Protein 2OMO (pdb70)

Sequence (775 aa):
NLYFQQGHYVTIVYASVKTDKTEAFKEATRRNHEQSIREPGNRFDILQSADDPTRFVLYEAYKTRKKDAAAHKEETAHYLTWRDTVADWAEPRKGVIYGGLYPTGNLYFQGHYVTIVYASSVKKTDKTEAFKEATRNHEQSIREPGNRFDILQSADDDPTRFVLYEAYKTRKDAAAHKKETAHYLTWRDTVADWAEPPRKKGVIIYGGLYPTGLYFQGHYVTIVYASVKTDKTEAFKEATRNHEQSIRREPGNRFDILQSADDPTRRFVLYEAYKKTRKDAAAHKEETAHYLTWRDTVADWAEPRKGVIYGGLYPTGNLYFQGHYVTIVYASVKTDKTEAFKEATRNHEQSIRREPGNRFDILQSADDPTRFVLYEAYKKTRRKKDAAAHKETAHYLTWRDTVADWAEPRKGVIYGGLYPTYVTIVYASSVKTDKTEAFKEATRNHEQSIIRREPGNRFDILQSSADDPTRFVLYEAYKTRKDAAAHKETAHYLTWRDTVADWAEPRKGVIYGGLYGHYVTIVYASVKTDKTEAFKKEATRNHEQSIREPGNRFDILQSADDPTRFVLYEAYKTRKKDAAAHKEETAHYLTWRDTVVADDWAEPRRKGVIYGGLGHYVTIVYASVKTDKTEAFKEATRNHEQSIREPGNRFDILQSADDPTRRFVLYEAYKKTRRKDAAAHKETAHYLTWRDTVADWAEPRKKGVIYGGLYPTGHYVTIVYASSVKTDKTEAFKEATRNHEQSIREPGNRFDILQSADDPTRFVLYEAYKTRKDAAAHKETAHYLTWRDTVADWAEPRKGVIYGGLYPT

InterPro domains:
  IPR007138 Antibiotic biosynthesis monooxygenase domain [PF03992] (1-76)
  IPR007138 Antibiotic biosynthesis monooxygenase domain [PS51725] (2-90)
  IPR011008 Dimeric alpha-beta barrel [SSF54909] (1-93)
  IPR050744 AI-2 Signaling Cycle Isomerase LsrG [PTHR33336] (1-90)

CATH classification: 3.30.70.100

Secondary structure (DSSP, 8-state):
--PPPP--EEEEEEE--GGGHHHHHHHH--HHHHTTSTT--EEEEEESS-TTEEEEEEE-SSHHHHHHHTTSHHHHHHHHHHTT-----EEEEEEEEES--/--PPPP--EEEEEEE--GGGHHHHHHHH--HHHHTTSTT--EEEEEESS-TTEEEEEEE-SSHHHHHHHTTSHHHHHHHHHHTT-----EEEEEEEEES--/-PPPP--EEEEEEE--TT-HHHHHHHH--HHHHTTSTT--EEEEEESS-TTEEEEEEE-SSHHHHHHHTTSHHHHHHHHHHTT-----EEEEEEEEES--/--PPPP--EEEEEEE--GGGHHHHHHHH--HHHHTTSTT--EEEEEESS-TTEEEEEEE-SSHHHHHHHTTSHHHHHHHHHHTT-----EEEEEEEEE--/-EEEEEEE--GGGHHHHHHHH--HHHHTTSTT--EEEEEESS-TTEEEEEEE-SSHHHHHHHTTSHHHHHHHHHHTT---PPEEEEEEE--/---EEEEEEE--GGGHHHHHHHH--HHHHTTSTT--EEEEEESS-TTEEEEEEE-SSHHHHHHHTTSHHHHHHHHHHTT--EEEEEEEEEE-/---EEEEEEE--TT-HHHHHHHH--HHHHTTSTT--EEEEEESS-TTEEEEEEE-SSHHHHHHHTTSHHHHHHHHHHTT-----EEEEEEEEE--/---EEEEEEE--GGGHHHHHHHH--HHHHTTSTT--EEEEEESS-TTEEEEEEE-SSHHHHHHHTTSHHHHHHHHHHTT--EEEEEEEEEEEE--

B-factor: mean 19.44, std 8.06, range [2.0, 61.03]

Radius of gyration: 32.49 Å; Cα contacts (8 Å, |Δi|>4): 1616; chains: 8; bounding box: 60×67×101 Å

Organism: Nitrosomonas europaea (strain ATCC 19718 / CIP 103999 / KCTC 2705 / NBRC 14298) (NCBI:txid228410)

Structure (mmCIF, N/CA/C/O backbone):
data_2OMO
#
_entry.id   2OMO
#
_cell.length_a   50.155
_cell.length_b   99.248
_cell.length_c   192.672
_cell.angle_alpha   90.00
_cell.angle_beta   90.00
_cell.angle_gamma   90.00
#
_symmetry.space_group_name_H-M   'P 21 21 21'
#
loop_
_entity.id
_entity.type
_entity.pdbx_description
1 polymer DUF176
2 water water
#
loop_
_atom_site.group_PDB
_atom_site.id
_atom_site.type_symbol
_atom_site.label_atom_id
_atom_site.label_alt_id
_atom_site.label_comp_id
_atom_site.label_asym_id
_atom_site.label_entity_id
_atom_site.label_seq_id
_atom_site.pdbx_PDB_ins_code
_atom_site.Cartn_x
_atom_site.Cartn_y
_atom_site.Cartn_z
_atom_site.occupancy
_atom_site.B_iso_or_equiv
_atom_site.auth_seq_id
_atom_site.auth_comp_id
_atom_site.auth_asym_id
_atom_site.auth_atom_id
_atom_site.pdbx_PDB_model_num
ATOM 1 N N . ASN A 1 16 ? 47.453 22.907 32.870 1.00 29.45 -6 ASN A N 1
ATOM 2 C CA . ASN A 1 16 ? 46.673 22.496 31.666 1.00 26.15 -6 ASN A CA 1
ATOM 3 C C . ASN A 1 16 ? 47.448 22.727 30.333 1.00 25.24 -6 ASN A C 1
ATOM 4 O O . ASN A 1 16 ? 47.662 23.873 29.849 1.00 25.45 -6 ASN A O 1
ATOM 9 N N . LEU A 1 17 ? 47.868 21.620 29.741 1.00 22.14 -5 LEU A N 1
ATOM 10 C CA . LEU A 1 17 ? 48.705 21.664 28.534 1.00 20.16 -5 LEU A CA 1
ATOM 11 C C . LEU A 1 17 ? 47.889 21.407 27.259 1.00 19.08 -5 LEU A C 1
ATOM 12 O O . LEU A 1 17 ? 48.458 21.225 26.222 1.00 17.04 -5 LEU A O 1
ATOM 17 N N . TYR A 1 18 ? 46.563 21.428 27.359 1.00 18.72 -4 TYR A N 1
ATOM 18 C CA . TYR A 1 18 ? 45.696 21.130 26.223 1.00 17.59 -4 TYR A CA 1
ATOM 19 C C . TYR A 1 18 ? 45.517 22.412 25.449 1.00 19.01 -4 TYR A C 1
ATOM 20 O O . TYR A 1 18 ? 45.464 23.520 26.042 1.00 17.67 -4 TYR A O 1
ATOM 29 N N . PHE A 1 19 ? 45.503 22.270 24.134 1.00 17.22 -3 PHE A N 1
ATOM 30 C CA . PHE A 1 19 ? 45.189 23.388 23.256 1.00 18.97 -3 PHE A CA 1
ATOM 31 C C . PHE A 1 19 ? 43.744 23.309 22.854 1.00 19.62 -3 PHE A C 1
ATOM 32 O O . PHE A 1 19 ? 43.109 22.252 22.879 1.00 19.43 -3 PHE A O 1
ATOM 40 N N . GLN A 1 20 ? 43.253 24.461 22.457 1.00 21.84 -2 GLN A N 1
ATOM 41 C CA A GLN A 1 20 ? 41.917 24.554 21.892 0.50 22.44 -2 GLN A CA 1
ATOM 42 C CA B GLN A 1 20 ? 41.943 24.615 21.888 0.50 22.46 -2 GLN A CA 1
ATOM 43 C C . GLN A 1 20 ? 41.858 23.734 20.610 1.00 21.89 -2 GLN A C 1
ATOM 44 O O . GLN A 1 20 ? 42.753 23.783 19.761 1.00 24.33 -2 GLN A O 1
ATOM 55 N N . GLY A 1 21 ? 40.832 22.901 20.495 1.00 20.55 -1 GLY A N 1
ATOM 56 C CA . GLY A 1 21 ? 40.610 22.118 19.253 1.00 18.08 -1 GLY A CA 1
ATOM 57 C C . GLY A 1 21 ? 39.910 22.967 18.176 1.00 16.61 -1 GLY A C 1
ATOM 58 O O . GLY A 1 21 ? 39.213 23.950 18.496 1.00 15.27 -1 GLY A O 1
ATOM 59 N N . HIS A 1 22 ? 40.105 22.600 16.915 1.00 12.96 0 HIS A N 1
ATOM 60 C CA . HIS A 1 22 ? 39.441 23.248 15.781 1.00 12.86 0 HIS A CA 1
ATOM 61 C C . HIS A 1 22 ? 38.675 22.263 14.897 1.00 13.23 0 HIS A C 1
ATOM 62 O O . HIS A 1 22 ? 37.981 22.657 13.937 1.00 15.12 0 HIS A O 1
ATOM 77 N N . TYR A 1 24 ? 37.077 18.081 15.639 1.00 9.51 2 TYR A N 1
ATOM 78 C CA . TYR A 1 24 ? 36.911 16.989 16.580 1.00 9.44 2 TYR A CA 1
ATOM 79 C C . TYR A 1 24 ? 37.219 15.708 15.797 1.00 9.98 2 TYR A C 1
ATOM 80 O O . TYR A 1 24 ? 36.524 15.405 14.840 1.00 7.64 2 TYR A O 1
ATOM 89 N N . VAL A 1 25 ? 38.233 14.957 16.223 1.00 9.59 3 VAL A N 1
ATOM 90 C CA . VAL A 1 25 ? 38.674 13.752 15.497 1.00 9.57 3 VAL A CA 1
ATOM 91 C C . VAL A 1 25 ? 38.646 12.522 16.371 1.00 10.66 3 VAL A C 1
ATOM 92 O O . VAL A 1 25 ? 39.071 12.547 17.530 1.00 10.26 3 VAL A O 1
ATOM 96 N N . THR A 1 26 ? 38.184 11.427 15.791 1.00 11.06 4 THR A N 1
ATOM 97 C CA . THR A 1 26 ? 38.228 10.109 16.448 1.00 13.39 4 THR A CA 1
ATOM 98 C C . THR A 1 26 ? 38.946 9.206 15.477 1.00 12.13 4 THR A C 1
ATOM 99 O O . THR A 1 26 ? 38.489 9.019 14.325 1.00 13.31 4 THR A O 1
ATOM 103 N N . ILE A 1 27 ? 40.083 8.679 15.891 1.00 11.45 5 ILE A N 1
ATOM 104 C CA . ILE A 1 27 ? 40.749 7.675 15.069 1.00 11.53 5 ILE A CA 1
ATOM 105 C C . ILE A 1 27 ? 40.247 6.307 15.554 1.00 12.66 5 ILE A C 1
ATOM 106 O O . ILE A 1 27 ? 40.479 5.924 16.730 1.00 12.11 5 ILE A O 1
ATOM 111 N N . VAL A 1 28 ? 39.574 5.586 14.657 1.00 12.01 6 VAL A N 1
ATOM 112 C CA . VAL A 1 28 ? 38.979 4.311 15.051 1.00 13.65 6 VAL A CA 1
ATOM 113 C C . VAL A 1 28 ? 39.822 3.175 14.501 1.00 13.86 6 VAL A C 1
ATOM 114 O O . VAL A 1 28 ? 40.034 3.094 13.290 1.00 13.31 6 VAL A O 1
ATOM 118 N N . TYR A 1 29 ? 40.291 2.307 15.391 1.00 13.11 7 TYR A N 1
ATOM 119 C CA . TYR A 1 29 ? 41.122 1.165 15.008 1.00 14.25 7 TYR A CA 1
ATOM 120 C C . TYR A 1 29 ? 40.315 -0.125 14.989 1.00 15.37 7 TYR A C 1
ATOM 121 O O . TYR A 1 29 ? 39.671 -0.483 15.976 1.00 15.63 7 TYR A O 1
ATOM 130 N N . ALA A 1 30 ? 40.351 -0.819 13.862 1.00 15.62 8 ALA A N 1
ATOM 131 C CA . ALA A 1 30 ? 39.576 -2.060 13.728 1.00 16.02 8 ALA A CA 1
ATOM 132 C C . ALA A 1 30 ? 40.461 -3.203 13.265 1.00 16.89 8 ALA A C 1
ATOM 133 O O . ALA A 1 30 ? 41.141 -3.073 12.247 1.00 17.51 8 ALA A O 1
ATOM 135 N N . SER A 1 31 ? 40.430 -4.308 14.014 1.00 16.15 9 SER A N 1
ATOM 136 C CA . SER A 1 31 ? 41.114 -5.559 13.625 1.00 16.70 9 SER A CA 1
ATOM 137 C C . SER A 1 31 ? 39.994 -6.528 13.223 1.00 16.56 9 SER A C 1
ATOM 138 O O . SER A 1 31 ? 39.057 -6.790 13.996 1.00 17.14 9 SER A O 1
ATOM 141 N N . VAL A 1 32 ? 40.088 -7.002 11.997 1.00 17.55 10 VAL A N 1
ATOM 142 C CA . VAL A 1 32 ? 39.032 -7.739 11.338 1.00 17.92 10 VAL A CA 1
ATOM 143 C C . VAL A 1 32 ? 39.474 -9.198 11.228 1.00 17.68 10 VAL A C 1
ATOM 144 O O . VAL A 1 32 ? 40.659 -9.474 11.072 1.00 16.02 10 VAL A O 1
ATOM 148 N N . LYS A 1 33 ? 38.508 -10.119 11.326 1.00 17.86 11 LYS A N 1
ATOM 149 C CA . LYS A 1 33 ? 38.746 -11.545 11.088 1.00 20.03 11 LYS A CA 1
ATOM 150 C C . LYS A 1 33 ? 39.334 -11.745 9.697 1.00 19.14 11 LYS A C 1
ATOM 151 O O . LYS A 1 33 ? 38.940 -11.122 8.746 1.00 18.51 11 LYS A O 1
ATOM 157 N N . THR A 1 34 ? 40.311 -12.632 9.623 1.00 21.16 12 THR A N 1
ATOM 158 C CA . THR A 1 34 ? 41.110 -12.836 8.434 1.00 21.96 12 THR A CA 1
ATOM 159 C C . THR A 1 34 ? 40.252 -13.111 7.159 1.00 22.81 12 THR A C 1
ATOM 160 O O . THR A 1 34 ? 40.597 -12.707 6.035 1.00 22.74 12 THR A O 1
ATOM 164 N N . ASP A 1 35 ? 39.101 -13.756 7.321 1.00 21.43 13 ASP A N 1
ATOM 165 C CA . ASP A 1 35 ? 38.323 -14.087 6.139 1.00 22.91 13 ASP A CA 1
ATOM 166 C C . ASP A 1 35 ? 37.103 -13.165 5.920 1.00 21.09 13 ASP A C 1
ATOM 167 O O . ASP A 1 35 ? 36.127 -13.546 5.235 1.00 20.87 13 ASP A O 1
ATOM 172 N N . LYS A 1 36 ? 37.167 -11.980 6.530 1.00 19.77 14 LYS A N 1
ATOM 173 C CA . LYS A 1 36 ? 36.123 -10.955 6.419 1.00 19.03 14 LYS A CA 1
ATOM 174 C C . LYS A 1 36 ? 36.651 -9.571 6.039 1.00 18.20 14 LYS A C 1
ATOM 175 O O . LYS A 1 36 ? 35.916 -8.571 6.095 1.00 16.82 14 LYS A O 1
ATOM 181 N N . THR A 1 37 ? 37.894 -9.517 5.592 1.00 17.53 15 THR A N 1
ATOM 182 C CA . THR A 1 37 ? 38.465 -8.221 5.164 1.00 18.57 15 THR A CA 1
ATOM 183 C C . THR A 1 37 ? 37.700 -7.564 4.011 1.00 17.41 15 THR A C 1
ATOM 184 O O . THR A 1 37 ? 37.452 -6.349 4.061 1.00 15.79 15 THR A O 1
ATOM 188 N N . GLU A 1 38 ? 37.296 -8.351 3.007 1.00 16.82 16 GLU A N 1
ATOM 189 C CA . GLU A 1 38 ? 36.563 -7.790 1.830 1.00 16.93 16 GLU A CA 1
ATOM 190 C C . GLU A 1 38 ? 35.169 -7.412 2.285 1.00 15.25 16 GLU A C 1
ATOM 191 O O . GLU A 1 38 ? 34.658 -6.373 1.902 1.00 15.09 16 GLU A O 1
ATOM 197 N N . ALA A 1 39 ? 34.569 -8.257 3.133 1.00 14.36 17 ALA A N 1
ATOM 198 C CA . ALA A 1 39 ? 33.243 -7.990 3.659 1.00 13.59 17 ALA A CA 1
ATOM 199 C C . ALA A 1 39 ? 33.286 -6.682 4.462 1.00 14.65 17 ALA A C 1
ATOM 200 O O . ALA A 1 39 ? 32.400 -5.817 4.336 1.00 13.90 17 ALA A O 1
ATOM 202 N N . PHE A 1 40 ? 34.331 -6.534 5.271 1.00 14.58 18 PHE A N 1
ATOM 203 C CA . PHE A 1 40 ? 34.433 -5.343 6.099 1.00 14.11 18 PHE A CA 1
ATOM 204 C C . PHE A 1 40 ? 34.626 -4.073 5.251 1.00 14.64 18 PHE A C 1
ATOM 205 O O . PHE A 1 40 ? 33.974 -3.045 5.540 1.00 13.69 18 PHE A O 1
ATOM 213 N N . LYS A 1 41 ? 35.460 -4.149 4.196 1.00 13.75 19 LYS A N 1
ATOM 214 C CA . LYS A 1 41 ? 35.663 -3.014 3.286 1.00 15.76 19 LYS A CA 1
ATOM 215 C C . LYS A 1 41 ? 34.376 -2.568 2.637 1.00 14.15 19 LYS A C 1
ATOM 216 O O . LYS A 1 41 ? 34.100 -1.373 2.505 1.00 12.97 19 LYS A O 1
ATOM 222 N N . GLU A 1 42 ? 33.562 -3.546 2.232 1.00 12.47 20 GLU A N 1
ATOM 223 C CA . GLU A 1 42 ? 32.355 -3.220 1.502 1.00 13.08 20 GLU A CA 1
ATOM 224 C C . GLU A 1 42 ? 31.345 -2.520 2.426 1.00 12.05 20 GLU A C 1
ATOM 225 O O . GLU A 1 42 ? 30.702 -1.553 2.041 1.00 11.99 20 GLU A O 1
ATOM 231 N N . ALA A 1 43 ? 31.191 -3.054 3.630 1.00 12.88 21 ALA A N 1
ATOM 232 C CA . ALA A 1 43 ? 30.289 -2.478 4.630 1.00 12.44 21 ALA A CA 1
ATOM 233 C C . ALA A 1 43 ? 30.767 -1.068 5.008 1.00 12.32 21 ALA A C 1
ATOM 234 O O . ALA A 1 43 ? 29.958 -0.146 5.141 1.00 11.81 21 ALA A O 1
ATOM 236 N N . THR A 1 44 ? 32.086 -0.899 5.131 1.00 11.52 22 THR A N 1
ATOM 237 C CA . THR A 1 44 ? 32.635 0.396 5.532 1.00 13.02 22 THR A CA 1
ATOM 238 C C . THR A 1 44 ? 32.545 1.417 4.377 1.00 13.29 22 THR A C 1
ATOM 239 O O . THR A 1 44 ? 32.408 2.626 4.624 1.00 14.22 22 THR A O 1
ATOM 243 N N . ARG A 1 45 ? 32.552 0.944 3.132 1.00 13.06 23 ARG A N 1
ATOM 244 C CA A ARG A 1 45 ? 32.354 1.824 1.969 0.60 13.34 23 ARG A CA 1
ATOM 245 C CA B ARG A 1 45 ? 32.365 1.850 1.994 0.40 13.06 23 ARG A CA 1
ATOM 246 C C . ARG A 1 45 ? 31.016 2.560 2.107 1.00 13.14 23 ARG A C 1
ATOM 247 O O . ARG A 1 45 ? 30.921 3.772 1.883 1.00 12.91 23 ARG A O 1
ATOM 270 N N . ASN A 1 47 ? 29.207 3.063 4.814 1.00 13.52 25 ASN A N 1
ATOM 271 C CA . ASN A 1 47 ? 29.312 4.007 5.941 1.00 14.85 25 ASN A CA 1
ATOM 272 C C . ASN A 1 47 ? 30.012 5.318 5.493 1.00 14.74 25 ASN A C 1
ATOM 273 O O . ASN A 1 47 ? 29.491 6.413 5.694 1.00 15.62 25 ASN A O 1
ATOM 278 N N . HIS A 1 48 ? 31.165 5.184 4.833 1.00 15.21 26 HIS A N 1
ATOM 279 C CA . HIS A 1 48 ? 31.940 6.316 4.304 1.00 15.31 26 HIS A CA 1
ATOM 280 C C . HIS A 1 48 ? 31.079 7.195 3.373 1.00 15.85 26 HIS A C 1
ATOM 281 O O . HIS A 1 48 ? 31.039 8.409 3.546 1.00 16.76 26 HIS A O 1
ATOM 288 N N . GLU A 1 49 ? 30.407 6.568 2.400 1.00 15.35 27 GLU A N 1
ATOM 289 C CA . GLU A 1 49 ? 29.633 7.283 1.361 1.00 15.82 27 GLU A CA 1
ATOM 290 C C . GLU A 1 49 ? 28.556 8.152 1.968 1.00 15.68 27 GLU A C 1
ATOM 291 O O . GLU A 1 49 ? 28.307 9.236 1.476 1.00 16.11 27 GLU A O 1
ATOM 297 N N . GLN A 1 50 ? 27.929 7.686 3.043 1.00 15.21 28 GLN A N 1
ATOM 298 C CA . GLN A 1 50 ? 26.899 8.451 3.710 1.00 15.09 28 GLN A CA 1
ATOM 299 C C . GLN A 1 50 ? 27.516 9.448 4.699 1.00 15.35 28 GLN A C 1
ATOM 300 O O . GLN A 1 50 ? 26.996 10.526 4.899 1.00 15.76 28 GLN A O 1
ATOM 306 N N . SER A 1 51 ? 28.594 9.065 5.344 1.00 14.47 29 SER A N 1
ATOM 307 C CA . SER A 1 51 ? 29.150 9.873 6.420 1.00 15.50 29 SER A CA 1
ATOM 308 C C . SER A 1 51 ? 29.765 11.156 5.883 1.00 15.51 29 SER A C 1
ATOM 309 O O . SER A 1 51 ? 29.670 12.198 6.542 1.00 16.47 29 SER A O 1
ATOM 312 N N . ILE A 1 52 ? 30.347 11.106 4.691 1.00 15.84 30 ILE A N 1
ATOM 313 C CA . ILE A 1 52 ? 30.924 12.325 4.087 1.00 17.01 30 ILE A CA 1
ATOM 314 C C . ILE A 1 52 ? 29.894 13.395 3.706 1.00 18.20 30 ILE A C 1
ATOM 315 O O . ILE A 1 52 ? 30.264 14.531 3.398 1.00 18.00 30 ILE A O 1
ATOM 320 N N . ARG A 1 53 ? 28.626 12.991 3.727 1.00 18.72 31 ARG A N 1
ATOM 321 C CA . ARG A 1 53 ? 27.492 13.857 3.466 1.00 20.22 31 ARG A CA 1
ATOM 322 C C . ARG A 1 53 ? 26.887 14.411 4.756 1.00 20.12 31 ARG A C 1
ATOM 323 O O . ARG A 1 53 ? 25.926 15.193 4.712 1.00 21.64 31 ARG A O 1
ATOM 331 N N . GLU A 1 54 ? 27.407 14.008 5.907 1.00 19.65 32 GLU A N 1
ATOM 332 C CA . GLU A 1 54 ? 26.872 14.496 7.182 1.00 19.04 32 GLU A CA 1
ATOM 333 C C . GLU A 1 54 ? 27.294 15.949 7.384 1.00 18.72 32 GLU A C 1
ATOM 334 O O . GLU A 1 54 ? 28.426 16.337 7.027 1.00 17.14 32 GLU A O 1
ATOM 340 N N . PRO A 1 55 ? 26.398 16.749 7.997 1.00 18.49 33 PRO A N 1
ATOM 341 C CA . PRO A 1 55 ? 26.769 18.150 8.214 1.00 18.57 33 PRO A CA 1
ATOM 342 C C . PRO A 1 55 ? 28.048 18.264 9.109 1.00 16.55 33 PRO A C 1
ATOM 343 O O . PRO A 1 55 ? 28.160 17.635 10.185 1.00 15.45 33 PRO A O 1
ATOM 347 N N . GLY A 1 56 ? 29.006 19.044 8.628 1.00 15.91 34 GLY A N 1
ATOM 348 C CA . GLY A 1 56 ? 30.213 19.279 9.422 1.00 14.98 34 GLY A CA 1
ATOM 349 C C . GLY A 1 56 ? 31.259 18.182 9.303 1.00 13.51 34 GLY A C 1
ATOM 350 O O . GLY A 1 56 ? 32.327 18.293 9.921 1.00 11.96 34 GLY A O 1
ATOM 351 N N . ASN A 1 57 ? 30.996 17.120 8.525 1.00 13.02 35 ASN A N 1
ATOM 352 C CA . ASN A 1 57 ? 32.084 16.120 8.270 1.00 13.18 35 ASN A CA 1
ATOM 353 C C . ASN A 1 57 ? 33.230 16.741 7.483 1.00 13.82 35 ASN A C 1
ATOM 354 O O . ASN A 1 57 ? 32.990 17.428 6.481 1.00 12.99 35 ASN A O 1
ATOM 367 N N . ARG A 1 59 ? 36.488 14.752 7.374 1.00 11.46 37 ARG A N 1
ATOM 368 C CA . ARG A 1 59 ? 37.071 13.563 6.748 1.00 10.04 37 ARG A CA 1
ATOM 369 C C . ARG A 1 59 ? 36.346 12.362 7.284 1.00 11.65 37 ARG A C 1
ATOM 370 O O . ARG A 1 59 ? 35.894 12.364 8.434 1.00 11.06 37 ARG A O 1
ATOM 378 N N . PHE A 1 60 ? 36.318 11.307 6.474 1.00 12.01 38 PHE A N 1
ATOM 379 C CA . PHE A 1 60 ? 35.829 10.014 6.931 1.00 12.75 38 PHE A CA 1
ATOM 380 C C . PHE A 1 60 ? 36.664 9.004 6.150 1.00 12.65 38 PHE A C 1
ATOM 381 O O . PHE A 1 60 ? 36.153 8.137 5.439 1.00 14.57 38 PHE A O 1
ATOM 389 N N . ASP A 1 61 ? 37.978 9.139 6.295 1.00 11.97 39 ASP A N 1
ATOM 390 C CA . ASP A 1 61 ? 38.894 8.342 5.488 1.00 11.89 39 ASP A CA 1
ATOM 391 C C . ASP A 1 61 ? 38.869 6.904 5.982 1.00 12.40 39 ASP A C 1
ATOM 392 O O . ASP A 1 61 ? 38.920 6.632 7.203 1.00 13.47 39 ASP A O 1
ATOM 397 N N . ILE A 1 62 ? 38.855 5.982 5.041 1.00 10.93 40 ILE A N 1
ATOM 398 C CA . ILE A 1 62 ? 38.911 4.548 5.398 1.00 11.84 40 ILE A CA 1
ATOM 399 C C . ILE A 1 62 ? 40.267 4.027 4.941 1.00 11.71 40 ILE A C 1
ATOM 400 O O . ILE A 1 62 ? 40.553 4.024 3.726 1.00 12.67 40 ILE A O 1
ATOM 405 N N . LEU A 1 63 ? 41.039 3.514 5.898 1.00 12.52 41 LEU A N 1
ATOM 406 C CA . LEU A 1 63 ? 42.445 3.135 5.659 1.00 11.31 41 LEU A CA 1
ATOM 407 C C . LEU A 1 63 ? 42.686 1.676 5.961 1.00 12.48 41 LEU A C 1
ATOM 408 O O . LEU A 1 63 ? 42.060 1.126 6.911 1.00 12.79 41 LEU A O 1
ATOM 413 N N . GLN A 1 64 ? 43.570 1.071 5.163 1.00 12.89 42 GLN A N 1
ATOM 414 C CA . GLN A 1 64 ? 43.967 -0.326 5.389 1.00 13.50 42 GLN A CA 1
ATOM 415 C C . GLN A 1 64 ? 45.488 -0.365 5.575 1.00 13.79 42 GLN A C 1
ATOM 416 O O . GLN A 1 64 ? 46.217 0.263 4.817 1.00 14.41 42 GLN A O 1
ATOM 422 N N . SER A 1 65 ? 45.931 -1.029 6.634 1.00 14.80 43 SER A N 1
ATOM 423 C CA . SER A 1 65 ? 47.358 -1.019 6.996 1.00 15.42 43 SER A CA 1
ATOM 424 C C . SER A 1 65 ? 48.145 -1.634 5.851 1.00 16.45 43 SER A C 1
ATOM 425 O O . SER A 1 65 ? 47.728 -2.662 5.282 1.00 16.06 43 SER A O 1
ATOM 428 N N . ALA A 1 66 ? 49.242 -0.971 5.459 1.00 16.60 44 ALA A N 1
ATOM 429 C CA . ALA A 1 66 ? 50.150 -1.502 4.443 1.00 17.43 44 ALA A CA 1
ATOM 430 C C . ALA A 1 66 ? 50.776 -2.803 4.884 1.00 18.64 44 ALA A C 1
ATOM 431 O O . ALA A 1 66 ? 51.093 -3.633 4.054 1.00 19.36 44 ALA A O 1
ATOM 433 N N . ASP A 1 67 ? 51.018 -2.963 6.180 1.00 19.93 45 ASP A N 1
ATOM 434 C CA . ASP A 1 67 ? 51.734 -4.138 6.653 1.00 21.24 45 ASP A CA 1
ATOM 435 C C . ASP A 1 67 ? 50.797 -5.316 6.879 1.00 21.30 45 ASP A C 1
ATOM 436 O O . ASP A 1 67 ? 51.236 -6.461 6.924 1.00 21.08 45 ASP A O 1
ATOM 441 N N . ASP A 1 68 ? 49.512 -5.037 7.070 1.00 20.95 46 ASP A N 1
ATOM 442 C CA . ASP A 1 68 ? 48.583 -6.067 7.529 1.00 20.85 46 ASP A CA 1
ATOM 443 C C . ASP A 1 68 ? 47.194 -5.728 7.081 1.00 21.20 46 ASP A C 1
ATOM 444 O O . ASP A 1 68 ? 46.576 -4.859 7.690 1.00 20.39 46 ASP A O 1
ATOM 449 N N . PRO A 1 69 ? 46.679 -6.435 6.046 1.00 20.94 47 PRO A N 1
ATOM 450 C CA . PRO A 1 69 ? 45.337 -6.105 5.498 1.00 20.35 47 PRO A CA 1
ATOM 451 C C . PRO A 1 69 ? 44.185 -6.332 6.470 1.00 18.39 47 PRO A C 1
ATOM 452 O O . PRO A 1 69 ? 43.076 -5.929 6.181 1.00 18.94 47 PRO A O 1
ATOM 456 N N . THR A 1 70 ? 44.410 -6.995 7.596 1.00 18.65 48 THR A N 1
ATOM 457 C CA . THR A 1 70 ? 43.305 -7.189 8.549 1.00 18.58 48 THR A CA 1
ATOM 458 C C . THR A 1 70 ? 43.160 -5.972 9.483 1.00 17.72 48 THR A C 1
ATOM 459 O O . THR A 1 70 ? 42.246 -5.922 10.299 1.00 18.39 48 THR A O 1
ATOM 463 N N . ARG A 1 71 ? 44.069 -5.005 9.350 1.00 16.78 49 ARG A N 1
ATOM 464 C CA . ARG A 1 71 ? 44.085 -3.861 10.233 1.00 16.59 49 ARG A CA 1
ATOM 465 C C . ARG A 1 71 ? 43.596 -2.645 9.496 1.00 15.33 49 ARG A C 1
ATOM 466 O O . ARG A 1 71 ? 44.143 -2.281 8.445 1.00 15.66 49 ARG A O 1
ATOM 474 N N . PHE A 1 72 ? 42.523 -2.065 10.025 1.00 14.36 50 PHE A N 1
ATOM 475 C CA . PHE A 1 72 ? 41.924 -0.856 9.420 1.00 13.25 50 PHE A CA 1
ATOM 476 C C . PHE A 1 72 ? 41.861 0.311 10.369 1.00 13.59 50 PHE A C 1
ATOM 477 O O . PHE A 1 72 ? 41.797 0.141 11.606 1.00 13.97 50 PHE A O 1
ATOM 485 N N . VAL A 1 73 ? 41.789 1.499 9.788 1.00 13.99 51 VAL A N 1
ATOM 486 C CA . VAL A 1 73 ? 41.539 2.743 10.572 1.00 14.63 51 VAL A CA 1
ATOM 487 C C . VAL A 1 73 ? 40.412 3.528 9.893 1.00 14.70 51 VAL A C 1
ATOM 488 O O . VAL A 1 73 ? 40.419 3.680 8.649 1.00 14.04 51 VAL A O 1
ATOM 492 N N . LEU A 1 74 ? 39.432 3.979 10.678 1.00 13.64 52 LEU A N 1
ATOM 493 C CA . LEU A 1 74 ? 38.491 5.001 10.235 1.00 14.37 52 LEU A CA 1
ATOM 494 C C . LEU A 1 74 ? 38.913 6.324 10.896 1.00 14.27 52 LEU A C 1
ATOM 495 O O . LEU A 1 74 ? 38.901 6.448 12.115 1.00 13.64 52 LEU A O 1
ATOM 500 N N . TYR A 1 75 ? 39.243 7.303 10.067 1.00 13.03 53 TYR A N 1
ATOM 501 C CA . TYR A 1 75 ? 39.681 8.606 10.520 1.00 13.48 53 TYR A CA 1
ATOM 502 C C . TYR A 1 75 ? 38.495 9.559 10.357 1.00 13.48 53 TYR A C 1
ATOM 503 O O . TYR A 1 75 ? 38.221 10.064 9.260 1.00 12.28 53 TYR A O 1
ATOM 512 N N . GLU A 1 76 ? 37.814 9.813 11.477 1.00 13.99 54 GLU A N 1
ATOM 513 C CA . GLU A 1 76 ? 36.509 10.472 11.445 1.00 14.46 54 GLU A CA 1
ATOM 514 C C . GLU A 1 76 ? 36.657 11.867 12.096 1.00 14.35 54 GLU A C 1
ATOM 515 O O . GLU A 1 76 ? 36.772 11.968 13.314 1.00 14.93 54 GLU A O 1
ATOM 521 N N . ALA A 1 77 ? 36.671 12.906 11.261 1.00 14.47 55 ALA A N 1
ATOM 522 C CA . ALA A 1 77 ? 36.958 14.281 11.645 1.00 14.42 55 ALA A CA 1
ATOM 523 C C . ALA A 1 77 ? 35.703 15.105 11.364 1.00 14.62 55 ALA A C 1
ATOM 524 O O . ALA A 1 77 ? 35.137 15.016 10.256 1.00 15.16 55 ALA A O 1
ATOM 526 N N . TYR A 1 78 ? 35.268 15.902 12.355 1.00 15.47 56 TYR A N 1
ATOM 527 C CA . TYR A 1 78 ? 34.154 16.825 12.154 1.00 15.63 56 TYR A CA 1
ATOM 528 C C . TYR A 1 78 ? 34.525 18.242 12.589 1.00 16.36 56 TYR A C 1
ATOM 529 O O . TYR A 1 78 ? 35.417 18.452 13.457 1.00 14.62 56 TYR A O 1
ATOM 538 N N . LYS A 1 79 ? 33.820 19.221 12.013 1.00 16.84 57 LYS A N 1
ATOM 539 C CA . LYS A 1 79 ? 33.961 20.616 12.445 1.00 18.34 57 LYS A CA 1
ATOM 540 C C . LYS A 1 79 ? 33.750 20.790 13.955 1.00 17.24 57 LYS A C 1
ATOM 541 O O . LYS A 1 79 ? 34.489 21.526 14.597 1.00 17.09 57 LYS A O 1
ATOM 547 N N . THR A 1 80 ? 32.738 20.123 14.504 1.00 16.87 58 THR A N 1
ATOM 548 C CA . THR A 1 80 ? 32.381 20.230 15.917 1.00 18.26 58 THR A CA 1
ATOM 549 C C . THR A 1 80 ? 32.075 18.900 16.557 1.00 18.41 58 THR A C 1
ATOM 550 O O . THR A 1 80 ? 31.692 17.899 15.889 1.00 18.27 58 THR A O 1
ATOM 554 N N . ARG A 1 81 ? 32.244 18.874 17.876 1.00 18.29 59 ARG A N 1
ATOM 555 C CA . ARG A 1 81 ? 31.941 17.669 18.627 1.00 19.43 59 ARG A CA 1
ATOM 556 C C . ARG A 1 81 ? 30.487 17.246 18.418 1.00 19.76 59 ARG A C 1
ATOM 557 O O . ARG A 1 81 ? 30.184 16.066 18.361 1.00 20.69 59 ARG A O 1
ATOM 565 N N . LYS A 1 82 ? 29.580 18.210 18.333 1.00 20.33 60 LYS A N 1
ATOM 566 C CA A LYS A 1 82 ? 28.178 17.826 18.261 0.50 19.90 60 LYS A CA 1
ATOM 567 C CA B LYS A 1 82 ? 28.133 17.960 18.204 0.50 19.88 60 LYS A CA 1
ATOM 568 C C . LYS A 1 82 ? 27.817 17.206 16.910 1.00 19.90 60 LYS A C 1
ATOM 569 O O . LYS A 1 82 ? 26.987 16.272 16.888 1.00 17.96 60 LYS A O 1
ATOM 580 N N . ASP A 1 83 ? 28.490 17.654 15.825 1.00 19.79 61 ASP A N 1
ATOM 581 C CA . ASP A 1 83 ? 28.476 16.993 14.510 1.00 20.66 61 ASP A CA 1
ATOM 582 C C . ASP A 1 83 ? 28.952 15.555 14.637 1.00 19.96 61 ASP A C 1
ATOM 583 O O . ASP A 1 83 ? 28.302 14.667 14.113 1.00 19.30 61 ASP A O 1
ATOM 588 N N . ALA A 1 84 ? 30.063 15.317 15.368 1.00 19.04 62 ALA A N 1
ATOM 589 C CA . ALA A 1 84 ? 30.575 13.957 15.556 1.00 19.49 62 ALA A CA 1
ATOM 590 C C . ALA A 1 84 ? 29.571 13.090 16.319 1.00 19.55 62 ALA A C 1
ATOM 591 O O . ALA A 1 84 ? 29.377 11.921 16.005 1.00 19.15 62 ALA A O 1
ATOM 593 N N . ALA A 1 85 ? 28.949 13.683 17.344 1.00 20.05 63 ALA A N 1
ATOM 594 C CA . ALA A 1 85 ? 27.959 13.007 18.191 1.00 19.15 63 ALA A CA 1
ATOM 595 C C . ALA A 1 85 ? 26.780 12.528 17.369 1.00 18.49 63 ALA A C 1
ATOM 596 O O . ALA A 1 85 ? 26.260 11.454 17.597 1.00 19.56 63 ALA A O 1
ATOM 598 N N . ALA A 1 86 ? 26.362 13.337 16.405 1.00 17.93 64 ALA A N 1
ATOM 599 C CA . ALA A 1 86 ? 25.205 13.018 15.557 1.00 16.89 64 ALA A CA 1
ATOM 600 C C . ALA A 1 86 ? 25.456 11.785 14.704 1.00 16.56 64 ALA A C 1
ATOM 601 O O . ALA A 1 86 ? 24.528 11.073 14.335 1.00 15.49 64 ALA A O 1
ATOM 603 N N . HIS A 1 87 ? 26.721 11.560 14.349 1.00 16.48 65 HIS A N 1
ATOM 604 C CA . HIS A 1 87 ? 27.062 10.407 13.526 1.00 16.83 65 HIS A CA 1
ATOM 605 C C . HIS A 1 87 ? 26.529 9.095 14.099 1.00 17.12 65 HIS A C 1
ATOM 606 O O . HIS A 1 87 ? 26.103 8.235 13.349 1.00 17.10 65 HIS A O 1
ATOM 613 N N . LYS A 1 88 ? 26.575 8.922 15.416 1.00 17.20 66 LYS A N 1
ATOM 614 C CA . LYS A 1 88 ? 26.221 7.632 16.006 1.00 19.06 66 LYS A CA 1
ATOM 615 C C . LYS A 1 88 ? 24.704 7.397 16.039 1.00 19.13 66 LYS A C 1
ATOM 616 O O . LYS A 1 88 ? 24.243 6.300 16.383 1.00 18.69 66 LYS A O 1
ATOM 622 N N . GLU A 1 89 ? 23.973 8.424 15.606 1.00 18.73 67 GLU A N 1
ATOM 623 C CA A GLU A 1 89 ? 22.512 8.450 15.546 0.50 19.32 67 GLU A CA 1
ATOM 624 C CA B GLU A 1 89 ? 22.520 8.376 15.560 0.50 19.21 67 GLU A CA 1
ATOM 625 C C . GLU A 1 89 ? 22.004 8.040 14.164 1.00 18.98 67 GLU A C 1
ATOM 626 O O . GLU A 1 89 ? 20.814 7.723 13.979 1.00 19.28 67 GLU A O 1
ATOM 637 N N . THR A 1 90 ? 22.897 8.062 13.184 1.00 17.65 68 THR A N 1
ATOM 638 C CA . THR A 1 90 ? 22.487 7.860 11.801 1.00 16.70 68 THR A CA 1
ATOM 639 C C . THR A 1 90 ? 22.185 6.380 11.532 1.00 17.06 68 THR A C 1
ATOM 640 O O . THR A 1 90 ? 22.767 5.480 12.193 1.00 15.39 68 THR A O 1
ATOM 644 N N . ALA A 1 91 ? 21.257 6.136 10.592 1.00 18.18 69 ALA A N 1
ATOM 645 C CA . ALA A 1 91 ? 20.925 4.761 10.181 1.00 18.59 69 ALA A CA 1
ATOM 646 C C . ALA A 1 91 ? 22.161 4.012 9.627 1.00 18.15 69 ALA A C 1
ATOM 647 O O . ALA A 1 91 ? 22.366 2.834 9.927 1.00 17.27 69 ALA A O 1
ATOM 649 N N . HIS A 1 92 ? 22.980 4.714 8.838 1.00 17.90 70 HIS A N 1
ATOM 650 C CA . HIS A 1 92 ? 24.145 4.088 8.185 1.00 17.36 70 HIS A CA 1
ATOM 651 C C . HIS A 1 92 ? 25.186 3.694 9.212 1.00 17.20 70 HIS A C 1
ATOM 652 O O . HIS A 1 92 ? 25.782 2.620 9.091 1.00 17.86 70 HIS A O 1
ATOM 659 N N . TYR A 1 93 ? 25.371 4.516 10.256 1.00 16.69 71 TYR A N 1
ATOM 660 C CA . TYR A 1 93 ? 26.211 4.062 11.367 1.00 17.20 71 TYR A CA 1
ATOM 661 C C . TYR A 1 93 ? 25.686 2.783 12.032 1.00 17.36 71 TYR A C 1
ATOM 662 O O . TYR A 1 93 ? 26.420 1.823 12.248 1.00 17.14 71 TYR A O 1
ATOM 671 N N . LEU A 1 94 ? 24.417 2.821 12.415 1.00 17.32 72 LEU A N 1
ATOM 672 C CA . LEU A 1 94 ? 23.773 1.720 13.120 1.00 18.63 72 LEU A CA 1
ATOM 673 C C . LEU A 1 94 ? 23.805 0.449 12.287 1.00 18.44 72 LEU A C 1
ATOM 674 O O . LEU A 1 94 ? 24.075 -0.638 12.819 1.00 19.07 72 LEU A O 1
ATOM 679 N N . THR A 1 95 ? 23.548 0.584 10.985 1.00 18.43 73 THR A N 1
ATOM 680 C CA . THR A 1 95 ? 23.671 -0.527 10.043 1.00 18.78 73 THR A CA 1
ATOM 681 C C . THR A 1 95 ? 25.094 -1.116 10.012 1.00 19.52 73 THR A C 1
ATOM 682 O O . THR A 1 95 ? 25.276 -2.327 10.108 1.00 19.81 73 THR A O 1
ATOM 686 N N . TRP A 1 96 ? 26.085 -0.240 9.857 1.00 18.16 74 TRP A N 1
ATOM 687 C CA . TRP A 1 96 ? 27.471 -0.624 9.831 1.00 18.46 74 TRP A CA 1
ATOM 688 C C . TRP A 1 96 ? 27.830 -1.374 11.124 1.00 18.34 74 TRP A C 1
ATOM 689 O O . TRP A 1 96 ? 28.343 -2.492 11.067 1.00 18.60 74 TRP A O 1
ATOM 700 N N . ARG A 1 97 ? 27.546 -0.766 12.278 1.00 17.80 75 ARG A N 1
ATOM 701 C CA . ARG A 1 97 ? 27.887 -1.333 13.573 1.00 18.53 75 ARG A CA 1
ATOM 702 C C . ARG A 1 97 ? 27.319 -2.754 13.728 1.00 18.16 75 ARG A C 1
ATOM 703 O O . ARG A 1 97 ? 28.050 -3.676 14.077 1.00 17.68 75 ARG A O 1
ATOM 711 N N . ASP A 1 98 ? 26.030 -2.918 13.442 1.00 17.73 76 ASP A N 1
ATOM 712 C CA . ASP A 1 98 ? 25.403 -4.254 13.494 1.00 19.73 76 ASP A CA 1
ATOM 713 C C . ASP A 1 98 ? 26.016 -5.230 12.489 1.00 19.93 76 ASP A C 1
ATOM 714 O O . ASP A 1 98 ? 26.196 -6.407 12.803 1.00 20.61 76 ASP A O 1
ATOM 719 N N . THR A 1 99 ? 26.327 -4.743 11.293 1.00 18.65 77 THR A N 1
ATOM 720 C CA . THR A 1 99 ? 26.862 -5.589 10.220 1.00 18.93 77 THR A CA 1
ATOM 721 C C . THR A 1 99 ? 28.263 -6.164 10.509 1.00 17.02 77 THR A C 1
ATOM 722 O O . THR A 1 99 ? 28.511 -7.391 10.305 1.00 16.96 77 THR A O 1
ATOM 726 N N . VAL A 1 100 ? 29.149 -5.315 11.017 1.00 13.05 78 VAL A N 1
ATOM 727 C CA . VAL A 1 100 ? 30.536 -5.705 11.163 1.00 11.47 78 VAL A CA 1
ATOM 728 C C . VAL A 1 100 ? 30.792 -6.358 12.538 1.00 11.40 78 VAL A C 1
ATOM 729 O O . VAL A 1 100 ? 31.858 -6.899 12.783 1.00 10.57 78 VAL A O 1
ATOM 733 N N . ALA A 1 101 ? 29.791 -6.332 13.422 1.00 11.41 79 ALA A N 1
ATOM 734 C CA . ALA A 1 101 ? 29.999 -6.804 14.799 1.00 11.47 79 ALA A CA 1
ATOM 735 C C . ALA A 1 101 ? 30.706 -8.190 14.830 1.00 11.21 79 ALA A C 1
ATOM 736 O O . ALA A 1 101 ? 31.740 -8.373 15.508 1.00 11.38 79 ALA A O 1
ATOM 738 N N . ASP A 1 102 ? 30.185 -9.119 14.041 1.00 9.83 80 ASP A N 1
ATOM 739 C CA . ASP A 1 102 ? 30.665 -10.491 14.041 1.00 10.38 80 ASP A CA 1
ATOM 740 C C . ASP A 1 102 ? 31.968 -10.686 13.274 1.00 9.78 80 ASP A C 1
ATOM 741 O O . ASP A 1 102 ? 32.546 -11.790 13.307 1.00 10.06 80 ASP A O 1
ATOM 746 N N . TRP A 1 103 ? 32.431 -9.628 12.597 1.00 7.93 81 TRP A N 1
ATOM 747 C CA . TRP A 1 103 ? 33.637 -9.724 11.798 1.00 7.78 81 TRP A CA 1
ATOM 748 C C . TRP A 1 103 ? 34.834 -9.149 12.521 1.00 7.95 81 TRP A C 1
ATOM 749 O O . TRP A 1 103 ? 35.961 -9.250 12.028 1.00 8.41 81 TRP A O 1
ATOM 768 N N . ALA A 1 105 ? 37.855 -9.069 15.016 1.00 8.11 83 ALA A N 1
ATOM 769 C CA . ALA A 1 105 ? 38.693 -10.086 15.658 1.00 9.82 83 ALA A CA 1
ATOM 770 C C . ALA A 1 105 ? 38.893 -9.712 17.149 1.00 11.48 83 ALA A C 1
ATOM 771 O O . ALA A 1 105 ? 39.281 -10.550 17.976 1.00 9.68 83 ALA A O 1
ATOM 773 N N . GLU A 1 106 ? 38.603 -8.455 17.466 1.00 12.53 84 GLU A N 1
ATOM 774 C CA . GLU A 1 106 ? 38.653 -7.917 18.834 1.00 15.27 84 GLU A CA 1
ATOM 775 C C . GLU A 1 106 ? 37.912 -6.565 18.857 1.00 14.77 84 GLU A C 1
ATOM 776 O O . GLU A 1 106 ? 37.634 -6.015 17.782 1.00 13.13 84 GLU A O 1
ATOM 782 N N . PRO A 1 107 ? 37.562 -6.044 20.065 1.00 14.34 85 PRO A N 1
ATOM 783 C CA . PRO A 1 107 ? 36.853 -4.764 20.132 1.00 14.37 85 PRO A CA 1
ATOM 784 C C . PRO A 1 107 ? 37.585 -3.642 19.399 1.00 13.83 85 PRO A C 1
ATOM 785 O O . PRO A 1 107 ? 38.790 -3.486 19.549 1.00 14.07 85 PRO A O 1
ATOM 789 N N . ARG A 1 108 ? 36.842 -2.862 18.641 1.00 14.22 86 ARG A N 1
ATOM 790 C CA . ARG A 1 108 ? 37.378 -1.630 18.035 1.00 15.20 86 ARG A CA 1
ATOM 791 C C . ARG A 1 108 ? 37.774 -0.681 19.151 1.00 15.67 86 ARG A C 1
ATOM 792 O O . ARG A 1 108 ? 37.210 -0.749 20.240 1.00 16.31 86 ARG A O 1
ATOM 800 N N . LYS A 1 109 ? 38.781 0.139 18.907 1.00 16.22 87 LYS A N 1
ATOM 801 C CA . LYS A 1 109 ? 39.092 1.225 19.831 1.00 16.68 87 LYS A CA 1
ATOM 802 C C . LYS A 1 109 ? 39.036 2.548 19.108 1.00 16.15 87 LYS A C 1
ATOM 803 O O . LYS A 1 109 ? 39.574 2.670 17.994 1.00 15.81 87 LYS A O 1
ATOM 809 N N . GLY A 1 110 ? 38.430 3.551 19.769 1.00 14.86 88 GLY A N 1
ATOM 810 C CA . GLY A 1 110 ? 38.319 4.904 19.226 1.00 14.76 88 GLY A CA 1
ATOM 811 C C . GLY A 1 110 ? 39.142 5.827 20.100 1.00 14.52 88 GLY A C 1
ATOM 812 O O . GLY A 1 110 ? 39.005 5.806 21.367 1.00 15.86 88 GLY A O 1
ATOM 813 N N . VAL A 1 111 ? 40.076 6.538 19.477 1.00 12.54 89 VAL A N 1
ATOM 814 C CA . VAL A 1 111 ? 40.911 7.488 20.215 1.00 12.34 89 VAL A CA 1
ATOM 815 C C . VAL A 1 111 ? 40.589 8.913 19.810 1.00 12.03 89 VAL A C 1
ATOM 816 O O . VAL A 1 111 ? 40.601 9.251 18.612 1.00 11.00 89 VAL A O 1
ATOM 820 N N . ILE A 1 112 ? 40.247 9.728 20.812 1.00 11.85 90 ILE A N 1
ATOM 821 C CA . ILE A 1 112 ? 39.791 11.105 20.589 1.00 10.94 90 ILE A CA 1
ATOM 822 C C . ILE A 1 112 ? 40.948 12.106 20.546 1.00 10.89 90 ILE A C 1
ATOM 823 O O . ILE A 1 112 ? 41.820 12.117 21.427 1.00 11.63 90 ILE A O 1
ATOM 828 N N . TYR A 1 113 ? 40.926 12.949 19.526 1.00 8.78 91 TYR A N 1
ATOM 829 C CA . TYR A 1 113 ? 41.898 14.031 19.350 1.00 9.81 91 TYR A CA 1
ATOM 830 C C . TYR A 1 113 ? 41.234 15.401 19.126 1.00 10.17 91 TYR A C 1
ATOM 831 O O . TYR A 1 113 ? 40.109 15.510 18.584 1.00 11.03 91 TYR A O 1
ATOM 840 N N . GLY A 1 114 ? 41.933 16.473 19.499 1.00 10.13 92 GLY A N 1
ATOM 841 C CA . GLY A 1 114 ? 41.550 17.779 19.000 1.00 11.33 92 GLY A CA 1
ATOM 842 C C . GLY A 1 114 ? 42.497 18.202 17.888 1.00 10.30 92 GLY A C 1
ATOM 843 O O . GLY A 1 114 ? 43.742 18.008 17.981 1.00 10.58 92 GLY A O 1
ATOM 844 N N . GLY A 1 115 ? 41.898 18.732 16.814 1.00 10.45 93 GLY A N 1
ATOM 845 C CA . GLY A 1 115 ? 42.621 19.292 15.658 1.00 9.59 93 GLY A CA 1
ATOM 846 C C . GLY A 1 115 ? 43.211 20.633 15.992 1.00 9.28 93 GLY A C 1
ATOM 847 O O . GLY A 1 115 ? 42.498 21.587 16.357 1.00 11.04 93 GLY A O 1
ATOM 848 N N . LEU A 1 116 ? 44.528 20.705 15.938 1.00 7.10 94 LEU A N 1
ATOM 849 C CA . LEU A 1 116 ? 45.209 21.951 16.108 1.00 7.76 94 LEU A CA 1
ATOM 850 C C . LEU A 1 116 ? 45.334 22.680 14.785 1.00 6.84 94 LEU A C 1
ATOM 851 O O . LEU A 1 116 ? 45.170 23.900 14.738 1.00 6.01 94 LEU A O 1
ATOM 856 N N . TYR A 1 117 ? 45.651 21.917 13.715 1.00 7.26 95 TYR A N 1
ATOM 857 C CA . TYR A 1 117 ? 45.808 22.479 12.353 1.00 6.81 95 TYR A CA 1
ATOM 858 C C . TYR A 1 117 ? 45.191 21.459 11.370 1.00 6.66 95 TYR A C 1
ATOM 859 O O . TYR A 1 117 ? 45.354 20.285 11.572 1.00 5.78 95 TYR A O 1
ATOM 868 N N . PRO A 1 118 ? 44.482 21.926 10.321 1.00 7.93 96 PRO A N 1
ATOM 869 C CA . PRO A 1 118 ? 44.238 23.317 9.951 1.00 9.34 96 PRO A CA 1
ATOM 870 C C . PRO A 1 118 ? 43.293 23.984 10.961 1.00 10.14 96 PRO A C 1
ATOM 871 O O . PRO A 1 118 ? 42.528 23.278 11.605 1.00 9.00 96 PRO A O 1
ATOM 875 N N . THR A 1 119 ? 43.350 25.308 11.101 1.00 11.98 97 THR A N 1
ATOM 876 C CA . THR A 1 119 ? 42.471 25.973 12.080 1.00 13.74 97 THR A CA 1
ATOM 877 C C . THR A 1 119 ? 41.065 26.221 11.553 1.00 15.21 97 THR A C 1
ATOM 878 O O . THR A 1 119 ? 40.109 26.258 12.331 1.00 17.22 97 THR A O 1
ATOM 882 N N . GLY A 1 120 ? 40.929 26.372 10.241 1.00 15.82 98 GLY A N 1
ATOM 883 C CA . GLY A 1 120 ? 39.679 26.847 9.669 1.00 16.98 98 GLY A CA 1
ATOM 884 C C . GLY A 1 120 ? 39.457 28.321 9.956 1.00 17.49 98 GLY A C 1
ATOM 885 O O . GLY A 1 120 ? 40.413 29.098 10.108 1.00 18.70 98 GLY A O 1
ATOM 886 N N . ASN B 1 16 ? 64.812 6.245 -1.423 1.00 27.37 -6 ASN B N 1
ATOM 887 C CA . ASN B 1 16 ? 63.834 6.751 -2.429 1.00 25.90 -6 ASN B CA 1
ATOM 888 C C . ASN B 1 16 ? 64.061 6.158 -3.822 1.00 25.10 -6 ASN B C 1
ATOM 889 O O . ASN B 1 16 ? 65.022 6.514 -4.529 1.00 24.47 -6 ASN B O 1
ATOM 894 N N . LEU B 1 17 ? 63.150 5.274 -4.206 1.00 22.30 -5 LEU B N 1
ATOM 895 C CA . LEU B 1 17 ? 63.291 4.478 -5.411 1.00 21.84 -5 LEU B CA 1
ATOM 896 C C . LEU B 1 17 ? 62.693 5.115 -6.647 1.00 19.83 -5 LEU B C 1
ATOM 897 O O . LEU B 1 17 ? 62.745 4.513 -7.720 1.00 18.57 -5 LEU B O 1
ATOM 902 N N . TYR B 1 18 ? 62.141 6.322 -6.482 1.00 19.81 -4 TYR B N 1
ATOM 903 C CA . TYR B 1 18 ? 61.518 7.037 -7.606 1.00 18.99 -4 TYR B CA 1
ATOM 904 C C . TYR B 1 18 ? 62.565 7.741 -8.450 1.00 20.03 -4 TYR B C 1
ATOM 905 O O . TYR B 1 18 ? 63.475 8.400 -7.932 1.00 19.03 -4 TYR B O 1
ATOM 914 N N . PHE B 1 19 ? 62.431 7.618 -9.763 1.00 18.56 -3 PHE B N 1
ATOM 915 C CA . PHE B 1 19 ? 63.267 8.372 -10.655 1.00 20.37 -3 PHE B CA 1
ATOM 916 C C . PHE B 1 19 ? 62.695 9.764 -10.946 1.00 21.53 -3 PHE B C 1
ATOM 917 O O . PHE B 1 19 ? 61.500 9.977 -10.823 1.00 21.48 -3 PHE B O 1
ATOM 925 N N . GLN B 1 20 ? 63.552 10.695 -11.377 1.00 23.47 -2 GLN B N 1
ATOM 926 C CA . GLN B 1 20 ? 63.049 11.961 -11.916 1.00 25.79 -2 GLN B CA 1
ATOM 927 C C . GLN B 1 20 ? 62.243 11.688 -13.195 1.00 25.16 -2 GLN B C 1
ATOM 928 O O . GLN B 1 20 ? 62.723 11.000 -14.107 1.00 27.47 -2 GLN B O 1
ATOM 934 N N . GLY B 1 21 ? 61.035 12.222 -13.254 1.00 24.49 -1 GLY B N 1
ATOM 935 C CA . GLY B 1 21 ? 60.193 12.033 -14.450 1.00 22.38 -1 GLY B CA 1
ATOM 936 C C . GLY B 1 21 ? 60.497 13.068 -15.508 1.00 19.98 -1 GLY B C 1
ATOM 937 O O . GLY B 1 21 ? 60.901 14.202 -15.183 1.00 21.18 -1 GLY B O 1
ATOM 938 N N . HIS B 1 22 ? 60.365 12.671 -16.770 1.00 15.61 0 HIS B N 1
ATOM 939 C CA . HIS B 1 22 ? 60.497 13.576 -17.891 1.00 13.61 0 HIS B CA 1
ATOM 940 C C . HIS B 1 22 ? 59.153 13.853 -18.565 1.00 12.33 0 HIS B C 1
ATOM 941 O O . HIS B 1 22 ? 59.066 14.649 -19.485 1.00 11.07 0 HIS B O 1
ATOM 956 N N . TYR B 1 24 ? 54.743 13.602 -17.311 1.00 10.60 2 TYR B N 1
ATOM 957 C CA . TYR B 1 24 ? 53.727 13.273 -16.330 1.00 9.95 2 TYR B CA 1
ATOM 958 C C . TYR B 1 24 ? 52.638 12.547 -17.141 1.00 9.87 2 TYR B C 1
ATOM 959 O O . TYR B 1 24 ? 52.087 13.124 -18.086 1.00 9.98 2 TYR B O 1
ATOM 968 N N . VAL B 1 25 ? 52.336 11.316 -16.775 1.00 10.09 3 VAL B N 1
ATOM 969 C CA . VAL B 1 25 ? 51.443 10.488 -17.617 1.00 11.14 3 VAL B CA 1
ATOM 970 C C . VAL B 1 25 ? 50.281 9.974 -16.774 1.00 11.63 3 VAL B C 1
ATOM 971 O O . VAL B 1 25 ? 50.493 9.510 -15.635 1.00 11.84 3 VAL B O 1
ATOM 975 N N . THR B 1 26 ? 49.058 10.126 -17.294 1.00 12.10 4 THR B N 1
ATOM 976 C CA . THR B 1 26 ? 47.894 9.519 -16.636 1.00 12.08 4 THR B CA 1
ATOM 977 C C . THR B 1 26 ? 47.315 8.535 -17.660 1.00 11.59 4 THR B C 1
ATOM 978 O O . THR B 1 26 ? 46.979 8.932 -18.783 1.00 11.18 4 THR B O 1
ATOM 982 N N . ILE B 1 27 ? 47.166 7.273 -17.255 1.00 11.38 5 ILE B N 1
ATOM 983 C CA . ILE B 1 27 ? 46.482 6.266 -18.064 1.00 11.25 5 ILE B CA 1
ATOM 984 C C . ILE B 1 27 ? 45.070 6.164 -17.468 1.00 11.28 5 ILE B C 1
ATOM 985 O O . ILE B 1 27 ? 44.905 5.823 -16.287 1.00 11.76 5 ILE B O 1
ATOM 990 N N . VAL B 1 28 ? 44.104 6.498 -18.291 1.00 10.66 6 VAL B N 1
ATOM 991 C CA . VAL B 1 28 ? 42.696 6.605 -17.861 1.00 11.40 6 VAL B CA 1
ATOM 992 C C . VAL B 1 28 ? 41.968 5.418 -18.462 1.00 11.87 6 VAL B C 1
ATOM 993 O O . VAL B 1 28 ? 41.995 5.217 -19.673 1.00 12.36 6 VAL B O 1
ATOM 997 N N . TYR B 1 29 ? 41.327 4.624 -17.603 1.00 10.89 7 TYR B N 1
ATOM 998 C CA . TYR B 1 29 ? 40.670 3.395 -18.030 1.00 11.34 7 TYR B CA 1
ATOM 999 C C . TYR B 1 29 ? 39.192 3.617 -17.950 1.00 10.89 7 TYR B C 1
ATOM 1000 O O . TYR B 1 29 ? 38.678 3.979 -16.860 1.00 10.66 7 TYR B O 1
ATOM 1009 N N . ALA B 1 30 ? 38.509 3.422 -19.069 1.00 11.48 8 ALA B N 1
ATOM 1010 C CA . ALA B 1 30 ? 37.084 3.720 -19.115 1.00 10.95 8 ALA B CA 1
ATOM 1011 C C . ALA B 1 30 ? 36.307 2.534 -19.636 1.00 12.09 8 ALA B C 1
ATOM 1012 O O . ALA B 1 30 ? 36.738 1.801 -20.550 1.00 12.86 8 ALA B O 1
ATOM 1014 N N . SER B 1 31 ? 35.163 2.325 -18.986 1.00 13.58 9 SER B N 1
ATOM 1015 C CA A SER B 1 31 ? 34.259 1.246 -19.357 0.60 14.29 9 SER B CA 1
ATOM 1016 C CA B SER B 1 31 ? 34.234 1.246 -19.314 0.40 13.69 9 SER B CA 1
ATOM 1017 C C . SER B 1 31 ? 32.922 1.879 -19.762 1.00 14.11 9 SER B C 1
ATOM 1018 O O . SER B 1 31 ? 32.334 2.675 -19.022 1.00 13.92 9 SER B O 1
ATOM 1023 N N . VAL B 1 32 ? 32.471 1.566 -20.975 1.00 13.41 10 VAL B N 1
ATOM 1024 C CA . VAL B 1 32 ? 31.356 2.285 -21.595 1.00 15.36 10 VAL B CA 1
ATOM 1025 C C . VAL B 1 32 ? 30.135 1.345 -21.728 1.00 15.28 10 VAL B C 1
ATOM 1026 O O . VAL B 1 32 ? 30.308 0.167 -21.938 1.00 14.85 10 VAL B O 1
ATOM 1030 N N . LYS B 1 33 ? 28.924 1.858 -21.513 1.00 15.29 11 LYS B N 1
ATOM 1031 C CA A LYS B 1 33 ? 27.696 1.060 -21.739 0.60 15.39 11 LYS B CA 1
ATOM 1032 C CA B LYS B 1 33 ? 27.701 1.065 -21.735 0.40 15.23 11 LYS B CA 1
ATOM 1033 C C . LYS B 1 33 ? 27.699 0.451 -23.124 1.00 16.05 11 LYS B C 1
ATOM 1034 O O . LYS B 1 33 ? 28.194 1.042 -24.092 1.00 15.64 11 LYS B O 1
ATOM 1045 N N . THR B 1 34 ? 27.181 -0.760 -23.233 1.00 16.27 12 THR B N 1
ATOM 1046 C CA . THR B 1 34 ? 27.368 -1.501 -24.480 1.00 17.98 12 THR B CA 1
ATOM 1047 C C . THR B 1 34 ? 26.861 -0.790 -25.740 1.00 17.29 12 THR B C 1
ATOM 1048 O O . THR B 1 34 ? 27.467 -0.960 -26.809 1.00 18.32 12 THR B O 1
ATOM 1052 N N . ASP B 1 35 ? 25.762 -0.028 -25.614 1.00 17.51 13 ASP B N 1
ATOM 1053 C CA . ASP B 1 35 ? 25.141 0.661 -26.776 1.00 16.78 13 ASP B CA 1
ATOM 1054 C C . ASP B 1 35 ? 25.659 2.087 -27.009 1.00 17.21 13 ASP B C 1
ATOM 1055 O O . ASP B 1 35 ? 25.131 2.813 -27.852 1.00 16.18 13 ASP B O 1
ATOM 1060 N N . LYS B 1 36 ? 26.717 2.478 -26.282 1.00 16.12 14 LYS B N 1
ATOM 1061 C CA . LYS B 1 36 ? 27.217 3.866 -26.361 1.00 16.09 14 LYS B CA 1
ATOM 1062 C C . LYS B 1 36 ? 28.663 3.954 -26.835 1.00 16.86 14 LYS B C 1
ATOM 1063 O O . LYS B 1 36 ? 29.273 5.020 -26.718 1.00 17.92 14 LYS B O 1
ATOM 1069 N N . THR B 1 37 ? 29.196 2.876 -27.371 1.00 17.85 15 THR B N 1
ATOM 1070 C CA . THR B 1 37 ? 30.604 2.884 -27.857 1.00 17.88 15 THR B CA 1
ATOM 1071 C C . THR B 1 37 ? 30.861 3.871 -29.024 1.00 17.16 15 THR B C 1
ATOM 1072 O O . THR B 1 37 ? 31.893 4.540 -29.050 1.00 18.47 15 THR B O 1
ATOM 1076 N N . GLU B 1 38 ? 29.908 4.003 -29.946 1.00 17.55 16 GLU B N 1
ATOM 1077 C CA . GLU B 1 38 ? 30.057 4.933 -31.087 1.00 17.63 16 GLU B CA 1
ATOM 1078 C C . GLU B 1 38 ? 29.979 6.380 -30.603 1.00 15.08 16 GLU B C 1
ATOM 1079 O O . GLU B 1 38 ? 30.746 7.253 -31.062 1.00 15.45 16 GLU B O 1
ATOM 1085 N N . ALA B 1 39 ? 28.980 6.648 -29.755 1.00 13.92 17 ALA B N 1
ATOM 1086 C CA . ALA B 1 39 ? 28.803 7.978 -29.193 1.00 14.10 17 ALA B CA 1
ATOM 1087 C C . ALA B 1 39 ? 30.080 8.363 -28.430 1.00 14.16 17 ALA B C 1
ATOM 1088 O O . ALA B 1 39 ? 30.570 9.504 -28.534 1.00 13.17 17 ALA B O 1
ATOM 1090 N N . PHE B 1 40 ? 30.575 7.419 -27.628 1.00 14.13 18 PHE B N 1
ATOM 1091 C CA . PHE B 1 40 ? 31.765 7.686 -26.804 1.00 15.60 18 PHE B CA 1
ATOM 1092 C C . PHE B 1 40 ? 32.975 8.008 -27.713 1.00 14.26 18 PHE B C 1
ATOM 1093 O O . PHE B 1 40 ? 33.763 8.945 -27.419 1.00 14.00 18 PHE B O 1
ATOM 1101 N N . LYS B 1 41 ? 33.138 7.219 -28.774 1.00 14.54 19 LYS B N 1
ATOM 1102 C CA . LYS B 1 41 ? 34.230 7.391 -29.720 1.00 14.42 19 LYS B CA 1
ATOM 1103 C C . LYS B 1 41 ? 34.205 8.803 -30.318 1.00 14.83 19 LYS B C 1
ATOM 1104 O O . LYS B 1 41 ? 35.233 9.498 -30.357 1.00 13.64 19 LYS B O 1
ATOM 1110 N N . GLU B 1 42 ? 33.025 9.224 -30.768 1.00 13.32 20 GLU B N 1
ATOM 1111 C CA . GLU B 1 42 ? 32.861 10.519 -31.405 1.00 13.17 20 GLU B CA 1
ATOM 1112 C C . GLU B 1 42 ? 33.133 11.674 -30.419 1.00 12.03 20 GLU B C 1
ATOM 1113 O O . GLU B 1 42 ? 33.840 12.623 -30.769 1.00 12.68 20 GLU B O 1
ATOM 1119 N N . ALA B 1 43 ? 32.598 11.599 -29.189 1.00 12.29 21 ALA B N 1
ATOM 1120 C CA . ALA B 1 43 ? 32.892 12.615 -28.130 1.00 12.72 21 ALA B CA 1
ATOM 1121 C C . ALA B 1 43 ? 34.378 12.721 -27.781 1.00 13.01 21 ALA B C 1
ATOM 1122 O O . ALA B 1 43 ? 34.938 13.808 -27.578 1.00 14.57 21 ALA B O 1
ATOM 1124 N N . THR B 1 44 ? 34.991 11.565 -27.681 1.00 14.64 22 THR B N 1
ATOM 1125 C CA . THR B 1 44 ? 36.405 11.454 -27.353 1.00 14.17 22 THR B CA 1
ATOM 1126 C C . THR B 1 44 ? 37.342 11.960 -28.487 1.00 14.41 22 THR B C 1
ATOM 1127 O O . THR B 1 44 ? 38.391 12.493 -28.193 1.00 13.99 22 THR B O 1
ATOM 1131 N N . ARG B 1 45 ? 36.947 11.779 -29.741 1.00 14.89 23 ARG B N 1
ATOM 1132 C CA . ARG B 1 45 ? 37.625 12.384 -30.903 1.00 13.82 23 ARG B CA 1
ATOM 1133 C C . ARG B 1 45 ? 37.830 13.899 -30.685 1.00 14.06 23 ARG B C 1
ATOM 1134 O O . ARG B 1 45 ? 38.931 14.425 -30.849 1.00 12.38 23 ARG B O 1
ATOM 1150 N N . ASN B 1 47 ? 37.731 15.556 -27.870 1.00 14.97 25 ASN B N 1
ATOM 1151 C CA . ASN B 1 47 ? 38.631 15.765 -26.728 1.00 15.50 25 ASN B CA 1
ATOM 1152 C C . ASN B 1 47 ? 40.090 15.588 -27.198 1.00 15.72 25 ASN B C 1
ATOM 1153 O O . ASN B 1 47 ? 40.943 16.452 -26.977 1.00 14.92 25 ASN B O 1
ATOM 1158 N N . HIS B 1 48 ? 40.352 14.481 -27.889 1.00 15.11 26 HIS B N 1
ATOM 1159 C CA . HIS B 1 48 ? 41.680 14.208 -28.457 1.00 14.69 26 HIS B CA 1
ATOM 1160 C C . HIS B 1 48 ? 42.201 15.366 -29.319 1.00 14.15 26 HIS B C 1
ATOM 1161 O O . HIS B 1 48 ? 43.336 15.829 -29.144 1.00 14.09 26 HIS B O 1
ATOM 1168 N N . GLU B 1 49 ? 41.380 15.808 -30.269 1.00 13.86 27 GLU B N 1
ATOM 1169 C CA . GLU B 1 49 ? 41.787 16.798 -31.251 1.00 13.79 27 GLU B CA 1
ATOM 1170 C C . GLU B 1 49 ? 42.194 18.113 -30.571 1.00 13.10 27 GLU B C 1
ATOM 1171 O O . GLU B 1 49 ? 43.184 18.745 -30.997 1.00 12.13 27 GLU B O 1
ATOM 1177 N N . GLN B 1 50 ? 41.466 18.531 -29.538 1.00 11.39 28 GLN B N 1
ATOM 1178 C CA . GLN B 1 50 ? 41.874 19.763 -28.819 1.00 12.21 28 GLN B CA 1
ATOM 1179 C C . GLN B 1 50 ? 43.029 19.517 -27.845 1.00 13.29 28 GLN B C 1
ATOM 1180 O O . GLN B 1 50 ? 43.907 20.361 -27.649 1.00 12.83 28 GLN B O 1
ATOM 1186 N N . SER B 1 51 ? 42.977 18.388 -27.177 1.00 13.55 29 SER B N 1
ATOM 1187 C CA . SER B 1 51 ? 43.965 18.123 -26.104 1.00 13.59 29 SER B CA 1
ATOM 1188 C C . SER B 1 51 ? 45.401 18.031 -26.680 1.00 13.98 29 SER B C 1
ATOM 1189 O O . SER B 1 51 ? 46.343 18.420 -26.012 1.00 13.76 29 SER B O 1
ATOM 1192 N N . ILE B 1 52 ? 45.567 17.516 -27.911 1.00 14.86 30 ILE B N 1
ATOM 1193 C CA . ILE B 1 52 ? 46.931 17.515 -28.535 1.00 15.05 30 ILE B CA 1
ATOM 1194 C C . ILE B 1 52 ? 47.464 18.908 -28.859 1.00 14.92 30 ILE B C 1
ATOM 1195 O O . ILE B 1 52 ? 48.648 19.079 -29.138 1.00 15.48 30 ILE B O 1
ATOM 1200 N N . ARG B 1 53 ? 46.594 19.905 -28.777 1.00 14.48 31 ARG B N 1
ATOM 1201 C CA . ARG B 1 53 ? 46.981 21.307 -29.016 1.00 15.08 31 ARG B CA 1
ATOM 1202 C C . ARG B 1 53 ? 47.284 22.032 -27.724 1.00 14.63 31 ARG B C 1
ATOM 1203 O O . ARG B 1 53 ? 47.632 23.211 -27.729 1.00 14.17 31 ARG B O 1
ATOM 1211 N N . GLU B 1 54 ? 47.071 21.363 -26.593 1.00 14.32 32 GLU B N 1
ATOM 1212 C CA . GLU B 1 54 ? 47.318 21.958 -25.298 1.00 14.94 32 GLU B CA 1
ATOM 1213 C C . GLU B 1 54 ? 48.833 22.151 -25.111 1.00 15.38 32 GLU B C 1
ATOM 1214 O O . GLU B 1 54 ? 49.621 21.274 -25.517 1.00 15.30 32 GLU B O 1
ATOM 1220 N N . PRO B 1 55 ? 49.229 23.282 -24.516 1.00 16.51 33 PRO B N 1
ATOM 1221 C CA . PRO B 1 55 ? 50.690 23.453 -24.279 1.00 16.63 33 PRO B CA 1
ATOM 1222 C C . PRO B 1 55 ? 51.264 22.305 -23.428 1.00 15.23 33 PRO B C 1
ATOM 1223 O O . PRO B 1 55 ? 50.732 21.962 -22.376 1.00 15.41 33 PRO B O 1
ATOM 1227 N N . GLY B 1 56 ? 52.348 21.727 -23.892 1.00 15.97 34 GLY B N 1
ATOM 1228 C CA . GLY B 1 56 ? 52.992 20.693 -23.120 1.00 14.47 34 GLY B CA 1
ATOM 1229 C C . GLY B 1 56 ? 52.343 19.334 -23.276 1.00 13.17 34 GLY B C 1
ATOM 1230 O O . GLY B 1 56 ? 52.778 18.398 -22.635 1.00 11.68 34 GLY B O 1
ATOM 1231 N N . ASN B 1 57 ? 51.314 19.202 -24.134 1.00 12.47 35 ASN B N 1
ATOM 1232 C CA . ASN B 1 57 ? 50.775 17.865 -24.357 1.00 11.94 35 ASN B CA 1
ATOM 1233 C C . ASN B 1 57 ? 51.775 17.063 -25.208 1.00 11.82 35 ASN B C 1
ATOM 1234 O O . ASN B 1 57 ? 52.323 17.580 -26.202 1.00 13.96 35 ASN B O 1
ATOM 1252 N N . ARG B 1 59 ? 51.206 13.284 -25.641 1.00 7.33 37 ARG B N 1
ATOM 1253 C CA . ARG B 1 59 ? 50.357 12.200 -26.193 1.00 7.55 37 ARG B CA 1
ATOM 1254 C C . ARG B 1 59 ? 48.994 12.392 -25.595 1.00 8.90 37 ARG B C 1
ATOM 1255 O O . ARG B 1 59 ? 48.852 12.804 -24.410 1.00 8.23 37 ARG B O 1
ATOM 1263 N N . PHE B 1 60 ? 48.002 12.078 -26.418 1.00 8.62 38 PHE B N 1
ATOM 1264 C CA . PHE B 1 60 ? 46.629 11.942 -25.929 1.00 11.10 38 PHE B CA 1
ATOM 1265 C C . PHE B 1 60 ? 45.967 10.826 -26.737 1.00 11.48 38 PHE B C 1
ATOM 1266 O O . PHE B 1 60 ? 44.972 11.032 -27.420 1.00 12.36 38 PHE B O 1
ATOM 1274 N N . ASP B 1 61 ? 46.527 9.618 -26.638 1.00 11.55 39 ASP B N 1
ATOM 1275 C CA . ASP B 1 61 ? 46.063 8.522 -27.489 1.00 11.28 39 ASP B CA 1
ATOM 1276 C C . ASP B 1 61 ? 44.750 7.943 -26.951 1.00 12.26 39 ASP B C 1
ATOM 1277 O O . ASP B 1 61 ? 44.559 7.816 -25.741 1.00 11.55 39 ASP B O 1
ATOM 1282 N N . ILE B 1 62 ? 43.860 7.614 -27.866 1.00 11.20 40 ILE B N 1
ATOM 1283 C CA . ILE B 1 62 ? 42.569 7.030 -27.501 1.00 11.00 40 ILE B CA 1
ATOM 1284 C C . ILE B 1 62 ? 42.616 5.598 -27.985 1.00 11.38 40 ILE B C 1
ATOM 1285 O O . ILE B 1 62 ? 42.780 5.369 -29.199 1.00 11.01 40 ILE B O 1
ATOM 1290 N N . LEU B 1 63 ? 42.496 4.644 -27.055 1.00 10.09 41 LEU B N 1
ATOM 1291 C CA . LEU B 1 63 ? 42.633 3.218 -27.428 1.00 9.62 41 LEU B CA 1
ATOM 1292 C C . LEU B 1 63 ? 41.376 2.447 -27.074 1.00 11.86 41 LEU B C 1
ATOM 1293 O O . LEU B 1 63 ? 40.711 2.759 -26.066 1.00 11.43 41 LEU B O 1
ATOM 1298 N N . GLN B 1 64 ? 41.070 1.416 -27.860 1.00 11.42 42 GLN B N 1
ATOM 1299 C CA . GLN B 1 64 ? 39.964 0.481 -27.520 1.00 13.84 42 GLN B CA 1
ATOM 1300 C C . GLN B 1 64 ? 40.569 -0.889 -27.322 1.00 14.41 42 GLN B C 1
ATOM 1301 O O . GLN B 1 64 ? 41.436 -1.311 -28.110 1.00 14.03 42 GLN B O 1
ATOM 1307 N N . SER B 1 65 ? 40.173 -1.551 -26.237 1.00 15.33 43 SER B N 1
ATOM 1308 C CA . SER B 1 65 ? 40.642 -2.887 -25.934 1.00 16.77 43 SER B CA 1
ATOM 1309 C C . SER B 1 65 ? 40.392 -3.854 -27.089 1.00 16.92 43 SER B C 1
ATOM 1310 O O . SER B 1 65 ? 39.289 -3.879 -27.708 1.00 16.14 43 SER B O 1
ATOM 1313 N N . ALA B 1 66 ? 41.406 -4.653 -27.412 1.00 17.72 44 ALA B N 1
ATOM 1314 C CA . ALA B 1 66 ? 41.198 -5.657 -28.478 1.00 19.95 44 ALA B CA 1
ATOM 1315 C C . ALA B 1 66 ? 40.260 -6.787 -27.974 1.00 21.12 44 ALA B C 1
ATOM 1316 O O . ALA B 1 66 ? 39.593 -7.459 -28.774 1.00 22.53 44 ALA B O 1
ATOM 1318 N N . ASP B 1 67 ? 40.153 -6.956 -26.660 1.00 21.73 45 ASP B N 1
ATOM 1319 C CA A ASP B 1 67 ? 39.476 -8.112 -26.054 0.50 22.36 45 ASP B CA 1
ATOM 1320 C CA B ASP B 1 67 ? 39.436 -8.121 -26.122 0.50 22.67 45 ASP B CA 1
ATOM 1321 C C . ASP B 1 67 ? 37.982 -7.851 -25.705 1.00 22.49 45 ASP B C 1
ATOM 1322 O O . ASP B 1 67 ? 37.169 -8.786 -25.629 1.00 23.90 45 ASP B O 1
ATOM 1331 N N . ASP B 1 68 ? 37.650 -6.586 -25.474 1.00 21.91 46 ASP B N 1
ATOM 1332 C CA . ASP B 1 68 ? 36.298 -6.162 -25.076 1.00 21.53 46 ASP B CA 1
ATOM 1333 C C . ASP B 1 68 ? 36.095 -4.759 -25.633 1.00 19.55 46 ASP B C 1
ATOM 1334 O O . ASP B 1 68 ? 36.719 -3.797 -25.174 1.00 19.72 46 ASP B O 1
ATOM 1339 N N . PRO B 1 69 ? 35.225 -4.624 -26.638 1.00 19.06 47 PRO B N 1
ATOM 1340 C CA . PRO B 1 69 ? 35.080 -3.325 -27.299 1.00 18.49 47 PRO B CA 1
ATOM 1341 C C . PRO B 1 69 ? 34.437 -2.237 -26.380 1.00 17.14 47 PRO B C 1
ATOM 1342 O O . PRO B 1 69 ? 34.354 -1.101 -26.793 1.00 17.68 47 PRO B O 1
ATOM 1346 N N . THR B 1 70 ? 34.017 -2.568 -25.150 1.00 14.57 48 THR B N 1
ATOM 1347 C CA . THR B 1 70 ? 33.449 -1.529 -24.281 1.00 15.30 48 THR B CA 1
ATOM 1348 C C . THR B 1 70 ? 34.511 -0.869 -23.397 1.00 15.23 48 THR B C 1
ATOM 1349 O O . THR B 1 70 ? 34.205 0.067 -22.648 1.00 15.49 48 THR B O 1
ATOM 1353 N N . ARG B 1 71 ? 35.748 -1.370 -23.492 1.00 14.53 49 ARG B N 1
ATOM 1354 C CA . ARG B 1 71 ? 36.845 -0.899 -22.612 1.00 14.40 49 ARG B CA 1
ATOM 1355 C C . ARG B 1 71 ? 37.810 -0.058 -23.451 1.00 12.96 49 ARG B C 1
ATOM 1356 O O . ARG B 1 71 ? 38.225 -0.462 -24.536 1.00 13.62 49 ARG B O 1
ATOM 1364 N N . PHE B 1 72 ? 38.089 1.129 -22.947 1.00 11.80 50 PHE B N 1
ATOM 1365 C CA . PHE B 1 72 ? 38.885 2.148 -23.659 1.00 10.78 50 PHE B CA 1
ATOM 1366 C C . PHE B 1 72 ? 39.954 2.644 -22.734 1.00 10.88 50 PHE B C 1
ATOM 1367 O O . PHE B 1 72 ? 39.830 2.522 -21.516 1.00 12.13 50 PHE B O 1
ATOM 1375 N N . VAL B 1 73 ? 41.032 3.168 -23.307 1.00 10.78 51 VAL B N 1
ATOM 1376 C CA . VAL B 1 73 ? 42.058 3.804 -22.510 1.00 12.17 51 VAL B CA 1
ATOM 1377 C C . VAL B 1 73 ? 42.335 5.162 -23.161 1.00 11.39 51 VAL B C 1
ATOM 1378 O O . VAL B 1 73 ? 42.348 5.268 -24.408 1.00 11.34 51 VAL B O 1
ATOM 1382 N N . LEU B 1 74 ? 42.507 6.190 -22.326 1.00 10.29 52 LEU B N 1
ATOM 1383 C CA . LEU B 1 74 ? 43.032 7.457 -22.819 1.00 9.74 52 LEU B CA 1
ATOM 1384 C C . LEU B 1 74 ? 44.443 7.603 -22.201 1.00 11.48 52 LEU B C 1
ATOM 1385 O O . LEU B 1 74 ? 44.628 7.586 -20.950 1.00 11.46 52 LEU B O 1
ATOM 1390 N N . TYR B 1 75 ? 45.426 7.676 -23.081 1.00 10.24 53 TYR B N 1
ATOM 1391 C CA . TYR B 1 75 ? 46.807 7.718 -22.637 1.00 10.65 53 TYR B CA 1
ATOM 1392 C C . TYR B 1 75 ? 47.240 9.186 -22.719 1.00 10.16 53 TYR B C 1
ATOM 1393 O O . TYR B 1 75 ? 47.487 9.710 -23.805 1.00 9.79 53 TYR B O 1
ATOM 1402 N N . GLU B 1 76 ? 47.272 9.846 -21.567 1.00 11.01 54 GLU B N 1
ATOM 1403 C CA . GLU B 1 76 ? 47.421 11.327 -21.520 1.00 11.47 54 GLU B CA 1
ATOM 1404 C C . GLU B 1 76 ? 48.775 11.698 -20.949 1.00 11.22 54 GLU B C 1
ATOM 1405 O O . GLU B 1 76 ? 49.005 11.536 -19.732 1.00 13.39 54 GLU B O 1
ATOM 1411 N N . ALA B 1 77 ? 49.654 12.218 -21.801 1.00 10.84 55 ALA B N 1
ATOM 1412 C CA . ALA B 1 77 ? 51.023 12.510 -21.372 1.00 12.71 55 ALA B CA 1
ATOM 1413 C C . ALA B 1 77 ? 51.388 13.960 -21.572 1.00 13.00 55 ALA B C 1
ATOM 1414 O O . ALA B 1 77 ? 51.125 14.548 -22.645 1.00 15.43 55 ALA B O 1
ATOM 1416 N N . TYR B 1 78 ? 52.032 14.547 -20.566 1.00 13.41 56 TYR B N 1
ATOM 1417 C CA . TYR B 1 78 ? 52.335 15.962 -20.563 1.00 14.09 56 TYR B CA 1
ATOM 1418 C C . TYR B 1 78 ? 53.775 16.168 -20.074 1.00 13.60 56 TYR B C 1
ATOM 1419 O O . TYR B 1 78 ? 54.331 15.316 -19.369 1.00 13.36 56 TYR B O 1
ATOM 1428 N N . LYS B 1 79 ? 54.377 17.266 -20.512 1.00 15.05 57 LYS B N 1
ATOM 1429 C CA . LYS B 1 79 ? 55.712 17.627 -20.068 1.00 17.00 57 LYS B CA 1
ATOM 1430 C C . LYS B 1 79 ? 55.787 17.762 -18.552 1.00 16.76 57 LYS B C 1
ATOM 1431 O O . LYS B 1 79 ? 56.719 17.284 -17.948 1.00 18.04 57 LYS B O 1
ATOM 1437 N N . THR B 1 80 ? 54.791 18.392 -17.942 1.00 17.44 58 THR B N 1
ATOM 1438 C CA . THR B 1 80 ? 54.834 18.617 -16.472 1.00 18.84 58 THR B CA 1
ATOM 1439 C C . THR B 1 80 ? 53.531 18.259 -15.817 1.00 18.13 58 THR B C 1
ATOM 1440 O O . THR B 1 80 ? 52.514 18.210 -16.473 1.00 17.05 58 THR B O 1
ATOM 1444 N N . ARG B 1 81 ? 53.563 18.045 -14.511 1.00 17.80 59 ARG B N 1
ATOM 1445 C CA . ARG B 1 81 ? 52.351 17.897 -13.710 1.00 17.73 59 ARG B CA 1
ATOM 1446 C C . ARG B 1 81 ? 51.373 19.086 -13.877 1.00 18.17 59 ARG B C 1
ATOM 1447 O O . ARG B 1 81 ? 50.156 18.896 -14.050 1.00 16.29 59 ARG B O 1
ATOM 1455 N N . LYS B 1 82 ? 51.924 20.299 -13.846 1.00 19.32 60 LYS B N 1
ATOM 1456 C CA . LYS B 1 82 ? 51.120 21.540 -14.028 1.00 22.05 60 LYS B CA 1
ATOM 1457 C C . LYS B 1 82 ? 50.382 21.560 -15.389 1.00 20.37 60 LYS B C 1
ATOM 1458 O O . LYS B 1 82 ? 49.202 21.911 -15.426 1.00 20.72 60 LYS B O 1
ATOM 1464 N N . ASP B 1 83 ? 51.060 21.181 -16.484 1.00 21.00 61 ASP B N 1
ATOM 1465 C CA . ASP B 1 83 ? 50.388 20.995 -17.796 1.00 20.94 61 ASP B CA 1
ATOM 1466 C C . ASP B 1 83 ? 49.178 20.035 -17.709 1.00 20.51 61 ASP B C 1
ATOM 1467 O O . ASP B 1 83 ? 48.092 20.365 -18.166 1.00 20.18 61 ASP B O 1
ATOM 1472 N N . ALA B 1 84 ? 49.372 18.874 -17.095 1.00 18.95 62 ALA B N 1
ATOM 1473 C CA . ALA B 1 84 ? 48.312 17.897 -16.939 1.00 18.40 62 ALA B CA 1
ATOM 1474 C C . ALA B 1 84 ? 47.133 18.427 -16.126 1.00 18.08 62 ALA B C 1
ATOM 1475 O O . ALA B 1 84 ? 45.976 18.199 -16.451 1.00 17.72 62 ALA B O 1
ATOM 1477 N N . ALA B 1 85 ? 47.441 19.153 -15.048 1.00 17.52 63 ALA B N 1
ATOM 1478 C CA . ALA B 1 85 ? 46.427 19.727 -14.212 1.00 17.98 63 ALA B CA 1
ATOM 1479 C C . ALA B 1 85 ? 45.588 20.714 -15.034 1.00 17.75 63 ALA B C 1
ATOM 1480 O O . ALA B 1 85 ? 44.373 20.752 -14.902 1.00 18.27 63 ALA B O 1
ATOM 1482 N N . ALA B 1 86 ? 46.226 21.512 -15.882 1.00 17.17 64 ALA B N 1
ATOM 1483 C CA . ALA B 1 86 ? 45.488 22.478 -16.717 1.00 16.81 64 ALA B CA 1
ATOM 1484 C C . ALA B 1 86 ? 44.464 21.837 -17.680 1.00 16.32 64 ALA B C 1
ATOM 1485 O O . ALA B 1 86 ? 43.473 22.462 -18.059 1.00 17.13 64 ALA B O 1
ATOM 1487 N N . HIS B 1 87 ? 44.718 20.597 -18.094 1.00 14.75 65 HIS B N 1
ATOM 1488 C CA . HIS B 1 87 ? 43.819 19.858 -18.924 1.00 14.20 65 HIS B CA 1
ATOM 1489 C C . HIS B 1 87 ? 42.417 19.838 -18.287 1.00 14.46 65 HIS B C 1
ATOM 1490 O O . HIS B 1 87 ? 41.452 19.942 -19.007 1.00 14.25 65 HIS B O 1
ATOM 1497 N N . LYS B 1 88 ? 42.338 19.681 -16.961 1.00 15.28 66 LYS B N 1
ATOM 1498 C CA A LYS B 1 88 ? 41.044 19.551 -16.262 0.50 16.09 66 LYS B CA 1
ATOM 1499 C CA B LYS B 1 88 ? 41.024 19.540 -16.313 0.50 15.76 66 LYS B CA 1
ATOM 1500 C C . LYS B 1 88 ? 40.229 20.844 -16.269 1.00 16.29 66 LYS B C 1
ATOM 1501 O O . LYS B 1 88 ? 39.041 20.828 -15.910 1.00 16.64 66 LYS B O 1
ATOM 1512 N N . GLU B 1 89 ? 40.881 21.963 -16.641 1.00 15.96 67 GLU B N 1
ATOM 1513 C CA . GLU B 1 89 ? 40.188 23.263 -16.781 1.00 17.12 67 GLU B CA 1
ATOM 1514 C C . GLU B 1 89 ? 39.912 23.659 -18.228 1.00 16.69 67 GLU B C 1
ATOM 1515 O O . GLU B 1 89 ? 39.364 24.737 -18.465 1.00 17.95 67 GLU B O 1
ATOM 1521 N N . THR B 1 90 ? 40.239 22.805 -19.207 1.00 14.47 68 THR B N 1
ATOM 1522 C CA . THR B 1 90 ? 39.970 23.183 -20.590 1.00 14.59 68 THR B CA 1
ATOM 1523 C C . THR B 1 90 ? 38.508 23.039 -20.961 1.00 14.08 68 THR B C 1
ATOM 1524 O O . THR B 1 90 ? 37.752 22.212 -20.350 1.00 13.70 68 THR B O 1
ATOM 1528 N N . ALA B 1 91 ? 38.118 23.812 -21.982 1.00 13.66 69 ALA B N 1
ATOM 1529 C CA . ALA B 1 91 ? 36.737 23.816 -22.440 1.00 12.96 69 ALA B CA 1
ATOM 1530 C C . ALA B 1 91 ? 36.326 22.423 -22.928 1.00 13.66 69 ALA B C 1
ATOM 1531 O O . ALA B 1 91 ? 35.270 21.926 -22.558 1.00 13.31 69 ALA B O 1
ATOM 1533 N N . HIS B 1 92 ? 37.188 21.782 -23.715 1.00 12.86 70 HIS B N 1
ATOM 1534 C CA . HIS B 1 92 ? 36.907 20.463 -24.257 1.00 14.73 70 HIS B CA 1
ATOM 1535 C C . HIS B 1 92 ? 36.824 19.379 -23.195 1.00 14.36 70 HIS B C 1
ATOM 1536 O O . HIS B 1 92 ? 35.971 18.474 -23.291 1.00 14.50 70 HIS B O 1
ATOM 1543 N N . TYR B 1 93 ? 37.688 19.452 -22.181 1.00 14.90 71 TYR B N 1
ATOM 1544 C CA . TYR B 1 93 ? 37.586 18.495 -21.093 1.00 14.89 71 TYR B CA 1
ATOM 1545 C C . TYR B 1 93 ? 36.228 18.605 -20.367 1.00 15.33 71 TYR B C 1
ATOM 1546 O O . TYR B 1 93 ? 35.578 17.582 -20.180 1.00 14.74 71 TYR B O 1
ATOM 1555 N N . LEU B 1 94 ? 35.859 19.811 -19.920 1.00 13.95 72 LEU B N 1
ATOM 1556 C CA . LEU B 1 94 ? 34.582 20.025 -19.224 1.00 13.96 72 LEU B CA 1
ATOM 1557 C C . LEU B 1 94 ? 33.385 19.515 -20.059 1.00 14.53 72 LEU B C 1
ATOM 1558 O O . LEU B 1 94 ? 32.504 18.841 -19.535 1.00 12.91 72 LEU B O 1
ATOM 1563 N N . THR B 1 95 ? 33.365 19.842 -21.351 1.00 14.22 73 THR B N 1
ATOM 1564 C CA . THR B 1 95 ? 32.240 19.433 -22.158 1.00 16.02 73 THR B CA 1
ATOM 1565 C C . THR B 1 95 ? 32.269 17.917 -22.425 1.00 15.29 73 THR B C 1
ATOM 1566 O O . THR B 1 95 ? 31.235 17.267 -22.403 1.00 14.21 73 THR B O 1
ATOM 1570 N N . TRP B 1 96 ? 33.450 17.342 -22.642 1.00 14.94 74 TRP B N 1
ATOM 1571 C CA . TRP B 1 96 ? 33.538 15.894 -22.871 1.00 14.50 74 TRP B CA 1
ATOM 1572 C C . TRP B 1 96 ? 33.036 15.144 -21.603 1.00 13.90 74 TRP B C 1
ATOM 1573 O O . TRP B 1 96 ? 32.271 14.158 -21.682 1.00 13.17 74 TRP B O 1
ATOM 1584 N N . ARG B 1 97 ? 33.526 15.578 -20.448 1.00 13.47 75 ARG B N 1
ATOM 1585 C CA . ARG B 1 97 ? 33.141 14.975 -19.152 1.00 14.78 75 ARG B CA 1
ATOM 1586 C C . ARG B 1 97 ? 31.629 14.995 -18.970 1.00 13.42 75 ARG B C 1
ATOM 1587 O O . ARG B 1 97 ? 30.994 13.984 -18.597 1.00 13.46 75 ARG B O 1
ATOM 1595 N N . ASP B 1 98 ? 31.029 16.136 -19.282 1.00 13.98 76 ASP B N 1
ATOM 1596 C CA . ASP B 1 98 ? 29.552 16.231 -19.220 1.00 15.18 76 ASP B CA 1
ATOM 1597 C C . ASP B 1 98 ? 28.841 15.333 -20.262 1.00 14.98 76 ASP B C 1
ATOM 1598 O O . ASP B 1 98 ? 27.833 14.706 -19.948 1.00 15.57 76 ASP B O 1
ATOM 1603 N N . THR B 1 99 ? 29.362 15.283 -21.490 1.00 14.78 77 THR B N 1
ATOM 1604 C CA . THR B 1 99 ? 28.769 14.485 -22.549 1.00 15.70 77 THR B CA 1
ATOM 1605 C C . THR B 1 99 ? 28.778 12.981 -22.245 1.00 15.47 77 THR B C 1
ATOM 1606 O O . THR B 1 99 ? 27.755 12.275 -22.443 1.00 15.43 77 THR B O 1
ATOM 1610 N N . VAL B 1 100 ? 29.898 12.498 -21.705 1.00 13.12 78 VAL B N 1
ATOM 1611 C CA . VAL B 1 100 ? 30.064 11.060 -21.547 1.00 13.58 78 VAL B CA 1
ATOM 1612 C C . VAL B 1 100 ? 29.573 10.521 -20.224 1.00 12.78 78 VAL B C 1
ATOM 1613 O O . VAL B 1 100 ? 29.497 9.326 -20.073 1.00 12.56 78 VAL B O 1
ATOM 1617 N N . ALA B 1 101 ? 29.273 11.406 -19.263 1.00 14.91 79 ALA B N 1
ATOM 1618 C CA . ALA B 1 101 ? 28.915 11.019 -17.886 1.00 16.49 79 ALA B CA 1
ATOM 1619 C C . ALA B 1 101 ? 27.885 9.878 -17.835 1.00 16.64 79 ALA B C 1
ATOM 1620 O O . ALA B 1 101 ? 28.118 8.852 -17.199 1.00 17.47 79 ALA B O 1
ATOM 1622 N N . ASP B 1 102 ? 26.810 10.005 -18.593 1.00 16.15 80 ASP B N 1
ATOM 1623 C CA . ASP B 1 102 ? 25.752 8.996 -18.575 1.00 17.20 80 ASP B CA 1
ATOM 1624 C C . ASP B 1 102 ? 26.072 7.737 -19.382 1.00 15.80 80 ASP B C 1
ATOM 1625 O O . ASP B 1 102 ? 25.260 6.797 -19.389 1.00 15.27 80 ASP B O 1
ATOM 1630 N N . TRP B 1 103 ? 27.224 7.717 -20.074 1.00 14.47 81 TRP B N 1
ATOM 1631 C CA . TRP B 1 103 ? 27.582 6.563 -20.878 1.00 13.12 81 TRP B CA 1
ATOM 1632 C C . TRP B 1 103 ? 28.558 5.603 -20.193 1.00 12.25 81 TRP B C 1
ATOM 1633 O O . TRP B 1 103 ? 28.847 4.561 -20.758 1.00 10.11 81 TRP B O 1
ATOM 1652 N N . ALA B 1 105 ? 29.935 2.784 -17.693 1.00 10.18 83 ALA B N 1
ATOM 1653 C CA . ALA B 1 105 ? 29.286 1.641 -17.020 1.00 10.73 83 ALA B CA 1
ATOM 1654 C C . ALA B 1 105 ? 29.784 1.565 -15.566 1.00 11.26 83 ALA B C 1
ATOM 1655 O O . ALA B 1 105 ? 29.204 0.888 -14.698 1.00 11.18 83 ALA B O 1
ATOM 1657 N N . GLU B 1 106 ? 30.876 2.259 -15.323 1.00 12.34 84 GLU B N 1
ATOM 1658 C CA . GLU B 1 106 ? 31.493 2.342 -14.005 1.00 13.87 84 GLU B CA 1
ATOM 1659 C C . GLU B 1 106 ? 32.360 3.601 -14.018 1.00 13.35 84 GLU B C 1
ATOM 1660 O O . GLU B 1 106 ? 32.672 4.126 -15.106 1.00 12.57 84 GLU B O 1
ATOM 1666 N N A PRO B 1 107 ? 32.754 4.098 -12.825 0.60 13.84 85 PRO B N 1
ATOM 1667 N N B PRO B 1 107 ? 32.683 4.156 -12.838 0.40 13.39 85 PRO B N 1
ATOM 1668 C CA A PRO B 1 107 ? 33.652 5.262 -12.757 0.60 13.65 85 PRO B CA 1
ATOM 1669 C CA B PRO B 1 107 ? 33.510 5.363 -12.906 0.40 13.19 85 PRO B CA 1
ATOM 1670 C C A PRO B 1 107 ? 34.964 5.038 -13.519 0.60 13.58 85 PRO B C 1
ATOM 1671 C C B PRO B 1 107 ? 34.917 5.095 -13.483 0.40 13.37 85 PRO B C 1
ATOM 1672 O O A PRO B 1 107 ? 35.555 3.959 -13.415 0.60 12.39 85 PRO B O 1
ATOM 1673 O O B PRO B 1 107 ? 35.512 4.039 -13.240 0.40 12.71 85 PRO B O 1
ATOM 1680 N N . ARG B 1 108 ? 35.402 6.034 -14.292 1.00 13.17 86 ARG B N 1
ATOM 1681 C CA . ARG B 1 108 ? 36.766 5.970 -14.844 1.00 14.51 86 ARG B CA 1
ATOM 1682 C C . ARG B 1 108 ? 37.838 5.981 -13.740 1.00 15.13 86 ARG B C 1
ATOM 1683 O O . ARG B 1 108 ? 37.642 6.505 -12.621 1.00 16.24 86 ARG B O 1
ATOM 1691 N N . LYS B 1 109 ? 38.973 5.372 -14.038 1.00 14.52 87 LYS B N 1
ATOM 1692 C CA A LYS B 1 109 ? 40.057 5.323 -13.078 0.60 14.80 87 LYS B CA 1
ATOM 1693 C CA B LYS B 1 109 ? 40.057 5.382 -13.078 0.40 15.18 87 LYS B CA 1
ATOM 1694 C C . LYS B 1 109 ? 41.290 5.876 -13.792 1.00 15.42 87 LYS B C 1
ATOM 1695 O O . LYS B 1 109 ? 41.566 5.469 -14.923 1.00 15.81 87 LYS B O 1
ATOM 1706 N N . GLY B 1 110 ? 42.007 6.791 -13.139 1.00 14.67 88 GLY B N 1
ATOM 1707 C CA . GLY B 1 110 ? 43.274 7.317 -13.705 1.00 13.86 88 GLY B CA 1
ATOM 1708 C C . GLY B 1 110 ? 44.424 6.772 -12.871 1.00 15.12 88 GLY B C 1
ATOM 1709 O O . GLY B 1 110 ? 44.326 6.736 -11.613 1.00 15.73 88 GLY B O 1
ATOM 1710 N N . VAL B 1 111 ? 45.494 6.304 -13.515 1.00 14.16 89 VAL B N 1
ATOM 1711 C CA . VAL B 1 111 ? 46.661 5.802 -12.774 1.00 14.41 89 VAL B CA 1
ATOM 1712 C C . VAL B 1 111 ? 47.864 6.639 -13.251 1.00 13.31 89 VAL B C 1
ATOM 1713 O O . VAL B 1 111 ? 48.040 6.801 -14.467 1.00 13.25 89 VAL B O 1
ATOM 1717 N N . ILE B 1 112 ? 48.639 7.174 -12.291 1.00 12.29 90 ILE B N 1
ATOM 1718 C CA A ILE B 1 112 ? 49.681 8.173 -12.563 0.60 11.91 90 ILE B CA 1
ATOM 1719 C CA B ILE B 1 112 ? 49.667 8.153 -12.632 0.40 11.33 90 ILE B CA 1
ATOM 1720 C C . ILE B 1 112 ? 51.045 7.514 -12.732 1.00 11.77 90 ILE B C 1
ATOM 1721 O O . ILE B 1 112 ? 51.399 6.646 -11.931 1.00 10.68 90 ILE B O 1
ATOM 1730 N N . TYR B 1 113 ? 51.802 7.965 -13.737 1.00 10.39 91 TYR B N 1
ATOM 1731 C CA . TYR B 1 113 ? 53.156 7.462 -14.010 1.00 11.18 91 TYR B CA 1
ATOM 1732 C C . TYR B 1 113 ? 54.085 8.635 -14.314 1.00 11.24 91 TYR B C 1
ATOM 1733 O O . TYR B 1 113 ? 53.633 9.699 -14.740 1.00 11.48 91 TYR B O 1
ATOM 1742 N N . GLY B 1 114 ? 55.377 8.447 -14.047 1.00 9.83 92 GLY B N 1
ATOM 1743 C CA . GLY B 1 114 ? 56.401 9.393 -14.513 1.00 10.67 92 GLY B CA 1
ATOM 1744 C C . GLY B 1 114 ? 57.106 8.754 -15.700 1.00 10.16 92 GLY B C 1
ATOM 1745 O O . GLY B 1 114 ? 57.396 7.541 -15.710 1.00 10.78 92 GLY B O 1
ATOM 1746 N N . GLY B 1 115 ? 57.357 9.584 -16.707 1.00 9.26 93 GLY B N 1
ATOM 1747 C CA . GLY B 1 115 ? 57.960 9.150 -17.961 1.00 10.28 93 GLY B CA 1
ATOM 1748 C C . GLY B 1 115 ? 59.469 9.107 -17.740 1.00 8.74 93 GLY B C 1
ATOM 1749 O O . GLY B 1 115 ? 60.084 10.083 -17.324 1.00 9.45 93 GLY B O 1
ATOM 1750 N N . LEU B 1 116 ? 60.047 7.931 -17.979 1.00 9.30 94 LEU B N 1
ATOM 1751 C CA . LEU B 1 116 ? 61.486 7.777 -17.922 1.00 8.45 94 LEU B CA 1
ATOM 1752 C C . LEU B 1 116 ? 62.173 7.955 -19.307 1.00 8.25 94 LEU B C 1
ATOM 1753 O O . LEU B 1 116 ? 63.224 8.561 -19.412 1.00 7.02 94 LEU B O 1
ATOM 1758 N N . TYR B 1 117 ? 61.563 7.380 -20.350 1.00 7.05 95 TYR B N 1
ATOM 1759 C CA . TYR B 1 117 ? 62.047 7.512 -21.745 1.00 7.67 95 TYR B CA 1
ATOM 1760 C C . TYR B 1 117 ? 60.822 7.631 -22.626 1.00 7.04 95 TYR B C 1
ATOM 1761 O O . TYR B 1 117 ? 59.799 7.008 -22.321 1.00 6.46 95 TYR B O 1
ATOM 1770 N N . PRO B 1 118 ? 60.897 8.488 -23.660 1.00 8.23 96 PRO B N 1
ATOM 1771 C CA . PRO B 1 118 ? 62.061 9.315 -24.026 1.00 8.85 96 PRO B CA 1
ATOM 1772 C C . PRO B 1 118 ? 62.294 10.453 -22.998 1.00 9.14 96 PRO B C 1
ATOM 1773 O O . PRO B 1 118 ? 61.358 10.863 -22.301 1.00 7.31 96 PRO B O 1
ATOM 1777 N N . THR B 1 119 ? 63.548 10.891 -22.868 1.00 10.60 97 THR B N 1
ATOM 1778 C CA . THR B 1 119 ? 63.914 11.890 -21.865 1.00 11.94 97 THR B CA 1
ATOM 1779 C C . THR B 1 119 ? 63.657 13.248 -22.447 1.00 13.56 97 THR B C 1
ATOM 1780 O O . THR B 1 119 ? 63.637 13.398 -23.672 1.00 14.72 97 THR B O 1
ATOM 1784 N N . GLY B 1 120 ? 63.517 14.257 -21.593 1.00 14.73 98 GLY B N 1
ATOM 1785 C CA . GLY B 1 120 ? 63.513 15.655 -22.086 1.00 15.58 98 GLY B CA 1
ATOM 1786 C C . GLY B 1 120 ? 64.244 15.875 -23.425 1.00 15.81 98 GLY B C 1
ATOM 1787 O O . GLY B 1 120 ? 65.515 15.868 -23.465 1.00 17.06 98 GLY B O 1
ATOM 1788 N N . LEU C 1 17 ? 31.131 -4.058 -33.152 1.00 20.41 -5 LEU C N 1
ATOM 1789 C CA . LEU C 1 17 ? 31.539 -3.170 -32.000 1.00 20.06 -5 LEU C CA 1
ATOM 1790 C C . LEU C 1 17 ? 32.998 -2.710 -32.014 1.00 20.25 -5 LEU C C 1
ATOM 1791 O O . LEU C 1 17 ? 33.343 -1.687 -31.400 1.00 19.46 -5 LEU C O 1
ATOM 1796 N N . TYR C 1 18 ? 33.863 -3.464 -32.681 1.00 20.50 -4 TYR C N 1
ATOM 1797 C CA . TYR C 1 18 ? 35.236 -3.004 -32.817 1.00 21.03 -4 TYR C CA 1
ATOM 1798 C C . TYR C 1 18 ? 35.341 -1.910 -33.849 1.00 21.54 -4 TYR C C 1
ATOM 1799 O O . TYR C 1 18 ? 34.710 -1.951 -34.930 1.00 22.06 -4 TYR C O 1
ATOM 1808 N N . PHE C 1 19 ? 36.063 -0.873 -33.462 1.00 21.58 -3 PHE C N 1
ATOM 1809 C CA . PHE C 1 19 ? 36.430 0.153 -34.400 1.00 22.64 -3 PHE C CA 1
ATOM 1810 C C . PHE C 1 19 ? 37.757 -0.264 -35.037 1.00 23.20 -3 PHE C C 1
ATOM 1811 O O . PHE C 1 19 ? 38.595 -0.935 -34.394 1.00 23.02 -3 PHE C O 1
ATOM 1819 N N . GLN C 1 20 ? 37.943 0.106 -36.297 1.00 23.88 -2 GLN C N 1
ATOM 1820 C CA . GLN C 1 20 ? 39.174 -0.260 -36.995 1.00 25.06 -2 GLN C CA 1
ATOM 1821 C C . GLN C 1 20 ? 40.388 0.444 -36.349 1.00 24.32 -2 GLN C C 1
ATOM 1822 O O . GLN C 1 20 ? 40.343 1.652 -36.095 1.00 24.69 -2 GLN C O 1
ATOM 1828 N N . GLY C 1 21 ? 41.418 -0.340 -36.010 1.00 23.71 -1 GLY C N 1
ATOM 1829 C CA . GLY C 1 21 ? 42.686 0.180 -35.450 1.00 21.82 -1 GLY C CA 1
ATOM 1830 C C . GLY C 1 21 ? 43.509 0.977 -36.460 1.00 20.59 -1 GLY C C 1
ATOM 1831 O O . GLY C 1 21 ? 43.567 0.625 -37.651 1.00 20.72 -1 GLY C O 1
ATOM 1832 N N . HIS C 1 22 ? 44.121 2.070 -35.998 1.00 17.67 0 HIS C N 1
ATOM 1833 C CA . HIS C 1 22 ? 45.146 2.762 -36.779 1.00 14.67 0 HIS C CA 1
ATOM 1834 C C . HIS C 1 22 ? 46.557 2.496 -36.196 1.00 13.92 0 HIS C C 1
ATOM 1835 O O . HIS C 1 22 ? 47.572 2.894 -36.797 1.00 12.16 0 HIS C O 1
ATOM 1850 N N . TYR C 1 24 ? 48.562 -0.606 -33.386 1.00 8.60 2 TYR C N 1
ATOM 1851 C CA . TYR C 1 24 ? 48.489 -1.771 -32.539 1.00 7.95 2 TYR C CA 1
ATOM 1852 C C . TYR C 1 24 ? 49.252 -1.409 -31.283 1.00 9.19 2 TYR C C 1
ATOM 1853 O O . TYR C 1 24 ? 50.444 -1.079 -31.349 1.00 7.31 2 TYR C O 1
ATOM 1862 N N . VAL C 1 25 ? 48.612 -1.514 -30.126 1.00 8.42 3 VAL C N 1
ATOM 1863 C CA . VAL C 1 25 ? 49.272 -1.023 -28.912 1.00 9.34 3 VAL C CA 1
ATOM 1864 C C . VAL C 1 25 ? 49.275 -2.110 -27.870 1.00 11.11 3 VAL C C 1
ATOM 1865 O O . VAL C 1 25 ? 48.241 -2.725 -27.608 1.00 9.89 3 VAL C O 1
ATOM 1869 N N . THR C 1 26 ? 50.441 -2.368 -27.302 1.00 11.99 4 THR C N 1
ATOM 1870 C CA . THR C 1 26 ? 50.542 -3.260 -26.153 1.00 12.18 4 THR C CA 1
ATOM 1871 C C . THR C 1 26 ? 50.984 -2.442 -24.928 1.00 13.07 4 THR C C 1
ATOM 1872 O O . THR C 1 26 ? 52.046 -1.815 -24.955 1.00 12.78 4 THR C O 1
ATOM 1876 N N . ILE C 1 27 ? 50.180 -2.469 -23.872 1.00 11.50 5 ILE C N 1
ATOM 1877 C CA . ILE C 1 27 ? 50.555 -1.869 -22.558 1.00 10.43 5 ILE C CA 1
ATOM 1878 C C . ILE C 1 27 ? 51.129 -3.032 -21.753 1.00 9.71 5 ILE C C 1
ATOM 1879 O O . ILE C 1 27 ? 50.407 -3.992 -21.429 1.00 8.27 5 ILE C O 1
ATOM 1884 N N . VAL C 1 28 ? 52.421 -2.909 -21.474 1.00 9.29 6 VAL C N 1
ATOM 1885 C CA . VAL C 1 28 ? 53.182 -3.997 -20.868 1.00 9.79 6 VAL C CA 1
ATOM 1886 C C . VAL C 1 28 ? 53.398 -3.598 -19.424 1.00 10.85 6 VAL C C 1
ATOM 1887 O O . VAL C 1 28 ? 53.945 -2.532 -19.161 1.00 11.58 6 VAL C O 1
ATOM 1891 N N . TYR C 1 29 ? 52.861 -4.375 -18.498 1.00 10.14 7 TYR C N 1
ATOM 1892 C CA . TYR C 1 29 ? 52.991 -4.047 -17.051 1.00 11.78 7 TYR C CA 1
ATOM 1893 C C . TYR C 1 29 ? 54.037 -4.955 -16.432 1.00 12.80 7 TYR C C 1
ATOM 1894 O O . TYR C 1 29 ? 53.966 -6.190 -16.592 1.00 13.23 7 TYR C O 1
ATOM 1903 N N . ALA C 1 30 ? 55.009 -4.357 -15.747 1.00 13.50 8 ALA C N 1
ATOM 1904 C CA . ALA C 1 30 ? 56.171 -5.103 -15.253 1.00 14.74 8 ALA C CA 1
ATOM 1905 C C . ALA C 1 30 ? 56.401 -4.736 -13.776 1.00 15.50 8 ALA C C 1
ATOM 1906 O O . ALA C 1 30 ? 56.390 -3.548 -13.406 1.00 16.67 8 ALA C O 1
ATOM 1908 N N . SER C 1 31 ? 56.536 -5.773 -12.954 1.00 15.05 9 SER C N 1
ATOM 1909 C CA . SER C 1 31 ? 56.875 -5.631 -11.537 1.00 16.45 9 SER C CA 1
ATOM 1910 C C . SER C 1 31 ? 58.278 -6.184 -11.317 1.00 14.94 9 SER C C 1
ATOM 1911 O O . SER C 1 31 ? 58.560 -7.328 -11.652 1.00 13.56 9 SER C O 1
ATOM 1914 N N . VAL C 1 32 ? 59.130 -5.339 -10.774 1.00 15.15 10 VAL C N 1
ATOM 1915 C CA . VAL C 1 32 ? 60.532 -5.636 -10.668 1.00 15.62 10 VAL C CA 1
ATOM 1916 C C . VAL C 1 32 ? 60.851 -5.952 -9.198 1.00 16.04 10 VAL C C 1
ATOM 1917 O O . VAL C 1 32 ? 60.222 -5.415 -8.281 1.00 15.82 10 VAL C O 1
ATOM 1921 N N . LYS C 1 33 ? 61.851 -6.801 -8.972 1.00 15.99 11 LYS C N 1
ATOM 1922 C CA . LYS C 1 33 ? 62.345 -7.033 -7.624 1.00 17.02 11 LYS C CA 1
ATOM 1923 C C . LYS C 1 33 ? 62.852 -5.725 -7.007 1.00 18.32 11 LYS C C 1
ATOM 1924 O O . LYS C 1 33 ? 63.394 -4.844 -7.697 1.00 17.43 11 LYS C O 1
ATOM 1930 N N . THR C 1 34 ? 62.642 -5.585 -5.706 1.00 18.99 12 THR C N 1
ATOM 1931 C CA . THR C 1 34 ? 62.760 -4.265 -5.090 1.00 19.59 12 THR C CA 1
ATOM 1932 C C . THR C 1 34 ? 64.147 -3.623 -5.233 1.00 18.41 12 THR C C 1
ATOM 1933 O O . THR C 1 34 ? 64.234 -2.412 -5.276 1.00 20.14 12 THR C O 1
ATOM 1937 N N . ASP C 1 35 ? 65.227 -4.413 -5.329 1.00 16.64 13 ASP C N 1
ATOM 1938 C CA . ASP C 1 35 ? 66.577 -3.844 -5.424 1.00 18.36 13 ASP C CA 1
ATOM 1939 C C . ASP C 1 35 ? 67.082 -3.730 -6.886 1.00 17.22 13 ASP C C 1
ATOM 1940 O O . ASP C 1 35 ? 68.267 -3.468 -7.157 1.00 16.75 13 ASP C O 1
ATOM 1945 N N . LYS C 1 36 ? 66.162 -3.922 -7.822 1.00 17.24 14 LYS C N 1
ATOM 1946 C CA . LYS C 1 36 ? 66.494 -4.004 -9.251 1.00 17.97 14 LYS C CA 1
ATOM 1947 C C . LYS C 1 36 ? 65.951 -2.847 -10.108 1.00 17.83 14 LYS C C 1
ATOM 1948 O O . LYS C 1 36 ? 66.014 -2.898 -11.348 1.00 18.62 14 LYS C O 1
ATOM 1954 N N . THR C 1 37 ? 65.432 -1.800 -9.470 1.00 17.31 15 THR C N 1
ATOM 1955 C CA . THR C 1 37 ? 64.823 -0.686 -10.221 1.00 16.58 15 THR C CA 1
ATOM 1956 C C . THR C 1 37 ? 65.842 0.039 -11.111 1.00 16.70 15 THR C C 1
ATOM 1957 O O . THR C 1 37 ? 65.553 0.303 -12.279 1.00 16.81 15 THR C O 1
ATOM 1961 N N . GLU C 1 38 ? 67.020 0.364 -10.581 1.00 15.05 16 GLU C N 1
ATOM 1962 C CA . GLU C 1 38 ? 68.024 1.035 -11.430 1.00 16.78 16 GLU C CA 1
ATOM 1963 C C . GLU C 1 38 ? 68.501 0.148 -12.570 1.00 15.51 16 GLU C C 1
ATOM 1964 O O . GLU C 1 38 ? 68.669 0.627 -13.701 1.00 15.80 16 GLU C O 1
ATOM 1970 N N . ALA C 1 39 ? 68.674 -1.143 -12.268 1.00 13.38 17 ALA C N 1
ATOM 1971 C CA . ALA C 1 39 ? 69.188 -2.083 -13.232 1.00 12.98 17 ALA C CA 1
ATOM 1972 C C . ALA C 1 39 ? 68.180 -2.254 -14.380 1.00 12.62 17 ALA C C 1
ATOM 1973 O O . ALA C 1 39 ? 68.537 -2.249 -15.579 1.00 10.15 17 ALA C O 1
ATOM 1975 N N . PHE C 1 40 ? 66.917 -2.374 -13.994 1.00 12.36 18 PHE C N 1
ATOM 1976 C CA . PHE C 1 40 ? 65.832 -2.494 -14.956 1.00 13.64 18 PHE C CA 1
ATOM 1977 C C . PHE C 1 40 ? 65.703 -1.237 -15.871 1.00 14.35 18 PHE C C 1
ATOM 1978 O O . PHE C 1 40 ? 65.533 -1.340 -17.104 1.00 13.04 18 PHE C O 1
ATOM 1986 N N . LYS C 1 41 ? 65.850 -0.074 -15.262 1.00 13.52 19 LYS C N 1
ATOM 1987 C CA . LYS C 1 41 ? 65.794 1.188 -15.978 1.00 14.07 19 LYS C CA 1
ATOM 1988 C C . LYS C 1 41 ? 66.856 1.247 -17.087 1.00 13.78 19 LYS C C 1
ATOM 1989 O O . LYS C 1 41 ? 66.576 1.631 -18.240 1.00 14.56 19 LYS C O 1
ATOM 1995 N N . GLU C 1 42 ? 68.082 0.904 -16.731 1.00 13.95 20 GLU C N 1
ATOM 1996 C CA . GLU C 1 42 ? 69.190 0.987 -17.655 1.00 13.51 20 GLU C CA 1
ATOM 1997 C C . GLU C 1 42 ? 69.024 -0.043 -18.805 1.00 13.11 20 GLU C C 1
ATOM 1998 O O . GLU C 1 42 ? 69.313 0.280 -19.983 1.00 13.48 20 GLU C O 1
ATOM 2004 N N . ALA C 1 43 ? 68.599 -1.269 -18.473 1.00 11.64 21 ALA C N 1
ATOM 2005 C CA . ALA C 1 43 ? 68.443 -2.329 -19.522 1.00 11.42 21 ALA C CA 1
ATOM 2006 C C . ALA C 1 43 ? 67.327 -1.900 -20.457 1.00 11.77 21 ALA C C 1
ATOM 2007 O O . ALA C 1 43 ? 67.402 -2.070 -21.661 1.00 10.66 21 ALA C O 1
ATOM 2009 N N . THR C 1 44 ? 66.293 -1.294 -19.897 1.00 10.76 22 THR C N 1
ATOM 2010 C CA . THR C 1 44 ? 65.093 -0.965 -20.722 1.00 11.86 22 THR C CA 1
ATOM 2011 C C . THR C 1 44 ? 65.394 0.283 -21.561 1.00 12.87 22 THR C C 1
ATOM 2012 O O . THR C 1 44 ? 64.898 0.406 -22.718 1.00 12.01 22 THR C O 1
ATOM 2016 N N . ARG C 1 45 ? 66.227 1.181 -21.003 1.00 10.83 23 ARG C N 1
ATOM 2017 C CA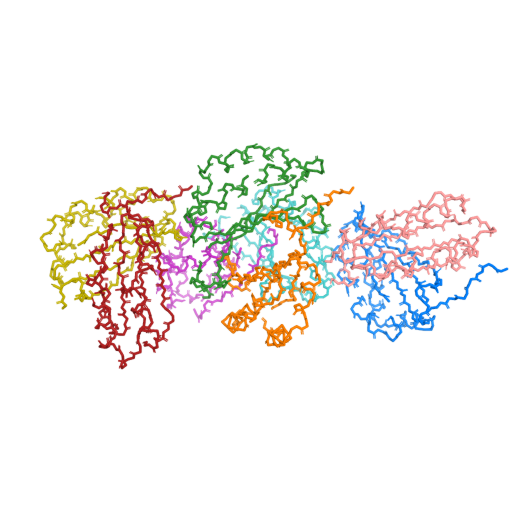 . ARG C 1 45 ? 66.792 2.287 -21.818 1.00 10.60 23 ARG C CA 1
ATOM 2018 C C . ARG C 1 45 ? 67.376 1.777 -23.148 1.00 11.27 23 ARG C C 1
ATOM 2019 O O . ARG C 1 45 ? 67.103 2.290 -24.233 1.00 11.07 23 ARG C O 1
ATOM 2035 N N . ASN C 1 47 ? 66.850 -1.025 -24.771 1.00 12.97 25 ASN C N 1
ATOM 2036 C CA . ASN C 1 47 ? 65.744 -1.571 -25.557 1.00 13.23 25 ASN C CA 1
ATOM 2037 C C . ASN C 1 47 ? 64.944 -0.403 -26.204 1.00 15.10 25 ASN C C 1
ATOM 2038 O O . ASN C 1 47 ? 64.687 -0.428 -27.416 1.00 14.56 25 ASN C O 1
ATOM 2043 N N . HIS C 1 48 ? 64.541 0.590 -25.393 1.00 13.53 26 HIS C N 1
ATOM 2044 C CA . HIS C 1 48 ? 63.831 1.795 -25.866 1.00 14.23 26 HIS C CA 1
ATOM 2045 C C . HIS C 1 48 ? 64.575 2.440 -27.032 1.00 14.51 26 HIS C C 1
ATOM 2046 O O . HIS C 1 48 ? 63.967 2.660 -28.073 1.00 13.92 26 HIS C O 1
ATOM 2053 N N . GLU C 1 49 ? 65.893 2.700 -26.887 1.00 12.97 27 GLU C N 1
ATOM 2054 C CA . GLU C 1 49 ? 66.604 3.498 -27.873 1.00 14.58 27 GLU C CA 1
ATOM 2055 C C . GLU C 1 49 ? 66.655 2.839 -29.254 1.00 14.65 27 GLU C C 1
ATOM 2056 O O . GLU C 1 49 ? 66.637 3.541 -30.283 1.00 15.16 27 GLU C O 1
ATOM 2062 N N . GLN C 1 50 ? 66.734 1.504 -29.283 1.00 13.20 28 GLN C N 1
ATOM 2063 C CA . GLN C 1 50 ? 66.688 0.767 -30.569 1.00 12.49 28 GLN C CA 1
ATOM 2064 C C . GLN C 1 50 ? 65.231 0.580 -31.058 1.00 11.96 28 GLN C C 1
ATOM 2065 O O . GLN C 1 50 ? 64.987 0.542 -32.276 1.00 10.93 28 GLN C O 1
ATOM 2071 N N . SER C 1 51 ? 64.293 0.489 -30.114 1.00 11.19 29 SER C N 1
ATOM 2072 C CA . SER C 1 51 ? 62.900 0.108 -30.513 1.00 12.37 29 SER C CA 1
ATOM 2073 C C . SER C 1 51 ? 62.223 1.245 -31.266 1.00 12.82 29 SER C C 1
ATOM 2074 O O . SER C 1 51 ? 61.443 0.991 -32.237 1.00 13.73 29 SER C O 1
ATOM 2077 N N . ILE C 1 52 ? 62.518 2.469 -30.837 1.00 13.37 30 ILE C N 1
ATOM 2078 C CA . ILE C 1 52 ? 61.985 3.670 -31.500 1.00 14.30 30 ILE C CA 1
ATOM 2079 C C . ILE C 1 52 ? 62.497 3.824 -32.969 1.00 15.44 30 ILE C C 1
ATOM 2080 O O . ILE C 1 52 ? 61.941 4.628 -33.745 1.00 15.13 30 ILE C O 1
ATOM 2085 N N . ARG C 1 53 ? 63.545 3.053 -33.338 1.00 14.98 31 ARG C N 1
ATOM 2086 C CA A ARG C 1 53 ? 64.080 3.095 -34.702 0.60 15.59 31 ARG C CA 1
ATOM 2087 C CA B ARG C 1 53 ? 64.114 3.070 -34.686 0.40 15.75 31 ARG C CA 1
ATOM 2088 C C . ARG C 1 53 ? 63.545 1.967 -35.570 1.00 15.51 31 ARG C C 1
ATOM 2089 O O . ARG C 1 53 ? 63.936 1.835 -36.737 1.00 14.46 31 ARG C O 1
ATOM 2104 N N . GLU C 1 54 ? 62.672 1.128 -35.012 1.00 14.98 32 GLU C N 1
ATOM 2105 C CA . GLU C 1 54 ? 62.170 0.002 -35.790 1.00 15.62 32 GLU C CA 1
ATOM 2106 C C . GLU C 1 54 ? 61.122 0.551 -36.739 1.00 15.21 32 GLU C C 1
ATOM 2107 O O . GLU C 1 54 ? 60.386 1.470 -36.354 1.00 14.96 32 GLU C O 1
ATOM 2113 N N . PRO C 1 55 ? 61.093 0.040 -37.976 1.00 16.13 33 PRO C N 1
ATOM 2114 C CA . PRO C 1 55 ? 60.052 0.380 -38.939 1.00 17.33 33 PRO C CA 1
ATOM 2115 C C . PRO C 1 55 ? 58.685 0.113 -38.337 1.00 16.10 33 PRO C C 1
ATOM 2116 O O . PRO C 1 55 ? 58.397 -0.989 -37.846 1.00 17.40 33 PRO C O 1
ATOM 2120 N N . GLY C 1 56 ? 57.865 1.133 -38.328 1.00 15.31 34 GLY C N 1
ATOM 2121 C CA . GLY C 1 56 ? 56.503 0.894 -37.860 1.00 13.59 34 GLY C CA 1
ATOM 2122 C C . GLY C 1 56 ? 56.346 1.189 -36.382 1.00 12.42 34 GLY C C 1
ATOM 2123 O O . GLY C 1 56 ? 55.232 1.178 -35.898 1.00 11.83 34 GLY C O 1
ATOM 2124 N N . ASN C 1 57 ? 57.441 1.448 -35.659 1.00 12.05 35 ASN C N 1
ATOM 2125 C CA . ASN C 1 57 ? 57.268 1.884 -34.269 1.00 12.32 35 ASN C CA 1
ATOM 2126 C C . ASN C 1 57 ? 56.732 3.292 -34.176 1.00 13.17 35 ASN C C 1
ATOM 2127 O O . ASN C 1 57 ? 57.176 4.203 -34.954 1.00 13.10 35 ASN C O 1
ATOM 2140 N N . ARG C 1 59 ? 55.426 4.457 -30.700 1.00 10.30 37 ARG C N 1
ATOM 2141 C CA . ARG C 1 59 ? 55.784 4.834 -29.328 1.00 10.33 37 ARG C CA 1
ATOM 2142 C C . ARG C 1 59 ? 56.476 3.657 -28.684 1.00 10.84 37 ARG C C 1
ATOM 2143 O O . ARG C 1 59 ? 56.165 2.490 -28.995 1.00 10.75 37 ARG C O 1
ATOM 2151 N N . PHE C 1 60 ? 57.384 3.961 -27.761 1.00 9.05 38 PHE C N 1
ATOM 2152 C CA . PHE C 1 60 ? 57.954 2.919 -26.917 1.00 10.19 38 PHE C CA 1
ATOM 2153 C C . PHE C 1 60 ? 58.260 3.602 -25.581 1.00 11.03 38 PHE C C 1
ATOM 2154 O O . PHE C 1 60 ? 59.399 3.608 -25.140 1.00 10.06 38 PHE C O 1
ATOM 2162 N N . ASP C 1 61 ? 57.221 4.172 -24.954 1.00 10.28 39 ASP C N 1
ATOM 2163 C CA . ASP C 1 61 ? 57.435 4.942 -23.736 1.00 11.68 39 ASP C CA 1
ATOM 2164 C C . ASP C 1 61 ? 57.740 4.025 -22.557 1.00 12.25 39 ASP C C 1
ATOM 2165 O O . ASP C 1 61 ? 57.119 2.937 -22.416 1.00 12.82 39 ASP C O 1
ATOM 2170 N N . ILE C 1 62 ? 58.643 4.476 -21.670 1.00 11.66 40 ILE C N 1
ATOM 2171 C CA . ILE C 1 62 ? 58.981 3.684 -20.516 1.00 9.72 40 ILE C CA 1
ATOM 2172 C C . ILE C 1 62 ? 58.553 4.509 -19.296 1.00 9.81 40 ILE C C 1
ATOM 2173 O O . ILE C 1 62 ? 59.029 5.642 -19.127 1.00 8.91 40 ILE C O 1
ATOM 2178 N N . LEU C 1 63 ? 57.687 3.936 -18.438 1.00 8.46 41 LEU C N 1
ATOM 2179 C CA . LEU C 1 63 ? 57.060 4.677 -17.327 1.00 9.62 41 LEU C CA 1
ATOM 2180 C C . LEU C 1 63 ? 57.297 3.979 -16.001 1.00 9.84 41 LEU C C 1
ATOM 2181 O O . LEU C 1 63 ? 57.373 2.742 -15.966 1.00 10.16 41 LEU C O 1
ATOM 2186 N N . GLN C 1 64 ? 57.388 4.763 -14.906 1.00 9.04 42 GLN C N 1
ATOM 2187 C CA . GLN C 1 64 ? 57.440 4.216 -13.577 1.00 9.98 42 GLN C CA 1
ATOM 2188 C C . GLN C 1 64 ? 56.188 4.664 -12.811 1.00 9.81 42 GLN C C 1
ATOM 2189 O O . GLN C 1 64 ? 55.807 5.832 -12.803 1.00 10.21 42 GLN C O 1
ATOM 2195 N N . SER C 1 65 ? 55.573 3.727 -12.133 1.00 11.52 43 SER C N 1
ATOM 2196 C CA . SER C 1 65 ? 54.306 4.031 -11.453 1.00 11.54 43 SER C CA 1
ATOM 2197 C C . SER C 1 65 ? 54.545 5.039 -10.309 1.00 12.13 43 SER C C 1
ATOM 2198 O O . SER C 1 65 ? 55.519 4.924 -9.560 1.00 12.54 43 SER C O 1
ATOM 2201 N N . ALA C 1 66 ? 53.658 6.009 -10.162 1.00 10.81 44 ALA C N 1
ATOM 2202 C CA . ALA C 1 66 ? 53.792 6.859 -8.961 1.00 12.75 44 ALA C CA 1
ATOM 2203 C C . ALA C 1 66 ? 53.371 6.179 -7.666 1.00 13.03 44 ALA C C 1
ATOM 2204 O O . ALA C 1 66 ? 53.831 6.567 -6.574 1.00 14.50 44 ALA C O 1
ATOM 2206 N N . ASP C 1 67 ? 52.461 5.201 -7.771 1.00 13.88 45 ASP C N 1
ATOM 2207 C CA . ASP C 1 67 ? 51.945 4.451 -6.608 1.00 14.68 45 ASP C CA 1
ATOM 2208 C C . ASP C 1 67 ? 52.932 3.480 -5.967 1.00 14.64 45 ASP C C 1
ATOM 2209 O O . ASP C 1 67 ? 52.903 3.247 -4.745 1.00 14.61 45 ASP C O 1
ATOM 2214 N N . ASP C 1 68 ? 53.847 2.950 -6.788 1.00 14.38 46 ASP C N 1
ATOM 2215 C CA . ASP C 1 68 ? 54.776 1.916 -6.342 1.00 14.05 46 ASP C CA 1
ATOM 2216 C C . ASP C 1 68 ? 55.986 1.973 -7.280 1.00 14.11 46 ASP C C 1
ATOM 2217 O O . ASP C 1 68 ? 55.899 1.674 -8.484 1.00 11.73 46 ASP C O 1
ATOM 2222 N N . PRO C 1 69 ? 57.134 2.361 -6.729 1.00 13.81 47 PRO C N 1
ATOM 2223 C CA . PRO C 1 69 ? 58.298 2.559 -7.611 1.00 14.57 47 PRO C CA 1
ATOM 2224 C C . PRO C 1 69 ? 58.888 1.276 -8.261 1.00 14.32 47 PRO C C 1
ATOM 2225 O O . PRO C 1 69 ? 59.720 1.404 -9.162 1.00 15.62 47 PRO C O 1
ATOM 2229 N N . THR C 1 70 ? 58.461 0.088 -7.833 1.00 13.19 48 THR C N 1
ATOM 2230 C CA . THR C 1 70 ? 58.885 -1.195 -8.462 1.00 13.49 48 THR C CA 1
ATOM 2231 C C . THR C 1 70 ? 57.982 -1.619 -9.634 1.00 13.86 48 THR C C 1
ATOM 2232 O O . THR C 1 70 ? 58.251 -2.653 -10.245 1.00 14.62 48 THR C O 1
ATOM 2236 N N . ARG C 1 71 ? 56.956 -0.808 -9.956 1.00 13.68 49 ARG C N 1
ATOM 2237 C CA A ARG C 1 71 ? 56.039 -1.135 -11.055 0.60 13.49 49 ARG C CA 1
ATOM 2238 C CA B ARG C 1 71 ? 56.000 -1.100 -11.032 0.40 13.38 49 ARG C CA 1
ATOM 2239 C C . ARG C 1 71 ? 56.306 -0.165 -12.193 1.00 12.82 49 ARG C C 1
ATOM 2240 O O . ARG C 1 71 ? 56.435 1.049 -11.993 1.00 12.51 49 ARG C O 1
ATOM 2255 N N . PHE C 1 72 ? 56.432 -0.723 -13.382 1.00 12.96 50 PHE C N 1
ATOM 2256 C CA . PHE C 1 72 ? 56.720 0.044 -14.582 1.00 12.55 50 PHE C CA 1
ATOM 2257 C C . PHE C 1 72 ? 55.737 -0.342 -15.672 1.00 12.79 50 PHE C C 1
ATOM 2258 O O . PHE C 1 72 ? 55.117 -1.412 -15.635 1.00 12.99 50 PHE C O 1
ATOM 2266 N N . VAL C 1 73 ? 55.620 0.532 -16.668 1.00 12.12 51 VAL C N 1
ATOM 2267 C CA . VAL C 1 73 ? 54.853 0.247 -17.867 1.00 11.87 51 VAL C CA 1
ATOM 2268 C C . VAL C 1 73 ? 55.743 0.509 -19.079 1.00 11.58 51 VAL C C 1
ATOM 2269 O O . VAL C 1 73 ? 56.467 1.507 -19.093 1.00 11.21 51 VAL C O 1
ATOM 2273 N N . LEU C 1 74 ? 55.734 -0.420 -20.043 1.00 10.51 52 LEU C N 1
ATOM 2274 C CA . LEU C 1 74 ? 56.264 -0.156 -21.400 1.00 11.72 52 LEU C CA 1
ATOM 2275 C C . LEU C 1 74 ? 55.042 0.023 -22.309 1.00 12.31 52 LEU C C 1
ATOM 2276 O O . LEU C 1 74 ? 54.209 -0.869 -22.442 1.00 11.99 52 LEU C O 1
ATOM 2281 N N . TYR C 1 75 ? 54.912 1.202 -22.874 1.00 11.05 53 TYR C N 1
ATOM 2282 C CA . TYR C 1 75 ? 53.807 1.524 -23.783 1.00 11.31 53 TYR C CA 1
ATOM 2283 C C . TYR C 1 75 ? 54.304 1.384 -25.216 1.00 11.20 53 TYR C C 1
ATOM 2284 O O . TYR C 1 75 ? 54.990 2.242 -25.728 1.00 11.34 53 TYR C O 1
ATOM 2293 N N . GLU C 1 76 ? 53.943 0.270 -25.857 1.00 10.16 54 GLU C N 1
ATOM 2294 C CA . GLU C 1 76 ? 54.590 -0.182 -27.119 1.00 11.42 54 GLU C CA 1
ATOM 2295 C C . GLU C 1 76 ? 53.595 -0.061 -28.219 1.00 11.53 54 GLU C C 1
ATOM 2296 O O . GLU C 1 76 ? 52.640 -0.843 -28.307 1.00 12.23 54 GLU C O 1
ATOM 2302 N N . ALA C 1 77 ? 53.752 0.956 -29.039 1.00 12.19 55 ALA C N 1
ATOM 2303 C CA . ALA C 1 77 ? 52.780 1.170 -30.119 1.00 12.04 55 ALA C CA 1
ATOM 2304 C C . ALA C 1 77 ? 53.438 1.022 -31.492 1.00 13.67 55 ALA C C 1
ATOM 2305 O O . ALA C 1 77 ? 54.538 1.562 -31.726 1.00 12.50 55 ALA C O 1
ATOM 2307 N N . TYR C 1 78 ? 52.781 0.243 -32.365 1.00 11.28 56 TYR C N 1
ATOM 2308 C CA . TYR C 1 78 ? 53.243 -0.046 -33.738 1.00 14.01 56 TYR C CA 1
ATOM 2309 C C . TYR C 1 78 ? 52.139 0.185 -34.750 1.00 14.50 56 TYR C C 1
ATOM 2310 O O . TYR C 1 78 ? 50.944 0.185 -34.394 1.00 15.72 56 TYR C O 1
ATOM 2319 N N . LYS C 1 79 ? 52.524 0.343 -36.009 1.00 14.22 57 LYS C N 1
ATOM 2320 C CA A LYS C 1 79 ? 51.539 0.446 -37.093 0.60 16.48 57 LYS C CA 1
ATOM 2321 C CA B LYS C 1 79 ? 51.506 0.460 -37.059 0.40 15.17 57 LYS C CA 1
ATOM 2322 C C . LYS C 1 79 ? 50.616 -0.771 -37.144 1.00 14.47 57 LYS C C 1
ATOM 2323 O O . LYS C 1 79 ? 49.399 -0.637 -37.342 1.00 15.44 57 LYS C O 1
ATOM 2334 N N . 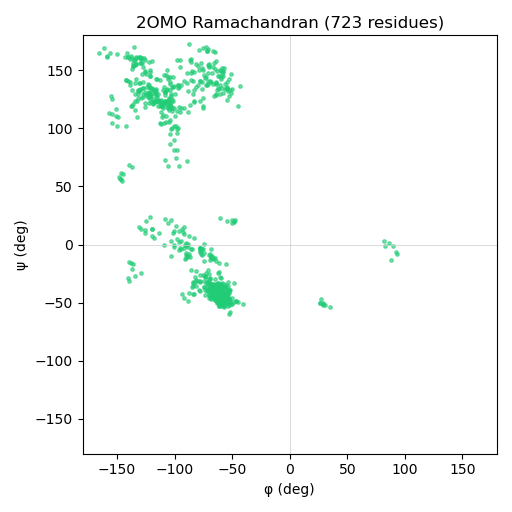THR C 1 80 ? 51.196 -1.955 -36.978 1.00 14.39 58 THR C N 1
ATOM 2335 C CA . THR C 1 80 ? 50.453 -3.200 -37.077 1.00 13.16 58 THR C CA 1
ATOM 2336 C C . THR C 1 80 ? 50.931 -4.223 -36.077 1.00 12.68 58 THR C C 1
ATOM 2337 O O . THR C 1 80 ? 52.046 -4.149 -35.589 1.00 13.72 58 THR C O 1
ATOM 2341 N N . ARG C 1 81 ? 50.104 -5.221 -35.820 1.00 13.45 59 ARG C N 1
ATOM 2342 C CA . ARG C 1 81 ? 50.521 -6.361 -35.031 1.00 13.54 59 ARG C CA 1
ATOM 2343 C C . ARG C 1 81 ? 51.835 -7.024 -35.554 1.00 14.52 59 ARG C C 1
ATOM 2344 O O . ARG C 1 81 ? 52.681 -7.456 -34.781 1.00 12.86 59 ARG C O 1
ATOM 2352 N N . LYS C 1 82 ? 51.969 -7.109 -36.885 1.00 15.20 60 LYS C N 1
ATOM 2353 C CA . LYS C 1 82 ? 53.123 -7.761 -37.498 1.00 15.06 60 LYS C CA 1
ATOM 2354 C C . LYS C 1 82 ? 54.415 -7.049 -37.060 1.00 14.37 60 LYS C C 1
ATOM 2355 O O . LYS C 1 82 ? 55.460 -7.694 -36.857 1.00 13.93 60 LYS C O 1
ATOM 2361 N N . ASP C 1 83 ? 54.345 -5.721 -36.939 1.00 14.65 61 ASP C N 1
ATOM 2362 C CA . ASP C 1 83 ? 55.490 -4.931 -36.534 1.00 15.51 61 ASP C CA 1
ATOM 2363 C C . ASP C 1 83 ? 55.807 -5.283 -35.073 1.00 14.91 61 ASP C C 1
ATOM 2364 O O . ASP C 1 83 ? 56.980 -5.388 -34.677 1.00 14.32 61 ASP C O 1
ATOM 2369 N N . ALA C 1 84 ? 54.768 -5.435 -34.259 1.00 13.92 62 ALA C N 1
ATOM 2370 C CA . ALA C 1 84 ? 55.009 -5.837 -32.853 1.00 14.13 62 ALA C CA 1
ATOM 2371 C C . ALA C 1 84 ? 55.659 -7.241 -32.770 1.00 15.61 62 ALA C C 1
ATOM 2372 O O . ALA C 1 84 ? 56.570 -7.488 -31.944 1.00 14.89 62 ALA C O 1
ATOM 2374 N N . ALA C 1 85 ? 55.165 -8.182 -33.595 1.00 14.31 63 ALA C N 1
ATOM 2375 C CA . ALA C 1 85 ? 55.799 -9.517 -33.702 1.00 15.95 63 ALA C CA 1
ATOM 2376 C C . ALA C 1 85 ? 57.265 -9.399 -34.123 1.00 15.28 63 ALA C C 1
ATOM 2377 O O . ALA C 1 85 ? 58.097 -10.055 -33.536 1.00 16.73 63 ALA C O 1
ATOM 2379 N N . ALA C 1 86 ? 57.570 -8.558 -35.101 1.00 14.33 64 ALA C N 1
ATOM 2380 C CA . ALA C 1 86 ? 58.964 -8.342 -35.559 1.00 13.76 64 ALA C CA 1
ATOM 2381 C C . ALA C 1 86 ? 59.864 -7.800 -34.405 1.00 13.39 64 ALA C C 1
ATOM 2382 O O . ALA C 1 86 ? 61.045 -8.155 -34.276 1.00 14.03 64 ALA C O 1
ATOM 2384 N N . HIS C 1 87 ? 59.293 -6.949 -33.566 1.00 12.93 65 HIS C N 1
ATOM 2385 C CA . HIS C 1 87 ? 60.027 -6.424 -32.415 1.00 13.49 65 HIS C CA 1
ATOM 2386 C C . HIS C 1 87 ? 60.579 -7.570 -31.566 1.00 15.01 65 HIS C C 1
ATOM 2387 O O . HIS C 1 87 ? 61.730 -7.490 -31.096 1.00 13.41 65 HIS C O 1
ATOM 2394 N N . LYS C 1 88 ? 59.792 -8.640 -31.407 1.00 15.24 66 LYS C N 1
ATOM 2395 C CA . LYS C 1 88 ? 60.191 -9.737 -30.497 1.00 17.15 66 LYS C CA 1
ATOM 2396 C C . LYS C 1 88 ? 61.239 -10.685 -31.073 1.00 18.83 66 LYS C C 1
ATOM 2397 O O . LYS C 1 88 ? 61.738 -11.598 -30.382 1.00 18.33 66 LYS C O 1
ATOM 2403 N N . GLU C 1 89 ? 61.582 -10.420 -32.330 1.00 19.79 67 GLU C N 1
ATOM 2404 C CA A GLU C 1 89 ? 62.618 -11.140 -33.054 0.60 20.38 67 GLU C CA 1
ATOM 2405 C CA B GLU C 1 89 ? 62.614 -11.157 -33.044 0.40 20.40 67 GLU C CA 1
ATOM 2406 C C . GLU C 1 89 ? 63.921 -10.360 -33.123 1.00 20.29 67 GLU C C 1
ATOM 2407 O O . GLU C 1 89 ? 64.935 -10.862 -33.660 1.00 21.38 67 GLU C O 1
ATOM 2418 N N . THR C 1 90 ? 63.917 -9.146 -32.568 1.00 19.93 68 THR C N 1
ATOM 2419 C CA . THR C 1 90 ? 65.085 -8.258 -32.671 1.00 19.48 68 THR C CA 1
ATOM 2420 C C . THR C 1 90 ? 66.167 -8.633 -31.673 1.00 19.57 68 THR C C 1
ATOM 2421 O O . THR C 1 90 ? 65.888 -9.213 -30.618 1.00 17.46 68 THR C O 1
ATOM 2425 N N . ALA C 1 91 ? 67.415 -8.298 -31.998 1.00 19.68 69 ALA C N 1
ATOM 2426 C CA . ALA C 1 91 ? 68.517 -8.617 -31.121 1.00 19.59 69 ALA C CA 1
ATOM 2427 C C . ALA C 1 91 ? 68.363 -7.831 -29.824 1.00 19.65 69 ALA C C 1
ATOM 2428 O O . ALA C 1 91 ? 68.674 -8.353 -28.768 1.00 18.98 69 ALA C O 1
ATOM 2430 N N . HIS C 1 92 ? 67.909 -6.578 -29.905 1.00 19.13 70 HIS C N 1
ATOM 2431 C CA . HIS C 1 92 ? 67.814 -5.776 -28.669 1.00 18.66 70 HIS C CA 1
ATOM 2432 C C . HIS C 1 92 ? 66.694 -6.279 -27.752 1.00 18.11 70 HIS C C 1
ATOM 2433 O O . HIS C 1 92 ? 66.846 -6.295 -26.525 1.00 16.79 70 HIS C O 1
ATOM 2440 N N . TYR C 1 93 ? 65.582 -6.685 -28.352 1.00 15.37 71 TYR C N 1
ATOM 2441 C CA . TYR C 1 93 ? 64.511 -7.282 -27.536 1.00 16.27 71 TYR C CA 1
ATOM 2442 C C . TYR C 1 93 ? 65.035 -8.522 -26.824 1.00 15.20 71 TYR C C 1
ATOM 2443 O O . TYR C 1 93 ? 64.786 -8.709 -25.643 1.00 14.36 71 TYR C O 1
ATOM 2452 N N . LEU C 1 94 ? 65.691 -9.395 -27.578 1.00 14.79 72 LEU C N 1
ATOM 2453 C CA . LEU C 1 94 ? 66.117 -10.683 -27.023 1.00 15.67 72 LEU C CA 1
ATOM 2454 C C . LEU C 1 94 ? 67.160 -10.484 -25.903 1.00 16.11 72 LEU C C 1
ATOM 2455 O O . LEU C 1 94 ? 67.089 -11.146 -24.846 1.00 15.48 72 LEU C O 1
ATOM 2460 N N . THR C 1 95 ? 68.089 -9.553 -26.132 1.00 16.13 73 THR C N 1
ATOM 2461 C CA . THR C 1 95 ? 69.039 -9.137 -25.082 1.00 16.80 73 THR C CA 1
ATOM 2462 C C . THR C 1 95 ? 68.354 -8.560 -23.841 1.00 16.11 73 THR C C 1
ATOM 2463 O O . THR C 1 95 ? 68.737 -8.893 -22.728 1.00 15.42 73 THR C O 1
ATOM 2467 N N . TRP C 1 96 ? 67.365 -7.678 -24.038 1.00 14.27 74 TRP C N 1
ATOM 2468 C CA . TRP C 1 96 ? 66.617 -7.112 -22.931 1.00 13.81 74 TRP C CA 1
ATOM 2469 C C . TRP C 1 96 ? 65.883 -8.251 -22.173 1.00 14.35 74 TRP C C 1
ATOM 2470 O O . TRP C 1 96 ? 65.965 -8.334 -20.945 1.00 13.67 74 TRP C O 1
ATOM 2481 N N . ARG C 1 97 ? 65.117 -9.066 -22.912 1.00 12.78 75 ARG C N 1
ATOM 2482 C CA . ARG C 1 97 ? 64.378 -10.187 -22.327 1.00 14.30 75 ARG C CA 1
ATOM 2483 C C . ARG C 1 97 ? 65.319 -11.037 -21.451 1.00 14.80 75 ARG C C 1
ATOM 2484 O O . ARG C 1 97 ? 65.001 -11.394 -20.289 1.00 14.21 75 ARG C O 1
ATOM 2492 N N . ASP C 1 98 ? 66.500 -11.334 -21.990 1.00 14.09 76 ASP C N 1
ATOM 2493 C CA . ASP C 1 98 ? 67.431 -12.211 -21.302 1.00 16.48 76 ASP C CA 1
ATOM 2494 C C . ASP C 1 98 ? 67.952 -11.516 -20.027 1.00 16.06 76 ASP C C 1
ATOM 2495 O O . ASP C 1 98 ? 68.063 -12.131 -18.974 1.00 17.92 76 ASP C O 1
ATOM 2500 N N . THR C 1 99 ? 68.305 -10.245 -20.170 1.00 15.26 77 THR C N 1
ATOM 2501 C CA . THR C 1 99 ? 68.860 -9.462 -19.063 1.00 14.75 77 THR C CA 1
ATOM 2502 C C . THR C 1 99 ? 67.875 -9.292 -17.901 1.00 15.71 77 THR C C 1
ATOM 2503 O O . THR C 1 99 ? 68.262 -9.470 -16.731 1.00 14.21 77 THR C O 1
ATOM 2507 N N . VAL C 1 100 ? 66.607 -8.977 -18.222 1.00 13.77 78 VAL C N 1
ATOM 2508 C CA . VAL C 1 100 ? 65.676 -8.581 -17.155 1.00 13.59 78 VAL C CA 1
ATOM 2509 C C . VAL C 1 100 ? 64.959 -9.770 -16.524 1.00 12.74 78 VAL C C 1
ATOM 2510 O O . VAL C 1 100 ? 64.244 -9.601 -15.550 1.00 12.73 78 VAL C O 1
ATOM 2514 N N . ALA C 1 101 ? 65.085 -10.950 -17.126 1.00 14.35 79 ALA C N 1
ATOM 2515 C CA . ALA C 1 101 ? 64.273 -12.104 -16.707 1.00 14.95 79 ALA C CA 1
ATOM 2516 C C . ALA C 1 101 ? 64.368 -12.366 -15.210 1.00 14.99 79 ALA C C 1
ATOM 2517 O O . ALA C 1 101 ? 63.313 -12.532 -14.520 1.00 14.97 79 ALA C O 1
ATOM 2519 N N . ASP C 1 102 ? 65.597 -12.336 -14.688 1.00 15.73 80 ASP C N 1
ATOM 2520 C CA . ASP C 1 102 ? 65.842 -12.610 -13.264 1.00 17.60 80 ASP C CA 1
ATOM 2521 C C . ASP C 1 102 ? 65.525 -11.468 -12.325 1.00 17.11 80 ASP C C 1
ATOM 2522 O O . ASP C 1 102 ? 65.687 -11.591 -11.092 1.00 17.38 80 ASP C O 1
ATOM 2527 N N . TRP C 1 103 ? 65.121 -10.331 -12.899 1.00 15.11 81 TRP C N 1
ATOM 2528 C CA . TRP C 1 103 ? 64.684 -9.211 -12.097 1.00 13.86 81 TRP C CA 1
ATOM 2529 C C . TRP C 1 103 ? 63.147 -9.080 -12.011 1.00 12.72 81 TRP C C 1
ATOM 2530 O O . TRP C 1 103 ? 62.644 -8.162 -11.361 1.00 13.49 81 TRP C O 1
ATOM 2549 N N . ALA C 1 105 ? 59.551 -9.650 -10.612 1.00 11.39 83 ALA C N 1
ATOM 2550 C CA . ALA C 1 105 ? 58.915 -10.081 -9.351 1.00 11.64 83 ALA C CA 1
ATOM 2551 C C . ALA C 1 105 ? 57.721 -10.991 -9.639 1.00 12.46 83 ALA C C 1
ATOM 2552 O O . ALA C 1 105 ? 57.363 -11.849 -8.837 1.00 12.64 83 ALA C O 1
ATOM 2554 N N . GLU C 1 106 ? 57.110 -10.768 -10.788 1.00 13.52 84 GLU C N 1
ATOM 2555 C CA . GLU C 1 106 ? 56.099 -11.671 -11.351 1.00 14.89 84 GLU C CA 1
ATOM 2556 C C . GLU C 1 106 ? 56.170 -11.560 -12.869 1.00 14.36 84 GLU C C 1
ATOM 2557 O O . GLU C 1 106 ? 56.825 -10.646 -13.381 1.00 12.90 84 GLU C O 1
ATOM 2563 N N . PRO C 1 107 ? 55.566 -12.524 -13.606 1.00 14.84 85 PRO C N 1
ATOM 2564 C CA . PRO C 1 107 ? 55.563 -12.409 -15.079 1.00 14.27 85 PRO C CA 1
ATOM 2565 C C . PRO C 1 107 ? 55.000 -11.090 -15.573 1.00 14.09 85 PRO C C 1
ATOM 2566 O O . PRO C 1 107 ? 54.024 -10.589 -15.014 1.00 13.37 85 PRO C O 1
ATOM 2570 N N . ARG C 1 108 ? 55.620 -10.529 -16.599 1.00 13.65 86 ARG C N 1
ATOM 2571 C CA . ARG C 1 108 ? 55.016 -9.353 -17.274 1.00 14.23 86 ARG C CA 1
ATOM 2572 C C . ARG C 1 108 ? 53.650 -9.693 -17.868 1.00 14.60 86 ARG C C 1
ATOM 2573 O O . ARG C 1 108 ? 53.414 -10.836 -18.253 1.00 14.55 86 ARG C O 1
ATOM 2581 N N . LYS C 1 109 ? 52.754 -8.711 -17.941 1.00 15.06 87 LYS C N 1
ATOM 2582 C CA . LYS C 1 109 ? 51.427 -8.930 -18.568 1.00 16.42 87 LYS C CA 1
ATOM 2583 C C . LYS C 1 109 ? 51.324 -7.864 -19.638 1.00 16.13 87 LYS C C 1
ATOM 2584 O O . LYS C 1 109 ? 51.607 -6.716 -19.365 1.00 16.43 87 LYS C O 1
ATOM 2590 N N . GLY C 1 110 ? 51.000 -8.253 -20.868 1.00 15.78 88 GLY C N 1
ATOM 2591 C CA . GLY C 1 110 ? 50.730 -7.293 -21.926 1.00 15.62 88 GLY C CA 1
ATOM 2592 C C . GLY C 1 110 ? 49.243 -7.243 -22.216 1.00 16.75 88 GLY C C 1
ATOM 2593 O O . GLY C 1 110 ? 48.588 -8.303 -22.305 1.00 16.34 88 GLY C O 1
ATOM 2594 N N . VAL C 1 111 ? 48.701 -6.037 -22.313 1.00 14.43 89 VAL C N 1
ATOM 2595 C CA . VAL C 1 111 ? 47.299 -5.821 -22.673 1.00 14.07 89 VAL C CA 1
ATOM 2596 C C . VAL C 1 111 ? 47.193 -5.089 -24.025 1.00 13.21 89 VAL C C 1
ATOM 2597 O O . VAL C 1 111 ? 47.867 -4.066 -24.238 1.00 15.90 89 VAL C O 1
ATOM 2601 N N . ILE C 1 112 ? 46.427 -5.675 -24.943 1.00 13.47 90 ILE C N 1
ATOM 2602 C CA . ILE C 1 112 ? 46.412 -5.266 -26.347 1.00 12.07 90 ILE C CA 1
ATOM 2603 C C . ILE C 1 112 ? 45.260 -4.321 -26.642 1.00 12.57 90 ILE C C 1
ATOM 2604 O O . ILE C 1 112 ? 44.096 -4.598 -26.296 1.00 11.58 90 ILE C O 1
ATOM 2609 N N . TYR C 1 113 ? 45.585 -3.265 -27.375 1.00 11.19 91 TYR C N 1
ATOM 2610 C CA . TYR C 1 113 ? 44.589 -2.251 -27.780 1.00 12.68 91 TYR C CA 1
ATOM 2611 C C . TYR C 1 113 ? 44.763 -1.893 -29.235 1.00 13.15 91 TYR C C 1
ATOM 2612 O O . TYR C 1 113 ? 45.810 -2.187 -29.829 1.00 13.49 91 TYR C O 1
ATOM 2621 N N . GLY C 1 114 ? 43.691 -1.347 -29.820 1.00 13.82 92 GLY C N 1
ATOM 2622 C CA . GLY C 1 114 ? 43.723 -0.727 -31.122 1.00 13.70 92 GLY C CA 1
ATOM 2623 C C . GLY C 1 114 ? 43.636 0.767 -30.877 1.00 12.41 92 GLY C C 1
ATOM 2624 O O . GLY C 1 114 ? 42.821 1.251 -30.050 1.00 13.74 92 GLY C O 1
ATOM 2625 N N . GLY C 1 115 ? 44.510 1.493 -31.561 1.00 12.15 93 GLY C N 1
ATOM 2626 C CA . GLY C 1 115 ? 44.526 2.948 -31.543 1.00 12.60 93 GLY C CA 1
ATOM 2627 C C . GLY C 1 115 ? 43.451 3.534 -32.415 1.00 13.31 93 GLY C C 1
ATOM 2628 O O . GLY C 1 115 ? 43.376 3.263 -33.611 1.00 15.02 93 GLY C O 1
ATOM 2629 N N . LEU C 1 116 ? 42.610 4.359 -31.799 1.00 13.78 94 LEU C N 1
ATOM 2630 C CA . LEU C 1 116 ? 41.555 5.057 -32.520 1.00 14.15 94 LEU C CA 1
ATOM 2631 C C . LEU C 1 116 ? 42.050 6.407 -32.969 1.00 12.86 94 LEU C C 1
ATOM 2632 O O . LEU C 1 116 ? 41.777 6.823 -34.100 1.00 11.94 94 LEU C O 1
ATOM 2637 N N . TYR C 1 117 ? 42.717 7.123 -32.050 1.00 11.12 95 TYR C N 1
ATOM 2638 C CA . TYR C 1 117 ? 43.243 8.432 -32.347 1.00 10.02 95 TYR C CA 1
ATOM 2639 C C . TYR C 1 117 ? 44.620 8.521 -31.710 1.00 8.99 95 TYR C C 1
ATOM 2640 O O . TYR C 1 117 ? 44.787 8.023 -30.592 1.00 9.05 95 TYR C O 1
ATOM 2649 N N . PRO C 1 118 ? 45.596 9.138 -32.409 1.00 9.36 96 PRO C N 1
ATOM 2650 C CA . PRO C 1 118 ? 45.473 9.810 -33.718 1.00 9.67 96 PRO C CA 1
ATOM 2651 C C . PRO C 1 118 ? 45.262 8.793 -34.834 1.00 11.18 96 PRO C C 1
ATOM 2652 O O . PRO C 1 118 ? 45.628 7.623 -34.675 1.00 9.50 96 PRO C O 1
ATOM 2656 N N . THR C 1 119 ? 44.632 9.219 -35.928 1.00 13.31 97 THR C N 1
ATOM 2657 C CA . THR C 1 119 ? 44.460 8.321 -37.063 1.00 16.17 97 THR C CA 1
ATOM 2658 C C . THR C 1 119 ? 45.711 8.488 -37.904 1.00 17.90 97 THR C C 1
ATOM 2659 O O . THR C 1 119 ? 46.537 9.357 -37.621 1.00 19.75 97 THR C O 1
ATOM 2663 N N . GLY C 1 120 ? 45.879 7.669 -38.938 1.00 19.31 98 GLY C N 1
ATOM 2664 C CA . GLY C 1 120 ? 46.915 7.955 -39.936 1.00 19.59 98 GLY C CA 1
ATOM 2665 C C . GLY C 1 120 ? 46.568 9.213 -40.705 1.00 20.40 98 GLY C C 1
ATOM 2666 O O . GLY C 1 120 ? 47.324 10.203 -40.664 1.00 21.01 98 GLY C O 1
ATOM 2667 N N . ASN D 1 16 ? 55.100 -17.059 -33.131 1.00 8.90 -6 ASN D N 1
ATOM 2668 C CA . ASN D 1 16 ? 55.030 -16.093 -34.278 1.00 9.27 -6 ASN D CA 1
ATOM 2669 C C . ASN D 1 16 ? 54.564 -16.800 -35.554 1.00 8.62 -6 ASN D C 1
ATOM 2670 O O . ASN D 1 16 ? 55.258 -17.669 -36.087 1.00 8.73 -6 ASN D O 1
ATOM 2675 N N . LEU D 1 17 ? 53.379 -16.441 -36.027 1.00 7.49 -5 LEU D N 1
ATOM 2676 C CA . LEU D 1 17 ? 52.812 -17.108 -37.200 1.00 7.07 -5 LEU D CA 1
ATOM 2677 C C . LEU D 1 17 ? 52.946 -16.322 -38.505 1.00 6.25 -5 LEU D C 1
ATOM 2678 O O . LEU D 1 17 ? 52.351 -16.707 -39.521 1.00 4.80 -5 LEU D O 1
ATOM 2683 N N . TYR D 1 18 ? 53.722 -15.244 -38.486 1.00 4.75 -4 TYR D N 1
ATOM 2684 C CA . TYR D 1 18 ? 53.878 -14.414 -39.699 1.00 5.59 -4 TYR D CA 1
ATOM 2685 C C . TYR D 1 18 ? 54.948 -15.007 -40.593 1.00 5.68 -4 TYR D C 1
ATOM 2686 O O . TYR D 1 18 ? 55.965 -15.533 -40.116 1.00 5.24 -4 TYR D O 1
ATOM 2695 N N . PHE D 1 19 ? 54.686 -14.951 -41.889 1.00 5.22 -3 PHE D N 1
ATOM 2696 C CA . PHE D 1 19 ? 55.650 -15.323 -42.871 1.00 7.08 -3 PHE D CA 1
ATOM 2697 C C . PHE D 1 19 ? 56.393 -14.087 -43.352 1.00 8.32 -3 PHE D C 1
ATOM 2698 O O . PHE D 1 19 ? 55.912 -12.938 -43.231 1.00 8.88 -3 PHE D O 1
ATOM 2706 N N . GLN D 1 20 ? 57.569 -14.320 -43.907 1.00 8.96 -2 GLN D N 1
ATOM 2707 C CA . GLN D 1 20 ? 58.301 -13.251 -44.555 1.00 10.12 -2 GLN D CA 1
ATOM 2708 C C . GLN D 1 20 ? 57.488 -12.774 -45.761 1.00 9.69 -2 GLN D C 1
ATOM 2709 O O . GLN D 1 20 ? 57.057 -13.593 -46.577 1.00 11.15 -2 GLN D O 1
ATOM 2715 N N . GLY D 1 21 ? 57.269 -11.470 -45.865 1.00 8.76 -1 GLY D N 1
ATOM 2716 C CA . GLY D 1 21 ? 56.577 -10.940 -47.047 1.00 7.00 -1 GLY D CA 1
ATOM 2717 C C . GLY D 1 21 ? 57.562 -10.683 -48.179 1.00 6.76 -1 GLY D C 1
ATOM 2718 O O . GLY D 1 21 ? 58.784 -10.567 -47.957 1.00 5.77 -1 GLY D O 1
ATOM 2719 N N . HIS D 1 22 ? 57.035 -10.663 -49.400 1.00 5.35 0 HIS D N 1
ATOM 2720 C CA . HIS D 1 22 ? 57.807 -10.418 -50.617 1.00 5.53 0 HIS D CA 1
ATOM 2721 C C . HIS D 1 22 ? 57.237 -9.193 -51.357 1.00 7.76 0 HIS D C 1
ATOM 2722 O O . HIS D 1 22 ? 57.823 -8.719 -52.340 1.00 8.44 0 HIS D O 1
ATOM 2737 N N . TYR D 1 24 ? 54.760 -5.467 -50.232 1.00 11.81 2 TYR D N 1
ATOM 2738 C CA . TYR D 1 24 ? 54.047 -4.706 -49.237 1.00 11.51 2 TYR D CA 1
ATOM 2739 C C . TYR D 1 24 ? 52.715 -4.275 -49.902 1.00 13.34 2 TYR D C 1
ATOM 2740 O O . TYR D 1 24 ? 52.749 -3.535 -50.889 1.00 13.63 2 TYR D O 1
ATOM 2749 N N . VAL D 1 25 ? 51.577 -4.754 -49.389 1.00 11.61 3 VAL D N 1
ATOM 2750 C CA . VAL D 1 25 ? 50.281 -4.479 -50.019 1.00 12.87 3 VAL D CA 1
ATOM 2751 C C . VAL D 1 25 ? 49.327 -3.732 -49.095 1.00 13.38 3 VAL D C 1
ATOM 2752 O O . VAL D 1 25 ? 49.197 -4.097 -47.934 1.00 13.30 3 VAL D O 1
ATOM 2756 N N . THR D 1 26 ? 48.687 -2.694 -49.620 1.00 14.50 4 THR D N 1
ATOM 2757 C CA . THR D 1 26 ? 47.618 -2.014 -48.905 1.00 15.65 4 THR D CA 1
ATOM 2758 C C . THR D 1 26 ? 46.368 -2.151 -49.751 1.00 16.54 4 THR D C 1
ATOM 2759 O O . THR D 1 26 ? 46.352 -1.770 -50.938 1.00 17.85 4 THR D O 1
ATOM 2763 N N . ILE D 1 27 ? 45.343 -2.745 -49.183 1.00 15.57 5 ILE D N 1
ATOM 2764 C CA . ILE D 1 27 ? 44.060 -2.767 -49.865 1.00 16.01 5 ILE D CA 1
ATOM 2765 C C . ILE D 1 27 ? 43.217 -1.630 -49.276 1.00 17.46 5 ILE D C 1
ATOM 2766 O O . ILE D 1 27 ? 42.903 -1.641 -48.067 1.00 16.58 5 ILE D O 1
ATOM 2771 N N . VAL D 1 28 ? 42.899 -0.643 -50.116 1.00 17.93 6 VAL D N 1
ATOM 2772 C CA . VAL D 1 28 ? 42.176 0.577 -49.655 1.00 19.25 6 VAL D CA 1
ATOM 2773 C C . VAL D 1 28 ? 40.720 0.477 -50.086 1.00 19.27 6 VAL D C 1
ATOM 2774 O O . VAL D 1 28 ? 40.431 0.290 -51.288 1.00 20.81 6 VAL D O 1
ATOM 2778 N N . TYR D 1 29 ? 39.813 0.549 -49.108 1.00 19.41 7 TYR D N 1
ATOM 2779 C CA . TYR D 1 29 ? 38.362 0.470 -49.368 1.00 19.56 7 TYR D CA 1
ATOM 2780 C C . TYR D 1 29 ? 37.771 1.855 -49.281 1.00 20.29 7 TYR D C 1
ATOM 2781 O O . TYR D 1 29 ? 37.983 2.621 -48.277 1.00 20.46 7 TYR D O 1
ATOM 2790 N N . ALA D 1 30 ? 37.019 2.185 -50.323 1.00 21.59 8 ALA D N 1
ATOM 2791 C CA . ALA D 1 30 ? 36.504 3.526 -50.473 1.00 23.11 8 ALA D CA 1
ATOM 2792 C C . ALA D 1 30 ? 35.030 3.451 -50.792 1.00 23.70 8 ALA D C 1
ATOM 2793 O O . ALA D 1 30 ? 34.595 2.665 -51.623 1.00 25.02 8 ALA D O 1
ATOM 2795 N N . SER D 1 31 ? 34.271 4.277 -50.079 1.00 25.15 9 SER D N 1
ATOM 2796 C CA . SER D 1 31 ? 32.838 4.434 -50.253 1.00 25.38 9 SER D CA 1
ATOM 2797 C C . SER D 1 31 ? 32.562 5.886 -50.661 1.00 24.57 9 SER D C 1
ATOM 2798 O O . SER D 1 31 ? 32.918 6.823 -49.953 1.00 23.87 9 SER D O 1
ATOM 2801 N N . VAL D 1 32 ? 31.912 6.050 -51.808 1.00 24.53 10 VAL D N 1
ATOM 2802 C CA . VAL D 1 32 ? 31.852 7.351 -52.498 1.00 22.97 10 VAL D CA 1
ATOM 2803 C C . VAL D 1 32 ? 30.407 7.802 -52.537 1.00 22.32 10 VAL D C 1
ATOM 2804 O O . VAL D 1 32 ? 29.506 6.985 -52.738 1.00 21.89 10 VAL D O 1
ATOM 2808 N N . LYS D 1 33 ? 30.183 9.095 -52.368 1.00 21.50 11 LYS D N 1
ATOM 2809 C CA . LYS D 1 33 ? 28.850 9.641 -52.490 1.00 22.40 11 LYS D CA 1
ATOM 2810 C C . LYS D 1 33 ? 28.307 9.346 -53.887 1.00 22.86 11 LYS D C 1
ATOM 2811 O O . LYS D 1 33 ? 29.056 9.328 -54.886 1.00 21.59 11 LYS D O 1
ATOM 2817 N N . THR D 1 34 ? 27.000 9.142 -53.948 1.00 23.82 12 THR D N 1
ATOM 2818 C CA . THR D 1 34 ? 26.387 8.626 -55.151 1.00 24.29 12 THR D CA 1
ATOM 2819 C C . THR D 1 34 ? 26.595 9.491 -56.394 1.00 24.55 12 THR D C 1
ATOM 2820 O O . THR D 1 34 ? 26.708 8.958 -57.498 1.00 23.98 12 THR D O 1
ATOM 2824 N N . ASP D 1 35 ? 26.646 10.816 -56.224 1.00 24.48 13 ASP D N 1
ATOM 2825 C CA . ASP D 1 35 ? 26.736 11.736 -57.370 1.00 24.24 13 ASP D CA 1
ATOM 2826 C C . ASP D 1 35 ? 28.149 12.215 -57.652 1.00 23.35 13 ASP D C 1
ATOM 2827 O O . ASP D 1 35 ? 28.337 13.204 -58.356 1.00 22.27 13 ASP D O 1
ATOM 2832 N N . LYS D 1 36 ? 29.127 11.512 -57.076 1.00 22.39 14 LYS D N 1
ATOM 2833 C CA . LYS D 1 36 ? 30.549 11.794 -57.256 1.00 22.09 14 LYS D CA 1
ATOM 2834 C C . LYS D 1 36 ? 31.310 10.563 -57.735 1.00 21.97 14 LYS D C 1
ATOM 2835 O O . LYS D 1 36 ? 32.535 10.579 -57.725 1.00 22.55 14 LYS D O 1
ATOM 2841 N N . THR D 1 37 ? 30.598 9.501 -58.118 1.00 21.74 15 THR D N 1
ATOM 2842 C CA . THR D 1 37 ? 31.247 8.247 -58.525 1.00 21.12 15 THR D CA 1
ATOM 2843 C C . THR D 1 37 ? 32.055 8.418 -59.806 1.00 20.52 15 THR D C 1
ATOM 2844 O O . THR D 1 37 ? 33.170 7.908 -59.900 1.00 20.00 15 THR D O 1
ATOM 2848 N N . GLU D 1 38 ? 31.511 9.150 -60.778 1.00 19.16 16 GLU D N 1
ATOM 2849 C CA . GLU D 1 38 ? 32.231 9.354 -62.047 1.00 19.04 16 GLU D CA 1
ATOM 2850 C C . GLU D 1 38 ? 33.451 10.246 -61.802 1.00 18.29 16 GLU D C 1
ATOM 2851 O O . GLU D 1 38 ? 34.531 10.044 -62.402 1.00 16.91 16 GLU D O 1
ATOM 2857 N N . ALA D 1 39 ? 33.268 11.233 -60.918 1.00 17.10 17 ALA D N 1
ATOM 2858 C CA . ALA D 1 39 ? 34.346 12.166 -60.581 1.00 17.01 17 ALA D CA 1
ATOM 2859 C C . ALA D 1 39 ? 35.472 11.402 -59.852 1.00 16.93 17 ALA D C 1
ATOM 2860 O O . ALA D 1 39 ? 36.650 11.596 -60.144 1.00 16.09 17 ALA D O 1
ATOM 2862 N N . PHE D 1 40 ? 35.098 10.528 -58.927 1.00 16.88 18 PHE D N 1
ATOM 2863 C CA . PHE D 1 40 ? 36.070 9.726 -58.187 1.00 18.66 18 PHE D CA 1
ATOM 2864 C C . PHE D 1 40 ? 36.864 8.794 -59.115 1.00 19.11 18 PHE D C 1
ATOM 2865 O O . PHE D 1 40 ? 38.093 8.650 -58.978 1.00 19.49 18 PHE D O 1
ATOM 2873 N N . LYS D 1 41 ? 36.160 8.175 -60.062 1.00 19.07 19 LYS D N 1
ATOM 2874 C CA . LYS D 1 41 ? 36.781 7.220 -60.986 1.00 19.28 19 LYS D CA 1
ATOM 2875 C C . LYS D 1 41 ? 37.868 7.921 -61.815 1.00 18.90 19 LYS D C 1
ATOM 2876 O O . LYS D 1 41 ? 38.959 7.382 -62.036 1.00 19.00 19 LYS D O 1
ATOM 2882 N N . GLU D 1 42 ? 37.541 9.122 -62.287 1.00 17.97 20 GLU D N 1
ATOM 2883 C CA . GLU D 1 42 ? 38.443 9.950 -63.064 1.00 16.89 20 GLU D CA 1
ATOM 2884 C C . GLU D 1 42 ? 39.693 10.416 -62.264 1.00 17.61 20 GLU D C 1
ATOM 2885 O O . GLU D 1 42 ? 40.840 10.342 -62.741 1.00 16.76 20 GLU D O 1
ATOM 2891 N N . ALA D 1 43 ? 39.468 10.917 -61.049 1.00 16.91 21 ALA D N 1
ATOM 2892 C CA . ALA D 1 43 ? 40.558 11.363 -60.189 1.00 18.03 21 ALA D CA 1
ATOM 2893 C C . ALA D 1 43 ? 41.472 10.175 -59.864 1.00 17.18 21 ALA D C 1
ATOM 2894 O O . ALA D 1 43 ? 42.678 10.335 -59.745 1.00 17.08 21 ALA D O 1
ATOM 2896 N N . THR D 1 44 ? 40.881 9.000 -59.699 1.00 18.18 22 THR D N 1
ATOM 2897 C CA . THR D 1 44 ? 41.640 7.796 -59.311 1.00 19.01 22 THR D CA 1
ATOM 2898 C C . THR D 1 44 ? 42.465 7.255 -60.504 1.00 19.44 22 THR D C 1
ATOM 2899 O O . THR D 1 44 ? 43.615 6.820 -60.350 1.00 20.50 22 THR D O 1
ATOM 2903 N N . ARG D 1 45 ? 41.903 7.355 -61.700 1.00 18.41 23 ARG D N 1
ATOM 2904 C CA . ARG D 1 45 ? 42.651 7.111 -62.920 1.00 18.49 23 ARG D CA 1
ATOM 2905 C C . ARG D 1 45 ? 43.963 7.897 -62.941 1.00 18.47 23 ARG D C 1
ATOM 2906 O O . ARG D 1 45 ? 45.030 7.322 -63.227 1.00 18.56 23 ARG D O 1
ATOM 2922 N N . ASN D 1 47 ? 45.653 9.160 -60.490 1.00 17.33 25 ASN D N 1
ATOM 2923 C CA . ASN D 1 47 ? 46.493 8.565 -59.440 1.00 18.60 25 ASN D CA 1
ATOM 2924 C C . ASN D 1 47 ? 47.143 7.289 -59.967 1.00 18.09 25 ASN D C 1
ATOM 2925 O O . ASN D 1 47 ? 48.373 7.134 -59.878 1.00 18.91 25 ASN D O 1
ATOM 2930 N N . HIS D 1 48 ? 46.312 6.391 -60.507 1.00 18.22 26 HIS D N 1
ATOM 2931 C CA . HIS D 1 48 ? 46.774 5.126 -61.051 1.00 17.15 26 HIS D CA 1
ATOM 2932 C C . HIS D 1 48 ? 47.892 5.319 -62.061 1.00 16.38 26 HIS D C 1
ATOM 2933 O O . HIS D 1 48 ? 48.933 4.658 -62.002 1.00 16.27 26 HIS D O 1
ATOM 2940 N N . GLU D 1 49 ? 47.668 6.215 -63.016 1.00 16.56 27 GLU D N 1
ATOM 2941 C CA . GLU D 1 49 ? 48.559 6.310 -64.153 1.00 16.90 27 GLU D CA 1
ATOM 2942 C C . GLU D 1 49 ? 49.964 6.664 -63.680 1.00 17.29 27 GLU D C 1
ATOM 2943 O O . GLU D 1 49 ? 50.944 6.149 -64.213 1.00 16.73 27 GLU D O 1
ATOM 2949 N N . GLN D 1 50 ? 50.051 7.531 -62.666 1.00 16.39 28 GLN D N 1
ATOM 2950 C CA . GLN D 1 50 ? 51.347 7.971 -62.172 1.00 17.92 28 GLN D CA 1
ATOM 2951 C C . GLN D 1 50 ? 51.916 6.968 -61.165 1.00 17.96 28 GLN D C 1
ATOM 2952 O O . GLN D 1 50 ? 53.143 6.774 -61.082 1.00 18.49 28 GLN D O 1
ATOM 2958 N N . SER D 1 51 ? 51.042 6.325 -60.397 1.00 18.56 29 SER D N 1
ATOM 2959 C CA . SER D 1 51 ? 51.531 5.448 -59.317 1.00 17.49 29 SER D CA 1
ATOM 2960 C C . SER D 1 51 ? 52.204 4.205 -59.882 1.00 17.87 29 SER D C 1
ATOM 2961 O O . SER D 1 51 ? 53.194 3.743 -59.325 1.00 17.86 29 SER D O 1
ATOM 2964 N N . ILE D 1 52 ? 51.698 3.687 -61.009 1.00 18.11 30 ILE D N 1
ATOM 2965 C CA . ILE D 1 52 ? 52.313 2.513 -61.610 1.00 18.88 30 ILE D CA 1
ATOM 2966 C C . ILE D 1 52 ? 53.713 2.805 -62.187 1.00 19.76 30 ILE D C 1
ATOM 2967 O O . ILE D 1 52 ? 54.440 1.883 -62.560 1.00 19.86 30 ILE D O 1
ATOM 2972 N N . ARG D 1 53 ? 54.065 4.091 -62.283 1.00 19.78 31 ARG D N 1
ATOM 2973 C CA A ARG D 1 53 ? 55.369 4.526 -62.746 0.60 19.64 31 ARG D CA 1
ATOM 2974 C CA B ARG D 1 53 ? 55.388 4.458 -62.762 0.40 19.72 31 ARG D CA 1
ATOM 2975 C C . ARG D 1 53 ? 56.338 4.744 -61.583 1.00 19.93 31 ARG D C 1
ATOM 2976 O O . ARG D 1 53 ? 57.506 5.039 -61.780 1.00 19.70 31 ARG D O 1
ATOM 2991 N N . GLU D 1 54 ? 55.851 4.619 -60.350 1.00 19.96 32 GLU D N 1
ATOM 2992 C CA . GLU D 1 54 ? 56.714 4.792 -59.188 1.00 20.85 32 GLU D CA 1
ATOM 2993 C C . GLU D 1 54 ? 57.689 3.615 -59.066 1.00 21.81 32 GLU D C 1
ATOM 2994 O O . GLU D 1 54 ? 57.314 2.457 -59.309 1.00 20.65 32 GLU D O 1
ATOM 3000 N N . PRO D 1 55 ? 58.964 3.914 -58.743 1.00 21.98 33 PRO D N 1
ATOM 3001 C CA . PRO D 1 55 ? 59.926 2.896 -58.311 1.00 21.94 33 PRO D CA 1
ATOM 3002 C C . PRO D 1 55 ? 59.365 1.903 -57.292 1.00 20.77 33 PRO D C 1
ATOM 3003 O O . PRO D 1 55 ? 58.940 2.266 -56.181 1.00 20.79 33 PRO D O 1
ATOM 3007 N N . GLY D 1 56 ? 59.375 0.643 -57.690 1.00 20.06 34 GLY D N 1
ATOM 3008 C CA . GLY D 1 56 ? 58.963 -0.422 -56.810 1.00 19.03 34 GLY D CA 1
ATOM 3009 C C . GLY D 1 56 ? 57.481 -0.685 -56.803 1.00 18.80 34 GLY D C 1
ATOM 3010 O O . GLY D 1 56 ? 57.044 -1.564 -56.077 1.00 20.13 34 GLY D O 1
ATOM 3011 N N . ASN D 1 57 ? 56.682 0.040 -57.593 1.00 18.42 35 ASN D N 1
ATOM 3012 C CA . ASN D 1 57 ? 55.277 -0.309 -57.662 1.00 17.21 35 ASN D CA 1
ATOM 3013 C C . ASN D 1 57 ? 55.091 -1.606 -58.416 1.00 16.88 35 ASN D C 1
ATOM 3014 O O . ASN D 1 57 ? 55.701 -1.816 -59.472 1.00 16.19 35 ASN D O 1
ATOM 3027 N N . ARG D 1 59 ? 51.611 -3.293 -58.270 1.00 16.05 37 ARG D N 1
ATOM 3028 C CA . ARG D 1 59 ? 50.216 -3.196 -58.694 1.00 14.86 37 ARG D CA 1
ATOM 3029 C C . ARG D 1 59 ? 49.700 -1.885 -58.182 1.00 15.00 37 ARG D C 1
ATOM 3030 O O . ARG D 1 59 ? 50.088 -1.402 -57.087 1.00 14.74 37 ARG D O 1
ATOM 3038 N N . PHE D 1 60 ? 48.755 -1.321 -58.922 1.00 16.50 38 PHE D N 1
ATOM 3039 C CA . PHE D 1 60 ? 47.949 -0.217 -58.400 1.00 16.66 38 PHE D CA 1
ATOM 3040 C C . PHE D 1 60 ? 46.547 -0.352 -58.999 1.00 17.53 38 PHE D C 1
ATOM 3041 O O . PHE D 1 60 ? 46.070 0.536 -59.710 1.00 18.00 38 PHE D O 1
ATOM 3049 N N . ASP D 1 61 ? 45.880 -1.462 -58.710 1.00 17.08 39 ASP D N 1
ATOM 3050 C CA . ASP D 1 61 ? 44.659 -1.812 -59.441 1.00 18.47 39 ASP D CA 1
ATOM 3051 C C . ASP D 1 61 ? 43.516 -1.006 -58.885 1.00 18.60 39 ASP D C 1
ATOM 3052 O O . ASP D 1 61 ? 43.395 -0.884 -57.658 1.00 18.21 39 ASP D O 1
ATOM 3057 N N . ILE D 1 62 ? 42.673 -0.475 -59.767 1.00 17.53 40 ILE D N 1
ATOM 3058 C CA . ILE D 1 62 ? 41.515 0.319 -59.336 1.00 17.84 40 ILE D CA 1
ATOM 3059 C C . ILE D 1 62 ? 40.227 -0.477 -59.626 1.00 18.34 40 ILE D C 1
ATOM 3060 O O . ILE D 1 62 ? 39.936 -0.752 -60.782 1.00 17.70 40 ILE D O 1
ATOM 3065 N N . LEU D 1 63 ? 39.474 -0.830 -58.585 1.00 17.99 41 LEU D N 1
ATOM 3066 C CA . LEU D 1 63 ? 38.332 -1.766 -58.733 1.00 18.42 41 LEU D CA 1
ATOM 3067 C C . LEU D 1 63 ? 37.030 -1.153 -58.284 1.00 17.70 41 LEU D C 1
ATOM 3068 O O . LEU D 1 63 ? 37.016 -0.350 -57.359 1.00 18.40 41 LEU D O 1
ATOM 3073 N N . GLN D 1 64 ? 35.937 -1.586 -58.898 1.00 18.23 42 GLN D N 1
ATOM 3074 C CA . GLN D 1 64 ? 34.606 -1.187 -58.503 1.00 18.57 42 GLN D CA 1
ATOM 3075 C C . GLN D 1 64 ? 33.819 -2.432 -58.150 1.00 19.18 42 GLN D C 1
ATOM 3076 O O . GLN D 1 64 ? 33.846 -3.439 -58.863 1.00 18.50 42 GLN D O 1
ATOM 3082 N N . SER D 1 65 ? 33.112 -2.356 -57.035 1.00 19.43 43 SER D N 1
ATOM 3083 C CA . SER D 1 65 ? 32.334 -3.487 -56.549 1.00 21.41 43 SER D CA 1
ATOM 3084 C C . SER D 1 65 ? 31.255 -3.862 -57.557 1.00 22.26 43 SER D C 1
ATOM 3085 O O . SER D 1 65 ? 30.546 -2.966 -58.061 1.00 21.66 43 SER D O 1
ATOM 3088 N N . ALA D 1 66 ? 31.108 -5.167 -57.822 1.00 23.03 44 ALA D N 1
ATOM 3089 C CA . ALA D 1 66 ? 29.987 -5.679 -58.630 1.00 25.59 44 ALA D CA 1
ATOM 3090 C C . ALA D 1 66 ? 28.603 -5.419 -57.993 1.00 26.75 44 ALA D C 1
ATOM 3091 O O . ALA D 1 66 ? 27.639 -5.201 -58.718 1.00 27.85 44 ALA D O 1
ATOM 3093 N N . ASP D 1 67 ? 28.517 -5.495 -56.659 1.00 28.14 45 ASP D N 1
ATOM 3094 C CA . ASP D 1 67 ? 27.243 -5.384 -55.951 1.00 29.76 45 ASP D CA 1
ATOM 3095 C C . ASP D 1 67 ? 26.841 -3.935 -55.692 1.00 29.46 45 ASP D C 1
ATOM 3096 O O . ASP D 1 67 ? 25.662 -3.590 -55.804 1.00 30.03 45 ASP D O 1
ATOM 3101 N N . ASP D 1 68 ? 27.821 -3.089 -55.397 1.00 28.46 46 ASP D N 1
ATOM 3102 C CA . ASP D 1 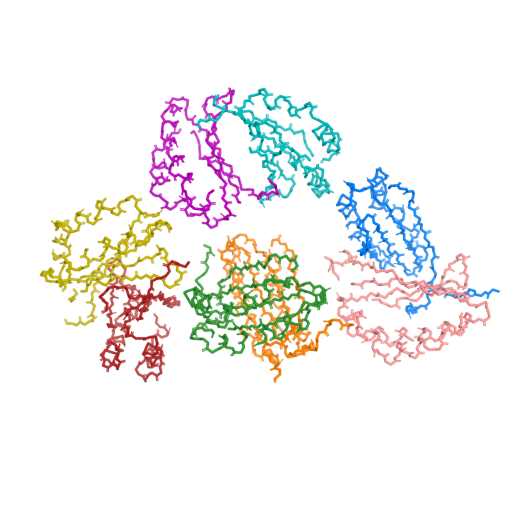68 ? 27.554 -1.694 -55.088 1.00 28.39 46 ASP D CA 1
ATOM 3103 C C . ASP D 1 68 ? 28.486 -0.742 -55.849 1.00 27.79 46 ASP D C 1
ATOM 3104 O O . ASP D 1 68 ? 29.675 -0.641 -55.523 1.00 27.67 46 ASP D O 1
ATOM 3109 N N . PRO D 1 69 ? 27.930 0.007 -56.826 1.00 27.01 47 PRO D N 1
ATOM 3110 C CA . PRO D 1 69 ? 28.716 0.923 -57.680 1.00 26.05 47 PRO D CA 1
ATOM 3111 C C . PRO D 1 69 ? 29.429 2.071 -56.949 1.00 25.01 47 PRO D C 1
ATOM 3112 O O . PRO D 1 69 ? 30.335 2.688 -57.518 1.00 24.38 47 PRO D O 1
ATOM 3116 N N . THR D 1 70 ? 29.031 2.350 -55.710 1.00 23.26 48 THR D N 1
ATOM 3117 C CA . THR D 1 70 ? 29.672 3.397 -54.923 1.00 23.18 48 THR D CA 1
ATOM 3118 C C . THR D 1 70 ? 30.883 2.865 -54.118 1.00 22.32 48 THR D C 1
ATOM 3119 O O . THR D 1 70 ? 31.575 3.623 -53.413 1.00 22.82 48 THR D O 1
ATOM 3123 N N . ARG D 1 71 ? 31.136 1.562 -54.217 1.00 20.99 49 ARG D N 1
ATOM 3124 C CA . ARG D 1 71 ? 32.247 0.962 -53.465 1.00 21.08 49 ARG D CA 1
ATOM 3125 C C . ARG D 1 71 ? 33.382 0.589 -54.382 1.00 20.00 49 ARG D C 1
ATOM 3126 O O . ARG D 1 71 ? 33.166 -0.045 -55.418 1.00 19.90 49 ARG D O 1
ATOM 3134 N N . PHE D 1 72 ? 34.584 1.002 -53.979 1.00 18.88 50 PHE D N 1
ATOM 3135 C CA . PHE D 1 72 ? 35.812 0.874 -54.768 1.00 17.22 50 PHE D CA 1
ATOM 3136 C C . PHE D 1 72 ? 36.896 0.331 -53.892 1.00 17.93 50 PHE D C 1
ATOM 3137 O O . PHE D 1 72 ? 36.866 0.478 -52.647 1.00 17.53 50 PHE D O 1
ATOM 3145 N N . VAL D 1 73 ? 37.862 -0.295 -54.555 1.00 17.81 51 VAL D N 1
ATOM 3146 C CA . VAL D 1 73 ? 39.083 -0.767 -53.912 1.00 18.20 51 VAL D CA 1
ATOM 3147 C C . VAL D 1 73 ? 40.292 -0.287 -54.699 1.00 17.95 51 VAL D C 1
ATOM 3148 O O . VAL D 1 73 ? 40.286 -0.343 -55.939 1.00 17.27 51 VAL D O 1
ATOM 3152 N N . LEU D 1 74 ? 41.295 0.257 -54.008 1.00 18.23 52 LEU D N 1
ATOM 3153 C CA . LEU D 1 74 ? 42.610 0.474 -54.623 1.00 18.90 52 LEU D CA 1
ATOM 3154 C C . LEU D 1 74 ? 43.538 -0.615 -54.065 1.00 19.18 52 LEU D C 1
ATOM 3155 O O . LEU D 1 74 ? 43.795 -0.651 -52.864 1.00 19.65 52 LEU D O 1
ATOM 3160 N N . TYR D 1 75 ? 44.050 -1.465 -54.952 1.00 17.89 53 TYR D N 1
ATOM 3161 C CA . TYR D 1 75 ? 44.957 -2.537 -54.561 1.00 18.14 53 TYR D CA 1
ATOM 3162 C C . TYR D 1 75 ? 46.406 -2.057 -54.828 1.00 18.04 53 TYR D C 1
ATOM 3163 O O . TYR D 1 75 ? 46.913 -2.099 -55.963 1.00 17.95 53 TYR D O 1
ATOM 3172 N N . GLU D 1 76 ? 47.057 -1.613 -53.773 1.00 16.90 54 GLU D N 1
ATOM 3173 C CA . GLU D 1 76 ? 48.326 -0.896 -53.920 1.00 19.08 54 GLU D CA 1
ATOM 3174 C C . GLU D 1 76 ? 49.417 -1.833 -53.445 1.00 18.86 54 GLU D C 1
ATOM 3175 O O . GLU D 1 76 ? 49.509 -2.097 -52.240 1.00 20.56 54 GLU D O 1
ATOM 3181 N N . ALA D 1 77 ? 50.239 -2.315 -54.383 1.00 18.55 55 ALA D N 1
ATOM 3182 C CA . ALA D 1 77 ? 51.308 -3.295 -54.081 1.00 19.01 55 ALA D CA 1
ATOM 3183 C C . ALA D 1 77 ? 52.696 -2.784 -54.445 1.00 19.15 55 ALA D C 1
ATOM 3184 O O . ALA D 1 77 ? 52.936 -2.350 -55.584 1.00 18.09 55 ALA D O 1
ATOM 3186 N N . TYR D 1 78 ? 53.608 -2.849 -53.477 1.00 18.89 56 TYR D N 1
ATOM 3187 C CA . TYR D 1 78 ? 54.981 -2.366 -53.676 1.00 19.89 56 TYR D CA 1
ATOM 3188 C C . TYR D 1 78 ? 56.008 -3.435 -53.321 1.00 21.04 56 TYR D C 1
ATOM 3189 O O . TYR D 1 78 ? 55.721 -4.354 -52.539 1.00 21.26 56 TYR D O 1
ATOM 3198 N N . LYS D 1 79 ? 57.230 -3.280 -53.827 1.00 22.06 57 LYS D N 1
ATOM 3199 C CA A LYS D 1 79 ? 58.285 -4.248 -53.511 0.60 22.72 57 LYS D CA 1
ATOM 3200 C CA B LYS D 1 79 ? 58.312 -4.219 -53.540 0.40 22.68 57 LYS D CA 1
ATOM 3201 C C . LYS D 1 79 ? 58.627 -4.219 -52.038 1.00 23.00 57 LYS D C 1
ATOM 3202 O O . LYS D 1 79 ? 58.844 -5.262 -51.444 1.00 22.41 57 LYS D O 1
ATOM 3213 N N . THR D 1 80 ? 58.639 -3.019 -51.463 1.00 23.01 58 THR D N 1
ATOM 3214 C CA . THR D 1 80 ? 58.995 -2.807 -50.069 1.00 24.77 58 THR D CA 1
ATOM 3215 C C . THR D 1 80 ? 58.110 -1.762 -49.413 1.00 24.34 58 THR D C 1
ATOM 3216 O O . THR D 1 80 ? 57.466 -0.932 -50.091 1.00 23.03 58 THR D O 1
ATOM 3220 N N . ARG D 1 81 ? 58.124 -1.820 -48.076 1.00 24.04 59 ARG D N 1
ATOM 3221 C CA A ARG D 1 81 ? 57.459 -0.832 -47.231 0.60 24.45 59 ARG D CA 1
ATOM 3222 C CA B ARG D 1 81 ? 57.490 -0.844 -47.209 0.40 24.01 59 ARG D CA 1
ATOM 3223 C C . ARG D 1 81 ? 57.892 0.610 -47.486 1.00 24.13 59 ARG D C 1
ATOM 3224 O O . ARG D 1 81 ? 57.048 1.515 -47.435 1.00 24.46 59 ARG D O 1
ATOM 3239 N N . LYS D 1 82 ? 59.185 0.844 -47.737 1.00 24.03 60 LYS D N 1
ATOM 3240 C CA A LYS D 1 82 ? 59.634 2.213 -47.956 0.60 24.07 60 LYS D CA 1
ATOM 3241 C CA B LYS D 1 82 ? 59.710 2.188 -48.005 0.40 23.88 60 LYS D CA 1
ATOM 3242 C C . LYS D 1 82 ? 59.150 2.733 -49.314 1.00 24.13 60 LYS D C 1
ATOM 3243 O O . LYS D 1 82 ? 58.869 3.936 -49.441 1.00 24.20 60 LYS D O 1
ATOM 3254 N N . ASP D 1 83 ? 59.024 1.845 -50.312 1.00 24.12 61 ASP D N 1
ATOM 3255 C CA . ASP D 1 83 ? 58.443 2.229 -51.609 1.00 24.75 61 ASP D CA 1
ATOM 3256 C C . ASP D 1 83 ? 57.021 2.715 -51.415 1.00 24.04 61 ASP D C 1
ATOM 3257 O O . ASP D 1 83 ? 56.629 3.732 -51.977 1.00 23.88 61 ASP D O 1
ATOM 3262 N N . ALA D 1 84 ? 56.250 1.968 -50.624 1.00 24.38 62 ALA D N 1
ATOM 3263 C CA . ALA D 1 84 ? 54.872 2.319 -50.316 1.00 25.27 62 ALA D CA 1
ATOM 3264 C C . ALA D 1 84 ? 54.805 3.639 -49.585 1.00 24.84 62 ALA D C 1
ATOM 3265 O O . ALA D 1 84 ? 53.929 4.465 -49.867 1.00 25.77 62 ALA D O 1
ATOM 3267 N N . ALA D 1 85 ? 55.711 3.842 -48.625 1.00 24.92 63 ALA D N 1
ATOM 3268 C CA . ALA D 1 85 ? 55.747 5.113 -47.893 1.00 24.92 63 ALA D CA 1
ATOM 3269 C C . ALA D 1 85 ? 56.034 6.300 -48.857 1.00 25.26 63 ALA D C 1
ATOM 3270 O O . ALA D 1 85 ? 55.424 7.381 -48.749 1.00 25.20 63 ALA D O 1
ATOM 3272 N N . ALA D 1 86 ? 56.898 6.077 -49.850 1.00 25.35 64 ALA D N 1
ATOM 3273 C CA . ALA D 1 86 ? 57.255 7.116 -50.814 1.00 25.27 64 ALA D CA 1
ATOM 3274 C C . ALA D 1 86 ? 56.028 7.653 -51.577 1.00 24.77 64 ALA D C 1
ATOM 3275 O O . ALA D 1 86 ? 55.928 8.850 -51.848 1.00 23.76 64 ALA D O 1
ATOM 3277 N N . HIS D 1 87 ? 55.099 6.755 -51.884 1.00 24.04 65 HIS D N 1
ATOM 3278 C CA . HIS D 1 87 ? 53.854 7.065 -52.605 1.00 23.01 65 HIS D CA 1
ATOM 3279 C C . HIS D 1 87 ? 53.067 8.211 -51.998 1.00 22.09 65 HIS D C 1
ATOM 3280 O O . HIS D 1 87 ? 52.527 9.051 -52.731 1.00 21.96 65 HIS D O 1
ATOM 3287 N N . LYS D 1 88 ? 53.032 8.268 -50.659 1.00 21.28 66 LYS D N 1
ATOM 3288 C CA . LYS D 1 88 ? 52.263 9.310 -49.976 1.00 20.72 66 LYS D CA 1
ATOM 3289 C C . LYS D 1 88 ? 52.968 10.671 -50.012 1.00 20.16 66 LYS D C 1
ATOM 3290 O O . LYS D 1 88 ? 52.384 11.692 -49.646 1.00 19.88 66 LYS D O 1
ATOM 3296 N N . GLU D 1 89 ? 54.211 10.670 -50.477 1.00 19.65 67 GLU D N 1
ATOM 3297 C CA . GLU D 1 89 ? 55.008 11.890 -50.587 1.00 20.71 67 GLU D CA 1
ATOM 3298 C C . GLU D 1 89 ? 54.897 12.489 -52.003 1.00 19.98 67 GLU D C 1
ATOM 3299 O O . GLU D 1 89 ? 55.432 13.571 -52.262 1.00 20.98 67 GLU D O 1
ATOM 3305 N N . THR D 1 90 ? 54.190 11.802 -52.899 1.00 19.45 68 THR D N 1
ATOM 3306 C CA . THR D 1 90 ? 54.109 12.222 -54.299 1.00 19.25 68 THR D CA 1
ATOM 3307 C C . THR D 1 90 ? 53.036 13.270 -54.610 1.00 18.75 68 THR D C 1
ATOM 3308 O O . THR D 1 90 ? 51.974 13.281 -53.994 1.00 18.21 68 THR D O 1
ATOM 3312 N N . ALA D 1 91 ? 53.299 14.112 -55.613 1.00 18.99 69 ALA D N 1
ATOM 3313 C CA . ALA D 1 91 ? 52.361 15.189 -55.938 1.00 19.39 69 ALA D CA 1
ATOM 3314 C C . ALA D 1 91 ? 51.011 14.620 -56.360 1.00 19.56 69 ALA D C 1
ATOM 3315 O O . ALA D 1 91 ? 49.986 15.138 -55.943 1.00 20.38 69 ALA D O 1
ATOM 3317 N N . HIS D 1 92 ? 51.023 13.537 -57.135 1.00 19.90 70 HIS D N 1
ATOM 3318 C CA . HIS D 1 92 ? 49.779 12.865 -57.599 1.00 19.60 70 HIS D CA 1
ATOM 3319 C C . HIS D 1 92 ? 48.934 12.237 -56.485 1.00 19.81 70 HIS D C 1
ATOM 3320 O O . HIS D 1 92 ? 47.704 12.343 -56.521 1.00 20.37 70 HIS D O 1
ATOM 3327 N N . TYR D 1 93 ? 49.570 11.606 -55.488 1.00 19.39 71 TYR D N 1
ATOM 3328 C CA . TYR D 1 93 ? 48.841 11.184 -54.294 1.00 19.84 71 TYR D CA 1
ATOM 3329 C C . TYR D 1 93 ? 48.190 12.405 -53.594 1.00 20.34 71 TYR D C 1
ATOM 3330 O O . TYR D 1 93 ? 47.007 12.384 -53.221 1.00 21.04 71 TYR D O 1
ATOM 3339 N N . LEU D 1 94 ? 48.977 13.460 -53.392 1.00 19.67 72 LEU D N 1
ATOM 3340 C CA . LEU D 1 94 ? 48.527 14.582 -52.579 1.00 19.60 72 LEU D CA 1
ATOM 3341 C C . LEU D 1 94 ? 47.371 15.267 -53.300 1.00 19.35 72 LEU D C 1
ATOM 3342 O O . LEU D 1 94 ? 46.377 15.636 -52.683 1.00 18.81 72 LEU D O 1
ATOM 3347 N N . THR D 1 95 ? 47.487 15.342 -54.622 1.00 18.78 73 THR D N 1
ATOM 3348 C CA . THR D 1 95 ? 46.435 15.838 -55.481 1.00 19.60 73 THR D CA 1
ATOM 3349 C C . THR D 1 95 ? 45.175 14.981 -55.382 1.00 19.33 73 THR D C 1
ATOM 3350 O O . THR D 1 95 ? 44.075 15.498 -55.182 1.00 20.27 73 THR D O 1
ATOM 3354 N N . TRP D 1 96 ? 45.330 13.680 -55.505 1.00 19.38 74 TRP D N 1
ATOM 3355 C CA . TRP D 1 96 ? 44.200 12.763 -55.402 1.00 19.45 74 TRP D CA 1
ATOM 3356 C C . TRP D 1 96 ? 43.465 12.897 -54.067 1.00 19.18 74 TRP D C 1
ATOM 3357 O O . TRP D 1 96 ? 42.248 13.080 -54.066 1.00 19.89 74 TRP D O 1
ATOM 3368 N N . ARG D 1 97 ? 44.214 12.827 -52.957 1.00 19.19 75 ARG D N 1
ATOM 3369 C CA . ARG D 1 97 ? 43.663 12.858 -51.608 1.00 20.07 75 ARG D CA 1
ATOM 3370 C C . ARG D 1 97 ? 42.840 14.135 -51.438 1.00 20.16 75 ARG D C 1
ATOM 3371 O O . ARG D 1 97 ? 41.679 14.088 -51.000 1.00 19.53 75 ARG D O 1
ATOM 3379 N N . ASP D 1 98 ? 43.443 15.255 -51.826 1.00 20.17 76 ASP D N 1
ATOM 3380 C CA . ASP D 1 98 ? 42.809 16.550 -51.646 1.00 21.08 76 ASP D CA 1
ATOM 3381 C C . ASP D 1 98 ? 41.573 16.674 -52.511 1.00 21.47 76 ASP D C 1
ATOM 3382 O O . ASP D 1 98 ? 40.606 17.306 -52.096 1.00 21.97 76 ASP D O 1
ATOM 3387 N N . THR D 1 99 ? 41.583 16.073 -53.706 1.00 21.20 77 THR D N 1
ATOM 3388 C CA . THR D 1 99 ? 40.414 16.233 -54.595 1.00 21.58 77 THR D CA 1
ATOM 3389 C C . THR D 1 99 ? 39.226 15.321 -54.249 1.00 20.58 77 THR D C 1
ATOM 3390 O O . THR D 1 99 ? 38.065 15.741 -54.399 1.00 19.83 77 THR D O 1
ATOM 3394 N N . VAL D 1 100 ? 39.514 14.119 -53.712 1.00 19.58 78 VAL D N 1
ATOM 3395 C CA . VAL D 1 100 ? 38.453 13.144 -53.424 1.00 17.32 78 VAL D CA 1
ATOM 3396 C C . VAL D 1 100 ? 37.890 13.292 -52.017 1.00 16.58 78 VAL D C 1
ATOM 3397 O O . VAL D 1 100 ? 36.874 12.684 -51.689 1.00 15.24 78 VAL D O 1
ATOM 3401 N N . ALA D 1 101 ? 38.533 14.130 -51.202 1.00 17.40 79 ALA D N 1
ATOM 3402 C CA . ALA D 1 101 ? 38.229 14.222 -49.772 1.00 18.44 79 ALA D CA 1
ATOM 3403 C C . ALA D 1 101 ? 36.740 14.492 -49.539 1.00 18.54 79 ALA D C 1
ATOM 3404 O O . ALA D 1 101 ? 36.093 13.777 -48.774 1.00 18.37 79 ALA D O 1
ATOM 3406 N N . ASP D 1 102 ? 36.198 15.473 -50.261 1.00 19.29 80 ASP D N 1
ATOM 3407 C CA . ASP D 1 102 ? 34.797 15.845 -50.140 1.00 19.89 80 ASP D CA 1
ATOM 3408 C C . ASP D 1 102 ? 33.818 14.859 -50.779 1.00 18.67 80 ASP D C 1
ATOM 3409 O O . ASP D 1 102 ? 32.628 14.926 -50.504 1.00 19.51 80 ASP D O 1
ATOM 3414 N N . TRP D 1 103 ? 34.315 1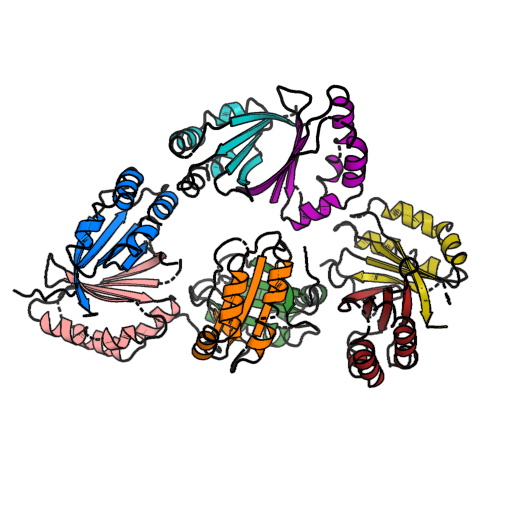3.941 -51.604 1.00 16.82 81 TRP D N 1
ATOM 3415 C CA . TRP D 1 103 ? 33.479 12.967 -52.319 1.00 15.81 81 TRP D CA 1
ATOM 3416 C C . TRP D 1 103 ? 33.210 11.638 -51.562 1.00 14.81 81 TRP D C 1
ATOM 3417 O O . TRP D 1 103 ? 32.506 10.745 -52.069 1.00 14.44 81 TRP D O 1
ATOM 3436 N N . ALA D 1 105 ? 31.786 9.089 -48.935 1.00 11.92 83 ALA D N 1
ATOM 3437 C CA . ALA D 1 105 ? 30.590 8.840 -48.136 1.00 11.88 83 ALA D CA 1
ATOM 3438 C C . ALA D 1 105 ? 30.963 8.498 -46.687 1.00 11.96 83 ALA D C 1
ATOM 3439 O O . ALA D 1 105 ? 30.169 8.711 -45.764 1.00 11.35 83 ALA D O 1
ATOM 3441 N N . GLU D 1 106 ? 32.166 7.944 -46.504 1.00 12.10 84 GLU D N 1
ATOM 3442 C CA . GLU D 1 106 ? 32.716 7.621 -45.175 1.00 12.71 84 GLU D CA 1
ATOM 3443 C C . GLU D 1 106 ? 34.242 7.567 -45.256 1.00 12.69 84 GLU D C 1
ATOM 3444 O O . GLU D 1 106 ? 34.793 7.537 -46.356 1.00 10.98 84 GLU D O 1
ATOM 3450 N N . PRO D 1 107 ? 34.936 7.589 -44.101 1.00 13.48 85 PRO D N 1
ATOM 3451 C CA . PRO D 1 107 ? 36.396 7.553 -44.196 1.00 14.60 85 PRO D CA 1
ATOM 3452 C C . PRO D 1 107 ? 36.905 6.239 -44.810 1.00 16.17 85 PRO D C 1
ATOM 3453 O O . PRO D 1 107 ? 36.395 5.152 -44.524 1.00 14.74 85 PRO D O 1
ATOM 3457 N N . ARG D 1 108 ? 37.893 6.365 -45.679 1.00 19.03 86 ARG D N 1
ATOM 3458 C CA . ARG D 1 108 ? 38.494 5.186 -46.317 1.00 20.91 86 ARG D CA 1
ATOM 3459 C C . ARG D 1 108 ? 39.204 4.338 -45.271 1.00 22.05 86 ARG D C 1
ATOM 3460 O O . ARG D 1 108 ? 39.609 4.841 -44.236 1.00 23.41 86 ARG D O 1
ATOM 3468 N N . LYS D 1 109 ? 39.370 3.044 -45.565 1.00 22.83 87 LYS D N 1
ATOM 3469 C CA . LYS D 1 109 ? 39.979 2.060 -44.644 1.00 23.51 87 LYS D CA 1
ATOM 3470 C C . LYS D 1 109 ? 41.104 1.418 -45.452 1.00 22.58 87 LYS D C 1
ATOM 3471 O O . LYS D 1 109 ? 40.848 0.884 -46.524 1.00 22.18 87 LYS D O 1
ATOM 3477 N N . GLY D 1 110 ? 42.343 1.490 -44.974 1.00 22.39 88 GLY D N 1
ATOM 3478 C CA . GLY D 1 110 ? 43.453 0.791 -45.645 1.00 21.92 88 GLY D CA 1
ATOM 3479 C C . GLY D 1 110 ? 43.869 -0.390 -44.782 1.00 21.21 88 GLY D C 1
ATOM 3480 O O . GLY D 1 110 ? 44.037 -0.239 -43.557 1.00 22.18 88 GLY D O 1
ATOM 3481 N N . VAL D 1 111 ? 43.997 -1.559 -45.404 1.00 19.23 89 VAL D N 1
ATOM 3482 C CA . VAL D 1 111 ? 44.314 -2.804 -44.683 1.00 18.19 89 VAL D CA 1
ATOM 3483 C C . VAL D 1 111 ? 45.628 -3.355 -45.246 1.00 17.73 89 VAL D C 1
ATOM 3484 O O . VAL D 1 111 ? 45.754 -3.548 -46.442 1.00 17.20 89 VAL D O 1
ATOM 3488 N N . ILE D 1 112 ? 46.614 -3.542 -44.362 1.00 17.82 90 ILE D N 1
ATOM 3489 C CA . ILE D 1 112 ? 47.979 -3.908 -44.784 1.00 16.08 90 ILE D CA 1
ATOM 3490 C C . ILE D 1 112 ? 48.200 -5.428 -44.828 1.00 16.96 90 ILE D C 1
ATOM 3491 O O . ILE D 1 112 ? 47.703 -6.144 -43.964 1.00 15.72 90 ILE D O 1
ATOM 3496 N N . TYR D 1 113 ? 48.932 -5.887 -45.849 1.00 15.55 91 TYR D N 1
ATOM 3497 C CA . TYR D 1 113 ? 49.198 -7.302 -46.097 1.00 15.86 91 TYR D CA 1
ATOM 3498 C C . TYR D 1 113 ? 50.662 -7.488 -46.479 1.00 14.94 91 TYR D C 1
ATOM 3499 O O . TYR D 1 113 ? 51.289 -6.590 -47.035 1.00 15.95 91 TYR D O 1
ATOM 3508 N N . GLY D 1 114 ? 51.192 -8.661 -46.161 1.00 15.43 92 GLY D N 1
ATOM 3509 C CA . GLY D 1 114 ? 52.496 -9.132 -46.664 1.00 15.58 92 GLY D CA 1
ATOM 3510 C C . GLY D 1 114 ? 52.222 -10.102 -47.834 1.00 15.38 92 GLY D C 1
ATOM 3511 O O . GLY D 1 114 ? 51.390 -11.010 -47.721 1.00 15.88 92 GLY D O 1
ATOM 3512 N N . GLY D 1 115 ? 52.888 -9.885 -48.970 1.00 15.28 93 GLY D N 1
ATOM 3513 C CA . GLY D 1 115 ? 52.790 -10.817 -50.118 1.00 14.14 93 GLY D CA 1
ATOM 3514 C C . GLY D 1 115 ? 53.586 -12.086 -49.883 1.00 14.57 93 GLY D C 1
ATOM 3515 O O . GLY D 1 115 ? 54.788 -12.037 -49.660 1.00 15.11 93 GLY D O 1
ATOM 3516 N N . LEU D 1 116 ? 52.903 -13.220 -49.888 1.00 14.23 94 LEU D N 1
ATOM 3517 C CA . LEU D 1 116 ? 53.524 -14.519 -49.798 1.00 15.30 94 LEU D CA 1
ATOM 3518 C C . LEU D 1 116 ? 53.915 -15.077 -51.188 1.00 14.24 94 LEU D C 1
ATOM 3519 O O . LEU D 1 116 ? 55.040 -15.525 -51.353 1.00 12.22 94 LEU D O 1
ATOM 3524 N N . TYR D 1 117 ? 52.972 -15.032 -52.157 1.00 14.89 95 TYR D N 1
ATOM 3525 C CA . TYR D 1 117 ? 53.192 -15.399 -53.568 1.00 14.12 95 TYR D CA 1
ATOM 3526 C C . TYR D 1 117 ? 52.602 -14.334 -54.496 1.00 13.26 95 TYR D C 1
ATOM 3527 O O . TYR D 1 117 ? 51.574 -13.759 -54.146 1.00 12.46 95 TYR D O 1
ATOM 3536 N N . PRO D 1 118 ? 53.282 -14.035 -55.634 1.00 12.61 96 PRO D N 1
ATOM 3537 C CA . PRO D 1 118 ? 54.596 -14.606 -56.030 1.00 12.59 96 PRO D CA 1
ATOM 3538 C C . PRO D 1 118 ? 55.752 -14.107 -55.146 1.00 12.92 96 PRO D C 1
ATOM 3539 O O . PRO D 1 118 ? 55.677 -13.007 -54.622 1.00 13.52 96 PRO D O 1
ATOM 3543 N N . THR D 1 119 ? 56.820 -14.895 -55.024 1.00 13.97 97 THR D N 1
ATOM 3544 C CA . THR D 1 119 ? 57.933 -14.526 -54.131 1.00 14.90 97 THR D CA 1
ATOM 3545 C C . THR D 1 119 ? 58.851 -13.426 -54.687 1.00 15.74 97 THR D C 1
ATOM 3546 O O . THR D 1 119 ? 59.005 -13.273 -55.906 1.00 17.00 97 THR D O 1
ATOM 3558 N N . TYR E 1 24 ? 35.336 -15.854 -20.076 1.00 13.24 2 TYR E N 1
ATOM 3559 C CA . TYR E 1 24 ? 34.122 -15.314 -20.605 1.00 13.65 2 TYR E CA 1
ATOM 3560 C C . TYR E 1 24 ? 33.162 -16.486 -20.797 1.00 13.11 2 TYR E C 1
ATOM 3561 O O . TYR E 1 24 ? 33.454 -17.432 -21.570 1.00 12.96 2 TYR E O 1
ATOM 3570 N N . VAL E 1 25 ? 32.037 -16.450 -20.076 1.00 12.09 3 VAL E N 1
ATOM 3571 C CA . VAL E 1 25 ? 31.111 -17.560 -20.060 1.00 12.06 3 VAL E CA 1
ATOM 3572 C C . VAL E 1 25 ? 29.708 -17.112 -20.503 1.00 12.93 3 VAL E C 1
ATOM 3573 O O . VAL E 1 25 ? 29.188 -16.126 -19.988 1.00 12.69 3 VAL E O 1
ATOM 3577 N N . THR E 1 26 ? 29.158 -17.812 -21.493 1.00 11.68 4 THR E N 1
ATOM 3578 C CA . THR E 1 26 ? 27.744 -17.707 -21.849 1.00 14.12 4 THR E CA 1
ATOM 3579 C C . THR E 1 26 ? 26.942 -18.985 -21.552 1.00 14.36 4 THR E C 1
ATOM 3580 O O . THR E 1 26 ? 27.240 -20.070 -22.103 1.00 15.11 4 THR E O 1
ATOM 3584 N N . ILE E 1 27 ? 25.935 -18.890 -20.688 1.00 14.90 5 ILE E N 1
ATOM 3585 C CA . ILE E 1 27 ? 25.061 -20.050 -20.450 1.00 14.99 5 ILE E CA 1
ATOM 3586 C C . ILE E 1 27 ? 23.861 -19.901 -21.385 1.00 16.18 5 ILE E C 1
ATOM 3587 O O . ILE E 1 27 ? 23.105 -18.925 -21.291 1.00 15.97 5 ILE E O 1
ATOM 3592 N N . VAL E 1 28 ? 23.711 -20.852 -22.293 1.00 16.96 6 VAL E N 1
ATOM 3593 C CA . VAL E 1 28 ? 22.677 -20.754 -23.312 1.00 18.74 6 VAL E CA 1
ATOM 3594 C C . VAL E 1 28 ? 21.624 -21.778 -22.945 1.00 19.59 6 VAL E C 1
ATOM 3595 O O . VAL E 1 28 ? 21.934 -22.953 -22.812 1.00 20.53 6 VAL E O 1
ATOM 3599 N N . TYR E 1 29 ? 20.398 -21.312 -22.756 1.00 20.16 7 TYR E N 1
ATOM 3600 C CA . TYR E 1 29 ? 19.273 -22.143 -22.355 1.00 20.94 7 TYR E CA 1
ATOM 3601 C C . TYR E 1 29 ? 18.394 -22.394 -23.565 1.00 21.76 7 TYR E C 1
ATOM 3602 O O . TYR E 1 29 ? 17.930 -21.436 -24.214 1.00 20.99 7 TYR E O 1
ATOM 3611 N N . ALA E 1 30 ? 18.246 -23.671 -23.897 1.00 20.61 8 ALA E N 1
ATOM 3612 C CA . ALA E 1 30 ? 17.403 -24.081 -24.998 1.00 22.43 8 ALA E CA 1
ATOM 3613 C C . ALA E 1 30 ? 16.215 -24.901 -24.491 1.00 23.10 8 ALA E C 1
ATOM 3614 O O . ALA E 1 30 ? 16.393 -25.950 -23.849 1.00 24.79 8 ALA E O 1
ATOM 3616 N N . SER E 1 31 ? 15.013 -24.386 -24.741 1.00 23.82 9 SER E N 1
ATOM 3617 C CA A SER E 1 31 ? 13.806 -25.195 -24.562 0.60 22.93 9 SER E CA 1
ATOM 3618 C CA B SER E 1 31 ? 13.766 -25.137 -24.578 0.40 23.66 9 SER E CA 1
ATOM 3619 C C . SER E 1 31 ? 13.383 -25.744 -25.919 1.00 23.60 9 SER E C 1
ATOM 3620 O O . SER E 1 31 ? 13.032 -24.994 -26.848 1.00 24.12 9 SER E O 1
ATOM 3625 N N . VAL E 1 32 ? 13.448 -27.067 -26.020 1.00 22.72 10 VAL E N 1
ATOM 3626 C CA . VAL E 1 32 ? 13.209 -27.767 -27.287 1.00 24.02 10 VAL E CA 1
ATOM 3627 C C . VAL E 1 32 ? 11.801 -28.349 -27.301 1.00 23.92 10 VAL E C 1
ATOM 3628 O O . VAL E 1 32 ? 11.275 -28.766 -26.256 1.00 23.46 10 VAL E O 1
ATOM 3632 N N . LYS E 1 33 ? 11.187 -28.328 -28.479 1.00 24.53 11 LYS E N 1
ATOM 3633 C CA . LYS E 1 33 ? 9.886 -28.970 -28.681 1.00 24.66 11 LYS E CA 1
ATOM 3634 C C . LYS E 1 33 ? 9.918 -30.417 -28.223 1.00 24.87 11 LYS E C 1
ATOM 3635 O O . LYS E 1 33 ? 10.924 -31.113 -28.384 1.00 24.82 11 LYS E O 1
ATOM 3641 N N . THR E 1 34 ? 8.823 -30.869 -27.634 1.00 25.52 12 THR E N 1
ATOM 3642 C CA . THR E 1 34 ? 8.825 -32.199 -27.030 1.00 27.45 12 THR E CA 1
ATOM 3643 C C . THR E 1 34 ? 9.222 -33.289 -28.022 1.00 27.00 12 THR E C 1
ATOM 3644 O O . THR E 1 34 ? 9.945 -34.209 -27.657 1.00 28.19 12 THR E O 1
ATOM 3648 N N . ASP E 1 35 ? 8.804 -33.160 -29.280 1.00 26.28 13 ASP E N 1
ATOM 3649 C CA . ASP E 1 35 ? 9.140 -34.148 -30.301 1.00 26.75 13 ASP E CA 1
ATOM 3650 C C . ASP E 1 35 ? 10.402 -33.872 -31.159 1.00 26.02 13 ASP E C 1
ATOM 3651 O O . ASP E 1 35 ? 10.576 -34.505 -32.174 1.00 25.14 13 ASP E O 1
ATOM 3656 N N . LYS E 1 36 ? 11.252 -32.918 -30.759 1.00 25.64 14 LYS E N 1
ATOM 3657 C CA . LYS E 1 36 ? 12.535 -32.647 -31.436 1.00 25.25 14 LYS E CA 1
ATOM 3658 C C . LYS E 1 36 ? 13.718 -32.8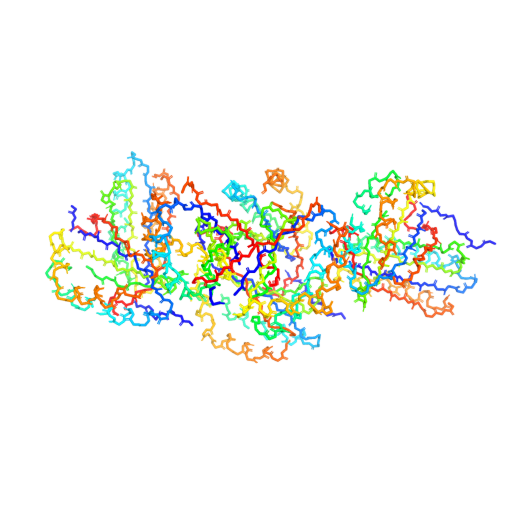40 -30.473 1.00 24.94 14 LYS E C 1
ATOM 3659 O O . LYS E 1 36 ? 14.871 -32.542 -30.777 1.00 24.30 14 LYS E O 1
ATOM 3665 N N . THR E 1 37 ? 13.398 -33.353 -29.296 1.00 25.13 15 THR E N 1
ATOM 3666 C CA . THR E 1 37 ? 14.363 -33.617 -28.250 1.00 25.50 15 THR E CA 1
ATOM 3667 C C . THR E 1 37 ? 15.562 -34.497 -28.712 1.00 24.93 15 THR E C 1
ATOM 3668 O O . THR E 1 37 ? 16.717 -34.148 -28.479 1.00 25.11 15 THR E O 1
ATOM 3672 N N . GLU E 1 38 ? 15.283 -35.597 -29.414 1.00 24.53 16 GLU E N 1
ATOM 3673 C CA . GLU E 1 38 ? 16.317 -36.480 -29.944 1.00 24.13 16 GLU E CA 1
ATOM 3674 C C . GLU E 1 38 ? 17.040 -35.884 -31.135 1.00 23.92 16 GLU E C 1
ATOM 3675 O O . GLU E 1 38 ? 18.251 -36.077 -31.304 1.00 23.51 16 GLU E O 1
ATOM 3681 N N . ALA E 1 39 ? 16.287 -35.200 -31.995 1.00 24.01 17 ALA E N 1
ATOM 3682 C CA . ALA E 1 39 ? 16.865 -34.525 -33.145 1.00 23.77 17 ALA E CA 1
ATOM 3683 C C . ALA E 1 39 ? 17.901 -33.489 -32.657 1.00 23.32 17 ALA E C 1
ATOM 3684 O O . ALA E 1 39 ? 18.986 -33.377 -33.229 1.00 23.54 17 ALA E O 1
ATOM 3686 N N . PHE E 1 40 ? 17.571 -32.789 -31.573 1.00 23.33 18 PHE E N 1
ATOM 3687 C CA . PHE E 1 40 ? 18.431 -31.735 -30.995 1.00 23.65 18 PHE E CA 1
ATOM 3688 C C . PHE E 1 40 ? 19.781 -32.264 -30.494 1.00 23.75 18 PHE E C 1
ATOM 3689 O O . PHE E 1 40 ? 20.841 -31.722 -30.837 1.00 22.64 18 PHE E O 1
ATOM 3697 N N . LYS E 1 41 ? 19.719 -33.336 -29.711 1.00 23.41 19 LYS E N 1
ATOM 3698 C CA . LYS E 1 41 ? 20.885 -34.002 -29.156 1.00 23.72 19 LYS E CA 1
ATOM 3699 C C . LYS E 1 41 ? 21.812 -34.477 -30.248 1.00 23.62 19 LYS E C 1
ATOM 3700 O O . LYS E 1 41 ? 23.017 -34.290 -30.179 1.00 22.82 19 LYS E O 1
ATOM 3706 N N . GLU E 1 42 ? 21.230 -35.057 -31.291 1.00 22.93 20 GLU E N 1
ATOM 3707 C CA . GLU E 1 42 ? 21.984 -35.529 -32.419 1.00 23.64 20 GLU E CA 1
ATOM 3708 C C . GLU E 1 42 ? 22.721 -34.366 -33.087 1.00 22.89 20 GLU E C 1
ATOM 3709 O O . GLU E 1 42 ? 23.928 -34.465 -33.317 1.00 24.30 20 GLU E O 1
ATOM 3715 N N . ALA E 1 43 ? 22.007 -33.273 -33.374 1.00 21.17 21 ALA E N 1
ATOM 3716 C CA . ALA E 1 43 ? 22.547 -32.124 -34.100 1.00 21.84 21 ALA E CA 1
ATOM 3717 C C . ALA E 1 43 ? 23.635 -31.401 -33.291 1.00 21.46 21 ALA E C 1
ATOM 3718 O O . ALA E 1 43 ? 24.615 -30.924 -33.855 1.00 21.11 21 ALA E O 1
ATOM 3720 N N . THR E 1 44 ? 23.455 -31.369 -31.975 1.00 22.13 22 THR E N 1
ATOM 3721 C CA . THR E 1 44 ? 24.336 -30.614 -31.049 1.00 22.95 22 THR E CA 1
ATOM 3722 C C . THR E 1 44 ? 25.680 -31.337 -30.769 1.00 23.23 22 THR E C 1
ATOM 3723 O O . THR E 1 44 ? 26.718 -30.690 -30.563 1.00 23.26 22 THR E O 1
ATOM 3727 N N . ARG E 1 45 ? 25.668 -32.669 -30.790 1.00 22.46 23 ARG E N 1
ATOM 3728 C CA . ARG E 1 45 ? 26.898 -33.464 -30.690 1.00 22.23 23 ARG E CA 1
ATOM 3729 C C . ARG E 1 45 ? 27.949 -32.928 -31.649 1.00 22.32 23 ARG E C 1
ATOM 3730 O O . ARG E 1 45 ? 29.087 -32.682 -31.280 1.00 21.88 23 ARG E O 1
ATOM 3746 N N . ASN E 1 47 ? 28.112 -29.850 -33.036 1.00 23.88 25 ASN E N 1
ATOM 3747 C CA . ASN E 1 47 ? 28.529 -28.509 -32.561 1.00 23.48 25 ASN E CA 1
ATOM 3748 C C . ASN E 1 47 ? 29.576 -28.606 -31.421 1.00 24.07 25 ASN E C 1
ATOM 3749 O O . ASN E 1 47 ? 30.625 -27.942 -31.427 1.00 23.75 25 ASN E O 1
ATOM 3754 N N . HIS E 1 48 ? 29.296 -29.460 -30.452 1.00 23.87 26 HIS E N 1
ATOM 3755 C CA . HIS E 1 48 ? 30.234 -29.707 -29.376 1.00 25.44 26 HIS E CA 1
ATOM 3756 C C . HIS E 1 48 ? 31.613 -30.193 -29.876 1.00 25.97 26 HIS E C 1
ATOM 3757 O O . HIS E 1 48 ? 32.650 -29.625 -29.518 1.00 26.68 26 HIS E O 1
ATOM 3764 N N . GLU E 1 49 ? 31.614 -31.242 -30.699 1.00 26.13 27 GLU E N 1
ATOM 3765 C CA . GLU E 1 49 ? 32.856 -31.872 -31.136 1.00 26.62 27 GLU E CA 1
ATOM 3766 C C . GLU E 1 49 ? 33.826 -30.883 -31.808 1.00 26.86 27 GLU E C 1
ATOM 3767 O O . GLU E 1 49 ? 35.032 -30.935 -31.541 1.00 26.49 27 GLU E O 1
ATOM 3773 N N . GLN E 1 50 ? 33.305 -29.981 -32.646 1.00 26.43 28 GLN E N 1
ATOM 3774 C CA . GLN E 1 50 ? 34.139 -28.959 -33.298 1.00 27.66 28 GLN E CA 1
ATOM 3775 C C . GLN E 1 50 ? 34.520 -27.780 -32.394 1.00 28.43 28 GLN E C 1
ATOM 3776 O O . GLN E 1 50 ? 35.650 -27.297 -32.440 1.00 29.47 28 GLN E O 1
ATOM 3782 N N . SER E 1 51 ? 33.568 -27.330 -31.578 1.00 28.66 29 SER E N 1
ATOM 3783 C CA . SER E 1 51 ? 33.733 -26.142 -30.724 1.00 29.33 29 SER E CA 1
ATOM 3784 C C . SER E 1 51 ? 34.803 -26.295 -29.642 1.00 29.50 29 SER E C 1
ATOM 3785 O O . SER E 1 51 ? 35.479 -25.329 -29.283 1.00 29.97 29 SER E O 1
ATOM 3788 N N . ILE E 1 52 ? 34.913 -27.510 -29.132 1.00 29.61 30 ILE E N 1
ATOM 3789 C CA A ILE E 1 52 ? 35.922 -27.846 -28.129 0.60 30.31 30 ILE E CA 1
ATOM 3790 C CA B ILE E 1 52 ? 35.910 -27.899 -28.138 0.40 30.60 30 ILE E CA 1
ATOM 3791 C C . ILE E 1 52 ? 37.351 -27.756 -28.678 1.00 30.57 30 ILE E C 1
ATOM 3792 O O . ILE E 1 52 ? 38.312 -27.649 -27.901 1.00 31.31 30 ILE E O 1
ATOM 3801 N N . ARG E 1 53 ? 37.480 -27.734 -30.014 1.00 31.00 31 ARG E N 1
ATOM 3802 C CA A ARG E 1 53 ? 38.782 -27.596 -30.682 0.60 30.65 31 ARG E CA 1
ATOM 3803 C CA B ARG E 1 53 ? 38.772 -27.597 -30.698 0.40 30.50 31 ARG E CA 1
ATOM 3804 C C . ARG E 1 53 ? 39.160 -26.140 -30.948 1.00 30.71 31 ARG E C 1
ATOM 3805 O O . ARG E 1 53 ? 40.290 -25.861 -31.381 1.00 30.49 31 ARG E O 1
ATOM 3820 N N . GLU E 1 54 ? 38.219 -25.216 -30.704 1.00 29.68 32 GLU E N 1
ATOM 3821 C CA . GLU E 1 54 ? 38.456 -23.778 -30.918 1.00 29.44 32 GLU E CA 1
ATOM 3822 C C . GLU E 1 54 ? 39.548 -23.269 -29.964 1.00 29.55 32 GLU E C 1
ATOM 3823 O O . GLU E 1 54 ? 39.557 -23.669 -28.803 1.00 29.96 32 GLU E O 1
ATOM 3829 N N . PRO E 1 55 ? 40.468 -22.390 -30.448 1.00 28.94 33 PRO E N 1
ATOM 3830 C CA . PRO E 1 55 ? 41.721 -22.094 -29.719 1.00 28.32 33 PRO E CA 1
ATOM 3831 C C . PRO E 1 55 ? 41.558 -21.290 -28.420 1.00 27.43 33 PRO E C 1
ATOM 3832 O O . PRO E 1 55 ? 42.428 -21.367 -27.541 1.00 27.36 33 PRO E O 1
ATOM 3836 N N . GLY E 1 56 ? 40.490 -20.505 -28.312 1.00 25.90 34 GLY E N 1
ATOM 3837 C CA . GLY E 1 56 ? 40.222 -19.783 -27.073 1.00 24.66 34 GLY E CA 1
ATOM 3838 C C . GLY E 1 56 ? 39.269 -20.508 -26.128 1.00 23.84 34 GLY E C 1
ATOM 3839 O O . GLY E 1 56 ? 38.915 -19.977 -25.067 1.00 23.38 34 GLY E O 1
ATOM 3840 N N . ASN E 1 57 ? 38.857 -21.718 -26.504 1.00 22.90 35 ASN E N 1
ATOM 3841 C CA . ASN E 1 57 ? 37.828 -22.441 -25.770 1.00 22.77 35 ASN E CA 1
ATOM 3842 C C . ASN E 1 57 ? 38.270 -23.142 -24.492 1.00 23.16 35 ASN E C 1
ATOM 3843 O O . ASN E 1 57 ? 39.323 -23.788 -24.466 1.00 22.86 35 ASN E O 1
ATOM 3856 N N . ARG E 1 59 ? 35.464 -24.456 -22.034 1.00 22.03 37 ARG E N 1
ATOM 3857 C CA . ARG E 1 59 ? 34.476 -25.533 -21.988 1.00 22.50 37 ARG E CA 1
ATOM 3858 C C . ARG E 1 59 ? 33.361 -25.289 -22.983 1.00 23.36 37 ARG E C 1
ATOM 3859 O O . ARG E 1 59 ? 33.013 -24.156 -23.292 1.00 22.80 37 ARG E O 1
ATOM 3867 N N . PHE E 1 60 ? 32.829 -26.370 -23.514 1.00 24.37 38 PHE E N 1
ATOM 3868 C CA . PHE E 1 60 ? 31.642 -26.241 -24.350 1.00 26.21 38 PHE E CA 1
ATOM 3869 C C . PHE E 1 60 ? 30.788 -27.413 -23.952 1.00 26.19 38 PHE E C 1
ATOM 3870 O O . PHE E 1 60 ? 30.645 -28.390 -24.714 1.00 27.56 38 PHE E O 1
ATOM 3878 N N . ASP E 1 61 ? 30.290 -27.361 -22.720 1.00 25.57 39 ASP E N 1
ATOM 3879 C CA . ASP E 1 61 ? 29.597 -28.517 -22.161 1.00 25.94 39 ASP E CA 1
ATOM 3880 C C . ASP E 1 61 ? 28.146 -28.514 -22.619 1.00 25.55 39 ASP E C 1
ATOM 3881 O O . ASP E 1 61 ? 27.451 -27.523 -22.543 1.00 25.97 39 ASP E O 1
ATOM 3886 N N . ILE E 1 62 ? 27.716 -29.657 -23.134 1.00 24.98 40 ILE E N 1
ATOM 3887 C CA . ILE E 1 62 ? 26.327 -29.813 -23.521 1.00 23.82 40 ILE E CA 1
ATOM 3888 C C . ILE E 1 62 ? 25.675 -30.669 -22.455 1.00 22.88 40 ILE E C 1
ATOM 3889 O O . ILE E 1 62 ? 26.074 -31.831 -22.222 1.00 22.54 40 ILE E O 1
ATOM 3894 N N . LEU E 1 63 ? 24.673 -30.074 -21.827 1.00 22.19 41 LEU E N 1
ATOM 3895 C CA . LEU E 1 63 ? 24.015 -30.639 -20.668 1.00 22.59 41 LEU E CA 1
ATOM 3896 C C . LEU E 1 63 ? 22.546 -30.694 -20.952 1.00 21.29 41 LEU E C 1
ATOM 3897 O O . LEU E 1 63 ? 22.039 -29.894 -21.710 1.00 20.14 41 LEU E O 1
ATOM 3902 N N . GLN E 1 64 ? 21.899 -31.688 -20.353 1.00 20.82 42 GLN E N 1
ATOM 3903 C CA . GLN E 1 64 ? 20.465 -31.892 -20.460 1.00 18.76 42 GLN E CA 1
ATOM 3904 C C . GLN E 1 64 ? 20.001 -32.166 -19.069 1.00 19.13 42 GLN E C 1
ATOM 3905 O O . GLN E 1 64 ? 20.631 -32.975 -18.339 1.00 19.29 42 GLN E O 1
ATOM 3911 N N . SER E 1 65 ? 18.856 -31.577 -18.757 1.00 18.96 43 SER E N 1
ATOM 3912 C CA A SER E 1 65 ? 18.279 -31.642 -17.428 0.60 19.87 43 SER E CA 1
ATOM 3913 C CA B SER E 1 65 ? 18.295 -31.617 -17.427 0.40 19.44 43 SER E CA 1
ATOM 3914 C C . SER E 1 65 ? 18.068 -33.055 -16.951 1.00 20.09 43 SER E C 1
ATOM 3915 O O . SER E 1 65 ? 17.508 -33.890 -17.684 1.00 20.42 43 SER E O 1
ATOM 3920 N N . ALA E 1 66 ? 18.493 -33.343 -15.721 1.00 19.81 44 ALA E N 1
ATOM 3921 C CA . ALA E 1 66 ? 18.227 -34.669 -15.156 1.00 20.73 44 ALA E CA 1
ATOM 3922 C C . ALA E 1 66 ? 16.718 -34.929 -15.109 1.00 20.83 44 ALA E C 1
ATOM 3923 O O . ALA E 1 66 ? 16.277 -36.074 -15.263 1.00 20.41 44 ALA E O 1
ATOM 3925 N N . ASP E 1 67 ? 15.938 -33.859 -14.889 1.00 20.52 45 ASP E N 1
ATOM 3926 C CA . ASP E 1 67 ? 14.504 -33.995 -14.593 1.00 20.87 45 ASP E CA 1
ATOM 3927 C C . ASP E 1 67 ? 13.542 -33.530 -15.701 1.00 20.45 45 ASP E C 1
ATOM 3928 O O . ASP E 1 67 ? 12.315 -33.641 -15.576 1.00 19.40 45 ASP E O 1
ATOM 3933 N N . ASP E 1 68 ? 14.106 -33.040 -16.803 1.00 20.18 46 ASP E N 1
ATOM 3934 C CA . ASP E 1 68 ? 13.292 -32.657 -17.948 1.00 19.71 46 ASP E CA 1
ATOM 3935 C C . ASP E 1 68 ? 14.086 -32.830 -19.246 1.00 19.77 46 ASP E C 1
ATOM 3936 O O . ASP E 1 68 ? 15.079 -32.128 -19.459 1.00 18.90 46 ASP E O 1
ATOM 3941 N N . PRO E 1 69 ? 13.622 -33.739 -20.137 1.00 19.76 47 PRO E N 1
ATOM 3942 C CA . PRO E 1 69 ? 14.387 -34.057 -21.355 1.00 20.10 47 PRO E CA 1
ATOM 3943 C C . PRO E 1 69 ? 14.404 -32.897 -22.360 1.00 20.95 47 PRO E C 1
ATOM 3944 O O . PRO E 1 69 ? 15.421 -32.891 -23.187 1.00 20.02 47 PRO E O 1
ATOM 3948 N N . THR E 1 70 ? 13.286 -32.083 -22.306 1.00 22.69 48 THR E N 1
ATOM 3949 C CA . THR E 1 70 ? 13.202 -30.945 -23.274 1.00 23.40 48 THR E CA 1
ATOM 3950 C C . THR E 1 70 ? 14.086 -29.684 -22.934 1.00 23.36 48 THR E C 1
ATOM 3951 O O . THR E 1 70 ? 14.174 -28.722 -23.744 1.00 23.44 48 THR E O 1
ATOM 3955 N N . ARG E 1 71 ? 14.709 -29.664 -21.740 1.00 22.77 49 ARG E N 1
ATOM 3956 C CA . ARG E 1 71 ? 15.551 -28.480 -21.422 1.00 22.07 49 ARG E CA 1
ATOM 3957 C C . ARG E 1 71 ? 17.038 -28.746 -21.375 1.00 21.21 49 ARG E C 1
ATOM 3958 O O . ARG E 1 71 ? 17.514 -29.622 -20.618 1.00 21.43 49 ARG E O 1
ATOM 3966 N N . PHE E 1 72 ? 17.783 -28.014 -22.222 1.00 19.17 50 PHE E N 1
ATOM 3967 C CA . PHE E 1 72 ? 19.202 -28.178 -22.405 1.00 18.48 50 PHE E CA 1
ATOM 3968 C C . PHE E 1 72 ? 19.914 -26.904 -22.041 1.00 18.56 50 PHE E C 1
ATOM 3969 O O . PHE E 1 72 ? 19.313 -25.828 -22.057 1.00 16.85 50 PHE E O 1
ATOM 3977 N N . VAL E 1 73 ? 21.197 -27.058 -21.724 1.00 19.38 51 VAL E N 1
ATOM 3978 C CA . VAL E 1 73 ? 22.092 -25.956 -21.508 1.00 20.44 51 VAL E CA 1
ATOM 3979 C C . VAL E 1 73 ? 23.341 -26.212 -22.301 1.00 21.27 51 VAL E C 1
ATOM 3980 O O . VAL E 1 73 ? 23.859 -27.338 -22.304 1.00 22.24 51 VAL E O 1
ATOM 3984 N N . LEU E 1 74 ? 23.774 -25.192 -23.029 1.00 20.44 52 LEU E N 1
ATOM 3985 C CA . LEU E 1 74 ? 25.093 -25.176 -23.629 1.00 22.08 52 LEU E CA 1
ATOM 3986 C C . LEU E 1 74 ? 25.877 -24.221 -22.750 1.00 22.19 52 LEU E C 1
ATOM 3987 O O . LEU E 1 74 ? 25.528 -23.053 -22.653 1.00 22.26 52 LEU E O 1
ATOM 3992 N N . TYR E 1 75 ? 26.887 -24.769 -22.080 1.00 24.11 53 TYR E N 1
ATOM 3993 C CA . TYR E 1 75 ? 27.804 -24.021 -21.187 1.00 24.96 53 TYR E CA 1
ATOM 3994 C C . TYR E 1 75 ? 29.083 -23.686 -21.956 1.00 25.52 53 TYR E C 1
ATOM 3995 O O . TYR E 1 75 ? 30.043 -24.497 -22.043 1.00 26.56 53 TYR E O 1
ATOM 4004 N N . GLU E 1 76 ? 29.093 -22.469 -22.485 1.00 25.44 54 GLU E N 1
ATOM 4005 C CA . GLU E 1 76 ? 30.092 -22.041 -23.434 1.00 25.79 54 GLU E CA 1
ATOM 4006 C C . GLU E 1 76 ? 31.095 -21.105 -22.754 1.00 25.48 54 GLU E C 1
ATOM 4007 O O . GLU E 1 76 ? 30.760 -19.975 -22.401 1.00 26.38 54 GLU E O 1
ATOM 4013 N N . ALA E 1 77 ? 32.294 -21.614 -22.484 1.00 26.12 55 ALA E N 1
ATOM 4014 C CA . ALA E 1 77 ? 33.332 -20.826 -21.796 1.00 25.65 55 ALA E CA 1
ATOM 4015 C C . ALA E 1 77 ? 34.592 -20.619 -22.623 1.00 24.93 55 ALA E C 1
ATOM 4016 O O . ALA E 1 77 ? 35.109 -21.562 -23.229 1.00 26.32 55 ALA E O 1
ATOM 4018 N N . TYR E 1 78 ? 35.060 -19.379 -22.659 1.00 25.43 56 TYR E N 1
ATOM 4019 C CA . TYR E 1 78 ? 36.179 -18.975 -23.527 1.00 26.13 56 TYR E CA 1
ATOM 4020 C C . TYR E 1 78 ? 37.126 -18.049 -22.774 1.00 26.25 56 TYR E C 1
ATOM 4021 O O . TYR E 1 78 ? 36.754 -17.482 -21.746 1.00 26.25 56 TYR E O 1
ATOM 4030 N N . LYS E 1 79 ? 38.347 -17.890 -23.275 1.00 26.24 57 LYS E N 1
ATOM 4031 C CA . LYS E 1 79 ? 39.331 -17.068 -22.568 1.00 27.30 57 LYS E CA 1
ATOM 4032 C C . LYS E 1 79 ? 38.933 -15.621 -22.616 1.00 27.39 57 LYS E C 1
ATOM 4033 O O . LYS E 1 79 ? 39.089 -14.908 -21.634 1.00 28.69 57 LYS E O 1
ATOM 4039 N N . THR E 1 80 ? 38.430 -15.196 -23.770 1.00 27.41 58 THR E N 1
ATOM 4040 C CA . THR E 1 80 ? 37.844 -13.886 -23.928 1.00 28.39 58 THR E CA 1
ATOM 4041 C C . THR E 1 80 ? 36.543 -13.917 -24.686 1.00 28.45 58 THR E C 1
ATOM 4042 O O . THR E 1 80 ? 36.158 -14.932 -25.297 1.00 28.51 58 THR E O 1
ATOM 4046 N N . ARG E 1 81 ? 35.905 -12.752 -24.641 1.00 29.12 59 ARG E N 1
ATOM 4047 C CA . ARG E 1 81 ? 34.802 -12.379 -25.500 1.00 30.12 59 ARG E CA 1
ATOM 4048 C C . ARG E 1 81 ? 35.170 -12.609 -26.974 1.00 30.79 59 ARG E C 1
ATOM 4049 O O . ARG E 1 81 ? 34.407 -13.219 -27.720 1.00 31.05 59 ARG E O 1
ATOM 4057 N N . LYS E 1 82 ? 36.349 -12.132 -27.377 1.00 31.17 60 LYS E N 1
ATOM 4058 C CA . LYS E 1 82 ? 36.849 -12.326 -28.748 1.00 32.14 60 LYS E CA 1
ATOM 4059 C C . LYS E 1 82 ? 36.675 -13.746 -29.282 1.00 31.65 60 LYS E C 1
ATOM 4060 O O . LYS E 1 82 ? 36.213 -13.952 -30.404 1.00 32.27 60 LYS E O 1
ATOM 4066 N N . ASP E 1 83 ? 37.090 -14.719 -28.482 1.00 30.84 61 ASP E N 1
ATOM 4067 C CA . ASP E 1 83 ? 36.958 -16.132 -28.806 1.00 30.19 61 ASP E CA 1
ATOM 4068 C C . ASP E 1 83 ? 35.501 -16.564 -28.897 1.00 29.75 61 ASP E C 1
ATOM 4069 O O . ASP E 1 83 ? 35.114 -17.223 -29.851 1.00 29.13 61 ASP E O 1
ATOM 4074 N N . ALA E 1 84 ? 34.690 -16.172 -27.915 1.00 29.21 62 ALA E N 1
ATOM 4075 C CA . ALA E 1 84 ? 33.244 -16.407 -27.990 1.00 28.53 62 ALA E CA 1
ATOM 4076 C C . ALA E 1 84 ? 32.664 -15.840 -29.295 1.00 28.60 62 ALA E C 1
ATOM 4077 O O . ALA E 1 84 ? 31.913 -16.526 -30.000 1.00 28.37 62 ALA E O 1
ATOM 4079 N N . ALA E 1 85 ? 33.043 -14.609 -29.645 1.00 28.57 63 ALA E N 1
ATOM 4080 C CA . ALA E 1 85 ? 32.561 -13.991 -30.883 1.00 28.52 63 ALA E CA 1
ATOM 4081 C C . ALA E 1 85 ? 32.920 -14.853 -32.094 1.00 28.50 63 ALA E C 1
ATOM 4082 O O . ALA E 1 85 ? 32.101 -15.039 -33.003 1.00 29.42 63 ALA E O 1
ATOM 4084 N N . ALA E 1 86 ? 34.138 -15.395 -32.097 1.00 28.34 64 ALA E N 1
ATOM 4085 C CA . ALA E 1 86 ? 34.634 -16.137 -33.256 1.00 27.95 64 ALA E CA 1
ATOM 4086 C C . ALA E 1 86 ? 33.886 -17.463 -33.424 1.00 27.27 64 ALA E C 1
ATOM 4087 O O . ALA E 1 86 ? 33.705 -17.939 -34.547 1.00 25.85 64 ALA E O 1
ATOM 4089 N N . HIS E 1 87 ? 33.427 -18.032 -32.304 1.00 26.65 65 HIS E N 1
ATOM 4090 C CA . HIS E 1 87 ? 32.647 -19.267 -32.322 1.00 26.01 65 HIS E CA 1
ATOM 4091 C C . HIS E 1 87 ? 31.436 -19.102 -33.255 1.00 25.93 65 HIS E C 1
ATOM 4092 O O . HIS E 1 87 ? 31.122 -19.987 -34.059 1.00 25.39 65 HIS E O 1
ATOM 4099 N N . LYS E 1 88 ? 30.799 -17.939 -33.191 1.00 24.99 66 LYS E N 1
ATOM 4100 C CA . LYS E 1 88 ? 29.589 -17.716 -33.961 1.00 24.42 66 LYS E CA 1
ATOM 4101 C C . LYS E 1 88 ? 29.847 -17.501 -35.461 1.00 25.21 66 LYS E C 1
ATOM 4102 O O . LYS E 1 88 ? 28.892 -17.311 -36.241 1.00 24.11 66 LYS E O 1
ATOM 4108 N N . GLU E 1 89 ? 31.128 -17.547 -35.859 1.00 23.75 67 GLU E N 1
ATOM 4109 C CA . GLU E 1 89 ? 31.526 -17.344 -37.264 1.00 22.70 67 GLU E CA 1
ATOM 4110 C C . GLU E 1 89 ? 31.872 -18.667 -37.961 1.00 21.81 67 GLU E C 1
ATOM 4111 O O . GLU E 1 89 ? 32.041 -18.727 -39.183 1.00 20.93 67 GLU E O 1
ATOM 4117 N N . THR E 1 90 ? 31.963 -19.728 -37.164 1.00 19.70 68 THR E N 1
ATOM 4118 C CA . THR E 1 90 ? 32.381 -21.029 -37.671 1.00 18.72 68 THR E CA 1
ATOM 4119 C C . THR E 1 90 ? 31.268 -21.725 -38.458 1.00 18.45 68 THR E C 1
ATOM 4120 O O . THR E 1 90 ? 30.074 -21.521 -38.211 1.00 18.30 68 THR E O 1
ATOM 4124 N N . ALA E 1 91 ? 31.672 -22.558 -39.401 1.00 17.77 69 ALA E N 1
ATOM 4125 C CA . ALA E 1 91 ? 30.740 -23.352 -40.174 1.00 18.36 69 ALA E CA 1
ATOM 4126 C C . ALA E 1 91 ? 29.834 -24.205 -39.291 1.00 19.05 69 ALA E C 1
ATOM 4127 O O . ALA E 1 91 ? 28.644 -24.262 -39.541 1.00 20.03 69 ALA E O 1
ATOM 4129 N N . HIS E 1 92 ? 30.399 -24.845 -38.259 1.00 19.08 70 HIS E N 1
ATOM 4130 C CA . HIS E 1 92 ? 29.644 -25.780 -37.422 1.00 19.13 70 HIS E CA 1
ATOM 4131 C C . HIS E 1 92 ? 28.557 -25.072 -36.587 1.00 19.02 70 HIS E C 1
ATOM 4132 O O . HIS E 1 92 ? 27.440 -25.583 -36.466 1.00 17.89 70 HIS E O 1
ATOM 4139 N N . TYR E 1 93 ? 28.875 -23.896 -36.062 1.00 18.54 71 TYR E N 1
ATOM 4140 C CA . TYR E 1 93 ? 27.874 -23.096 -35.392 1.00 19.88 71 TYR E CA 1
ATOM 4141 C C . TYR E 1 93 ? 26.708 -22.760 -36.337 1.00 20.61 71 TYR E C 1
ATOM 4142 O O . TYR E 1 93 ? 25.533 -22.875 -35.968 1.00 21.23 71 TYR E O 1
ATOM 4151 N N . LEU E 1 94 ? 27.048 -22.289 -37.542 1.00 20.44 72 LEU E N 1
ATOM 4152 C CA . LEU E 1 94 ? 26.064 -21.787 -38.487 1.00 20.69 72 LEU E CA 1
ATOM 4153 C C . LEU E 1 94 ? 25.168 -22.932 -38.933 1.00 20.78 72 LEU E C 1
ATOM 4154 O O . LEU E 1 94 ? 23.964 -22.763 -39.072 1.00 20.72 72 LEU E O 1
ATOM 4159 N N . THR E 1 95 ? 25.773 -24.093 -39.139 1.00 21.23 73 THR E N 1
ATOM 4160 C CA . THR E 1 95 ? 25.043 -25.295 -39.516 1.00 22.26 73 THR E CA 1
ATOM 4161 C C . THR E 1 95 ? 24.094 -25.737 -38.419 1.00 20.99 73 THR E C 1
ATOM 4162 O O . THR E 1 95 ? 22.927 -26.024 -38.678 1.00 21.42 73 THR E O 1
ATOM 4166 N N . TRP E 1 96 ? 24.607 -25.776 -37.199 1.00 19.95 74 TRP E N 1
ATOM 4167 C CA . TRP E 1 96 ? 23.808 -26.102 -36.034 1.00 19.14 74 TRP E CA 1
ATOM 4168 C C . TRP E 1 96 ? 22.632 -25.126 -35.906 1.00 17.89 74 TRP E C 1
ATOM 4169 O O . TRP E 1 96 ? 21.489 -25.561 -35.820 1.00 16.69 74 TRP E O 1
ATOM 4180 N N . ARG E 1 97 ? 22.909 -23.818 -35.954 1.00 17.89 75 ARG E N 1
ATOM 4181 C CA . ARG E 1 97 ? 21.888 -22.777 -35.729 1.00 18.28 75 ARG E CA 1
ATOM 4182 C C . ARG E 1 97 ? 20.764 -22.979 -36.745 1.00 18.32 75 ARG E C 1
ATOM 4183 O O . ARG E 1 97 ? 19.577 -22.976 -36.397 1.00 17.86 75 ARG E O 1
ATOM 4191 N N . ASP E 1 98 ? 21.159 -23.154 -38.003 1.00 18.73 76 ASP E N 1
ATOM 4192 C CA . ASP E 1 98 ? 20.208 -23.317 -39.092 1.00 19.97 76 ASP E CA 1
ATOM 4193 C C . ASP E 1 98 ? 19.411 -24.621 -38.941 1.00 18.46 76 ASP E C 1
ATOM 4194 O O . ASP E 1 98 ? 18.212 -24.655 -39.250 1.00 18.78 76 ASP E O 1
ATOM 4199 N N . THR E 1 99 ? 20.068 -25.673 -38.469 1.00 18.27 77 THR E N 1
ATOM 4200 C CA . THR E 1 99 ? 19.407 -26.971 -38.334 1.00 17.76 77 THR E CA 1
ATOM 4201 C C . THR E 1 99 ? 18.349 -27.008 -37.223 1.00 17.80 77 THR E C 1
ATOM 4202 O O . THR E 1 99 ? 17.246 -27.571 -37.406 1.00 16.99 77 THR E O 1
ATOM 4206 N N . VAL E 1 100 ? 18.696 -26.419 -36.074 1.00 15.51 78 VAL E N 1
ATOM 4207 C CA . VAL E 1 100 ? 17.828 -26.472 -34.873 1.00 15.48 78 VAL E CA 1
ATOM 4208 C C . VAL E 1 100 ? 16.804 -25.352 -34.750 1.00 15.70 78 VAL E C 1
ATOM 4209 O O . VAL E 1 100 ? 15.947 -25.418 -33.871 1.00 16.06 78 VAL E O 1
ATOM 4213 N N . ALA E 1 101 ? 16.903 -24.324 -35.596 1.00 15.31 79 ALA E N 1
ATOM 4214 C CA . ALA E 1 101 ? 16.001 -23.162 -35.514 1.00 16.06 79 ALA E CA 1
ATOM 4215 C C . ALA E 1 101 ? 14.519 -23.524 -35.357 1.00 15.78 79 ALA E C 1
ATOM 4216 O O . ALA E 1 101 ? 13.846 -22.999 -34.462 1.00 16.32 79 ALA E O 1
ATOM 4218 N N . ASP E 1 102 ? 14.019 -24.434 -36.184 1.00 16.12 80 ASP E N 1
ATOM 4219 C CA . ASP E 1 102 ? 12.611 -24.808 -36.096 1.00 16.34 80 ASP E CA 1
ATOM 4220 C C . ASP E 1 102 ? 12.301 -25.714 -34.922 1.00 15.11 80 ASP E C 1
ATOM 4221 O O . ASP E 1 102 ? 11.155 -26.063 -34.696 1.00 16.19 80 ASP E O 1
ATOM 4226 N N . TRP E 1 103 ? 13.315 -26.122 -34.188 1.00 13.96 81 TRP E N 1
ATOM 4227 C CA . TRP E 1 103 ? 13.088 -27.089 -33.125 1.00 13.91 81 TRP E CA 1
ATOM 4228 C C . TRP E 1 103 ? 12.918 -26.452 -31.762 1.00 14.38 81 TRP E C 1
ATOM 4229 O O . TRP E 1 103 ? 12.546 -27.121 -30.795 1.00 15.17 81 TRP E O 1
ATOM 4248 N N . ALA E 1 105 ? 11.196 -24.321 -28.947 1.00 16.56 83 ALA E N 1
ATOM 4249 C CA . ALA E 1 105 ? 9.879 -23.912 -28.456 1.00 17.25 83 ALA E CA 1
ATOM 4250 C C . ALA E 1 105 ? 9.800 -22.383 -28.264 1.00 17.94 83 ALA E C 1
ATOM 4251 O O . ALA E 1 105 ? 8.706 -21.803 -28.298 1.00 18.06 83 ALA E O 1
ATOM 4253 N N . GLU E 1 106 ? 10.959 -21.748 -28.059 1.00 18.83 84 GLU E N 1
ATOM 4254 C CA . GLU E 1 106 ? 11.113 -20.285 -28.209 1.00 19.86 84 GLU E CA 1
ATOM 4255 C C . GLU E 1 106 ? 12.583 -19.906 -28.357 1.00 19.69 84 GLU E C 1
ATOM 4256 O O . GLU E 1 106 ? 13.439 -20.759 -28.135 1.00 19.06 84 GLU E O 1
ATOM 4262 N N . PRO E 1 107 ? 12.886 -18.630 -28.730 1.00 19.46 85 PRO E N 1
ATOM 4263 C CA . PRO E 1 107 ? 14.294 -18.261 -28.920 1.00 19.42 85 PRO E CA 1
ATOM 4264 C C . PRO E 1 107 ? 15.121 -18.588 -27.688 1.00 18.53 85 PRO E C 1
ATOM 4265 O O . PRO E 1 107 ? 14.679 -18.322 -26.557 1.00 18.09 85 PRO E O 1
ATOM 4269 N N . ARG E 1 108 ? 16.279 -19.199 -27.927 1.00 18.33 86 ARG E N 1
ATOM 4270 C CA . ARG E 1 108 ? 17.246 -19.523 -26.873 1.00 17.11 86 ARG E CA 1
ATOM 4271 C C . ARG E 1 108 ? 17.552 -18.280 -26.019 1.00 17.34 86 ARG E C 1
ATOM 4272 O O . ARG E 1 108 ? 17.520 -17.164 -26.526 1.00 15.77 86 ARG E O 1
ATOM 4280 N N . LYS E 1 109 ? 17.809 -18.503 -24.728 1.00 16.47 87 LYS E N 1
ATOM 4281 C CA . LYS E 1 109 ? 18.189 -17.424 -23.833 1.00 17.46 87 LYS E CA 1
ATOM 4282 C C . LYS E 1 109 ? 19.687 -17.513 -23.658 1.00 17.00 87 LYS E C 1
ATOM 4283 O O . LYS E 1 109 ? 20.204 -18.604 -23.423 1.00 17.62 87 LYS E O 1
ATOM 4289 N N . GLY E 1 110 ? 20.392 -16.383 -23.725 1.00 16.94 88 GLY E N 1
ATOM 4290 C CA . GLY E 1 110 ? 21.798 -16.406 -23.353 1.00 15.72 88 GLY E CA 1
ATOM 4291 C C . GLY E 1 110 ? 22.066 -15.548 -22.115 1.00 17.01 88 GLY E C 1
ATOM 4292 O O . GLY E 1 110 ? 21.497 -14.471 -21.954 1.00 17.93 88 GLY E O 1
ATOM 4293 N N . VAL E 1 111 ? 22.950 -15.995 -21.248 1.00 15.00 89 VAL E N 1
ATOM 4294 C CA . VAL E 1 111 ? 23.281 -15.154 -20.079 1.00 15.02 89 VAL E CA 1
ATOM 4295 C C . VAL E 1 111 ? 24.776 -15.122 -19.967 1.00 13.52 89 VAL E C 1
ATOM 4296 O O . VAL E 1 111 ? 25.393 -16.173 -19.850 1.00 12.90 89 VAL E O 1
ATOM 4300 N N . ILE E 1 112 ? 25.351 -13.920 -19.976 1.00 14.14 90 ILE E N 1
ATOM 4301 C CA . ILE E 1 112 ? 26.829 -13.829 -20.008 1.00 14.30 90 ILE E CA 1
ATOM 4302 C C . ILE E 1 112 ? 27.341 -13.628 -18.588 1.00 12.29 90 ILE E C 1
ATOM 4303 O O . ILE E 1 112 ? 26.800 -12.812 -17.831 1.00 12.93 90 ILE E O 1
ATOM 4308 N N . TYR E 1 113 ? 28.404 -14.345 -18.256 1.00 12.71 91 TYR E N 1
ATOM 4309 C CA . TYR E 1 113 ? 29.071 -14.209 -16.973 1.00 11.23 91 TYR E CA 1
ATOM 4310 C C . TYR E 1 113 ? 30.588 -13.993 -17.170 1.00 11.31 91 TYR E C 1
ATOM 4311 O O . TYR E 1 113 ? 31.152 -14.380 -18.215 1.00 10.61 91 TYR E O 1
ATOM 4320 N N . GLY E 1 114 ? 31.236 -13.457 -16.141 1.00 9.95 92 GLY E N 1
ATOM 4321 C CA . GLY E 1 114 ? 32.696 -13.571 -16.052 1.00 11.19 92 GLY E CA 1
ATOM 4322 C C . GLY E 1 114 ? 33.043 -14.596 -14.995 1.00 11.36 92 GLY E C 1
ATOM 4323 O O . GLY E 1 114 ? 32.377 -14.666 -13.945 1.00 11.60 92 GLY E O 1
ATOM 4324 N N . GLY E 1 115 ? 34.085 -15.379 -15.249 1.00 12.76 93 GLY E N 1
ATOM 4325 C CA . GLY E 1 115 ? 34.558 -16.325 -14.255 1.00 14.01 93 GLY E CA 1
ATOM 4326 C C . GLY E 1 115 ? 35.297 -15.593 -13.172 1.00 15.83 93 GLY E C 1
ATOM 4327 O O . GLY E 1 115 ? 36.201 -14.825 -13.461 1.00 17.93 93 GLY E O 1
ATOM 4328 N N . LEU E 1 116 ? 34.914 -15.793 -11.917 1.00 15.70 94 LEU E N 1
ATOM 4329 C CA . 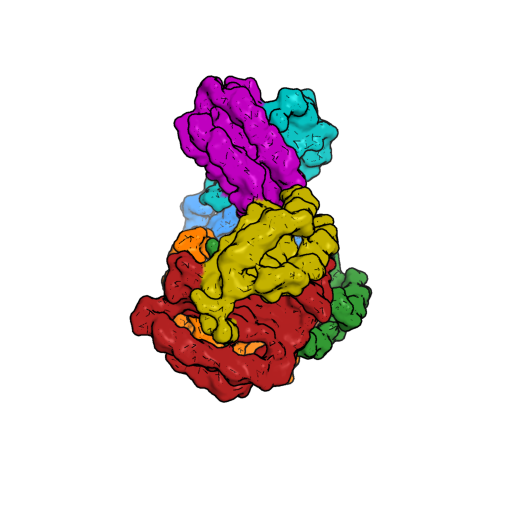LEU E 1 116 ? 35.726 -15.308 -10.818 1.00 16.21 94 LEU E CA 1
ATOM 4330 C C . LEU E 1 116 ? 36.802 -16.356 -10.563 1.00 16.82 94 LEU E C 1
ATOM 4331 O O . LEU E 1 116 ? 37.965 -16.013 -10.353 1.00 17.00 94 LEU E O 1
ATOM 4336 N N . TYR E 1 117 ? 36.403 -17.633 -10.596 1.00 17.50 95 TYR E N 1
ATOM 4337 C CA . TYR E 1 117 ? 37.294 -18.767 -10.267 1.00 17.79 95 TYR E CA 1
ATOM 4338 C C . TYR E 1 117 ? 36.982 -19.978 -11.157 1.00 17.80 95 TYR E C 1
ATOM 4339 O O . TYR E 1 117 ? 35.721 -20.086 -11.545 1.00 18.14 95 TYR E O 1
ATOM 4348 N N . GLY F 1 21 ? 24.322 -39.365 -17.133 1.00 20.08 -1 GLY F N 1
ATOM 4349 C CA . GLY F 1 21 ? 25.294 -39.079 -18.243 1.00 19.42 -1 GLY F CA 1
ATOM 4350 C C . GLY F 1 21 ? 26.606 -39.789 -17.961 1.00 18.91 -1 GLY F C 1
ATOM 4351 O O . GLY F 1 21 ? 26.619 -40.886 -17.379 1.00 18.99 -1 GLY F O 1
ATOM 4352 N N . HIS F 1 22 ? 27.708 -39.189 -18.399 1.00 17.77 0 HIS F N 1
ATOM 4353 C CA . HIS F 1 22 ? 28.973 -39.474 -17.760 1.00 17.18 0 HIS F CA 1
ATOM 4354 C C . HIS F 1 22 ? 29.124 -38.408 -16.688 1.00 16.75 0 HIS F C 1
ATOM 4355 O O . HIS F 1 22 ? 28.928 -38.673 -15.501 1.00 16.94 0 HIS F O 1
ATOM 4375 N N . TYR F 1 24 ? 28.598 -35.451 -14.109 1.00 15.08 2 TYR F N 1
ATOM 4376 C CA . TYR F 1 24 ? 27.508 -35.016 -13.233 1.00 15.12 2 TYR F CA 1
ATOM 4377 C C . TYR F 1 24 ? 27.634 -33.517 -12.947 1.00 14.91 2 TYR F C 1
ATOM 4378 O O . TYR F 1 24 ? 28.693 -33.078 -12.512 1.00 13.13 2 TYR F O 1
ATOM 4387 N N . VAL F 1 25 ? 26.559 -32.750 -13.166 1.00 15.33 3 VAL F N 1
ATOM 4388 C CA . VAL F 1 25 ? 26.619 -31.273 -13.102 1.00 15.80 3 VAL F CA 1
ATOM 4389 C C . VAL F 1 25 ? 25.505 -30.654 -12.259 1.00 17.27 3 VAL F C 1
ATOM 4390 O O . VAL F 1 25 ? 24.326 -30.923 -12.487 1.00 15.80 3 VAL F O 1
ATOM 4394 N N . THR F 1 26 ? 25.895 -29.833 -11.279 1.00 18.87 4 THR F N 1
ATOM 4395 C CA . THR F 1 26 ? 24.925 -28.977 -10.580 1.00 20.59 4 THR F CA 1
ATOM 4396 C C . THR F 1 26 ? 25.229 -27.478 -10.853 1.00 20.93 4 THR F C 1
ATOM 4397 O O . THR F 1 26 ? 26.356 -27.005 -10.618 1.00 21.46 4 THR F O 1
ATOM 4401 N N . ILE F 1 27 ? 24.230 -26.761 -11.381 1.00 22.27 5 ILE F N 1
ATOM 4402 C CA . ILE F 1 27 ? 24.338 -25.294 -11.614 1.00 22.55 5 ILE F CA 1
ATOM 4403 C C . ILE F 1 27 ? 23.616 -24.612 -10.453 1.00 24.64 5 ILE F C 1
ATOM 4404 O O . ILE F 1 27 ? 22.380 -24.703 -10.347 1.00 24.72 5 ILE F O 1
ATOM 4409 N N . VAL F 1 28 ? 24.396 -23.952 -9.593 1.00 25.22 6 VAL F N 1
ATOM 4410 C CA . VAL F 1 28 ? 23.879 -23.315 -8.384 1.00 26.01 6 VAL F CA 1
ATOM 4411 C C . VAL F 1 28 ? 23.748 -21.790 -8.593 1.00 26.16 6 VAL F C 1
ATOM 4412 O O . VAL F 1 28 ? 24.733 -21.106 -8.868 1.00 25.84 6 VAL F O 1
ATOM 4416 N N . TYR F 1 29 ? 22.516 -21.293 -8.503 1.00 25.66 7 TYR F N 1
ATOM 4417 C CA . TYR F 1 29 ? 22.263 -19.870 -8.644 1.00 25.20 7 TYR F CA 1
ATOM 4418 C C . TYR F 1 29 ? 22.183 -19.177 -7.275 1.00 25.42 7 TYR F C 1
ATOM 4419 O O . TYR F 1 29 ? 21.526 -19.686 -6.370 1.00 25.52 7 TYR F O 1
ATOM 4428 N N . ALA F 1 30 ? 22.842 -18.016 -7.153 1.00 25.96 8 ALA F N 1
ATOM 4429 C CA . ALA F 1 30 ? 22.766 -17.156 -5.936 1.00 27.12 8 ALA F CA 1
ATOM 4430 C C . ALA F 1 30 ? 22.425 -15.697 -6.263 1.00 27.03 8 ALA F C 1
ATOM 4431 O O . ALA F 1 30 ? 23.052 -15.063 -7.137 1.00 27.25 8 ALA F O 1
ATOM 4433 N N . SER F 1 31 ? 21.385 -15.187 -5.611 1.00 26.22 9 SER F N 1
ATOM 4434 C CA . SER F 1 31 ? 21.024 -13.780 -5.765 1.00 26.48 9 SER F CA 1
ATOM 4435 C C . SER F 1 31 ? 21.372 -13.084 -4.442 1.00 25.57 9 SER F C 1
ATOM 4436 O O . SER F 1 31 ? 20.698 -13.252 -3.440 1.00 23.08 9 SER F O 1
ATOM 4439 N N . VAL F 1 32 ? 22.469 -12.332 -4.441 1.00 23.85 10 VAL F N 1
ATOM 4440 C CA . VAL F 1 32 ? 22.999 -11.797 -3.185 1.00 23.36 10 VAL F CA 1
ATOM 4441 C C . VAL F 1 32 ? 22.469 -10.377 -3.007 1.00 23.36 10 VAL F C 1
ATOM 4442 O O . VAL F 1 32 ? 22.178 -9.700 -3.992 1.00 23.52 10 VAL F O 1
ATOM 4446 N N . LYS F 1 33 ? 22.340 -9.913 -1.756 1.00 23.45 11 LYS F N 1
ATOM 4447 C CA . LYS F 1 33 ? 21.926 -8.546 -1.465 1.00 23.42 11 LYS F CA 1
ATOM 4448 C C . LYS F 1 33 ? 22.946 -7.586 -2.018 1.00 25.12 11 LYS F C 1
ATOM 4449 O O . LYS F 1 33 ? 24.180 -7.865 -1.975 1.00 24.10 11 LYS F O 1
ATOM 4455 N N . THR F 1 34 ? 22.477 -6.435 -2.497 1.00 25.70 12 THR F N 1
ATOM 4456 C CA . THR F 1 34 ? 23.415 -5.520 -3.160 1.00 27.29 12 THR F CA 1
ATOM 4457 C C . THR F 1 34 ? 24.674 -5.125 -2.356 1.00 27.00 12 THR F C 1
ATOM 4458 O O . THR F 1 34 ? 25.762 -4.990 -2.925 1.00 28.05 12 THR F O 1
ATOM 4462 N N . ASP F 1 35 ? 24.521 -4.978 -1.042 1.00 25.17 13 ASP F N 1
ATOM 4463 C CA . ASP F 1 35 ? 25.588 -4.560 -0.121 1.00 24.51 13 ASP F CA 1
ATOM 4464 C C . ASP F 1 35 ? 26.489 -5.725 0.321 1.00 22.29 13 ASP F C 1
ATOM 4465 O O . ASP F 1 35 ? 27.378 -5.538 1.162 1.00 21.27 13 ASP F O 1
ATOM 4470 N N . LYS F 1 36 ? 26.276 -6.915 -0.248 1.00 18.80 14 LYS F N 1
ATOM 4471 C CA . LYS F 1 36 ? 27.046 -8.104 0.161 1.00 16.90 14 LYS F CA 1
ATOM 4472 C C . LYS F 1 36 ? 27.750 -8.836 -1.009 1.00 15.28 14 LYS F C 1
ATOM 4473 O O . LYS F 1 36 ? 28.223 -9.985 -0.849 1.00 14.72 14 LYS F O 1
ATOM 4479 N N . THR F 1 37 ? 27.810 -8.215 -2.180 1.00 12.81 15 THR F N 1
ATOM 4480 C CA . THR F 1 37 ? 28.482 -8.896 -3.290 1.00 13.23 15 THR F CA 1
ATOM 4481 C C . THR F 1 37 ? 29.951 -9.235 -2.961 1.00 12.78 15 THR F C 1
ATOM 4482 O O . THR F 1 37 ? 30.390 -10.348 -3.204 1.00 13.78 15 THR F O 1
ATOM 4486 N N . GLU F 1 38 ? 30.708 -8.281 -2.417 1.00 13.55 16 GLU F N 1
ATOM 4487 C CA . GLU F 1 38 ? 32.142 -8.540 -2.093 1.00 14.48 16 GLU F CA 1
ATOM 4488 C C . GLU F 1 38 ? 32.260 -9.564 -0.959 1.00 15.32 16 GLU F C 1
ATOM 4489 O O . GLU F 1 38 ? 33.134 -10.431 -0.984 1.00 14.95 16 GLU F O 1
ATOM 4495 N N . ALA F 1 39 ? 31.366 -9.481 0.027 1.00 15.84 17 ALA F N 1
ATOM 4496 C CA . ALA F 1 39 ? 31.358 -10.464 1.118 1.00 16.38 17 ALA F CA 1
ATOM 4497 C C . ALA F 1 39 ? 31.120 -11.891 0.545 1.00 17.49 17 ALA F C 1
ATOM 4498 O O . ALA F 1 39 ? 31.863 -12.843 0.864 1.00 18.33 17 ALA F O 1
ATOM 4500 N N . PHE F 1 40 ? 30.138 -12.012 -0.354 1.00 16.67 18 PHE F N 1
ATOM 4501 C CA . PHE F 1 40 ? 29.830 -13.314 -0.948 1.00 18.18 18 PHE F CA 1
ATOM 4502 C C . PHE F 1 40 ? 30.971 -13.861 -1.781 1.00 18.27 18 PHE F C 1
ATOM 4503 O O . PHE F 1 40 ? 31.226 -15.057 -1.734 1.00 20.78 18 PHE F O 1
ATOM 4511 N N . LYS F 1 41 ? 31.655 -13.016 -2.540 1.00 18.74 19 LYS F N 1
ATOM 4512 C CA A LYS F 1 41 ? 32.732 -13.502 -3.395 0.60 19.92 19 LYS F CA 1
ATOM 4513 C CA B LYS F 1 41 ? 32.779 -13.436 -3.396 0.40 19.19 19 LYS F CA 1
ATOM 4514 C C . LYS F 1 41 ? 33.900 -13.983 -2.530 1.00 20.46 19 LYS F C 1
ATOM 4515 O O . LYS F 1 41 ? 34.543 -14.998 -2.841 1.00 20.18 19 LYS F O 1
ATOM 4526 N N . GLU F 1 42 ? 34.154 -13.259 -1.435 1.00 20.17 20 GLU F N 1
ATOM 4527 C CA . GLU F 1 42 ? 35.205 -13.620 -0.507 1.00 21.40 20 GLU F CA 1
ATOM 4528 C C . GLU F 1 42 ? 34.932 -14.992 0.099 1.00 22.33 20 GLU F C 1
ATOM 4529 O O . GLU F 1 42 ? 35.809 -15.881 0.069 1.00 24.13 20 GLU F O 1
ATOM 4535 N N . ALA F 1 43 ? 33.729 -15.178 0.624 1.00 22.92 21 ALA F N 1
ATOM 4536 C CA . ALA F 1 43 ? 33.331 -16.483 1.198 1.00 25.02 21 ALA F CA 1
ATOM 4537 C C . ALA F 1 43 ? 33.359 -17.598 0.159 1.00 25.67 21 ALA F C 1
ATOM 4538 O O . ALA F 1 43 ? 33.691 -18.751 0.487 1.00 25.94 21 ALA F O 1
ATOM 4540 N N . THR F 1 44 ? 33.006 -17.266 -1.087 1.00 25.74 22 THR F N 1
ATOM 4541 C CA . THR F 1 44 ? 32.857 -18.292 -2.139 1.00 25.85 22 THR F CA 1
ATOM 4542 C C . THR F 1 44 ? 34.204 -18.756 -2.687 1.00 27.01 22 THR F C 1
ATOM 4543 O O . THR F 1 44 ? 34.325 -19.908 -3.136 1.00 28.05 22 THR F O 1
ATOM 4547 N N . ARG F 1 45 ? 35.208 -17.879 -2.600 1.00 25.91 23 ARG F N 1
ATOM 4548 C CA . ARG F 1 45 ? 36.591 -18.151 -3.046 1.00 25.80 23 ARG F CA 1
ATOM 4549 C C . ARG F 1 45 ? 37.262 -19.340 -2.313 1.00 24.45 23 ARG F C 1
ATOM 4550 O O . ARG F 1 45 ? 37.908 -20.206 -2.956 1.00 25.25 23 ARG F O 1
ATOM 4566 N N . ASN F 1 47 ? 35.922 -21.927 -0.739 1.00 15.76 25 ASN F N 1
ATOM 4567 C CA . ASN F 1 47 ? 35.293 -23.064 -1.373 1.00 13.82 25 ASN F CA 1
ATOM 4568 C C . ASN F 1 47 ? 35.916 -23.508 -2.723 1.00 13.20 25 ASN F C 1
ATOM 4569 O O . ASN F 1 47 ? 36.247 -24.669 -2.911 1.00 12.56 25 ASN F O 1
ATOM 4574 N N . HIS F 1 48 ? 36.052 -22.590 -3.671 1.00 12.31 26 HIS F N 1
ATOM 4575 C CA . HIS F 1 48 ? 36.633 -22.953 -4.963 1.00 12.14 26 HIS F CA 1
ATOM 4576 C C . HIS F 1 48 ? 38.054 -23.545 -4.838 1.00 11.95 26 HIS F C 1
ATOM 4577 O O . HIS F 1 48 ? 38.341 -24.610 -5.407 1.00 10.97 26 HIS F O 1
ATOM 4584 N N . GLU F 1 49 ? 38.937 -22.845 -4.122 1.00 11.80 27 GLU F N 1
ATOM 4585 C CA . GLU F 1 49 ? 40.338 -23.222 -4.122 1.00 12.21 27 GLU F CA 1
ATOM 4586 C C . GLU F 1 49 ? 40.491 -24.690 -3.732 1.00 12.58 27 GLU F C 1
ATOM 4587 O O . GLU F 1 49 ? 41.266 -25.436 -4.345 1.00 12.35 27 GLU F O 1
ATOM 4593 N N . GLN F 1 50 ? 39.731 -25.098 -2.719 1.00 12.93 28 GLN F N 1
ATOM 4594 C CA . GLN F 1 50 ? 39.783 -26.476 -2.276 1.00 13.40 28 GLN F CA 1
ATOM 4595 C C . GLN F 1 50 ? 38.935 -27.429 -3.095 1.00 13.49 28 GLN F C 1
ATOM 4596 O O . GLN F 1 50 ? 39.301 -28.600 -3.242 1.00 13.42 28 GLN F O 1
ATOM 4602 N N . SER F 1 51 ? 37.810 -26.964 -3.625 1.00 13.72 29 SER F N 1
ATOM 4603 C CA . SER F 1 51 ? 36.956 -27.903 -4.372 1.00 13.70 29 SER F CA 1
ATOM 4604 C C . SER F 1 51 ? 37.535 -28.361 -5.718 1.00 14.53 29 SER F C 1
ATOM 4605 O O . SER F 1 51 ? 37.370 -29.550 -6.071 1.00 14.07 29 SER F O 1
ATOM 4608 N N . ILE F 1 52 ? 38.281 -27.471 -6.401 1.00 13.24 30 ILE F N 1
ATOM 4609 C CA . ILE F 1 52 ? 39.001 -27.886 -7.634 1.00 14.24 30 ILE F CA 1
ATOM 4610 C C . ILE F 1 52 ? 40.058 -28.977 -7.386 1.00 14.92 30 ILE F C 1
ATOM 4611 O O . ILE F 1 52 ? 40.435 -29.719 -8.303 1.00 14.92 30 ILE F O 1
ATOM 4616 N N . ARG F 1 53 ? 40.543 -29.027 -6.150 1.00 15.69 31 ARG F N 1
ATOM 4617 C CA . ARG F 1 53 ? 41.364 -30.116 -5.651 1.00 16.76 31 ARG F CA 1
ATOM 4618 C C . ARG F 1 53 ? 40.487 -30.953 -4.715 1.00 17.99 31 ARG F C 1
ATOM 4619 O O . ARG F 1 53 ? 40.667 -30.954 -3.490 1.00 18.83 31 ARG F O 1
ATOM 4627 N N . GLU F 1 54 ? 39.498 -31.608 -5.320 1.00 18.48 32 GLU F N 1
ATOM 4628 C CA . GLU F 1 54 ? 38.719 -32.686 -4.709 1.00 19.48 32 GLU F CA 1
ATOM 4629 C C . GLU F 1 54 ? 38.655 -33.780 -5.805 1.00 19.95 32 GLU F C 1
ATOM 4630 O O . GLU F 1 54 ? 38.364 -33.456 -6.974 1.00 19.32 32 GLU F O 1
ATOM 4636 N N . PRO F 1 55 ? 39.002 -35.052 -5.459 1.00 20.60 33 PRO F N 1
ATOM 4637 C CA . PRO F 1 55 ? 38.982 -36.159 -6.433 1.00 21.15 33 PRO F CA 1
ATOM 4638 C C . PRO F 1 55 ? 37.660 -36.265 -7.207 1.00 21.73 33 PRO F C 1
ATOM 4639 O O . PRO F 1 55 ? 36.579 -36.246 -6.609 1.00 22.11 33 PRO F O 1
ATOM 4643 N N . GLY F 1 56 ? 37.760 -36.362 -8.530 1.00 22.08 34 GLY F N 1
ATOM 4644 C CA . GLY F 1 56 ? 36.580 -36.466 -9.380 1.00 21.92 34 GLY F CA 1
ATOM 4645 C C . GLY F 1 56 ? 36.042 -35.147 -9.893 1.00 22.26 34 GLY F C 1
ATOM 4646 O O . GLY F 1 56 ? 35.107 -35.132 -10.706 1.00 22.52 34 GLY F O 1
ATOM 4647 N N . ASN F 1 57 ? 36.600 -34.029 -9.427 1.00 21.76 35 ASN F N 1
ATOM 4648 C CA . ASN F 1 57 ? 36.134 -32.735 -9.909 1.00 21.25 35 ASN F CA 1
ATOM 4649 C C . ASN F 1 57 ? 36.645 -32.457 -11.330 1.00 22.16 35 ASN F C 1
ATOM 4650 O O . ASN F 1 57 ? 37.788 -32.802 -11.663 1.00 21.31 35 ASN F O 1
ATOM 4663 N N . ARG F 1 59 ? 34.991 -29.375 -13.102 1.00 22.92 37 ARG F N 1
ATOM 4664 C CA . ARG F 1 59 ? 34.756 -27.936 -13.151 1.00 22.07 37 ARG F CA 1
ATOM 4665 C C . ARG F 1 59 ? 34.239 -27.498 -11.804 1.00 21.78 37 ARG F C 1
ATOM 4666 O O . ARG F 1 59 ? 33.290 -28.094 -11.261 1.00 21.56 37 ARG F O 1
ATOM 4674 N N . PHE F 1 60 ? 34.821 -26.419 -11.294 1.00 20.43 38 PHE F N 1
ATOM 4675 C CA . PHE F 1 60 ? 34.213 -25.734 -10.176 1.00 19.60 38 PHE F CA 1
ATOM 4676 C C . PHE F 1 60 ? 34.312 -24.241 -10.443 1.00 19.87 38 PHE F C 1
ATOM 4677 O O . PHE F 1 60 ? 35.019 -23.521 -9.748 1.00 18.29 38 PHE F O 1
ATOM 4685 N N . ASP F 1 61 ? 33.581 -23.800 -11.480 1.00 20.03 39 ASP F N 1
ATOM 4686 C CA . ASP F 1 61 ? 33.555 -22.405 -11.898 1.00 19.96 39 ASP F CA 1
ATOM 4687 C C . ASP F 1 61 ? 32.571 -21.559 -11.097 1.00 19.25 39 ASP F C 1
ATOM 4688 O O . ASP F 1 61 ? 31.421 -21.933 -10.893 1.00 18.01 39 ASP F O 1
ATOM 4693 N N . ILE F 1 62 ? 33.047 -20.402 -10.652 1.00 18.03 40 ILE F N 1
ATOM 4694 C CA . ILE F 1 62 ? 32.191 -19.488 -9.894 1.00 17.60 40 ILE F CA 1
ATOM 4695 C C . ILE F 1 62 ? 32.070 -18.288 -10.806 1.00 16.57 40 ILE F C 1
ATOM 4696 O O . ILE F 1 62 ? 33.074 -17.691 -11.199 1.00 18.30 40 ILE F O 1
ATOM 4701 N N . LEU F 1 63 ? 30.832 -17.938 -11.120 1.00 15.10 41 LEU F N 1
ATOM 4702 C CA . LEU F 1 63 ? 30.566 -16.982 -12.198 1.00 15.53 41 LEU F CA 1
ATOM 4703 C C . LEU F 1 63 ? 29.808 -15.807 -11.615 1.00 14.83 41 LEU F C 1
ATOM 4704 O O . LEU F 1 63 ? 29.036 -15.995 -10.677 1.00 14.33 41 LEU F O 1
ATOM 4709 N N . GLN F 1 64 ? 30.065 -14.603 -12.114 1.00 13.16 42 GLN F N 1
ATOM 4710 C CA . GLN F 1 64 ? 29.301 -13.437 -11.699 1.00 14.93 42 GLN F CA 1
ATOM 4711 C C . GLN F 1 64 ? 28.691 -12.836 -12.937 1.00 16.71 42 GLN F C 1
ATOM 4712 O O . GLN F 1 64 ? 29.361 -12.677 -13.956 1.00 16.67 42 GLN F O 1
ATOM 4718 N N . SER F 1 65 ? 27.393 -12.552 -12.890 1.00 16.29 43 SER F N 1
ATOM 4719 C CA . SER F 1 65 ? 26.720 -12.128 -14.094 1.00 16.88 43 SER F CA 1
ATOM 4720 C C . SER F 1 65 ? 27.279 -10.771 -14.617 1.00 16.44 43 SER F C 1
ATOM 4721 O O . SER F 1 65 ? 27.571 -9.860 -13.850 1.00 16.43 43 SER F O 1
ATOM 4724 N N . ALA F 1 66 ? 27.416 -10.660 -15.928 1.00 17.78 44 ALA F N 1
ATOM 4725 C CA . ALA F 1 66 ? 27.898 -9.414 -16.553 1.00 19.24 44 ALA F CA 1
ATOM 4726 C C . ALA F 1 66 ? 26.859 -8.309 -16.390 1.00 19.56 44 ALA F C 1
ATOM 4727 O O . ALA F 1 66 ? 27.206 -7.142 -16.212 1.00 21.36 44 ALA F O 1
ATOM 4729 N N . ASP F 1 67 ? 25.576 -8.666 -16.412 1.00 20.15 45 ASP F N 1
ATOM 4730 C CA . ASP F 1 67 ? 24.505 -7.649 -16.291 1.00 20.74 45 ASP F CA 1
ATOM 4731 C C . ASP F 1 67 ? 24.205 -7.214 -14.867 1.00 20.61 45 ASP F C 1
ATOM 4732 O O . ASP F 1 67 ? 23.617 -6.151 -14.647 1.00 20.09 45 ASP F O 1
ATOM 4737 N N . ASP F 1 68 ? 24.545 -8.058 -13.896 1.00 19.50 46 ASP F N 1
ATOM 4738 C CA . ASP F 1 68 ? 24.104 -7.808 -12.511 1.00 19.70 46 ASP F CA 1
ATOM 4739 C C . ASP F 1 68 ? 25.134 -8.385 -11.580 1.00 18.33 46 ASP F C 1
ATOM 4740 O O . ASP F 1 68 ? 25.154 -9.591 -11.405 1.00 18.77 46 ASP F O 1
ATOM 4745 N N . PRO F 1 69 ? 25.992 -7.529 -10.996 1.00 18.97 47 PRO F N 1
ATOM 4746 C CA . PRO F 1 69 ? 27.031 -8.006 -10.058 1.00 19.38 47 PRO F CA 1
ATOM 4747 C C . PRO F 1 69 ? 26.470 -8.829 -8.852 1.00 18.62 47 PRO F C 1
ATOM 4748 O O . PRO F 1 69 ? 27.240 -9.542 -8.181 1.00 18.48 47 PRO F O 1
ATOM 4752 N N . THR F 1 70 ? 25.162 -8.741 -8.581 1.00 16.76 48 THR F N 1
ATOM 4753 C CA . THR F 1 70 ? 24.614 -9.427 -7.401 1.00 15.77 48 THR F CA 1
ATOM 4754 C C . THR F 1 70 ? 24.242 -10.897 -7.732 1.00 16.60 48 THR F C 1
ATOM 4755 O O . THR F 1 70 ? 23.964 -11.699 -6.832 1.00 16.26 48 THR F O 1
ATOM 4759 N N . ARG F 1 71 ? 24.248 -11.238 -9.024 1.00 14.25 49 ARG F N 1
ATOM 4760 C CA . ARG F 1 71 ? 23.856 -12.574 -9.484 1.00 15.20 49 ARG F CA 1
ATOM 4761 C C . ARG F 1 71 ? 25.064 -13.430 -9.810 1.00 14.49 49 ARG F C 1
ATOM 4762 O O . ARG F 1 71 ? 25.879 -13.063 -10.655 1.00 13.81 49 ARG F O 1
ATOM 4770 N N . PHE F 1 72 ? 25.158 -14.586 -9.162 1.00 13.09 50 PHE F N 1
ATOM 4771 C CA . PHE F 1 72 ? 26.268 -15.497 -9.270 1.00 12.79 50 PHE F CA 1
ATOM 4772 C C . PHE F 1 72 ? 25.804 -16.901 -9.647 1.00 14.58 50 PHE F C 1
ATOM 4773 O O . PHE F 1 72 ? 24.672 -17.263 -9.381 1.00 14.72 50 PHE F O 1
ATOM 4781 N N . VAL F 1 73 ? 26.729 -17.692 -10.188 1.00 15.03 51 VAL F N 1
ATOM 4782 C CA . VAL F 1 73 ? 26.479 -19.084 -10.486 1.00 16.37 51 VAL F CA 1
ATOM 4783 C C . VAL F 1 73 ? 27.672 -19.893 -10.064 1.00 16.47 51 VAL F C 1
ATOM 4784 O O . VAL F 1 73 ? 28.819 -19.511 -10.344 1.00 17.45 51 VAL F O 1
ATOM 4788 N N . LEU F 1 74 ? 27.400 -20.991 -9.355 1.00 16.37 52 LEU F N 1
ATOM 4789 C CA . LEU F 1 74 ? 28.412 -21.971 -9.062 1.00 17.18 52 LEU F CA 1
ATOM 4790 C C . LEU F 1 74 ? 28.127 -23.150 -10.002 1.00 17.22 52 LEU F C 1
ATOM 4791 O O . LEU F 1 74 ? 27.069 -23.756 -9.925 1.00 16.71 52 LEU F O 1
ATOM 4796 N N . TYR F 1 75 ? 29.092 -23.435 -10.871 1.00 17.91 53 TYR F N 1
ATOM 4797 C CA . TYR F 1 75 ? 28.968 -24.494 -11.877 1.00 19.60 53 TYR F CA 1
ATOM 4798 C C . TYR F 1 75 ? 29.805 -25.668 -11.378 1.00 19.48 53 TYR F C 1
ATOM 4799 O O . TYR F 1 75 ? 31.017 -25.706 -11.586 1.00 20.04 53 TYR F O 1
ATOM 4808 N N . GLU F 1 76 ? 29.164 -26.600 -10.713 1.00 19.60 54 GLU F N 1
ATOM 4809 C CA . GLU F 1 76 ? 29.870 -27.703 -10.052 1.00 21.78 54 GLU F CA 1
ATOM 4810 C C . GLU F 1 76 ? 29.767 -29.035 -10.831 1.00 21.59 54 GLU F C 1
ATOM 4811 O O . GLU F 1 76 ? 28.706 -29.684 -10.847 1.00 20.72 54 GLU F O 1
ATOM 4817 N N . ALA F 1 77 ? 30.878 -29.435 -11.466 1.00 22.02 55 ALA F N 1
ATOM 4818 C CA . ALA F 1 77 ? 30.898 -30.652 -12.318 1.00 21.94 55 ALA F CA 1
ATOM 4819 C C . ALA F 1 77 ? 31.887 -31.703 -11.822 1.00 23.32 55 ALA F C 1
ATOM 4820 O O . ALA F 1 77 ? 33.058 -31.363 -11.480 1.00 23.16 55 ALA F O 1
ATOM 4822 N N . TYR F 1 78 ? 31.413 -32.948 -11.791 1.00 23.28 56 TYR F N 1
ATOM 4823 C CA . TYR F 1 78 ? 32.184 -34.103 -11.315 1.00 24.22 56 TYR F CA 1
ATOM 4824 C C . TYR F 1 78 ? 32.091 -35.320 -12.256 1.00 23.99 56 TYR F C 1
ATOM 4825 O O . TYR F 1 78 ? 31.157 -35.451 -13.077 1.00 23.02 56 TYR F O 1
ATOM 4834 N N . LYS F 1 79 ? 33.047 -36.243 -12.126 1.00 24.73 57 LYS F N 1
ATOM 4835 C CA . LYS F 1 79 ? 32.996 -37.481 -12.919 1.00 24.41 57 LYS F CA 1
ATOM 4836 C C . LYS F 1 79 ? 31.762 -38.338 -12.562 1.00 24.19 57 LYS F C 1
ATOM 4837 O O . LYS F 1 79 ? 31.206 -39.038 -13.416 1.00 24.31 57 LYS F O 1
ATOM 4843 N N . THR F 1 80 ? 31.366 -38.317 -11.293 1.00 23.47 58 THR F N 1
ATOM 4844 C CA . THR F 1 80 ? 30.242 -39.125 -10.830 1.00 23.02 58 THR F CA 1
ATOM 4845 C C . THR F 1 80 ? 29.379 -38.304 -9.867 1.00 22.34 58 THR F C 1
ATOM 4846 O O . THR F 1 80 ? 29.846 -37.277 -9.305 1.00 21.88 58 THR F O 1
ATOM 4850 N N . ARG F 1 81 ? 28.125 -38.729 -9.683 1.00 20.08 59 ARG F N 1
ATOM 4851 C CA . ARG F 1 81 ? 27.253 -38.129 -8.657 1.00 19.80 59 ARG F CA 1
ATOM 4852 C C . ARG F 1 81 ? 27.792 -38.384 -7.221 1.00 20.10 59 ARG F C 1
ATOM 4853 O O . ARG F 1 81 ? 27.670 -37.535 -6.344 1.00 20.32 59 ARG F O 1
ATOM 4861 N N . LYS F 1 82 ? 28.372 -39.569 -7.004 1.00 19.38 60 LYS F N 1
ATOM 4862 C CA A LYS F 1 82 ? 29.066 -39.917 -5.759 0.60 19.45 60 LYS F CA 1
ATOM 4863 C CA B LYS F 1 82 ? 29.042 -39.890 -5.743 0.40 19.48 60 LYS F CA 1
ATOM 4864 C C . LYS F 1 82 ? 30.152 -38.897 -5.388 1.00 19.47 60 LYS F C 1
ATOM 4865 O O . LYS F 1 82 ? 30.336 -38.558 -4.205 1.00 18.84 60 LYS F O 1
ATOM 4876 N N . ASP F 1 83 ? 30.877 -38.422 -6.402 1.00 19.73 61 ASP F N 1
ATOM 4877 C CA . ASP F 1 83 ? 31.918 -37.402 -6.192 1.00 21.51 61 ASP F CA 1
ATOM 4878 C C . ASP F 1 83 ? 31.318 -36.083 -5.683 1.00 21.15 61 ASP F C 1
ATOM 4879 O O . ASP F 1 83 ? 31.838 -35.503 -4.723 1.00 21.33 61 ASP F O 1
ATOM 4884 N N . ALA F 1 84 ? 30.237 -35.629 -6.327 1.00 20.86 62 ALA F N 1
ATOM 4885 C CA . ALA F 1 84 ? 29.498 -34.407 -5.929 1.00 20.10 62 ALA F CA 1
ATOM 4886 C C . ALA F 1 84 ? 28.856 -34.568 -4.535 1.00 20.17 62 ALA F C 1
ATOM 4887 O O . ALA F 1 84 ? 28.857 -33.635 -3.735 1.00 20.11 62 ALA F O 1
ATOM 4889 N N . ALA F 1 85 ? 28.311 -35.755 -4.267 1.00 19.19 63 ALA F N 1
ATOM 4890 C CA . ALA F 1 85 ? 27.736 -36.087 -2.961 1.00 19.68 63 ALA F CA 1
ATOM 4891 C C . ALA F 1 85 ? 28.743 -35.880 -1.810 1.00 19.74 63 ALA F C 1
ATOM 4892 O O . ALA F 1 85 ? 28.358 -35.484 -0.698 1.00 20.56 63 ALA F O 1
ATOM 4894 N N . ALA F 1 86 ? 30.022 -36.164 -2.098 1.00 19.37 64 ALA F N 1
ATOM 4895 C CA . ALA F 1 86 ? 31.133 -36.039 -1.151 1.00 18.89 64 ALA F CA 1
ATOM 4896 C C . ALA F 1 86 ? 31.454 -34.566 -0.918 1.00 18.25 64 ALA F C 1
ATOM 4897 O O . ALA F 1 86 ? 31.995 -34.206 0.129 1.00 17.62 64 ALA F O 1
ATOM 4899 N N . HIS F 1 87 ? 31.110 -33.724 -1.895 1.00 17.04 65 HIS F N 1
ATOM 4900 C CA . HIS F 1 87 ? 31.364 -32.281 -1.728 1.00 17.25 65 HIS F CA 1
ATOM 4901 C C . HIS F 1 87 ? 30.553 -31.621 -0.601 1.00 17.17 65 HIS F C 1
ATOM 4902 O O . HIS F 1 87 ? 31.106 -30.768 0.119 1.00 16.69 65 HIS F O 1
ATOM 4909 N N . LYS F 1 88 ? 29.273 -31.982 -0.440 1.00 16.32 66 LYS F N 1
ATOM 4910 C CA . LYS F 1 88 ? 28.486 -31.448 0.688 1.00 17.37 66 LYS F CA 1
ATOM 4911 C C . LYS F 1 88 ? 28.980 -31.974 2.065 1.00 17.48 66 LYS F C 1
ATOM 4912 O O . LYS F 1 88 ? 28.570 -31.476 3.139 1.00 18.24 66 LYS F O 1
ATOM 4918 N N . GLU F 1 89 ? 29.870 -32.963 2.029 1.00 16.79 67 GLU F N 1
ATOM 4919 C CA A GLU F 1 89 ? 30.464 -33.537 3.240 0.50 16.37 67 GLU F CA 1
ATOM 4920 C CA B GLU F 1 89 ? 30.440 -33.504 3.261 0.50 16.65 67 GLU F CA 1
ATOM 4921 C C . GLU F 1 89 ? 31.756 -32.849 3.681 1.00 16.26 67 GLU F C 1
ATOM 4922 O O . GLU F 1 89 ? 32.274 -33.127 4.782 1.00 15.85 67 GLU F O 1
ATOM 4933 N N . THR F 1 90 ? 32.278 -31.957 2.832 1.00 15.81 68 THR F N 1
ATOM 4934 C CA . THR F 1 90 ? 33.576 -31.322 3.100 1.00 15.68 68 THR F CA 1
ATOM 4935 C C . THR F 1 90 ? 33.449 -30.198 4.128 1.00 16.22 68 THR F C 1
ATOM 4936 O O . THR F 1 90 ? 32.388 -29.564 4.230 1.00 16.34 68 THR F O 1
ATOM 4940 N N . ALA F 1 91 ? 34.521 -29.963 4.897 1.00 15.87 69 ALA F N 1
ATOM 4941 C CA . ALA F 1 91 ? 34.541 -28.830 5.821 1.00 16.34 69 ALA F CA 1
ATOM 4942 C C . ALA F 1 91 ? 34.274 -27.525 5.058 1.00 16.56 69 ALA F C 1
ATOM 4943 O O . ALA F 1 91 ? 33.382 -26.738 5.444 1.00 16.61 69 ALA F O 1
ATOM 4945 N N . HIS F 1 92 ? 35.033 -27.323 3.968 1.00 16.24 70 HIS F N 1
ATOM 4946 C CA . HIS F 1 92 ? 34.980 -26.079 3.237 1.00 16.10 70 HIS F CA 1
ATOM 4947 C C . HIS F 1 92 ? 33.581 -25.792 2.679 1.00 15.79 70 HIS F C 1
ATOM 4948 O O . HIS F 1 92 ? 33.176 -24.624 2.628 1.00 15.36 70 HIS F O 1
ATOM 4955 N N . TYR F 1 93 ? 32.827 -26.831 2.273 1.00 16.17 71 TYR F N 1
ATOM 4956 C CA . TYR F 1 93 ? 31.411 -26.585 1.883 1.00 16.05 71 TYR F CA 1
ATOM 4957 C C . TYR F 1 93 ? 30.508 -26.151 3.050 1.00 14.81 71 TYR F C 1
ATOM 4958 O O . TYR F 1 93 ? 29.620 -25.320 2.875 1.00 14.28 71 TYR F O 1
ATOM 4967 N N . LEU F 1 94 ? 30.732 -26.737 4.220 1.00 15.48 72 LEU F N 1
ATOM 4968 C CA . LEU F 1 94 ? 29.958 -26.421 5.432 1.00 14.86 72 LEU F CA 1
ATOM 4969 C C . LEU F 1 94 ? 30.235 -24.995 5.955 1.00 15.22 72 LEU F C 1
ATOM 4970 O O . LEU F 1 94 ? 29.296 -24.226 6.292 1.00 14.21 72 LEU F O 1
ATOM 4975 N N . THR F 1 95 ? 31.527 -24.654 6.006 1.00 15.34 73 THR F N 1
ATOM 4976 C CA . THR F 1 95 ? 31.967 -23.286 6.269 1.00 14.91 73 THR F CA 1
ATOM 4977 C C . THR F 1 95 ? 31.270 -22.285 5.327 1.00 15.23 73 THR F C 1
ATOM 4978 O O . THR F 1 95 ? 30.572 -21.384 5.818 1.00 15.50 73 THR F O 1
ATOM 4982 N N . TRP F 1 96 ? 31.428 -22.472 4.004 1.00 14.66 74 TRP F N 1
ATOM 4983 C CA . TRP F 1 96 ? 30.806 -21.598 2.984 1.00 14.27 74 TRP F CA 1
ATOM 4984 C C . TRP F 1 96 ? 29.284 -21.448 3.175 1.00 14.03 74 TRP F C 1
ATOM 4985 O O . TRP F 1 96 ? 28.761 -20.354 3.403 1.00 12.17 74 TRP F O 1
ATOM 4996 N N . ARG F 1 97 ? 28.590 -22.581 3.122 1.00 14.62 75 ARG F N 1
ATOM 4997 C CA . ARG F 1 97 ? 27.154 -22.648 3.371 1.00 14.98 75 ARG F CA 1
ATOM 4998 C C . ARG F 1 97 ? 26.698 -21.762 4.535 1.00 14.98 75 ARG F C 1
ATOM 4999 O O . ARG F 1 97 ? 25.759 -20.975 4.391 1.00 15.61 75 ARG F O 1
ATOM 5007 N N . ASP F 1 98 ? 27.367 -21.891 5.686 1.00 15.21 76 ASP F N 1
ATOM 5008 C CA . ASP F 1 98 ? 26.992 -21.170 6.905 1.00 15.04 76 ASP F CA 1
ATOM 5009 C C . ASP F 1 98 ? 27.273 -19.671 6.824 1.00 14.89 76 ASP F C 1
ATOM 5010 O O . ASP F 1 98 ? 26.453 -18.844 7.252 1.00 14.65 76 ASP F O 1
ATOM 5015 N N . THR F 1 99 ? 28.414 -19.329 6.235 1.00 14.01 77 THR F N 1
ATOM 5016 C CA . THR F 1 99 ? 28.865 -17.925 6.170 1.00 13.78 77 THR F CA 1
ATOM 5017 C C . THR F 1 99 ? 27.932 -17.048 5.332 1.00 13.81 77 THR F C 1
ATOM 5018 O O . THR F 1 99 ? 27.503 -15.979 5.763 1.00 13.73 77 THR F O 1
ATOM 5022 N N . VAL F 1 100 ? 27.576 -17.525 4.141 1.00 13.14 78 VAL F N 1
ATOM 5023 C CA A VAL F 1 100 ? 26.804 -16.708 3.197 0.60 13.70 78 VAL F CA 1
ATOM 5024 C CA B VAL F 1 100 ? 26.809 -16.699 3.210 0.40 13.57 78 VAL F CA 1
ATOM 5025 C C . VAL F 1 100 ? 25.304 -16.721 3.455 1.00 13.85 78 VAL F C 1
ATOM 5026 O O . VAL F 1 100 ? 24.564 -15.893 2.909 1.00 13.90 78 VAL F O 1
ATOM 5033 N N . ALA F 1 101 ? 24.856 -17.668 4.275 1.00 14.33 79 ALA F N 1
ATOM 5034 C CA . ALA F 1 101 ? 23.432 -17.891 4.428 1.00 14.92 79 ALA F CA 1
ATOM 5035 C C . ALA F 1 101 ? 22.631 -16.598 4.667 1.00 15.24 79 ALA F C 1
ATOM 5036 O O . ALA F 1 101 ? 21.546 -16.451 4.148 1.00 16.10 79 ALA F O 1
ATOM 5038 N N . ASP F 1 102 ? 23.238 -15.639 5.357 1.00 16.07 80 ASP F N 1
ATOM 5039 C CA A ASP F 1 102 ? 22.565 -14.392 5.717 0.50 15.92 80 ASP F CA 1
ATOM 5040 C CA B ASP F 1 102 ? 22.650 -14.340 5.757 0.50 16.18 80 ASP F CA 1
ATOM 5041 C C . ASP F 1 102 ? 22.612 -13.290 4.628 1.00 16.00 80 ASP F C 1
ATOM 5042 O O . ASP F 1 102 ? 21.945 -12.252 4.740 1.00 16.43 80 ASP F O 1
ATOM 5051 N N . TRP F 1 103 ? 23.350 -13.522 3.550 1.00 15.32 81 TRP F N 1
ATOM 5052 C CA . TRP F 1 103 ? 23.532 -12.461 2.540 1.00 14.06 81 TRP F CA 1
ATOM 5053 C C . TRP F 1 103 ? 22.699 -12.696 1.294 1.00 14.42 81 TRP F C 1
ATOM 5054 O O . TRP F 1 103 ? 22.724 -11.897 0.367 1.00 14.00 81 TRP F O 1
ATOM 5073 N N . ALA F 1 105 ? 19.688 -12.670 -1.175 1.00 17.31 83 ALA F N 1
ATOM 5074 C CA . ALA F 1 105 ? 18.494 -11.871 -1.386 1.00 17.75 83 ALA F CA 1
ATOM 5075 C C . ALA F 1 105 ? 17.276 -12.749 -1.741 1.00 18.57 83 ALA F C 1
ATOM 5076 O O . ALA F 1 105 ? 16.170 -12.269 -1.719 1.00 18.21 83 ALA F O 1
ATOM 5078 N N . GLU F 1 106 ? 17.504 -14.007 -2.104 1.00 19.85 84 GLU F N 1
ATOM 5079 C CA . GLU F 1 106 ? 16.438 -14.989 -2.235 1.00 21.79 84 GLU F CA 1
ATOM 5080 C C . GLU F 1 106 ? 17.103 -16.347 -2.123 1.00 23.16 84 GLU F C 1
ATOM 5081 O O . GLU F 1 106 ? 18.324 -16.452 -2.289 1.00 22.03 84 GLU F O 1
ATOM 5087 N N . PRO F 1 107 ? 16.308 -17.402 -1.837 1.00 24.22 85 PRO F N 1
ATOM 5088 C CA . PRO F 1 107 ? 16.808 -18.779 -1.832 1.00 25.91 85 PRO F CA 1
ATOM 5089 C C . PRO F 1 107 ? 17.735 -19.202 -2.992 1.00 27.67 85 PRO F C 1
ATOM 5090 O O . PRO F 1 107 ? 17.492 -18.855 -4.149 1.00 27.40 85 PRO F O 1
ATOM 5094 N N . ARG F 1 108 ? 18.808 -19.918 -2.641 1.00 29.91 86 ARG F N 1
ATOM 5095 C CA A ARG F 1 108 ? 19.690 -20.538 -3.625 0.60 30.56 86 ARG F CA 1
ATOM 5096 C CA B ARG F 1 108 ? 19.705 -20.556 -3.603 0.40 30.89 86 ARG F CA 1
ATOM 5097 C C . ARG F 1 108 ? 19.012 -21.704 -4.345 1.00 31.75 86 ARG F C 1
ATOM 5098 O O . ARG F 1 108 ? 18.228 -22.458 -3.744 1.00 32.81 86 ARG F O 1
ATOM 5113 N N . LYS F 1 109 ? 19.305 -21.841 -5.638 1.00 32.31 87 LYS F N 1
ATOM 5114 C CA . LYS F 1 109 ? 18.701 -22.885 -6.490 1.00 32.87 87 LYS F CA 1
ATOM 5115 C C . LYS F 1 109 ? 19.796 -23.726 -7.120 1.00 32.99 87 LYS F C 1
ATOM 5116 O O . LYS F 1 109 ? 20.734 -23.168 -7.689 1.00 32.80 87 LYS F O 1
ATOM 5122 N N . GLY F 1 110 ? 19.676 -25.057 -7.010 1.00 31.24 88 GLY F N 1
ATOM 5123 C CA . GLY F 1 110 ? 20.625 -25.965 -7.650 1.00 30.76 88 GLY F CA 1
ATOM 5124 C C . GLY F 1 110 ? 19.865 -26.739 -8.713 1.00 30.40 88 GLY F C 1
ATOM 5125 O O . GLY F 1 110 ? 18.774 -27.252 -8.432 1.00 29.74 88 GLY F O 1
ATOM 5126 N N . VAL F 1 111 ? 20.388 -26.788 -9.942 1.00 28.97 89 VAL F N 1
ATOM 5127 C CA . VAL F 1 111 ? 19.695 -27.507 -11.031 1.00 27.67 89 VAL F CA 1
ATOM 5128 C C . VAL F 1 111 ? 20.628 -28.563 -11.579 1.00 27.49 89 VAL F C 1
ATOM 5129 O O . VAL F 1 111 ? 21.727 -28.259 -11.999 1.00 27.73 89 VAL F O 1
ATOM 5133 N N . ILE F 1 112 ? 20.183 -29.815 -11.533 1.00 25.79 90 ILE F N 1
ATOM 5134 C CA . ILE F 1 112 ? 21.038 -30.960 -11.871 1.00 25.10 90 ILE F CA 1
ATOM 5135 C C . ILE F 1 112 ? 20.957 -31.289 -13.380 1.00 25.36 90 ILE F C 1
ATOM 5136 O O . ILE F 1 112 ? 19.854 -31.268 -13.988 1.00 23.84 90 ILE F O 1
ATOM 5141 N N . TYR F 1 113 ? 22.122 -31.606 -13.967 1.00 23.90 91 TYR F N 1
ATOM 5142 C CA . TYR F 1 113 ? 22.216 -31.986 -15.367 1.00 24.10 91 TYR F CA 1
ATOM 5143 C C . TYR F 1 113 ? 23.097 -33.203 -15.562 1.00 23.29 91 TYR F C 1
ATOM 5144 O O . TYR F 1 113 ? 23.928 -33.545 -14.700 1.00 22.06 91 TYR F O 1
ATOM 5153 N N . GLY F 1 114 ? 22.909 -33.881 -16.695 1.00 23.39 92 GLY F N 1
ATOM 5154 C CA . GLY F 1 114 ? 23.847 -34.916 -17.068 1.00 25.27 92 GLY F CA 1
ATOM 5155 C C . GLY F 1 114 ? 24.657 -34.374 -18.215 1.00 26.04 92 GLY F C 1
ATOM 5156 O O . GLY F 1 114 ? 24.134 -33.641 -19.000 1.00 25.98 92 GLY F O 1
ATOM 5157 N N . GLY F 1 115 ? 25.932 -34.735 -18.320 1.00 27.03 93 GLY F N 1
ATOM 5158 C CA . GLY F 1 115 ? 26.714 -34.268 -19.467 1.00 28.61 93 GLY F CA 1
ATOM 5159 C C . GLY F 1 115 ? 26.477 -35.168 -20.655 1.00 29.80 93 GLY F C 1
ATOM 5160 O O . GLY F 1 115 ? 26.697 -36.365 -20.566 1.00 29.94 93 GLY F O 1
ATOM 5161 N N . LEU F 1 116 ? 26.034 -34.605 -21.778 1.00 30.93 94 LEU F N 1
ATOM 5162 C CA . LEU F 1 116 ? 25.852 -35.394 -22.984 1.00 32.66 94 LEU F CA 1
ATOM 5163 C C . LEU F 1 116 ? 27.160 -35.295 -23.765 1.00 33.31 94 LEU F C 1
ATOM 5164 O O . LEU F 1 116 ? 27.931 -34.336 -23.579 1.00 33.68 94 LEU F O 1
ATOM 5169 N N . GLY G 1 21 ? 33.906 -4.587 -67.665 1.00 19.77 -1 GLY G N 1
ATOM 5170 C CA . GLY G 1 21 ? 35.136 -3.967 -67.050 1.00 19.50 -1 GLY G CA 1
ATOM 5171 C C . GLY G 1 21 ? 36.347 -4.094 -67.959 1.00 18.50 -1 GLY G C 1
ATOM 5172 O O . GLY G 1 21 ? 36.233 -3.961 -69.184 1.00 18.95 -1 GLY G O 1
ATOM 5173 N N . HIS G 1 22 ? 37.511 -4.320 -67.358 1.00 16.87 0 HIS G N 1
ATOM 5174 C CA . HIS G 1 22 ? 38.708 -4.689 -68.116 1.00 15.65 0 HIS G CA 1
ATOM 5175 C C . HIS G 1 22 ? 39.365 -5.909 -67.462 1.00 14.67 0 HIS G C 1
ATOM 5176 O O . HIS G 1 22 ? 40.295 -6.516 -68.008 1.00 15.42 0 HIS G O 1
ATOM 5191 N N . TYR G 1 24 ? 38.138 -9.123 -64.377 1.00 7.42 2 TYR G N 1
ATOM 5192 C CA . TYR G 1 24 ? 37.205 -9.695 -63.433 1.00 8.10 2 TYR G CA 1
ATOM 5193 C C . TYR G 1 24 ? 37.987 -10.118 -62.195 1.00 8.16 2 TYR G C 1
ATOM 5194 O O . TYR G 1 24 ? 38.898 -10.979 -62.282 1.00 6.27 2 TYR G O 1
ATOM 5203 N N . VAL G 1 25 ? 37.639 -9.536 -61.044 1.00 7.18 3 VAL G N 1
ATOM 5204 C CA . VAL G 1 25 ? 38.446 -9.741 -59.835 1.00 9.46 3 VAL G CA 1
ATOM 5205 C C . VAL G 1 25 ? 37.609 -10.338 -58.731 1.00 9.53 3 VAL G C 1
ATOM 5206 O O . VAL G 1 25 ? 36.520 -9.859 -58.461 1.00 10.39 3 VAL G O 1
ATOM 5210 N N . THR G 1 26 ? 38.091 -11.424 -58.170 1.00 11.42 4 THR G N 1
ATOM 5211 C CA . THR G 1 26 ? 37.593 -11.964 -56.899 1.00 13.77 4 THR G CA 1
ATOM 5212 C C . THR G 1 26 ? 38.594 -11.814 -55.721 1.00 13.95 4 THR G C 1
ATOM 5213 O O . THR G 1 26 ? 39.748 -12.267 -55.787 1.00 14.42 4 THR G O 1
ATOM 5217 N N . ILE G 1 27 ? 38.184 -11.138 -54.646 1.00 12.15 5 ILE G N 1
ATOM 5218 C CA . ILE G 1 27 ? 39.079 -11.035 -53.492 1.00 12.14 5 ILE G CA 1
ATOM 5219 C C . ILE G 1 27 ? 38.515 -12.055 -52.501 1.00 13.01 5 ILE G C 1
ATOM 5220 O O . ILE G 1 27 ? 37.358 -11.927 -52.046 1.00 13.52 5 ILE G O 1
ATOM 5225 N N . VAL G 1 28 ? 39.302 -13.085 -52.227 1.00 12.82 6 VAL G N 1
ATOM 5226 C CA . VAL G 1 28 ? 38.862 -14.179 -51.381 1.00 13.89 6 VAL G CA 1
ATOM 5227 C C . VAL G 1 28 ? 39.542 -14.012 -50.021 1.00 14.95 6 VAL G C 1
ATOM 5228 O O . VAL G 1 28 ? 40.769 -13.919 -49.923 1.00 14.75 6 VAL G O 1
ATOM 5232 N N . TYR G 1 29 ? 38.709 -13.999 -48.992 1.00 14.60 7 TYR G N 1
ATOM 5233 C CA . TYR G 1 29 ? 39.144 -13.840 -47.593 1.00 14.78 7 TYR G CA 1
ATOM 5234 C C . TYR G 1 29 ? 39.033 -15.209 -46.925 1.00 15.15 7 TYR G C 1
ATOM 5235 O O . TYR G 1 29 ? 37.958 -15.839 -46.929 1.00 15.48 7 TYR G O 1
ATOM 5244 N N . ALA G 1 30 ? 40.156 -15.668 -46.378 1.00 15.86 8 ALA G N 1
ATOM 5245 C CA . ALA G 1 30 ? 40.264 -16.967 -45.694 1.00 15.93 8 ALA G CA 1
ATOM 5246 C C . ALA G 1 30 ? 40.780 -16.734 -44.278 1.00 16.22 8 ALA G C 1
ATOM 5247 O O . ALA G 1 30 ? 41.785 -16.019 -44.072 1.00 14.94 8 ALA G O 1
ATOM 5249 N N . SER G 1 31 ? 40.071 -17.321 -43.311 1.00 16.56 9 SER G N 1
ATOM 5250 C CA . SER G 1 31 ? 40.478 -17.326 -41.898 1.00 16.13 9 SER G CA 1
ATOM 5251 C C . SER G 1 31 ? 40.844 -18.761 -41.582 1.00 15.78 9 SER G C 1
ATOM 5252 O O . SER G 1 31 ? 39.996 -19.675 -41.698 1.00 15.56 9 SER G O 1
ATOM 5255 N N . VAL G 1 32 ? 42.092 -18.948 -41.205 1.00 14.37 10 VAL G N 1
ATOM 5256 C CA . VAL G 1 32 ? 42.684 -20.277 -41.119 1.00 13.98 10 VAL G CA 1
ATOM 5257 C C . VAL G 1 32 ? 42.811 -20.677 -39.654 1.00 14.15 10 VAL G C 1
ATOM 5258 O O . VAL G 1 32 ? 43.070 -19.825 -38.798 1.00 13.65 10 VAL G O 1
ATOM 5262 N N . LYS G 1 33 ? 42.611 -21.953 -39.347 1.00 13.32 11 LYS G N 1
ATOM 5263 C CA . LYS G 1 33 ? 42.860 -22.414 -37.962 1.00 13.52 11 LYS G CA 1
ATOM 5264 C C . LYS G 1 33 ? 44.332 -22.179 -37.545 1.00 14.21 11 LYS G C 1
ATOM 5265 O O . LYS G 1 33 ? 45.232 -22.327 -38.346 1.00 13.76 11 LYS G O 1
ATOM 5271 N N . THR G 1 34 ? 44.568 -21.806 -36.286 1.00 14.72 12 THR G N 1
ATOM 5272 C CA . THR G 1 34 ? 45.882 -21.328 -35.824 1.00 16.33 12 THR G CA 1
ATOM 5273 C C . THR G 1 34 ? 47.010 -22.350 -35.965 1.00 18.01 12 THR G C 1
ATOM 5274 O O . THR G 1 34 ? 48.188 -21.991 -36.001 1.00 19.80 12 THR G O 1
ATOM 5278 N N . ASP G 1 35 ? 46.665 -23.632 -36.007 1.00 18.14 13 ASP G N 1
ATOM 5279 C CA . ASP G 1 35 ? 47.701 -24.663 -36.096 1.00 18.15 13 ASP G CA 1
ATOM 5280 C C . ASP G 1 35 ? 47.895 -25.123 -37.547 1.00 17.50 13 ASP G C 1
ATOM 5281 O O . ASP G 1 35 ? 48.671 -26.038 -37.808 1.00 16.21 13 ASP G O 1
ATOM 5286 N N . LYS G 1 36 ? 47.204 -24.468 -38.477 1.00 16.85 14 LYS G N 1
ATOM 5287 C CA . LYS G 1 36 ? 47.201 -24.909 -39.888 1.00 16.77 14 LYS G CA 1
ATOM 5288 C C . LYS G 1 36 ? 47.742 -23.886 -40.864 1.00 17.25 14 LYS G C 1
ATOM 5289 O O . LYS G 1 36 ? 47.555 -24.034 -42.070 1.00 17.25 14 LYS G O 1
ATOM 5295 N N . THR G 1 37 ? 48.403 -22.840 -40.370 1.00 17.22 15 THR G N 1
ATOM 5296 C CA . THR G 1 37 ? 48.809 -21.748 -41.274 1.00 17.83 15 THR G CA 1
ATOM 5297 C C . THR G 1 37 ? 49.943 -22.170 -42.208 1.00 16.86 15 THR G C 1
ATOM 5298 O O . THR G 1 37 ? 49.935 -21.845 -43.398 1.00 17.09 15 THR G O 1
ATOM 5302 N N . GLU G 1 38 ? 50.897 -22.931 -41.686 1.00 16.07 16 GLU G N 1
ATOM 5303 C CA . GLU G 1 38 ? 51.985 -23.455 -42.541 1.00 16.15 16 GLU G CA 1
ATOM 5304 C C . GLU G 1 38 ? 51.443 -24.419 -43.614 1.00 16.12 16 GLU G C 1
ATOM 5305 O O . GLU G 1 38 ? 51.831 -24.318 -44.798 1.00 14.79 16 GLU G O 1
ATOM 5311 N N . ALA G 1 39 ? 50.534 -25.323 -43.213 1.00 14.30 17 ALA G N 1
ATOM 5312 C CA . ALA G 1 39 ? 49.932 -26.265 -44.165 1.00 13.42 17 ALA G CA 1
ATOM 5313 C C . ALA G 1 39 ? 49.086 -25.543 -45.227 1.00 14.14 17 ALA G C 1
ATOM 5314 O O . ALA G 1 39 ? 49.123 -25.879 -46.419 1.00 11.53 17 ALA G O 1
ATOM 5316 N N . PHE G 1 40 ? 48.317 -24.559 -44.775 1.00 13.74 18 PHE G N 1
ATOM 5317 C CA . PHE G 1 40 ? 47.548 -23.712 -45.671 1.00 15.59 18 PHE G CA 1
ATOM 5318 C C . PHE G 1 40 ? 48.444 -22.986 -46.685 1.00 15.97 18 PHE G C 1
ATOM 5319 O O . PHE G 1 40 ? 48.123 -22.972 -47.882 1.00 15.67 18 PHE G O 1
ATOM 5327 N N . LYS G 1 41 ? 49.539 -22.386 -46.211 1.00 15.87 19 LYS G N 1
ATOM 5328 C CA . LYS G 1 41 ? 50.485 -21.705 -47.096 1.00 16.62 19 LYS G CA 1
ATOM 5329 C C . LYS G 1 41 ? 51.016 -22.621 -48.214 1.00 17.37 19 LYS G C 1
ATOM 5330 O O . LYS G 1 41 ? 50.991 -22.239 -49.407 1.00 17.02 19 LYS G O 1
ATOM 5336 N N . GLU G 1 42 ? 51.476 -23.815 -47.826 1.00 17.01 20 GLU G N 1
ATOM 5337 C CA . GLU G 1 42 ? 51.974 -24.814 -48.784 1.00 17.08 20 GLU G CA 1
ATOM 5338 C C . GLU G 1 42 ? 50.903 -25.253 -49.808 1.00 16.70 20 GLU G C 1
ATOM 5339 O O . GLU G 1 42 ? 51.197 -25.310 -51.013 1.00 17.05 20 GLU G O 1
ATOM 5345 N N . ALA G 1 43 ? 49.695 -25.578 -49.350 1.00 14.80 21 ALA G N 1
ATOM 5346 C CA . ALA G 1 43 ? 48.645 -25.985 -50.304 1.00 15.30 21 ALA G CA 1
ATOM 5347 C C . ALA G 1 43 ? 48.301 -24.847 -51.254 1.00 14.43 21 ALA G C 1
ATOM 5348 O O . ALA G 1 43 ? 48.072 -25.062 -52.451 1.00 14.06 21 ALA G O 1
ATOM 5350 N N . THR G 1 44 ? 48.334 -23.622 -50.720 1.00 14.80 22 THR G N 1
ATOM 5351 C CA . THR G 1 44 ? 47.996 -22.428 -51.474 1.00 15.33 22 THR G CA 1
ATOM 5352 C C . THR G 1 44 ? 49.093 -22.053 -52.455 1.00 15.00 22 THR G C 1
ATOM 5353 O O . THR G 1 44 ? 48.795 -21.588 -53.536 1.00 15.23 22 THR G O 1
ATOM 5357 N N . ARG G 1 45 ? 50.356 -22.241 -52.077 1.00 15.40 23 ARG G N 1
ATOM 5358 C CA . ARG G 1 45 ? 51.460 -22.199 -53.047 1.00 15.51 23 ARG G CA 1
ATOM 5359 C C . ARG G 1 45 ? 51.190 -23.057 -54.317 1.00 15.78 23 ARG G C 1
ATOM 5360 O O . ARG G 1 45 ? 51.403 -22.573 -55.423 1.00 12.89 23 ARG G O 1
ATOM 5381 N N . ASN G 1 47 ? 48.317 -24.134 -55.535 1.00 15.60 25 ASN G N 1
ATOM 5382 C CA . ASN G 1 47 ? 47.216 -23.455 -56.211 1.00 14.95 25 ASN G CA 1
ATOM 5383 C C . ASN G 1 47 ? 47.726 -22.236 -56.978 1.00 16.36 25 ASN G C 1
ATOM 5384 O O . ASN G 1 47 ? 47.460 -22.113 -58.181 1.00 16.94 25 ASN G O 1
ATOM 5389 N N . HIS G 1 48 ? 48.471 -21.378 -56.291 1.00 15.53 26 HIS G N 1
ATOM 5390 C CA . HIS G 1 48 ? 49.069 -20.182 -56.896 1.00 17.31 26 HIS G CA 1
ATOM 5391 C C . HIS G 1 48 ? 49.899 -20.577 -58.138 1.00 16.89 26 HIS G C 1
ATOM 5392 O O . HIS G 1 48 ? 49.709 -20.010 -59.228 1.00 16.51 26 HIS G O 1
ATOM 5399 N N . GLU G 1 49 ? 50.828 -21.524 -57.975 1.00 16.73 27 GLU G N 1
ATOM 5400 C CA . GLU G 1 49 ? 51.768 -21.817 -59.075 1.00 16.02 27 GLU G CA 1
ATOM 5401 C C . GLU G 1 49 ? 51.082 -22.283 -60.336 1.00 16.77 27 GLU G C 1
ATOM 5402 O O . GLU G 1 49 ? 51.532 -21.962 -61.450 1.00 16.09 27 GLU G O 1
ATOM 5408 N N . GLN G 1 50 ? 50.003 -23.034 -60.162 1.00 15.36 28 GLN G N 1
ATOM 5409 C CA . GLN G 1 50 ? 49.278 -23.529 -61.314 1.00 16.43 28 GLN G CA 1
ATOM 5410 C C . GLN G 1 50 ? 48.278 -22.495 -61.851 1.00 15.73 28 GLN G C 1
ATOM 5411 O O . GLN G 1 50 ? 48.028 -22.455 -63.043 1.00 16.30 28 GLN G O 1
ATOM 5417 N N . SER G 1 51 ? 47.707 -21.685 -60.975 1.00 15.95 29 SER G N 1
ATOM 5418 C CA . SER G 1 51 ? 46.701 -20.714 -61.413 1.00 15.49 29 SER G CA 1
ATOM 5419 C C . SER G 1 51 ? 47.262 -19.565 -62.230 1.00 16.02 29 SER G C 1
ATOM 5420 O O . SER G 1 51 ? 46.554 -19.054 -63.111 1.00 16.54 29 SER G O 1
ATOM 5423 N N . ILE G 1 52 ? 48.483 -19.118 -61.926 1.00 15.25 30 ILE G N 1
ATOM 5424 C CA . ILE G 1 52 ? 49.092 -18.018 -62.712 1.00 16.06 30 ILE G CA 1
ATOM 5425 C C . ILE G 1 52 ? 49.438 -18.453 -64.150 1.00 16.26 30 ILE G C 1
ATOM 5426 O O . ILE G 1 52 ? 49.765 -17.630 -65.018 1.00 18.20 30 ILE G O 1
ATOM 5431 N N . ARG G 1 53 ? 49.358 -19.753 -64.386 1.00 16.16 31 ARG G N 1
ATOM 5432 C CA . ARG G 1 53 ? 49.535 -20.336 -65.725 1.00 16.07 31 ARG G CA 1
ATOM 5433 C C . ARG G 1 53 ? 48.207 -20.593 -66.473 1.00 16.20 31 ARG G C 1
ATOM 5434 O O . ARG G 1 53 ? 48.194 -21.121 -67.599 1.00 14.76 31 ARG G O 1
ATOM 5442 N N . GLU G 1 54 ? 47.083 -20.225 -65.862 1.00 15.39 32 GLU G N 1
ATOM 5443 C CA . GLU G 1 54 ? 45.801 -20.392 -66.511 1.00 15.93 32 GLU G CA 1
ATOM 5444 C C . GLU G 1 54 ? 45.625 -19.310 -67.576 1.00 16.76 32 GLU G C 1
ATOM 5445 O O . GLU G 1 54 ? 46.009 -18.156 -67.339 1.00 16.01 32 GLU G O 1
ATOM 5451 N N . PRO G 1 55 ? 45.050 -19.686 -68.747 1.00 17.82 33 PRO G N 1
ATOM 5452 C CA . PRO G 1 55 ? 44.719 -18.677 -69.759 1.00 18.60 33 PRO G CA 1
ATOM 5453 C C . PRO G 1 55 ? 43.854 -17.584 -69.106 1.00 17.57 33 PRO G C 1
ATOM 5454 O O . PRO G 1 55 ? 42.885 -17.896 -68.417 1.00 18.91 33 PRO G O 1
ATOM 5458 N N . GLY G 1 56 ? 44.192 -16.331 -69.328 1.00 17.54 34 GLY G N 1
ATOM 5459 C CA . GLY G 1 56 ? 43.340 -15.253 -68.844 1.00 16.04 34 GLY G CA 1
ATOM 5460 C C . GLY G 1 56 ? 43.682 -14.841 -67.435 1.00 15.12 34 GLY G C 1
ATOM 5461 O O . GLY G 1 56 ? 43.229 -13.793 -66.994 1.00 14.92 34 GLY G O 1
ATOM 5462 N N . ASN G 1 57 ? 44.483 -15.627 -66.702 1.00 14.70 35 ASN G N 1
ATOM 5463 C CA . ASN G 1 57 ? 44.859 -15.172 -65.357 1.00 13.47 35 ASN G CA 1
ATOM 5464 C C . ASN G 1 57 ? 45.735 -13.922 -65.414 1.00 13.12 35 ASN G C 1
ATOM 5465 O O . ASN G 1 57 ? 46.687 -13.863 -66.196 1.00 12.80 35 ASN G O 1
ATOM 5478 N N . ARG G 1 59 ? 46.275 -11.896 -62.079 1.00 10.62 37 ARG G N 1
ATOM 5479 C CA . ARG G 1 59 ? 46.932 -11.968 -60.747 1.00 11.68 37 ARG G CA 1
ATOM 5480 C C . ARG G 1 59 ? 46.376 -13.190 -60.041 1.00 12.40 37 ARG G C 1
ATOM 5481 O O . ARG G 1 59 ? 45.205 -13.572 -60.244 1.00 12.10 37 ARG G O 1
ATOM 5489 N N . PHE G 1 60 ? 47.201 -13.746 -59.167 1.00 12.65 38 PHE G N 1
ATOM 5490 C CA . PHE G 1 60 ? 46.705 -14.732 -58.226 1.00 13.86 38 PHE G CA 1
ATOM 5491 C C . PHE G 1 60 ? 47.523 -14.521 -56.956 1.00 13.75 38 PHE G C 1
ATOM 5492 O O . PHE G 1 60 ? 48.163 -15.432 -56.461 1.00 14.34 38 PHE G O 1
ATOM 5500 N N . ASP G 1 61 ? 47.489 -13.294 -56.433 1.00 13.55 39 ASP G N 1
ATOM 5501 C CA . ASP G 1 61 ? 48.373 -12.928 -55.318 1.00 14.22 39 ASP G CA 1
ATOM 5502 C C . ASP G 1 61 ? 47.901 -13.624 -54.037 1.00 15.18 39 ASP G C 1
ATOM 5503 O O . ASP G 1 61 ? 46.715 -13.612 -53.753 1.00 16.21 39 ASP G O 1
ATOM 5508 N N . ILE G 1 62 ? 48.833 -14.163 -53.243 1.00 14.36 40 ILE G N 1
ATOM 5509 C CA . ILE G 1 62 ? 48.521 -14.790 -51.959 1.00 14.49 40 ILE G CA 1
ATOM 5510 C C . ILE G 1 62 ? 49.110 -13.895 -50.876 1.00 14.09 40 ILE G C 1
ATOM 5511 O O . ILE G 1 62 ? 50.314 -13.621 -50.871 1.00 13.75 40 ILE G O 1
ATOM 5516 N N . LEU G 1 63 ? 48.240 -13.418 -49.988 1.00 14.18 41 LEU G N 1
ATOM 5517 C CA . LEU G 1 63 ? 48.604 -12.393 -49.001 1.00 14.78 41 LEU G CA 1
ATOM 5518 C C . LEU G 1 63 ? 48.291 -12.873 -47.605 1.00 15.52 41 LEU G C 1
ATOM 5519 O O . LEU G 1 63 ? 47.304 -13.603 -47.418 1.00 16.89 41 LEU G O 1
ATOM 5524 N N . GLN G 1 64 ? 49.118 -12.458 -46.622 1.00 14.85 42 GLN G N 1
ATOM 5525 C CA . GLN G 1 64 ? 48.813 -12.717 -45.225 1.00 15.45 42 GLN G CA 1
ATOM 5526 C C . GLN G 1 64 ? 48.603 -11.357 -44.537 1.00 14.73 42 GLN G C 1
ATOM 5527 O O . GLN G 1 64 ? 49.406 -10.441 -44.720 1.00 14.71 42 GLN G O 1
ATOM 5533 N N . SER G 1 65 ? 47.471 -11.195 -43.846 1.00 14.86 43 SER G N 1
ATOM 5534 C CA . SER G 1 65 ? 47.127 -9.957 -43.124 1.00 13.88 43 SER G CA 1
ATOM 5535 C C . SER G 1 65 ? 48.224 -9.576 -42.095 1.00 13.83 43 SER G C 1
ATOM 5536 O O . SER G 1 65 ? 48.627 -10.411 -41.292 1.00 12.93 43 SER G O 1
ATOM 5539 N N . ALA G 1 66 ? 48.608 -8.302 -42.088 1.00 13.32 44 ALA G N 1
ATOM 5540 C CA . ALA G 1 66 ? 49.541 -7.759 -41.086 1.00 14.33 44 ALA G CA 1
ATOM 5541 C C . ALA G 1 66 ? 48.863 -7.690 -39.720 1.00 15.32 44 ALA G C 1
ATOM 5542 O O . ALA G 1 66 ? 49.511 -7.835 -38.707 1.00 15.26 44 ALA G O 1
ATOM 5544 N N . ASP G 1 67 ? 47.550 -7.445 -39.705 1.00 15.93 45 ASP G N 1
ATOM 5545 C CA . ASP G 1 67 ? 46.787 -7.349 -38.448 1.00 17.77 45 ASP G CA 1
ATOM 5546 C C . ASP G 1 67 ? 46.520 -8.671 -37.735 1.00 17.78 45 ASP G C 1
ATOM 5547 O O . ASP G 1 67 ? 46.379 -8.690 -36.492 1.00 17.59 45 ASP G O 1
ATOM 5552 N N . ASP G 1 68 ? 46.461 -9.769 -38.499 1.00 17.52 46 ASP G N 1
ATOM 5553 C CA . ASP G 1 68 ? 46.172 -11.090 -37.932 1.00 17.65 46 ASP G CA 1
ATOM 5554 C C . ASP G 1 68 ? 46.750 -12.207 -38.811 1.00 16.25 46 ASP G C 1
ATOM 5555 O O . ASP G 1 68 ? 46.284 -12.440 -39.932 1.00 14.79 46 ASP G O 1
ATOM 5560 N N . PRO G 1 69 ? 47.768 -12.912 -38.293 1.00 15.78 47 PRO G N 1
ATOM 5561 C CA . PRO G 1 69 ? 48.519 -13.835 -39.153 1.00 16.34 47 PRO G CA 1
ATOM 5562 C C . PRO G 1 69 ? 47.717 -15.064 -39.580 1.00 14.98 47 PRO G C 1
ATOM 5563 O O . PRO G 1 69 ? 48.157 -15.810 -40.444 1.00 16.17 47 PRO G O 1
ATOM 5567 N N . THR G 1 70 ? 46.525 -15.259 -39.017 1.00 14.47 48 THR G N 1
ATOM 5568 C CA . THR G 1 70 ? 45.670 -16.342 -39.483 1.00 15.90 48 THR G CA 1
ATOM 5569 C C . THR G 1 70 ? 44.714 -15.914 -40.625 1.00 16.79 48 THR G C 1
ATOM 5570 O O . THR G 1 70 ? 43.917 -16.738 -41.126 1.00 17.41 48 THR G O 1
ATOM 5574 N N . ARG G 1 71 ? 44.757 -14.643 -41.024 1.00 16.98 49 ARG G N 1
ATOM 5575 C CA A ARG G 1 71 ? 43.862 -14.172 -42.094 0.50 16.20 49 ARG G CA 1
ATOM 5576 C CA B ARG G 1 71 ? 43.863 -14.172 -42.089 0.50 16.58 49 ARG G CA 1
ATOM 5577 C C . ARG G 1 71 ? 44.676 -13.977 -43.349 1.00 16.86 49 ARG G C 1
ATOM 5578 O O . ARG G 1 71 ? 45.748 -13.353 -43.320 1.00 14.53 49 ARG G O 1
ATOM 5593 N N . PHE G 1 72 ? 44.153 -14.499 -44.453 1.00 14.79 50 PHE G N 1
ATOM 5594 C CA . PHE G 1 72 ? 44.849 -14.454 -45.723 1.00 15.63 50 PHE G CA 1
ATOM 5595 C C . PHE G 1 72 ? 43.865 -13.939 -46.773 1.00 15.86 50 PHE G C 1
ATOM 5596 O O . PHE G 1 72 ? 42.635 -14.028 -46.591 1.00 16.57 50 PHE G O 1
ATOM 5604 N N . VAL G 1 73 ? 44.424 -13.479 -47.891 1.00 14.49 51 VAL G N 1
ATOM 5605 C CA . VAL G 1 73 ? 43.640 -13.063 -49.023 1.00 14.08 51 VAL G CA 1
ATOM 5606 C C . VAL G 1 73 ? 44.237 -13.737 -50.239 1.00 14.09 51 VAL G C 1
ATOM 5607 O O . VAL G 1 73 ? 45.463 -13.843 -50.360 1.00 13.27 51 VAL G O 1
ATOM 5611 N N . LEU G 1 74 ? 43.358 -14.198 -51.108 1.00 14.37 52 LEU G N 1
ATOM 5612 C CA . LEU G 1 74 ? 43.730 -14.633 -52.443 1.00 14.86 52 LEU G CA 1
ATOM 5613 C C . LEU G 1 74 ? 43.101 -13.601 -53.384 1.00 14.38 52 LEU G C 1
ATOM 5614 O O . LEU G 1 74 ? 41.853 -13.471 -53.467 1.00 15.41 52 LEU G O 1
ATOM 5619 N N . TYR G 1 75 ? 43.954 -12.850 -54.058 1.00 14.26 53 TYR G N 1
ATOM 5620 C CA . TYR G 1 75 ? 43.490 -11.807 -54.984 1.00 14.05 53 TYR G CA 1
ATOM 5621 C C . TYR G 1 75 ? 43.517 -12.419 -56.389 1.00 14.35 53 TYR G C 1
ATOM 5622 O O . TYR G 1 75 ? 44.595 -12.565 -56.969 1.00 13.98 53 TYR G O 1
ATOM 5631 N N . GLU G 1 76 ? 42.341 -12.840 -56.876 1.00 13.49 54 GLU G N 1
ATOM 5632 C CA . GLU G 1 76 ? 42.263 -13.635 -58.105 1.00 14.77 54 GLU G CA 1
ATOM 5633 C C . GLU G 1 76 ? 41.693 -12.782 -59.220 1.00 14.68 54 GLU G C 1
ATOM 5634 O O . GLU G 1 76 ? 40.471 -12.440 -59.218 1.00 15.03 54 GLU G O 1
ATOM 5640 N N . ALA G 1 77 ? 42.571 -12.372 -60.139 1.00 14.51 55 ALA G N 1
ATOM 5641 C CA . ALA G 1 77 ? 42.188 -11.447 -61.191 1.00 13.38 55 ALA G CA 1
ATOM 5642 C C . ALA G 1 77 ? 42.322 -12.170 -62.543 1.00 14.59 55 ALA G C 1
ATOM 5643 O O . ALA G 1 77 ? 43.372 -12.768 -62.837 1.00 14.00 55 ALA G O 1
ATOM 5645 N N . TYR G 1 78 ? 41.273 -12.109 -63.357 1.00 14.40 56 TYR G N 1
ATOM 5646 C CA . TYR G 1 78 ? 41.239 -12.735 -64.702 1.00 13.69 56 TYR G CA 1
ATOM 5647 C C . TYR G 1 78 ? 40.779 -11.746 -65.768 1.00 14.09 56 TYR G C 1
ATOM 5648 O O . TYR G 1 78 ? 40.081 -10.790 -65.449 1.00 14.60 56 TYR G O 1
ATOM 5657 N N . LYS G 1 79 ? 41.080 -12.003 -67.041 1.00 13.66 57 LYS G N 1
ATOM 5658 C CA A LYS G 1 79 ? 40.597 -11.160 -68.137 0.50 14.25 57 LYS G CA 1
ATOM 5659 C CA B LYS G 1 79 ? 40.589 -11.115 -68.091 0.50 13.84 57 LYS G CA 1
ATOM 5660 C C . LYS G 1 79 ? 39.072 -11.103 -68.146 1.00 13.28 57 LYS G C 1
ATOM 5661 O O . LYS G 1 79 ? 38.467 -10.022 -68.419 1.00 14.41 57 LYS G O 1
ATOM 5672 N N . THR G 1 80 ? 38.452 -12.267 -67.934 1.00 12.76 58 THR G N 1
ATOM 5673 C CA . THR G 1 80 ? 36.956 -12.380 -67.963 1.00 13.51 58 THR G CA 1
ATOM 5674 C C . THR G 1 80 ? 36.383 -13.311 -66.887 1.00 12.08 58 THR G C 1
ATOM 5675 O O . THR G 1 80 ? 37.063 -14.210 -66.346 1.00 12.43 58 THR G O 1
ATOM 5679 N N . ARG G 1 81 ? 35.093 -13.125 -66.658 1.00 13.56 59 ARG G N 1
ATOM 5680 C CA A ARG G 1 81 ? 34.314 -13.957 -65.760 0.70 14.80 59 ARG G CA 1
ATOM 5681 C CA B ARG G 1 81 ? 34.329 -13.962 -65.741 0.30 13.72 59 ARG G CA 1
ATOM 5682 C C . ARG G 1 81 ? 34.405 -15.428 -66.156 1.00 14.88 59 ARG G C 1
ATOM 5683 O O . ARG G 1 81 ? 34.458 -16.313 -65.303 1.00 12.82 59 ARG G O 1
ATOM 5698 N N . LYS G 1 82 ? 34.398 -15.676 -67.470 1.00 13.81 60 LYS G N 1
ATOM 5699 C CA . LYS G 1 82 ? 34.568 -17.028 -67.996 1.00 14.84 60 LYS G CA 1
ATOM 5700 C C . LYS G 1 82 ? 35.851 -17.696 -67.512 1.00 14.37 60 LYS G C 1
ATOM 5701 O O . LYS G 1 82 ? 35.814 -18.861 -67.162 1.00 14.24 60 LYS G O 1
ATOM 5707 N N . ASP G 1 83 ? 36.980 -16.980 -67.546 1.00 14.18 61 ASP G N 1
ATOM 5708 C CA . ASP G 1 83 ? 38.258 -17.516 -67.063 1.00 15.02 61 ASP G CA 1
ATOM 5709 C C . ASP G 1 83 ? 38.176 -17.837 -65.560 1.00 14.47 61 ASP G C 1
ATOM 5710 O O . ASP G 1 83 ? 38.727 -18.851 -65.105 1.00 13.28 61 ASP G O 1
ATOM 5715 N N . ALA G 1 84 ? 37.526 -16.964 -64.788 1.00 14.44 62 ALA G N 1
ATOM 5716 C CA . ALA G 1 84 ? 37.311 -17.209 -63.344 1.00 14.85 62 ALA G CA 1
ATOM 5717 C C . ALA G 1 84 ? 36.461 -18.481 -63.098 1.00 15.80 62 ALA G C 1
ATOM 5718 O O . ALA G 1 84 ? 36.785 -19.334 -62.229 1.00 14.92 62 ALA G O 1
ATOM 5720 N N . ALA G 1 85 ? 35.413 -18.646 -63.916 1.00 16.34 63 ALA G N 1
ATOM 5721 C CA . ALA G 1 85 ? 34.602 -19.864 -63.869 1.00 15.96 63 ALA G CA 1
ATOM 5722 C C . ALA G 1 85 ? 35.467 -21.097 -64.221 1.00 17.01 63 ALA G C 1
ATOM 5723 O O . ALA G 1 85 ? 35.354 -22.126 -63.531 1.00 17.94 63 ALA G O 1
ATOM 5725 N N . ALA G 1 86 ? 36.306 -21.003 -65.270 1.00 16.10 64 ALA G N 1
ATOM 5726 C CA . ALA G 1 86 ? 37.182 -22.143 -65.656 1.00 17.03 64 ALA G CA 1
ATOM 5727 C C . ALA G 1 86 ? 38.139 -22.540 -64.492 1.00 17.27 64 ALA G C 1
ATOM 5728 O O . ALA G 1 86 ? 38.435 -23.713 -64.295 1.00 18.64 64 ALA G O 1
ATOM 5730 N N . HIS G 1 87 ? 38.614 -21.558 -63.716 1.00 16.83 65 HIS G N 1
ATOM 5731 C CA . HIS G 1 87 ? 39.506 -21.844 -62.562 1.00 16.85 65 HIS G CA 1
ATOM 5732 C C . HIS G 1 87 ? 38.898 -22.901 -61.621 1.00 17.21 65 HIS G C 1
ATOM 5733 O O . HIS G 1 87 ? 39.577 -23.746 -61.100 1.00 16.60 65 HIS G O 1
ATOM 5740 N N . LYS G 1 88 ? 37.597 -22.778 -61.370 1.00 18.83 66 LYS G N 1
ATOM 5741 C CA . LYS G 1 88 ? 36.904 -23.625 -60.403 1.00 19.58 66 LYS G CA 1
ATOM 5742 C C . LYS G 1 88 ? 36.689 -25.045 -60.938 1.00 20.60 66 LYS G C 1
ATOM 5743 O O . LYS G 1 88 ? 36.284 -25.938 -60.188 1.00 20.86 66 LYS G O 1
ATOM 5749 N N . GLU G 1 89 ? 37.017 -25.255 -62.217 1.00 20.33 67 GLU G N 1
ATOM 5750 C CA . GLU G 1 89 ? 36.974 -26.590 -62.798 1.00 21.76 67 GLU G CA 1
ATOM 5751 C C . GLU G 1 89 ? 38.351 -27.266 -62.896 1.00 21.13 67 GLU G C 1
ATOM 5752 O O . GLU G 1 89 ? 38.449 -28.418 -63.341 1.00 20.82 67 GLU G O 1
ATOM 5758 N N . THR G 1 90 ? 39.407 -26.557 -62.497 1.00 19.85 68 THR G N 1
ATOM 5759 C CA . THR G 1 90 ? 40.747 -27.117 -62.565 1.00 19.09 68 THR G CA 1
ATOM 5760 C C . THR G 1 90 ? 41.020 -28.151 -61.483 1.00 19.28 68 THR G C 1
ATOM 5761 O O . THR G 1 90 ? 40.511 -28.064 -60.350 1.00 18.44 68 THR G O 1
ATOM 5765 N N . ALA G 1 91 ? 41.820 -29.143 -61.857 1.00 19.12 69 ALA G N 1
ATOM 5766 C CA . ALA G 1 91 ? 42.300 -30.173 -60.922 1.00 19.30 69 ALA G CA 1
ATOM 5767 C C . ALA G 1 91 ? 42.950 -29.496 -59.697 1.00 18.90 69 ALA G C 1
ATOM 5768 O O . ALA G 1 91 ? 42.638 -29.875 -58.590 1.00 17.78 69 ALA G O 1
ATOM 5770 N N . HIS G 1 92 ? 43.831 -28.503 -59.920 1.00 19.63 70 HIS G N 1
ATOM 5771 C CA . HIS G 1 92 ? 44.506 -27.821 -58.802 1.00 19.29 70 HIS G CA 1
ATOM 5772 C C . HIS G 1 92 ? 43.592 -27.032 -57.888 1.00 19.32 70 HIS G C 1
ATOM 5773 O O . HIS G 1 92 ? 43.840 -26.989 -56.687 1.00 18.95 70 HIS G O 1
ATOM 5780 N N . TYR G 1 93 ? 42.567 -26.392 -58.446 1.00 18.36 71 TYR G N 1
ATOM 5781 C CA . TYR G 1 93 ? 41.556 -25.783 -57.581 1.00 19.57 71 TYR G CA 1
ATOM 5782 C C . TYR G 1 93 ? 40.838 -26.814 -56.719 1.00 18.80 71 TYR G C 1
ATOM 5783 O O . TYR G 1 93 ? 40.742 -26.645 -55.499 1.00 18.45 71 TYR G O 1
ATOM 5792 N N . LEU G 1 94 ? 40.335 -27.879 -57.355 1.00 18.36 72 LEU G N 1
ATOM 5793 C CA . LEU G 1 94 ? 39.599 -28.921 -56.634 1.00 18.59 72 LEU G CA 1
ATOM 5794 C C . LEU G 1 94 ? 40.457 -29.581 -55.563 1.00 19.09 72 LEU G C 1
ATOM 5795 O O . LEU G 1 94 ? 39.968 -29.845 -54.467 1.00 19.42 72 LEU G O 1
ATOM 5800 N N . THR G 1 95 ? 41.740 -29.795 -55.860 1.00 18.31 73 THR G N 1
ATOM 5801 C CA . THR G 1 95 ? 42.699 -30.349 -54.893 1.00 19.20 73 THR G CA 1
ATOM 5802 C C . THR G 1 95 ? 42.861 -29.406 -53.710 1.00 18.40 73 THR G C 1
ATOM 5803 O O . THR G 1 95 ? 42.764 -29.821 -52.573 1.00 18.32 73 THR G O 1
ATOM 5807 N N . TRP G 1 96 ? 43.104 -28.130 -54.001 1.00 17.84 74 TRP G N 1
ATOM 5808 C CA . TRP G 1 96 ? 43.228 -27.141 -52.977 1.00 17.18 74 TRP G CA 1
ATOM 5809 C C . TRP G 1 96 ? 41.977 -27.093 -52.122 1.00 17.56 74 TRP G C 1
ATOM 5810 O O . TRP G 1 96 ? 42.093 -27.142 -50.891 1.00 18.05 74 TRP G O 1
ATOM 5821 N N . ARG G 1 97 ? 40.804 -26.960 -52.761 1.00 17.51 75 ARG G N 1
ATOM 5822 C CA . ARG G 1 97 ? 39.527 -26.878 -52.051 1.00 18.22 75 ARG G CA 1
ATOM 5823 C C . ARG G 1 97 ? 39.357 -28.044 -51.061 1.00 18.50 75 ARG G C 1
ATOM 5824 O O . ARG G 1 97 ? 39.031 -27.824 -49.885 1.00 18.74 75 ARG G O 1
ATOM 5832 N N . ASP G 1 98 ? 39.588 -29.273 -51.528 1.00 19.19 76 ASP G N 1
ATOM 5833 C CA . ASP G 1 98 ? 39.465 -30.463 -50.659 1.00 19.97 76 ASP G CA 1
ATOM 5834 C C . ASP G 1 98 ? 40.525 -30.544 -49.564 1.00 19.27 76 ASP G C 1
ATOM 5835 O O . ASP G 1 98 ? 40.243 -31.033 -48.461 1.00 20.13 76 ASP G O 1
ATOM 5840 N N . THR G 1 99 ? 41.734 -30.063 -49.864 1.00 18.85 77 THR G N 1
ATOM 5841 C CA . THR G 1 99 ? 42.870 -30.113 -48.954 1.00 18.70 77 THR G CA 1
ATOM 5842 C C . THR G 1 99 ? 42.685 -29.164 -47.757 1.00 17.62 77 THR G C 1
ATOM 5843 O O . THR G 1 99 ? 42.960 -29.551 -46.592 1.00 16.41 77 THR G O 1
ATOM 5847 N N . VAL G 1 100 ? 42.212 -27.940 -48.039 1.00 16.94 78 VAL G N 1
ATOM 5848 C CA . VAL G 1 100 ? 42.116 -26.880 -47.003 1.00 16.53 78 VAL G CA 1
ATOM 5849 C C . VAL G 1 100 ? 40.759 -26.873 -46.279 1.00 16.41 78 VAL G C 1
ATOM 5850 O O . VAL G 1 100 ? 40.564 -26.078 -45.366 1.00 16.45 78 VAL G O 1
ATOM 5854 N N . ALA G 1 101 ? 39.857 -27.782 -46.657 1.00 16.93 79 ALA G N 1
ATOM 5855 C CA . ALA G 1 101 ? 38.458 -27.748 -46.203 1.00 17.55 79 ALA G CA 1
ATOM 5856 C C . ALA G 1 101 ? 38.339 -27.765 -44.674 1.00 17.66 79 ALA G C 1
ATOM 5857 O O . ALA G 1 101 ? 37.573 -27.004 -44.074 1.00 18.60 79 ALA G O 1
ATOM 5859 N N . ASP G 1 102 ? 39.140 -28.624 -44.056 1.00 17.35 80 ASP G N 1
ATOM 5860 C CA . ASP G 1 102 ? 39.114 -28.813 -42.620 1.00 18.08 80 ASP G CA 1
ATOM 5861 C C . ASP G 1 102 ? 40.032 -27.829 -41.885 1.00 16.41 80 ASP G C 1
ATOM 5862 O O . ASP G 1 102 ? 40.222 -27.970 -40.694 1.00 17.48 80 ASP G O 1
ATOM 5867 N N . TRP G 1 103 ? 40.604 -26.856 -42.595 1.00 15.18 81 TRP G N 1
ATOM 5868 C CA . TRP G 1 103 ? 41.551 -25.928 -41.977 1.00 15.02 81 TRP G CA 1
ATOM 5869 C C . TRP G 1 103 ? 41.001 -24.540 -41.793 1.00 13.86 81 TRP G C 1
ATOM 5870 O O . TRP G 1 103 ? 41.718 -23.651 -41.332 1.00 13.01 81 TRP G O 1
ATOM 5889 N N . ALA G 1 105 ? 38.777 -21.545 -40.256 1.00 10.64 83 ALA G N 1
ATOM 5890 C CA . ALA G 1 105 ? 38.226 -21.131 -38.970 1.00 10.31 83 ALA G CA 1
ATOM 5891 C C . ALA G 1 105 ? 36.815 -20.592 -39.171 1.00 10.62 83 ALA G C 1
ATOM 5892 O O . ALA G 1 105 ? 36.008 -20.636 -38.270 1.00 9.79 83 ALA G O 1
ATOM 5894 N N . GLU G 1 106 ? 36.576 -19.987 -40.332 1.00 11.31 84 GLU G N 1
ATOM 5895 C CA . GLU G 1 106 ? 35.218 -19.624 -40.737 1.00 12.57 84 GLU G CA 1
ATOM 5896 C C . GLU G 1 106 ? 35.062 -19.864 -42.242 1.00 12.52 84 GLU G C 1
ATOM 5897 O O . GLU G 1 106 ? 36.069 -20.063 -42.930 1.00 11.11 84 GLU G O 1
ATOM 5903 N N . PRO G 1 107 ? 33.808 -19.882 -42.753 1.00 12.88 85 PRO G N 1
ATOM 5904 C CA . PRO G 1 107 ? 33.667 -20.071 -44.218 1.00 13.10 85 PRO G CA 1
ATOM 5905 C C . PRO G 1 107 ? 34.371 -18.939 -44.974 1.00 13.89 85 PRO G C 1
ATOM 5906 O O . PRO G 1 107 ? 34.309 -17.766 -44.528 1.00 12.46 85 PRO G O 1
ATOM 5910 N N . ARG G 1 108 ? 35.092 -19.306 -46.042 1.00 13.71 86 ARG G N 1
ATOM 5911 C CA . ARG G 1 108 ? 35.721 -18.293 -46.918 1.00 15.61 86 ARG G CA 1
ATOM 5912 C C . ARG G 1 108 ? 34.672 -17.398 -47.565 1.00 15.96 86 ARG G C 1
ATOM 5913 O O . ARG G 1 108 ? 33.550 -17.827 -47.824 1.00 16.53 86 ARG G O 1
ATOM 5921 N N . LYS G 1 109 ? 35.012 -16.126 -47.745 1.00 16.20 87 LYS G N 1
ATOM 5922 C CA A LYS G 1 109 ? 34.101 -15.183 -48.406 0.50 16.78 87 LYS G CA 1
ATOM 5923 C CA B LYS G 1 109 ? 34.103 -15.200 -48.416 0.50 16.47 87 LYS G CA 1
ATOM 5924 C C . LYS G 1 109 ? 34.794 -14.619 -49.638 1.00 16.62 87 LYS G C 1
ATOM 5925 O O . LYS G 1 109 ? 35.947 -14.190 -49.555 1.00 15.41 87 LYS G O 1
ATOM 5936 N N . GLY G 1 110 ? 34.087 -14.633 -50.772 1.00 15.78 88 GLY G N 1
ATOM 5937 C CA . GLY G 1 110 ? 34.610 -14.084 -52.019 1.00 17.18 88 GLY G CA 1
ATOM 5938 C C . GLY G 1 110 ? 33.844 -12.814 -52.359 1.00 17.78 88 GLY G C 1
ATOM 5939 O O . GLY G 1 110 ? 32.584 -12.791 -52.279 1.00 17.40 88 GLY G O 1
ATOM 5940 N N . VAL G 1 111 ? 34.557 -11.744 -52.711 1.00 16.90 89 VAL G N 1
ATOM 5941 C CA . VAL G 1 111 ? 33.879 -10.502 -53.132 1.00 16.88 89 VAL G CA 1
ATOM 5942 C C . VAL G 1 111 ? 34.314 -10.120 -54.559 1.00 15.25 89 VAL G C 1
ATOM 5943 O O . VAL G 1 111 ? 35.499 -10.098 -54.873 1.00 16.23 89 VAL G O 1
ATOM 5947 N N . ILE G 1 112 ? 33.325 -9.862 -55.407 1.00 16.33 90 ILE G N 1
ATOM 5948 C CA . ILE G 1 112 ? 33.562 -9.667 -56.838 1.00 14.88 90 ILE G CA 1
ATOM 5949 C C . ILE G 1 112 ? 33.653 -8.188 -57.207 1.00 15.74 90 ILE G C 1
ATOM 5950 O O . ILE G 1 112 ? 32.797 -7.363 -56.798 1.00 15.08 90 ILE G O 1
ATOM 5955 N N . TYR G 1 113 ? 34.633 -7.884 -58.052 1.00 15.07 91 TYR G N 1
ATOM 5956 C CA . TYR G 1 113 ? 34.924 -6.515 -58.518 1.00 15.18 91 TYR G CA 1
ATOM 5957 C C . TYR G 1 113 ? 35.140 -6.552 -60.004 1.00 15.66 91 TYR G C 1
ATOM 5958 O O . TYR G 1 113 ? 35.527 -7.587 -60.544 1.00 14.31 91 TYR G O 1
ATOM 5967 N N . GLY G 1 114 ? 34.898 -5.416 -60.662 1.00 15.89 92 GLY G N 1
ATOM 5968 C CA . GLY G 1 114 ? 35.370 -5.220 -62.027 1.00 16.32 92 GLY G CA 1
ATOM 5969 C C . GLY G 1 114 ? 36.563 -4.291 -61.949 1.00 16.43 92 GLY G C 1
ATOM 5970 O O . GLY G 1 114 ? 36.566 -3.346 -61.164 1.00 18.14 92 GLY G O 1
ATOM 5971 N N . GLY G 1 115 ? 37.584 -4.567 -62.749 1.00 15.50 93 GLY G N 1
ATOM 5972 C CA . GLY G 1 115 ? 38.781 -3.767 -62.771 1.00 15.05 93 GLY G CA 1
ATOM 5973 C C . GLY G 1 115 ? 38.605 -2.615 -63.718 1.00 15.72 93 GLY G C 1
ATOM 5974 O O . GLY G 1 115 ? 38.349 -2.799 -64.895 1.00 16.65 93 GLY G O 1
ATOM 5975 N N . LEU G 1 116 ? 38.714 -1.404 -63.186 1.00 16.28 94 LEU G N 1
ATOM 5976 C CA . LEU G 1 116 ? 38.638 -0.219 -64.013 1.00 15.97 94 LEU G CA 1
ATOM 5977 C C . LEU G 1 116 ? 39.981 0.098 -64.650 1.00 15.42 94 LEU G C 1
ATOM 5978 O O . LEU G 1 116 ? 40.027 0.460 -65.817 1.00 13.56 94 LEU G O 1
ATOM 5983 N N . TYR G 1 117 ? 41.067 -0.024 -63.865 1.00 15.19 95 TYR G N 1
ATOM 5984 C CA . TYR G 1 117 ? 42.450 0.236 -64.316 1.00 15.35 95 TYR G CA 1
ATOM 5985 C C . TYR G 1 117 ? 43.355 -0.809 -63.656 1.00 14.99 95 TYR G C 1
ATOM 5986 O O . TYR G 1 117 ? 43.108 -1.156 -62.508 1.00 14.34 95 TYR G O 1
ATOM 5995 N N . PRO G 1 118 ? 44.370 -1.337 -64.374 1.00 15.25 96 PRO G N 1
ATOM 5996 C CA . PRO G 1 118 ? 44.721 -1.054 -65.749 1.00 16.05 96 PRO G CA 1
ATOM 5997 C C . PRO G 1 118 ? 43.660 -1.463 -66.782 1.00 17.03 96 PRO G C 1
ATOM 5998 O O . PRO G 1 118 ? 42.826 -2.348 -66.548 1.00 15.75 96 PRO G O 1
ATOM 6002 N N . THR G 1 119 ? 43.750 -0.821 -67.935 1.00 19.23 97 THR G N 1
ATOM 6003 C CA . THR G 1 119 ? 42.726 -0.888 -68.964 1.00 20.96 97 THR G CA 1
ATOM 6004 C C . THR G 1 119 ? 43.175 -1.758 -70.141 1.00 21.20 97 THR G C 1
ATOM 6005 O O . THR G 1 119 ? 42.670 -2.863 -70.340 1.00 21.67 97 THR G O 1
ATOM 6009 N N . GLY H 1 21 ? 41.625 2.351 -4.672 1.00 23.35 -1 GLY H N 1
ATOM 6010 C CA . GLY H 1 21 ? 41.970 3.328 -3.612 1.00 23.07 -1 GLY H CA 1
ATOM 6011 C C . GLY H 1 21 ? 43.467 3.271 -3.370 1.00 22.97 -1 GLY H C 1
ATOM 6012 O O . GLY H 1 21 ? 44.008 2.196 -3.054 1.00 23.55 -1 GLY H O 1
ATOM 6013 N N . HIS H 1 22 ? 44.132 4.421 -3.532 1.00 21.21 0 HIS H N 1
ATOM 6014 C CA . HIS H 1 22 ? 45.584 4.475 -3.590 1.00 19.28 0 HIS H CA 1
ATOM 6015 C C . HIS H 1 22 ? 46.196 5.688 -2.902 1.00 16.84 0 HIS H C 1
ATOM 6016 O O . HIS H 1 22 ? 47.430 5.812 -2.901 1.00 15.90 0 HIS H O 1
ATOM 6031 N N . TYR H 1 24 ? 47.953 7.668 -0.181 1.00 7.29 2 TYR H N 1
ATOM 6032 C CA . TYR H 1 24 ? 49.022 7.134 0.660 1.00 7.18 2 TYR H CA 1
ATOM 6033 C C . TYR H 1 24 ? 49.016 7.911 1.972 1.00 7.35 2 TYR H C 1
ATOM 6034 O O . TYR H 1 24 ? 49.105 9.122 1.979 1.00 7.04 2 TYR H O 1
ATOM 6043 N N . VAL H 1 25 ? 48.919 7.219 3.101 1.00 7.13 3 VAL H N 1
ATOM 6044 C CA . VAL H 1 25 ? 48.755 7.908 4.355 1.00 7.89 3 VAL H CA 1
ATOM 6045 C C . VAL H 1 25 ? 49.777 7.386 5.361 1.00 8.62 3 VAL H C 1
ATOM 6046 O O . VAL H 1 25 ? 49.979 6.190 5.502 1.00 9.08 3 VAL H O 1
ATOM 6050 N N . THR H 1 26 ? 50.420 8.294 6.037 1.00 9.12 4 THR H N 1
ATOM 6051 C CA . THR H 1 26 ? 51.312 7.905 7.133 1.00 11.67 4 THR H CA 1
ATOM 6052 C C . THR H 1 26 ? 50.733 8.562 8.389 1.00 12.04 4 THR H C 1
ATOM 6053 O O . THR H 1 26 ? 50.514 9.796 8.390 1.00 12.01 4 THR H O 1
ATOM 6057 N N . ILE H 1 27 ? 50.404 7.754 9.411 1.00 11.08 5 ILE H N 1
ATOM 6058 C CA . ILE H 1 27 ? 50.007 8.340 10.713 1.00 11.06 5 ILE H CA 1
ATOM 6059 C C . ILE H 1 27 ? 51.241 8.356 11.605 1.00 11.77 5 ILE H C 1
ATOM 6060 O O . ILE H 1 27 ? 51.816 7.296 11.893 1.00 11.95 5 ILE H O 1
ATOM 6065 N N . VAL H 1 28 ? 51.652 9.554 12.001 1.00 10.97 6 VAL H N 1
ATOM 6066 C CA . VAL H 1 28 ? 52.853 9.710 12.786 1.00 11.06 6 VAL H CA 1
ATOM 6067 C C . VAL H 1 28 ? 52.481 10.010 14.234 1.00 11.59 6 VAL H C 1
ATOM 6068 O O . VAL H 1 28 ? 51.719 10.920 14.504 1.00 12.96 6 VAL H O 1
ATOM 6072 N N . TYR H 1 29 ? 53.007 9.189 15.140 1.00 11.31 7 TYR H N 1
ATOM 6073 C CA . TYR H 1 29 ? 52.706 9.298 16.564 1.00 11.50 7 TYR H CA 1
ATOM 6074 C C . TYR H 1 29 ? 53.921 9.907 17.236 1.00 12.08 7 TYR H C 1
ATOM 6075 O O . TYR H 1 29 ? 55.023 9.368 17.123 1.00 12.71 7 TYR H O 1
ATOM 6084 N N . ALA H 1 30 ? 53.693 11.045 17.909 1.00 12.95 8 ALA H N 1
ATOM 6085 C CA . ALA H 1 30 ? 54.749 11.719 18.653 1.00 14.52 8 ALA H CA 1
ATOM 6086 C C . ALA H 1 30 ? 54.407 11.883 20.142 1.00 15.54 8 ALA H C 1
ATOM 6087 O O . ALA H 1 30 ? 53.333 12.376 20.511 1.00 16.67 8 ALA H O 1
ATOM 6089 N N . SER H 1 31 ? 55.316 11.391 20.970 1.00 14.97 9 SER H N 1
ATOM 6090 C CA A SER H 1 31 ? 55.263 11.629 22.409 0.50 15.01 9 SER H CA 1
ATOM 6091 C CA B SER H 1 31 ? 55.275 11.619 22.410 0.50 14.81 9 SER H CA 1
ATOM 6092 C C . SER H 1 31 ? 56.270 12.714 22.774 1.00 14.73 9 SER H C 1
ATOM 6093 O O . SER H 1 31 ? 57.481 12.528 22.595 1.00 14.54 9 SER H O 1
ATOM 6098 N N . VAL H 1 32 ? 55.772 13.831 23.300 1.00 13.24 10 VAL H N 1
ATOM 6099 C CA . VAL H 1 32 ? 56.623 14.993 23.514 1.00 15.07 10 VAL H CA 1
ATOM 6100 C C . VAL H 1 32 ? 56.980 15.143 24.989 1.00 14.85 10 VAL H C 1
ATOM 6101 O O . VAL H 1 32 ? 56.147 14.892 25.859 1.00 13.84 10 VAL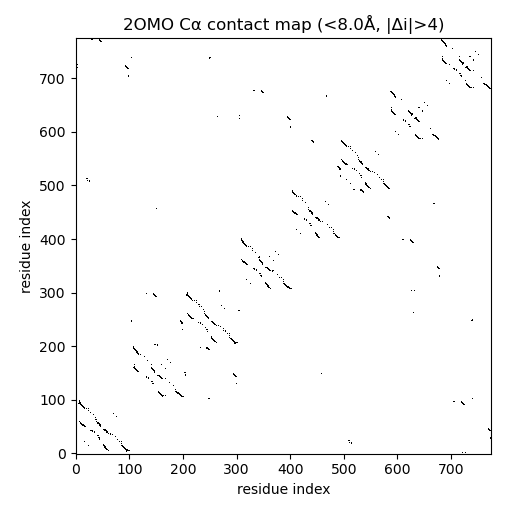 H O 1
ATOM 6105 N N . LYS H 1 33 ? 58.201 15.585 25.272 1.00 14.55 11 LYS H N 1
ATOM 6106 C CA . LYS H 1 33 ? 58.580 15.903 26.649 1.00 15.83 11 LYS H CA 1
ATOM 6107 C C . LYS H 1 33 ? 57.651 16.970 27.254 1.00 17.32 11 LYS H C 1
ATOM 6108 O O . LYS H 1 33 ? 57.155 17.860 26.548 1.00 16.24 11 LYS H O 1
ATOM 6114 N N . THR H 1 34 ? 57.434 16.891 28.567 1.00 18.35 12 THR H N 1
ATOM 6115 C CA . THR H 1 34 ? 56.377 17.687 29.205 1.00 20.60 12 THR H CA 1
ATOM 6116 C C . THR H 1 34 ? 56.476 19.200 29.015 1.00 19.85 12 THR H C 1
ATOM 6117 O O . THR H 1 34 ? 55.459 19.865 28.719 1.00 21.25 12 THR H O 1
ATOM 6121 N N . ASP H 1 35 ? 57.683 19.744 29.090 1.00 18.52 13 ASP H N 1
ATOM 6122 C CA . ASP H 1 35 ? 57.856 21.194 28.959 1.00 18.85 13 ASP H CA 1
ATOM 6123 C C . ASP H 1 35 ? 58.127 21.684 27.510 1.00 18.36 13 ASP H C 1
ATOM 6124 O O . ASP H 1 35 ? 58.564 22.817 27.311 1.00 18.52 13 ASP H O 1
ATOM 6129 N N . LYS H 1 36 ? 57.870 20.829 26.521 1.00 17.53 14 LYS H N 1
ATOM 6130 C CA . LYS H 1 36 ? 58.146 21.133 25.099 1.00 17.14 14 LYS H CA 1
ATOM 6131 C C . LYS H 1 36 ? 56.850 21.136 24.251 1.00 17.44 14 LYS H C 1
ATOM 6132 O O . LYS H 1 36 ? 56.923 21.270 23.027 1.00 16.59 14 LYS H O 1
ATOM 6138 N N . THR H 1 37 ? 55.681 20.985 24.878 1.00 16.68 15 THR H N 1
ATOM 6139 C CA . THR H 1 37 ? 54.437 20.924 24.101 1.00 16.34 15 THR H CA 1
ATOM 6140 C C . THR H 1 37 ? 54.119 22.204 23.309 1.00 16.23 15 THR H C 1
ATOM 6141 O O . THR H 1 37 ? 53.758 22.111 22.120 1.00 16.22 15 THR H O 1
ATOM 6145 N N . GLU H 1 38 ? 54.309 23.381 23.905 1.00 13.88 16 GLU H N 1
ATOM 6146 C CA . GLU H 1 38 ? 53.995 24.622 23.194 1.00 15.26 16 GLU H CA 1
ATOM 6147 C C . GLU H 1 38 ? 54.956 24.840 22.000 1.00 14.46 16 GLU H C 1
ATOM 6148 O O . GLU H 1 38 ? 54.538 25.250 20.900 1.00 14.18 16 GLU H O 1
ATOM 6154 N N . ALA H 1 39 ? 56.228 24.545 22.225 1.00 12.53 17 ALA H N 1
ATOM 6155 C CA . ALA H 1 39 ? 57.240 24.643 21.169 1.00 13.48 17 ALA H CA 1
ATOM 6156 C C . ALA H 1 39 ? 57.005 23.618 20.076 1.00 13.13 17 ALA H C 1
ATOM 6157 O O . ALA H 1 39 ? 57.188 23.930 18.880 1.00 12.05 17 ALA H O 1
ATOM 6159 N N . PHE H 1 40 ? 56.571 22.415 20.488 1.00 13.19 18 PHE H N 1
ATOM 6160 C CA . PHE H 1 40 ? 56.265 21.380 19.508 1.00 14.44 18 PHE H CA 1
ATOM 6161 C C . PHE H 1 40 ? 55.141 21.835 18.576 1.00 14.81 18 PHE H C 1
ATOM 6162 O O . PHE H 1 40 ? 55.209 21.634 17.335 1.00 14.90 18 PHE H O 1
ATOM 6170 N N . LYS H 1 41 ? 54.100 22.409 19.171 1.00 13.66 19 LYS H N 1
ATOM 6171 C CA . LYS H 1 41 ? 52.970 22.928 18.400 1.00 14.02 19 LYS H CA 1
ATOM 6172 C C . LYS H 1 41 ? 53.405 23.998 17.402 1.00 14.16 19 LYS H C 1
ATOM 6173 O O . LYS H 1 41 ? 53.006 23.969 16.240 1.00 11.48 19 LYS H O 1
ATOM 6179 N N . GLU H 1 42 ? 54.270 24.918 17.836 1.00 13.70 20 GLU H N 1
ATOM 6180 C CA . GLU H 1 42 ? 54.733 25.984 16.942 1.00 14.23 20 GLU H CA 1
ATOM 6181 C C . GLU H 1 42 ? 55.633 25.460 15.815 1.00 12.98 20 GLU H C 1
ATOM 6182 O O . GLU H 1 42 ? 55.490 25.885 14.661 1.00 13.94 20 GLU H O 1
ATOM 6188 N N . ALA H 1 43 ? 56.602 24.620 16.149 1.00 11.99 21 ALA H N 1
ATOM 6189 C CA . ALA H 1 43 ? 57.477 24.022 15.115 1.00 12.42 21 ALA H CA 1
ATOM 6190 C C . ALA H 1 43 ? 56.636 23.228 14.091 1.00 12.24 21 ALA H C 1
ATOM 6191 O O . ALA H 1 43 ? 56.860 23.316 12.894 1.00 12.55 21 ALA H O 1
ATOM 6193 N N . THR H 1 44 ? 55.628 22.518 14.575 1.00 11.15 22 THR H N 1
A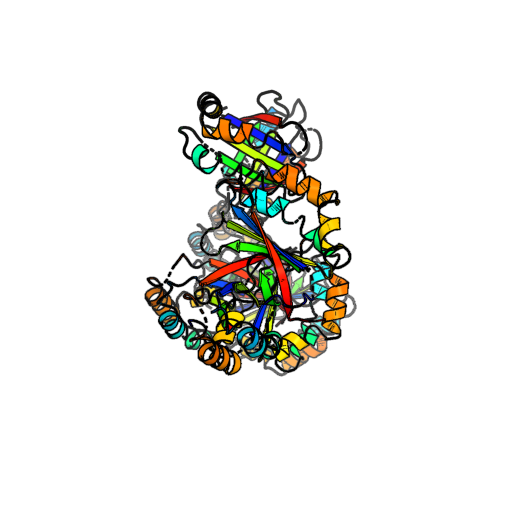TOM 6194 C CA . THR H 1 44 ? 54.788 21.671 13.695 1.00 11.29 22 THR H CA 1
ATOM 6195 C C . THR H 1 44 ? 53.813 22.493 12.843 1.00 11.20 22 THR H C 1
ATOM 6196 O O . THR H 1 44 ? 53.386 22.059 11.731 1.00 11.38 22 THR H O 1
ATOM 6200 N N . ARG H 1 45 ? 53.375 23.622 13.395 1.00 10.72 23 ARG H N 1
ATOM 6201 C CA . ARG H 1 45 ? 52.557 24.596 12.629 1.00 10.94 23 ARG H CA 1
ATOM 6202 C C . ARG H 1 45 ? 53.312 24.976 11.348 1.00 11.31 23 ARG H C 1
ATOM 6203 O O . ARG H 1 45 ? 52.774 24.900 10.251 1.00 11.29 23 ARG H O 1
ATOM 6219 N N . ASN H 1 47 ? 55.695 23.406 9.809 1.00 10.68 25 ASN H N 1
ATOM 6220 C CA . ASN H 1 47 ? 55.690 22.183 8.924 1.00 11.70 25 ASN H CA 1
ATOM 6221 C C . ASN H 1 47 ? 54.317 22.003 8.229 1.00 13.05 25 ASN H C 1
ATOM 6222 O O . ASN H 1 47 ? 54.248 21.896 6.997 1.00 14.20 25 ASN H O 1
ATOM 6227 N N . HIS H 1 48 ? 53.228 22.048 8.995 1.00 12.47 26 HIS H N 1
ATOM 6228 C CA . HIS H 1 48 ? 51.883 21.951 8.395 1.00 13.03 26 HIS H CA 1
ATOM 6229 C C . HIS H 1 48 ? 51.658 23.006 7.277 1.00 12.77 26 HIS H C 1
ATOM 6230 O O . HIS H 1 48 ? 51.157 22.681 6.205 1.00 12.94 26 HIS H O 1
ATOM 6237 N N . GLU H 1 49 ? 51.964 24.270 7.549 1.00 13.90 27 GLU H N 1
ATOM 6238 C CA . GLU H 1 49 ? 51.609 25.364 6.628 1.00 14.76 27 GLU H CA 1
ATOM 6239 C C . GLU H 1 49 ? 52.305 25.207 5.284 1.00 13.93 27 GLU H C 1
ATOM 6240 O O . GLU H 1 49 ? 51.749 25.561 4.246 1.00 15.89 27 GLU H O 1
ATOM 6246 N N . GLN H 1 50 ? 53.522 24.687 5.308 1.00 13.05 28 GLN H N 1
ATOM 6247 C CA . GLN H 1 50 ? 54.274 24.427 4.075 1.00 15.22 28 GLN H CA 1
ATOM 6248 C C . GLN H 1 50 ? 53.842 23.081 3.410 1.00 14.94 28 GLN H C 1
ATOM 6249 O O . GLN H 1 50 ? 53.790 22.959 2.166 1.00 13.97 28 GLN H O 1
ATOM 6255 N N . SER H 1 51 ? 53.527 22.092 4.234 1.00 14.42 29 SER H N 1
ATOM 6256 C CA . SER H 1 51 ? 53.229 20.770 3.718 1.00 14.54 29 SER H CA 1
ATOM 6257 C C . SER H 1 51 ? 51.901 20.655 2.986 1.00 14.98 29 SER H C 1
ATOM 6258 O O . SER H 1 51 ? 51.773 19.852 2.027 1.00 15.67 29 SER H O 1
ATOM 6261 N N . ILE H 1 52 ? 50.922 21.439 3.417 1.00 13.83 30 ILE H N 1
ATOM 6262 C CA . ILE H 1 52 ? 49.627 21.454 2.720 1.00 15.49 30 ILE H CA 1
ATOM 6263 C C . ILE H 1 52 ? 49.738 22.099 1.335 1.00 15.06 30 ILE H C 1
ATOM 6264 O O . ILE H 1 52 ? 48.848 21.931 0.536 1.00 14.85 30 ILE H O 1
ATOM 6269 N N . ARG H 1 53 ? 50.858 22.774 1.072 1.00 16.35 31 ARG H N 1
ATOM 6270 C CA . ARG H 1 53 ? 51.125 23.416 -0.224 1.00 18.02 31 ARG H CA 1
ATOM 6271 C C . ARG H 1 53 ? 51.855 22.511 -1.226 1.00 17.26 31 ARG H C 1
ATOM 6272 O O . ARG H 1 53 ? 51.916 22.814 -2.426 1.00 15.88 31 ARG H O 1
ATOM 6280 N N . GLU H 1 54 ? 52.366 21.393 -0.728 1.00 15.34 32 GLU H N 1
ATOM 6281 C CA . GLU H 1 54 ? 53.043 20.374 -1.532 1.00 16.35 32 GLU H CA 1
ATOM 6282 C C . GLU H 1 54 ? 52.103 19.718 -2.563 1.00 16.00 32 GLU H C 1
ATOM 6283 O O . GLU H 1 54 ? 50.968 19.321 -2.219 1.00 14.73 32 GLU H O 1
ATOM 6289 N N . PRO H 1 55 ? 52.568 19.591 -3.817 1.00 16.55 33 PRO H N 1
ATOM 6290 C CA . PRO H 1 55 ? 51.741 18.892 -4.806 1.00 16.29 33 PRO H CA 1
ATOM 6291 C C . PRO H 1 55 ? 51.322 17.507 -4.300 1.00 14.66 33 PRO H C 1
ATOM 6292 O O . PRO H 1 55 ? 52.151 16.709 -3.819 1.00 15.46 33 PRO H O 1
ATOM 6296 N N . GLY H 1 56 ? 50.025 17.275 -4.353 1.00 14.05 34 GLY H N 1
ATOM 6297 C CA . GLY H 1 56 ? 49.461 15.981 -4.034 1.00 11.59 34 GLY H CA 1
ATOM 6298 C C . GLY H 1 56 ? 49.101 15.813 -2.576 1.00 12.07 34 GLY H C 1
ATOM 6299 O O . GLY H 1 56 ? 48.583 14.752 -2.199 1.00 10.43 34 GLY H O 1
ATOM 6300 N N . ASN H 1 57 ? 49.353 16.840 -1.756 1.00 11.25 35 ASN H N 1
ATOM 6301 C CA . ASN H 1 57 ? 48.968 16.717 -0.355 1.00 12.09 35 ASN H CA 1
ATOM 6302 C C . ASN H 1 57 ? 47.458 16.789 -0.227 1.00 12.14 35 ASN H C 1
ATOM 6303 O O . ASN H 1 57 ? 46.832 17.622 -0.871 1.00 12.89 35 ASN H O 1
ATOM 6316 N N . ARG H 1 59 ? 45.879 15.711 3.155 1.00 10.31 37 ARG H N 1
ATOM 6317 C CA . ARG H 1 59 ? 45.811 16.155 4.567 1.00 10.75 37 ARG H CA 1
ATOM 6318 C C . ARG H 1 59 ? 47.204 16.262 5.113 1.00 12.61 37 ARG H C 1
ATOM 6319 O O . ARG H 1 59 ? 48.087 15.502 4.720 1.00 11.43 37 ARG H O 1
ATOM 6327 N N . PHE H 1 60 ? 47.349 17.161 6.090 1.00 11.01 38 PHE H N 1
ATOM 6328 C CA . PHE H 1 60 ? 48.518 17.220 6.950 1.00 12.12 38 PHE H CA 1
ATOM 6329 C C . PHE H 1 60 ? 48.007 17.673 8.335 1.00 12.27 38 PHE H C 1
ATOM 6330 O O . PHE H 1 60 ? 48.411 18.706 8.873 1.00 12.34 38 PHE H O 1
ATOM 6338 N N . ASP H 1 61 ? 47.027 16.916 8.852 1.00 11.06 39 ASP H N 1
ATOM 6339 C CA . ASP H 1 61 ? 46.328 17.325 10.053 1.00 11.52 39 ASP H CA 1
ATOM 6340 C C . ASP H 1 61 ? 47.263 17.185 11.251 1.00 11.41 39 ASP H C 1
ATOM 6341 O O . ASP H 1 61 ? 48.019 16.193 11.371 1.00 12.54 39 ASP H O 1
ATOM 6346 N N . ILE H 1 62 ? 47.190 18.141 12.151 1.00 10.35 40 ILE H N 1
ATOM 6347 C CA . ILE H 1 62 ? 48.027 18.090 13.360 1.00 10.69 40 ILE H CA 1
ATOM 6348 C C . ILE H 1 62 ? 47.093 17.984 14.551 1.00 10.34 40 ILE H C 1
ATOM 6349 O O . ILE H 1 62 ? 46.207 18.826 14.730 1.00 10.21 40 ILE H O 1
ATOM 6354 N N . LEU H 1 63 ? 47.271 16.930 15.353 1.00 10.00 41 LEU H N 1
ATOM 6355 C CA . LEU H 1 63 ? 46.263 16.554 16.362 1.00 9.17 41 LEU H CA 1
ATOM 6356 C C . LEU H 1 63 ? 46.943 16.408 17.727 1.00 10.06 41 LEU H C 1
ATOM 6357 O O . LEU H 1 63 ? 48.090 15.977 17.790 1.00 9.17 41 LEU H O 1
ATOM 6362 N N . GLN H 1 64 ? 46.214 16.745 18.796 1.00 10.14 42 GLN H N 1
ATOM 6363 C CA . GLN H 1 64 ? 46.666 16.534 20.152 1.00 9.14 42 GLN H CA 1
ATOM 6364 C C . GLN H 1 64 ? 45.676 15.584 20.799 1.00 10.30 42 GLN H C 1
ATOM 6365 O O . GLN H 1 64 ? 44.438 15.796 20.781 1.00 9.66 42 GLN H O 1
ATOM 6371 N N . SER H 1 65 ? 46.218 14.548 21.418 1.00 9.81 43 SER H N 1
ATOM 6372 C CA . SER H 1 65 ? 45.381 13.565 22.131 1.00 9.82 43 SER H CA 1
ATOM 6373 C C . SER H 1 65 ? 44.551 14.228 23.248 1.00 11.75 43 SER H C 1
ATOM 6374 O O . SER H 1 65 ? 45.096 15.006 24.046 1.00 11.07 43 SER H O 1
ATOM 6377 N N . ALA H 1 66 ? 43.261 13.887 23.332 1.00 10.05 44 ALA H N 1
ATOM 6378 C CA . ALA H 1 66 ? 42.415 14.399 24.438 1.00 11.54 44 ALA H CA 1
ATOM 6379 C C . ALA H 1 66 ? 42.748 13.649 25.736 1.00 11.75 44 ALA H C 1
ATOM 6380 O O . ALA H 1 66 ? 42.516 14.179 26.840 1.00 13.13 44 ALA H O 1
ATOM 6382 N N . ASP H 1 67 ? 43.239 12.407 25.601 1.00 11.80 45 ASP H N 1
ATOM 6383 C CA . ASP H 1 67 ? 43.667 11.625 26.769 1.00 13.63 45 ASP H CA 1
ATOM 6384 C C . ASP H 1 67 ? 44.970 12.037 27.449 1.00 13.11 45 ASP H C 1
ATOM 6385 O O . ASP H 1 67 ? 45.108 11.879 28.650 1.00 13.43 45 ASP H O 1
ATOM 6390 N N . ASP H 1 68 ? 45.934 12.531 26.678 1.00 13.38 46 ASP H N 1
ATOM 6391 C CA . ASP H 1 68 ? 47.272 12.872 27.184 1.00 13.55 46 ASP H CA 1
ATOM 6392 C C . ASP H 1 68 ? 47.799 14.019 26.293 1.00 13.01 46 ASP H C 1
ATOM 6393 O O . ASP H 1 68 ? 48.128 13.780 25.128 1.00 12.09 46 ASP H O 1
ATOM 6398 N N . PRO H 1 69 ? 47.918 15.245 26.862 1.00 13.16 47 PRO H N 1
ATOM 6399 C CA . PRO H 1 69 ? 48.228 16.440 26.088 1.00 12.89 47 PRO H CA 1
ATOM 6400 C C . PRO H 1 69 ? 49.681 16.430 25.579 1.00 12.72 47 PRO H C 1
ATOM 6401 O O . PRO H 1 69 ? 50.039 17.279 24.752 1.00 12.78 47 PRO H O 1
ATOM 6405 N N . THR H 1 70 ? 50.503 15.475 26.047 1.00 11.04 48 THR H N 1
ATOM 6406 C CA . THR H 1 70 ? 51.840 15.321 25.483 1.00 11.58 48 THR H CA 1
ATOM 6407 C C . THR H 1 70 ? 51.905 14.432 24.238 1.00 11.46 48 THR H C 1
ATOM 6408 O O . THR H 1 70 ? 52.986 14.286 23.661 1.00 11.74 48 THR H O 1
ATOM 6412 N N . ARG H 1 71 ? 50.769 13.835 23.843 1.00 11.26 49 ARG H N 1
ATOM 6413 C CA . ARG H 1 71 ? 50.789 12.917 22.671 1.00 11.73 49 ARG H CA 1
ATOM 6414 C C . ARG H 1 71 ? 50.087 13.587 21.515 1.00 11.98 49 ARG H C 1
ATOM 6415 O O . ARG H 1 71 ? 48.982 14.091 21.684 1.00 11.79 49 ARG H O 1
ATOM 6423 N N . PHE H 1 72 ? 50.753 13.568 20.353 1.00 10.87 50 PHE H N 1
ATOM 6424 C CA . PHE H 1 72 ? 50.311 14.250 19.155 1.00 10.36 50 PHE H CA 1
ATOM 6425 C C . PHE H 1 72 ? 50.339 13.253 18.009 1.00 10.98 50 PHE H C 1
ATOM 6426 O O . PHE H 1 72 ? 51.128 12.263 18.039 1.00 10.66 50 PHE H O 1
ATOM 6434 N N . VAL H 1 73 ? 49.520 13.573 17.006 1.00 10.54 51 VAL H N 1
ATOM 6435 C CA . VAL H 1 73 ? 49.511 12.851 15.724 1.00 12.13 51 VAL H CA 1
ATOM 6436 C C . VAL H 1 73 ? 49.644 13.814 14.563 1.00 12.73 51 VAL H C 1
ATOM 6437 O O . VAL H 1 73 ? 48.952 14.875 14.530 1.00 12.39 51 VAL H O 1
ATOM 6441 N N . LEU H 1 74 ? 50.514 13.442 13.621 1.00 12.00 52 LEU H N 1
ATOM 6442 C CA . LEU H 1 74 ? 50.536 14.101 12.316 1.00 12.41 52 LEU H CA 1
ATOM 6443 C C . LEU H 1 74 ? 49.914 13.093 11.324 1.00 11.68 52 LEU H C 1
ATOM 6444 O O . LEU H 1 74 ? 50.421 11.957 11.133 1.00 11.93 52 LEU H O 1
ATOM 6449 N N . TYR H 1 75 ? 48.806 13.504 10.717 1.00 12.57 53 TYR H N 1
ATOM 6450 C CA . TYR H 1 75 ? 48.060 12.628 9.782 1.00 11.63 53 TYR H CA 1
ATOM 6451 C C . TYR H 1 75 ? 48.402 13.131 8.399 1.00 12.64 53 TYR H C 1
ATOM 6452 O O . TYR H 1 75 ? 47.883 14.148 7.988 1.00 11.00 53 TYR H O 1
ATOM 6461 N N . GLU H 1 76 ? 49.348 12.452 7.718 1.00 12.34 54 GLU H N 1
ATOM 6462 C CA . GLU H 1 76 ? 49.947 12.975 6.457 1.00 12.16 54 GLU H CA 1
ATOM 6463 C C . GLU H 1 76 ? 49.453 12.116 5.293 1.00 11.62 54 GLU H C 1
ATOM 6464 O O . GLU H 1 76 ? 49.821 10.958 5.176 1.00 12.96 54 GLU H O 1
ATOM 6470 N N . ALA H 1 77 ? 48.624 12.690 4.439 1.00 10.33 55 ALA H N 1
ATOM 6471 C CA . ALA H 1 77 ? 47.956 11.956 3.379 1.00 11.10 55 ALA H CA 1
ATOM 6472 C C . ALA H 1 77 ? 48.273 12.613 2.039 1.00 10.16 55 ALA H C 1
ATOM 6473 O O . ALA H 1 77 ? 48.148 13.814 1.888 1.00 10.66 55 ALA H O 1
ATOM 6475 N N . TYR H 1 78 ? 48.586 11.794 1.070 1.00 11.44 56 TYR H N 1
ATOM 6476 C CA . TYR H 1 78 ? 49.002 12.267 -0.263 1.00 12.60 56 TYR H CA 1
ATOM 6477 C C . TYR H 1 78 ? 48.292 11.464 -1.365 1.00 12.29 56 TYR H C 1
ATOM 6478 O O . TYR H 1 78 ? 47.907 10.324 -1.142 1.00 11.16 56 TYR H O 1
ATOM 6487 N N . LYS H 1 79 ? 48.150 12.093 -2.553 1.00 13.05 57 LYS H N 1
ATOM 6488 C CA . LYS H 1 79 ? 47.462 11.469 -3.677 1.00 15.64 57 LYS H CA 1
ATOM 6489 C C . LYS H 1 79 ? 48.245 10.212 -4.053 1.00 14.44 57 LYS H C 1
ATOM 6490 O O . LYS H 1 79 ? 47.651 9.169 -4.411 1.00 16.22 57 LYS H O 1
ATOM 6496 N N . THR H 1 80 ? 49.569 10.291 -4.004 1.00 12.67 58 THR H N 1
ATOM 6497 C CA . THR H 1 80 ? 50.373 9.089 -4.333 1.00 14.60 58 THR H CA 1
ATOM 6498 C C . THR H 1 80 ? 51.537 8.882 -3.361 1.00 14.41 58 THR H C 1
ATOM 6499 O O . THR H 1 80 ? 51.981 9.836 -2.679 1.00 14.39 58 THR H O 1
ATOM 6503 N N . ARG H 1 81 ? 52.045 7.655 -3.333 1.00 13.40 59 ARG H N 1
ATOM 6504 C CA . ARG H 1 81 ? 53.256 7.350 -2.573 1.00 12.85 59 ARG H CA 1
ATOM 6505 C C . ARG H 1 81 ? 54.421 8.282 -3.021 1.00 13.24 59 ARG H C 1
ATOM 6506 O O . ARG H 1 81 ? 55.239 8.703 -2.169 1.00 12.31 59 ARG H O 1
ATOM 6514 N N . LYS H 1 82 ? 54.495 8.582 -4.327 1.00 11.70 60 LYS H N 1
ATOM 6515 C CA . LYS H 1 82 ? 55.606 9.419 -4.856 1.00 13.35 60 LYS H CA 1
ATOM 6516 C C . LYS H 1 82 ? 55.571 10.803 -4.214 1.00 14.03 60 LYS H C 1
ATOM 6517 O O . LYS H 1 82 ? 56.587 11.317 -3.800 1.00 12.55 60 LYS H O 1
ATOM 6523 N N . ASP H 1 83 ? 54.385 11.409 -4.138 1.00 14.08 61 ASP H N 1
ATOM 6524 C CA . ASP H 1 83 ? 54.235 12.721 -3.458 1.00 15.13 61 ASP H CA 1
ATOM 6525 C C . ASP H 1 83 ? 54.668 12.657 -1.988 1.00 15.39 61 ASP H C 1
ATOM 6526 O O . ASP H 1 83 ? 55.310 13.589 -1.483 1.00 15.88 61 ASP H O 1
ATOM 6531 N N . ALA H 1 84 ? 54.257 11.592 -1.281 1.00 14.71 62 ALA H N 1
ATOM 6532 C CA . ALA H 1 84 ? 54.677 11.345 0.103 1.00 15.78 62 ALA H CA 1
ATOM 6533 C C . ALA H 1 84 ? 56.208 11.291 0.236 1.00 16.96 62 ALA H C 1
ATOM 6534 O O . ALA H 1 84 ? 56.760 11.889 1.155 1.00 16.37 62 ALA H O 1
ATOM 6536 N N . ALA H 1 85 ? 56.876 10.570 -0.685 1.00 16.36 63 ALA H N 1
ATOM 6537 C CA . ALA H 1 85 ? 58.338 10.474 -0.697 1.00 16.68 63 ALA H CA 1
ATOM 6538 C C . ALA H 1 85 ? 59.006 11.834 -0.834 1.00 17.10 63 ALA H C 1
ATOM 6539 O O . ALA H 1 85 ? 60.041 12.088 -0.204 1.00 17.59 63 ALA H O 1
ATOM 6541 N N . ALA H 1 86 ? 58.414 12.710 -1.643 1.00 16.76 64 ALA H N 1
ATOM 6542 C CA . ALA H 1 86 ? 58.933 14.075 -1.806 1.00 18.26 64 ALA H CA 1
ATOM 6543 C C . ALA H 1 86 ? 58.932 14.937 -0.528 1.00 18.10 64 ALA H C 1
ATOM 6544 O O . ALA H 1 86 ? 59.781 15.783 -0.341 1.00 18.15 64 ALA H O 1
ATOM 6546 N N . HIS H 1 87 ? 57.955 14.732 0.344 1.00 18.08 65 HIS H N 1
ATOM 6547 C CA . HIS H 1 87 ? 57.857 15.509 1.566 1.00 19.21 65 HIS H CA 1
ATOM 6548 C C . HIS H 1 87 ? 59.141 15.410 2.405 1.00 19.62 65 HIS H C 1
ATOM 6549 O O . HIS H 1 87 ? 59.550 16.368 3.028 1.00 18.32 65 HIS H O 1
ATOM 6556 N N . LYS H 1 88 ? 59.770 14.229 2.408 1.00 19.89 66 LYS H N 1
ATOM 6557 C CA . LYS H 1 88 ? 60.914 13.986 3.258 1.00 21.01 66 LYS H CA 1
ATOM 6558 C C . LYS H 1 88 ? 62.182 14.612 2.670 1.00 21.15 66 LYS H C 1
ATOM 6559 O O . LYS H 1 88 ? 63.220 14.622 3.331 1.00 21.97 66 LYS H O 1
ATOM 6565 N N . GLU H 1 89 ? 62.076 15.164 1.462 1.00 19.94 67 GLU H N 1
ATOM 6566 C CA . GLU H 1 89 ? 63.169 15.900 0.847 1.00 21.13 67 GLU H CA 1
ATOM 6567 C C . GLU H 1 89 ? 63.028 17.429 0.953 1.00 20.70 67 GLU H C 1
ATOM 6568 O O . GLU H 1 89 ? 63.925 18.147 0.504 1.00 20.90 67 GLU H O 1
ATOM 6574 N N . THR H 1 90 ? 61.947 17.926 1.574 1.00 19.85 68 THR H N 1
ATOM 6575 C CA . THR H 1 90 ? 61.662 19.357 1.629 1.00 19.31 68 THR H CA 1
ATOM 6576 C C . THR H 1 90 ? 62.436 20.056 2.766 1.00 19.40 68 THR H C 1
ATOM 6577 O O . THR H 1 90 ? 62.690 19.469 3.833 1.00 18.29 68 THR H O 1
ATOM 6581 N N . ALA H 1 91 ? 62.778 21.321 2.550 1.00 19.94 69 ALA H N 1
ATOM 6582 C CA . ALA H 1 91 ? 63.495 22.116 3.579 1.00 19.86 69 ALA H CA 1
ATOM 6583 C C . ALA H 1 91 ? 62.678 22.186 4.877 1.00 19.94 69 ALA H C 1
ATOM 6584 O O . ALA H 1 91 ? 63.251 22.086 5.968 1.00 20.06 69 ALA H O 1
ATOM 6586 N N . HIS H 1 92 ? 61.358 22.362 4.761 1.00 20.01 70 HIS H N 1
ATOM 6587 C CA . HIS H 1 92 ? 60.521 22.488 5.966 1.00 18.91 70 HIS H CA 1
ATOM 6588 C C . HIS H 1 92 ? 60.475 21.186 6.772 1.00 18.99 70 HIS H C 1
ATOM 6589 O O . HIS H 1 92 ? 60.512 21.226 8.009 1.00 17.38 70 HIS H O 1
ATOM 6596 N N . TYR H 1 93 ? 60.406 20.034 6.086 1.00 17.45 71 TYR H N 1
ATOM 6597 C CA . TYR H 1 93 ? 60.500 18.758 6.811 1.00 16.90 71 TYR H CA 1
ATOM 6598 C C . TYR H 1 93 ? 61.824 18.607 7.583 1.00 16.69 71 TYR H C 1
ATOM 6599 O O . TYR H 1 93 ? 61.852 18.249 8.759 1.00 16.09 71 TYR H O 1
ATOM 6608 N N . LEU H 1 94 ? 62.922 18.838 6.894 1.00 16.35 72 LEU H N 1
ATOM 6609 C CA . LEU H 1 94 ? 64.254 18.683 7.472 1.00 17.30 72 LEU H CA 1
ATOM 6610 C C . LEU H 1 94 ? 64.465 19.593 8.664 1.00 17.34 72 LEU H C 1
ATOM 6611 O O . LEU H 1 94 ? 65.044 19.182 9.679 1.00 17.38 72 LEU H O 1
ATOM 6616 N N . THR H 1 95 ? 63.954 20.828 8.561 1.00 16.87 73 THR H N 1
ATOM 6617 C CA . THR H 1 95 ? 64.036 21.775 9.651 1.00 16.42 73 THR H CA 1
ATOM 6618 C C . THR H 1 95 ? 63.198 21.316 10.829 1.00 14.51 73 THR H C 1
ATOM 6619 O O . THR H 1 95 ? 63.619 21.411 11.959 1.00 13.98 73 THR H O 1
ATOM 6623 N N . TRP H 1 96 ? 61.981 20.850 10.552 1.00 13.90 74 TRP H N 1
ATOM 6624 C CA . TRP H 1 96 ? 61.114 20.344 11.617 1.00 13.91 74 TRP H CA 1
ATOM 6625 C C . TRP H 1 96 ? 61.811 19.167 12.312 1.00 13.81 74 TRP H C 1
ATOM 6626 O O . TRP H 1 96 ? 61.880 19.114 13.539 1.00 12.83 74 TRP H O 1
ATOM 6637 N N . ARG H 1 97 ? 62.286 18.203 11.524 1.00 13.90 75 ARG H N 1
ATOM 6638 C CA . ARG H 1 97 ? 62.896 17.003 12.095 1.00 15.29 75 ARG H CA 1
ATOM 6639 C C . ARG H 1 97 ? 64.055 17.378 13.049 1.00 16.00 75 ARG H C 1
ATOM 6640 O O . ARG H 1 97 ? 64.154 16.886 14.179 1.00 14.73 75 ARG H O 1
ATOM 6648 N N . ASP H 1 98 ? 64.946 18.245 12.574 1.00 16.42 76 ASP H N 1
ATOM 6649 C CA . ASP H 1 98 ? 66.063 18.743 13.415 1.00 17.58 76 ASP H CA 1
ATOM 6650 C C . ASP H 1 98 ? 65.620 19.522 14.658 1.00 16.92 76 ASP H C 1
ATOM 6651 O O . ASP H 1 98 ? 66.169 19.336 15.746 1.00 17.13 76 ASP H O 1
ATOM 6656 N N . THR H 1 99 ? 64.608 20.369 14.520 1.00 15.59 77 THR H N 1
ATOM 6657 C CA . THR H 1 99 ? 64.115 21.156 15.649 1.00 14.20 77 THR H CA 1
ATOM 6658 C C . THR H 1 99 ? 63.502 20.289 16.780 1.00 14.47 77 THR H C 1
ATOM 6659 O O . THR H 1 99 ? 63.781 20.531 17.936 1.00 13.08 77 THR H O 1
ATOM 6663 N N . VAL H 1 100 ? 62.653 19.320 16.417 1.00 12.82 78 VAL H N 1
ATOM 6664 C CA . VAL H 1 100 ? 61.864 18.592 17.423 1.00 13.14 78 VAL H CA 1
ATOM 6665 C C . VAL H 1 100 ? 62.619 17.381 17.990 1.00 13.01 78 VAL H C 1
ATOM 6666 O O . VAL H 1 100 ? 62.203 16.778 18.996 1.00 13.73 78 VAL H O 1
ATOM 6670 N N . ALA H 1 101 ? 63.770 17.062 17.386 1.00 13.62 79 ALA H N 1
ATOM 6671 C CA . ALA H 1 101 ? 64.513 15.818 17.698 1.00 15.61 79 ALA H CA 1
ATOM 6672 C C . ALA H 1 101 ? 64.725 15.602 19.202 1.00 15.84 79 ALA H C 1
ATOM 6673 O O . ALA H 1 101 ? 64.386 14.548 19.753 1.00 16.55 79 ALA H O 1
ATOM 6675 N N . ASP H 1 102 ? 65.236 16.630 19.869 1.00 16.47 80 ASP H N 1
ATOM 6676 C CA . ASP H 1 102 ? 65.520 16.558 21.303 1.00 17.04 80 ASP H CA 1
ATOM 6677 C C . ASP H 1 102 ? 64.325 16.691 22.237 1.00 16.68 80 ASP H C 1
ATOM 6678 O O . ASP H 1 102 ? 64.483 16.595 23.446 1.00 15.33 80 ASP H O 1
ATOM 6683 N N . TRP H 1 103 ? 63.141 16.923 21.661 1.00 16.08 81 TRP H N 1
ATOM 6684 C CA . TRP H 1 103 ? 61.933 17.125 22.439 1.00 14.83 81 TRP H CA 1
ATOM 6685 C C . TRP H 1 103 ? 61.095 15.846 22.539 1.00 13.73 81 TRP H C 1
ATOM 6686 O O . TRP H 1 103 ? 60.056 15.852 23.195 1.00 11.64 81 TRP H O 1
ATOM 6705 N N . ALA H 1 105 ? 59.950 12.389 23.809 1.00 13.06 83 ALA H N 1
ATOM 6706 C CA . ALA H 1 105 ? 60.061 11.600 25.030 1.00 13.33 83 ALA H CA 1
ATOM 6707 C C . ALA H 1 105 ? 60.383 10.145 24.704 1.00 14.11 83 ALA H C 1
ATOM 6708 O O . ALA H 1 105 ? 60.837 9.397 25.571 1.00 14.28 83 ALA H O 1
ATOM 6710 N N . GLU H 1 106 ? 60.084 9.732 23.466 1.00 13.82 84 GLU H N 1
ATOM 6711 C CA . GLU H 1 106 ? 60.472 8.426 22.930 1.00 13.87 84 GLU H CA 1
ATOM 6712 C C . GLU H 1 106 ? 60.439 8.574 21.418 1.00 13.32 84 GLU H C 1
ATOM 6713 O O . GLU H 1 106 ? 59.817 9.527 20.921 1.00 12.77 84 GLU H O 1
ATOM 6719 N N . PRO H 1 107 ? 61.114 7.653 20.677 1.00 13.27 85 PRO H N 1
ATOM 6720 C CA . PRO H 1 107 ? 61.123 7.662 19.214 1.00 12.38 85 PRO H CA 1
ATOM 6721 C C . PRO H 1 107 ? 59.711 7.766 18.627 1.00 12.44 85 PRO H C 1
ATOM 6722 O O . PRO H 1 107 ? 58.814 7.068 19.104 1.00 11.90 85 PRO H O 1
ATOM 6726 N N . ARG H 1 108 ? 59.523 8.645 17.647 1.00 12.33 86 ARG H N 1
ATOM 6727 C CA . ARG H 1 108 ? 58.245 8.751 16.911 1.00 13.40 86 ARG H CA 1
ATOM 6728 C C . ARG H 1 108 ? 58.029 7.455 16.136 1.00 14.51 86 ARG H C 1
ATOM 6729 O O . ARG H 1 108 ? 59.012 6.806 15.783 1.00 15.03 86 ARG H O 1
ATOM 6737 N N . LYS H 1 109 ? 56.773 7.079 15.896 1.00 14.43 87 LYS H N 1
ATOM 6738 C CA . LYS H 1 109 ? 56.440 5.919 15.081 1.00 15.12 87 LYS H CA 1
ATOM 6739 C C . LYS H 1 109 ? 55.565 6.403 13.932 1.00 15.39 87 LYS H C 1
ATOM 6740 O O . LYS H 1 109 ? 54.576 7.093 14.179 1.00 14.70 87 LYS H O 1
ATOM 6746 N N . GLY H 1 110 ? 55.948 6.078 12.692 1.00 14.34 88 GLY H N 1
ATOM 6747 C CA . GLY H 1 110 ? 55.053 6.273 11.555 1.00 13.55 88 GLY H CA 1
ATOM 6748 C C . GLY H 1 110 ? 54.468 4.943 11.099 1.00 13.91 88 GLY H C 1
ATOM 6749 O O . GLY H 1 110 ? 55.209 3.936 10.947 1.00 15.24 88 GLY H O 1
ATOM 6750 N N . VAL H 1 111 ? 53.152 4.930 10.895 1.00 12.97 89 VAL H N 1
ATOM 6751 C CA . VAL H 1 111 ? 52.427 3.741 10.458 1.00 12.02 89 VAL H CA 1
ATOM 6752 C C . VAL H 1 111 ? 51.811 4.030 9.079 1.00 12.99 89 VAL H C 1
ATOM 6753 O O . VAL H 1 111 ? 51.079 5.023 8.927 1.00 13.00 89 VAL H O 1
ATOM 6757 N N . ILE H 1 112 ? 52.133 3.187 8.088 1.00 12.85 90 ILE H N 1
ATOM 6758 C CA . ILE H 1 112 ? 51.716 3.449 6.695 1.00 13.07 90 ILE H CA 1
ATOM 6759 C C . ILE H 1 112 ? 50.404 2.732 6.368 1.00 14.10 90 ILE H C 1
ATOM 6760 O O . ILE H 1 112 ? 50.233 1.526 6.693 1.00 12.27 90 ILE H O 1
ATOM 6765 N N . TYR H 1 113 ? 49.519 3.454 5.662 1.00 13.24 91 TYR H N 1
ATOM 6766 C CA . TYR H 1 113 ? 48.209 2.946 5.215 1.00 14.14 91 TYR H CA 1
ATOM 6767 C C . TYR H 1 113 ? 47.974 3.293 3.782 1.00 13.92 91 TYR H C 1
ATOM 6768 O O . TYR H 1 113 ? 48.564 4.249 3.261 1.00 14.60 91 TYR H O 1
ATOM 6777 N N . GLY H 1 114 ? 47.127 2.502 3.129 1.00 15.21 92 GLY H N 1
ATOM 6778 C CA . GLY H 1 114 ? 46.563 2.873 1.825 1.00 15.90 92 GLY H CA 1
ATOM 6779 C C . GLY H 1 114 ? 45.173 3.378 2.125 1.00 15.42 92 GLY H C 1
ATOM 6780 O O . GLY H 1 114 ? 44.445 2.790 2.927 1.00 16.19 92 GLY H O 1
ATOM 6781 N N . GLY H 1 115 ? 44.791 4.478 1.504 1.00 16.11 93 GLY H N 1
ATOM 6782 C CA . GLY H 1 115 ? 43.451 5.024 1.726 1.00 14.83 93 GLY H CA 1
ATOM 6783 C C . GLY H 1 115 ? 42.549 4.352 0.707 1.00 15.95 93 GLY H C 1
ATOM 6784 O O . GLY H 1 115 ? 42.690 4.546 -0.514 1.00 16.27 93 GLY H O 1
ATOM 6785 N N . LEU H 1 116 ? 41.625 3.548 1.206 1.00 15.09 94 LEU H N 1
ATOM 6786 C CA . LEU H 1 116 ? 40.632 2.893 0.349 1.00 15.43 94 LEU H CA 1
ATOM 6787 C C . LEU H 1 116 ? 39.562 3.860 -0.158 1.00 15.36 94 LEU H C 1
ATOM 6788 O O . LEU H 1 116 ? 39.185 3.797 -1.326 1.00 13.37 94 LEU H O 1
ATOM 6793 N N . TYR H 1 117 ? 39.075 4.713 0.750 1.00 15.37 95 TYR H N 1
ATOM 6794 C CA . TYR H 1 117 ? 38.072 5.728 0.479 1.00 16.23 95 TYR H CA 1
ATOM 6795 C C . TYR H 1 117 ? 38.509 6.985 1.239 1.00 15.53 95 TYR H C 1
ATOM 6796 O O . TYR H 1 117 ? 38.920 6.858 2.374 1.00 15.68 95 TYR H O 1
ATOM 6805 N N . PRO H 1 118 ? 38.417 8.179 0.620 1.00 15.55 96 PRO H N 1
ATOM 6806 C CA . PRO H 1 118 ? 37.897 8.411 -0.748 1.00 16.68 96 PRO H CA 1
ATOM 6807 C C . PRO H 1 118 ? 38.815 7.811 -1.833 1.00 18.08 96 PRO H C 1
ATOM 6808 O O . PRO H 1 118 ? 40.027 7.718 -1.641 1.00 18.81 96 PRO H O 1
ATOM 6812 N N . THR H 1 119 ? 38.215 7.365 -2.939 1.00 19.58 97 THR H N 1
ATOM 6813 C CA . THR H 1 119 ? 38.939 6.538 -3.923 1.00 20.61 97 THR H CA 1
ATOM 6814 C C . THR H 1 119 ? 39.878 7.369 -4.782 1.00 20.41 97 THR H C 1
ATOM 6815 O O . THR H 1 119 ? 39.430 8.305 -5.441 1.00 20.69 97 THR H O 1
#

Solvent-accessible surface area: 38717 Å² total

Nearest PDB structures (foldseek):
  2omo-assembly4_E  TM=9.989E-01  e=4.437E-16  Nitrosomonas europaea
  3kkf-assembly1_A  TM=9.127E-01  e=3.623E-06  Bacteroides thetaiotaomicron
  1x7v-assembly3_C  TM=9.004E-01  e=1.599E-05  Pseudomonas aeruginosa
  2pd1-assembly1_A  TM=8.589E-01  e=1.482E-04  Nitrosomonas europaea
  7bio-assembly1_A  TM=6.853E-01  e=1.157E-04  Streptomyces bottropensis

Foldseek 3Di:
DPDDDFLKKKKKKAQFAPVCLVVLVVLVVLCVVLCVQPFWNQDWDADPVHRRIIIGITDGSDPVSVVCSCVDPSNVSSCVRRVPTPDDMDIDIDGHPPPND/DPDDDFLKKKKKKDFFAPVCLVVLVVLVVLCVVLCVQPFWQFDWAADPVDRRMIITIIDGSDPVSVVVSCVDPSNVVSCVSCVPTPDDMDIDMDGHDPPHD/DDDDFCKKKKKKDFFAPVCLVVLVVLVCLCVVLCVQVFWQFDWAADPVDRRMIITITGGSDPVSVVVSCVDPSNVSSCVRRVPTPDDMDIDMDGDPPPHD/DPDDAFLKKKKKKFFFPPVCLVVLVVLLVLCVVLCVQPFWQFDWAADPVDRRMIITITDGSDPVSVVVSCVDPSVVSSCVVCVPTPDDMDIDMDGHPPPD/DKKKKKAQFDPVCLVVLVVLVVLCVVLCVQPFFNQDWAADPPDSRIIIGITDGNDPVSVVVSCVDPSNVSSCVSCVVGPDDIDMDDDDDPD/DLKKKKKKFQFAPVCLVVLVVLVVLVVVLCVQPFWPFDWAADPVDNRIIITITDGSDVVSVVCSCVDPSVVSSCVRRVPTDDDMDIDMDDDD/DLKKKKKKDQFAPVCLVVLVVLVVLCVVLCVQAFWQQDWAADPVDRRMIIGITGGSDPVSVVVSCVDPSNVSSCVSRVPTPDDMDMDMDDDPPPD/DAKKKKKKDQFAPVCLVVLVVLVVLCVVLCVQPFWQQDWAADPVDRRMIIGIIDGNHPVSVVVSCVDPSNVSSCVVRVPTPDDMDIDIDTDPPPD